Protein AF-A0A1G0EGS4-F1 (afdb_monomer_lite)

pLDDT: mean 70.13, std 21.84, range [22.75, 97.44]

Sequence (985 aa):
MLVAMPLLLAGCSDGSDGKDGAPGTPGAPGAPGANAPAAPTGDLSQGVKAQITGASIDAASTVPTVTFKLTHVSDGSAYTTFGDDLNAGKIGNGAAFTLAKLEPRMGGRPGHDWVNYVLRWRTARNDSQGTKALATALGFTGAIQAGDTHKVNKSGLMHLGNGEYRYTFVNFNLNNVTKTQAGSNISNQIECQGTGADKACWWIDGTPLPAGVSIDGDTFSVAYNPDVTHRIGIMLANNLINIENDASYAGANDAFDFVPSSGAAVATARDIVATDSCNSCHENLAMHLGSGNIRTDVRLCVSCHSTASFDSNSGRTIDFKQMVHKLHRGADLPSVKKGVPFFIRKSETGDWSAVRYPQLVSEAAGAFPSRVAGQGIDNCVKCHMGQGTRDALVELAGNDATVVNKMQLASVTADGDLWRQATVAACSSCHDDKMWPQDQPPTKNLPAQLATYYGVNGGADWRTNHSGGDLAPNTCSFCHGNSTDAIVAANLGKSAGAQNTLVSSAHLQLTRSVVRSDLLETQIDSVTLGTDVGGKTPLDVKLRVWDKAQNKALIHGTDATFALGLTVGWRAEGFADYTQSADTKWPGYVQGARMVAFTCNNSGLGGQPTKGDNVERNWNDCLTSTGNQIGIAGPDGNGYYTLTVQLTSSNIPAKATGTVGTHAGLKLTGATWGNATEAAAGLPPLNPPHAMKDFSIGGATIKARREVVSSDACRACHLRFGKHAQTGTGGNYWNPNRNNPQICVMCHNPNATDISRSTAASTRLGRGGSKGHFDGKIEEAIDFKRFVHGVHGKSYLWEGEHHEVREHPMQIRAVLFGGVTEGVGLTAGKGYFGSGLDPVSGKTFGNHRSVFPSRTSTCSNCHAGNSQRLPLAEGVIGSTIKSHADHNPVVWTPGAADAVYEAGFGTANGGMPNLENHTKYSPTMGVCSSCHDSTPAAAHMRTMGGAENLTLNLASPASTGGANEACATCHGPDRINDADAYHAR

Radius of gyration: 32.81 Å; chains: 1; bounding box: 85×99×89 Å

Structure (mmCIF, N/CA/C/O backbone):
data_AF-A0A1G0EGS4-F1
#
_entry.id   AF-A0A1G0EGS4-F1
#
loop_
_atom_site.group_PDB
_atom_site.id
_atom_site.type_symbol
_atom_site.label_atom_id
_atom_site.label_alt_id
_atom_site.label_comp_id
_atom_site.label_asym_id
_atom_site.label_entity_id
_atom_site.label_seq_id
_atom_site.pdbx_PDB_ins_code
_atom_site.Cartn_x
_atom_site.Cartn_y
_atom_site.Cartn_z
_atom_site.occupancy
_atom_site.B_iso_or_equiv
_atom_site.auth_seq_id
_atom_site.auth_comp_id
_atom_site.auth_asym_id
_atom_site.auth_atom_id
_atom_site.pdbx_PDB_model_num
ATOM 1 N N . MET A 1 1 ? 4.975 -51.221 -1.697 1.00 30.17 1 MET A N 1
ATOM 2 C CA . MET A 1 1 ? 4.857 -52.661 -2.031 1.00 30.17 1 MET A CA 1
ATOM 3 C C . MET A 1 1 ? 4.121 -53.313 -0.867 1.00 30.17 1 MET A C 1
ATOM 5 O O . MET A 1 1 ? 4.466 -52.966 0.251 1.00 30.17 1 MET A O 1
ATOM 9 N N . LEU A 1 2 ? 3.104 -54.151 -1.132 1.00 27.59 2 LEU A N 1
ATOM 10 C CA . LEU A 1 2 ? 1.930 -54.411 -0.259 1.00 27.59 2 LEU A CA 1
ATOM 11 C C . LEU A 1 2 ? 1.105 -53.121 -0.001 1.00 27.59 2 LEU A C 1
ATOM 13 O O . LEU A 1 2 ? 1.638 -52.176 0.562 1.00 27.59 2 LEU A O 1
ATOM 17 N N . VAL A 1 3 ? -0.088 -52.871 -0.566 1.00 32.56 3 VAL A N 1
ATOM 18 C CA . VAL A 1 3 ? -1.352 -53.627 -0.805 1.00 32.56 3 VAL A CA 1
ATOM 19 C C . VAL A 1 3 ? -2.398 -53.355 0.284 1.00 32.56 3 VAL A C 1
ATOM 21 O O . VAL A 1 3 ? -2.342 -53.948 1.353 1.00 32.56 3 VAL A O 1
ATOM 24 N N . ALA A 1 4 ? -3.388 -52.519 -0.057 1.00 28.78 4 ALA A N 1
ATOM 25 C CA . ALA A 1 4 ? -4.796 -52.649 0.337 1.00 28.78 4 ALA A CA 1
ATOM 26 C C . ALA A 1 4 ? -5.673 -51.748 -0.565 1.00 28.78 4 ALA A C 1
ATOM 28 O O . ALA A 1 4 ? -5.488 -50.536 -0.612 1.00 28.78 4 ALA A O 1
ATOM 29 N N . MET A 1 5 ? -6.608 -52.359 -1.293 1.00 39.34 5 MET A N 1
ATOM 30 C CA . MET A 1 5 ? -7.709 -51.729 -2.050 1.00 39.34 5 MET A CA 1
ATOM 31 C C . MET A 1 5 ? -9.025 -52.072 -1.299 1.00 39.34 5 MET A C 1
ATOM 33 O O . MET A 1 5 ? -8.964 -52.971 -0.452 1.00 39.34 5 MET A O 1
ATOM 37 N N . PRO A 1 6 ? -10.197 -51.440 -1.553 1.00 50.94 6 PRO A N 1
ATOM 38 C CA . PRO A 1 6 ? -10.986 -51.841 -2.733 1.00 50.94 6 PRO A CA 1
ATOM 39 C C . PRO A 1 6 ? -11.937 -50.788 -3.362 1.00 50.94 6 PRO A C 1
ATOM 41 O O . PRO A 1 6 ? -12.303 -49.782 -2.761 1.00 50.94 6 PRO A O 1
ATOM 44 N N . LEU A 1 7 ? -12.406 -51.114 -4.575 1.00 41.94 7 LEU A N 1
ATOM 45 C CA . LEU A 1 7 ? -13.637 -50.610 -5.211 1.00 41.94 7 LEU A CA 1
ATOM 46 C C . LEU A 1 7 ? -14.794 -51.630 -5.054 1.00 41.94 7 LEU A C 1
ATOM 48 O O . LEU A 1 7 ? -14.531 -52.830 -5.004 1.00 41.94 7 LEU A O 1
ATOM 52 N N . LEU A 1 8 ? -16.048 -51.151 -5.116 1.00 33.44 8 LEU A N 1
ATOM 53 C CA . LEU A 1 8 ? -17.320 -51.878 -5.361 1.00 33.44 8 LEU A CA 1
ATOM 54 C C . LEU A 1 8 ? -18.275 -50.899 -6.103 1.00 33.44 8 LEU A C 1
ATOM 56 O O . LEU A 1 8 ? -18.367 -49.765 -5.644 1.00 33.44 8 LEU A O 1
ATOM 60 N N . LEU A 1 9 ? -18.956 -51.121 -7.244 1.00 33.41 9 LEU A N 1
ATOM 61 C CA . LEU A 1 9 ? -19.201 -52.236 -8.194 1.00 33.41 9 LEU A CA 1
ATOM 62 C C . LEU A 1 9 ? -20.594 -52.931 -8.094 1.00 33.41 9 LEU A C 1
ATOM 64 O O . LEU A 1 9 ? -21.049 -53.230 -6.997 1.00 33.41 9 LEU A O 1
ATOM 68 N N . ALA A 1 10 ? -21.191 -53.239 -9.268 1.00 32.97 10 ALA A N 1
ATOM 69 C CA . ALA A 1 10 ? -22.532 -53.826 -9.556 1.00 32.97 10 ALA A CA 1
ATOM 70 C C . ALA A 1 10 ? -23.759 -52.900 -9.314 1.00 32.97 10 ALA A C 1
ATOM 72 O O . ALA A 1 10 ? -23.693 -52.027 -8.460 1.00 32.97 10 ALA A O 1
ATOM 73 N N . GLY A 1 11 ? -24.914 -52.990 -10.006 1.00 28.06 11 GLY A N 1
ATOM 74 C CA . GLY A 1 11 ? -25.441 -53.876 -11.083 1.00 28.06 11 GLY A CA 1
ATOM 75 C C . GLY A 1 11 ? -26.963 -54.129 -10.864 1.00 28.06 11 GLY A C 1
ATOM 76 O O . GLY A 1 11 ? -27.380 -54.062 -9.715 1.00 28.06 11 GLY A O 1
ATOM 77 N N . CYS A 1 12 ? -27.881 -54.407 -11.811 1.00 30.25 12 CYS A N 1
ATOM 78 C CA . CYS A 1 12 ? -27.925 -54.606 -13.284 1.00 30.25 12 CYS A CA 1
ATOM 79 C C . CYS A 1 12 ? -29.342 -54.159 -13.790 1.00 30.25 12 CYS A C 1
ATOM 81 O O . CYS A 1 12 ? -30.266 -54.166 -12.986 1.00 30.25 12 CYS A O 1
ATOM 83 N N . SER A 1 13 ? -29.553 -53.567 -14.980 1.00 40.38 13 SER A N 1
ATOM 84 C CA . SER A 1 13 ? -29.889 -54.173 -16.301 1.00 40.38 13 SER A CA 1
ATOM 85 C C . SER A 1 13 ? -31.065 -55.172 -16.358 1.00 40.38 13 SER A C 1
ATOM 87 O O . SER A 1 13 ? -30.920 -56.298 -15.891 1.00 40.38 13 SER A O 1
ATOM 89 N N . ASP A 1 14 ? -32.129 -54.802 -17.088 1.00 34.59 14 ASP A N 1
ATOM 90 C CA . ASP A 1 14 ? -33.024 -55.682 -17.865 1.00 34.59 14 ASP A CA 1
ATOM 91 C C . ASP A 1 14 ? -33.711 -54.915 -19.031 1.00 34.59 14 ASP A C 1
ATOM 93 O O . ASP A 1 14 ? -33.632 -53.689 -19.099 1.00 34.59 14 ASP A O 1
ATOM 97 N N . GLY A 1 15 ? -34.329 -55.640 -19.981 1.00 32.19 15 GLY A N 1
ATOM 98 C CA . GLY A 1 15 ? -35.158 -55.074 -21.066 1.00 32.19 15 GLY A CA 1
ATOM 99 C C . GLY A 1 15 ? -34.553 -55.097 -22.482 1.00 32.19 15 GLY A C 1
ATOM 100 O O . GLY A 1 15 ? -33.998 -54.099 -22.937 1.00 32.19 15 GLY A O 1
ATOM 101 N N . SER A 1 16 ? -34.737 -56.207 -23.211 1.00 45.38 16 SER A N 1
ATOM 102 C CA . SER A 1 16 ? -34.346 -56.348 -24.627 1.00 45.38 16 SER A CA 1
ATOM 103 C C . SER A 1 16 ? -35.429 -57.048 -25.458 1.00 45.38 16 SER A C 1
ATOM 105 O O . SER A 1 16 ? -35.518 -58.272 -25.392 1.00 45.38 16 SER A O 1
ATOM 107 N N . ASP A 1 17 ? -36.160 -56.320 -26.308 1.00 45.91 17 ASP A N 1
ATOM 108 C CA . ASP A 1 17 ? -36.766 -56.817 -27.558 1.00 45.91 17 ASP A CA 1
ATOM 109 C C . ASP A 1 17 ? -37.339 -55.678 -28.434 1.00 45.91 17 ASP A C 1
ATOM 111 O O . ASP A 1 17 ? -37.536 -54.554 -27.982 1.00 45.91 17 ASP A O 1
ATOM 115 N N . GLY A 1 18 ? -37.574 -55.973 -29.722 1.00 39.06 18 GLY A N 1
ATOM 116 C CA . GLY A 1 18 ? -38.264 -55.080 -30.668 1.00 39.06 18 GLY A CA 1
ATOM 117 C C . GLY A 1 18 ? -37.451 -54.729 -31.919 1.00 39.06 18 GLY A C 1
ATOM 118 O O . GLY A 1 18 ? -36.503 -53.956 -31.859 1.00 39.06 18 GLY A O 1
ATOM 119 N N . LYS A 1 19 ? -37.837 -55.292 -33.074 1.00 38.81 19 LYS A N 1
ATOM 120 C CA . LYS A 1 19 ? -37.267 -54.947 -34.392 1.00 38.81 19 LYS A CA 1
ATOM 121 C C . LYS A 1 19 ? -37.852 -53.636 -34.931 1.00 38.81 19 LYS A C 1
ATOM 123 O O . LYS A 1 19 ? -38.970 -53.266 -34.583 1.00 38.81 19 LYS A O 1
ATOM 128 N N . ASP A 1 20 ? -37.098 -52.995 -35.819 1.00 50.25 20 ASP A N 1
ATOM 129 C CA . ASP A 1 20 ? -37.312 -51.621 -36.281 1.00 50.25 20 ASP A CA 1
ATOM 130 C C . ASP A 1 20 ? -38.683 -51.358 -36.931 1.00 50.25 20 ASP A C 1
ATOM 132 O O . ASP A 1 20 ? -39.145 -52.100 -37.803 1.00 50.25 20 ASP A O 1
ATOM 136 N N . GLY A 1 21 ? -39.299 -50.234 -36.555 1.00 47.47 21 GLY A N 1
ATOM 137 C CA . GLY A 1 21 ? -40.406 -49.631 -37.297 1.00 47.47 21 GLY A CA 1
ATOM 138 C C . GLY A 1 21 ? -39.904 -48.831 -38.504 1.00 47.47 21 GLY A C 1
ATOM 139 O O . GLY A 1 21 ? -38.790 -48.307 -38.495 1.00 47.47 21 GLY A O 1
ATOM 140 N N . ALA A 1 22 ? -40.729 -48.717 -39.549 1.00 44.00 22 ALA A N 1
ATOM 141 C CA . ALA A 1 22 ? -40.374 -47.961 -40.751 1.00 44.00 22 ALA A CA 1
ATOM 142 C C . ALA A 1 22 ? -40.043 -46.485 -40.425 1.00 44.00 22 ALA A C 1
ATOM 144 O O . ALA A 1 22 ? -40.708 -45.903 -39.562 1.00 44.00 22 ALA A O 1
ATOM 145 N N . PRO A 1 23 ? -39.074 -45.851 -41.121 1.00 50.34 23 PRO A N 1
ATOM 146 C CA . PRO A 1 23 ? -38.743 -44.449 -40.894 1.00 50.34 23 PRO A CA 1
ATOM 147 C C . PRO A 1 23 ? -39.978 -43.560 -41.045 1.00 50.34 23 PRO A C 1
ATOM 149 O O . PRO A 1 23 ? -40.622 -43.549 -42.096 1.00 50.34 23 PRO A O 1
ATOM 152 N N . GLY A 1 24 ? -40.296 -42.799 -39.996 1.00 47.84 24 GLY A N 1
ATOM 153 C CA . GLY A 1 24 ? -41.313 -41.758 -40.082 1.00 47.84 24 GLY A CA 1
ATOM 154 C C . GLY A 1 24 ? -40.947 -40.756 -41.176 1.00 47.84 24 GLY A C 1
ATOM 155 O O . GLY A 1 24 ? -39.769 -40.450 -41.378 1.00 47.84 24 GLY A O 1
ATOM 156 N N . THR A 1 25 ? -41.953 -40.236 -41.883 1.00 40.56 25 THR A N 1
ATOM 157 C CA . THR A 1 25 ? -41.759 -39.138 -42.839 1.00 40.56 25 THR A CA 1
ATOM 158 C C . THR A 1 25 ? -40.961 -38.018 -42.170 1.00 40.56 25 THR A C 1
ATOM 160 O O . THR A 1 25 ? -41.350 -37.629 -41.062 1.00 40.56 25 THR A O 1
ATOM 163 N N . PRO A 1 26 ? -39.890 -37.490 -42.797 1.00 41.06 26 PRO A N 1
ATOM 164 C CA . PRO A 1 26 ? -39.111 -36.407 -42.216 1.00 41.06 26 PRO A CA 1
ATOM 165 C C . PRO A 1 26 ? -40.032 -35.288 -41.740 1.00 41.06 26 PRO A C 1
ATOM 167 O O . PRO A 1 26 ? -40.866 -34.800 -42.508 1.00 41.06 26 PRO A O 1
ATOM 170 N N . GLY A 1 27 ? -39.895 -34.904 -40.469 1.00 38.62 27 GLY A N 1
ATOM 171 C CA . GLY A 1 27 ? -40.567 -33.716 -39.960 1.00 38.62 27 GLY A CA 1
ATOM 172 C C . GLY A 1 27 ? -40.229 -32.535 -40.865 1.00 38.62 27 GLY A C 1
ATOM 173 O O . GLY A 1 27 ? -39.098 -32.442 -41.353 1.00 38.62 27 GLY A O 1
ATOM 174 N N . ALA A 1 28 ? -41.212 -31.666 -41.121 1.00 35.97 28 ALA A N 1
ATOM 175 C CA . ALA A 1 28 ? -40.993 -30.468 -41.925 1.00 35.97 28 ALA A CA 1
ATOM 176 C C . ALA A 1 28 ? -39.720 -29.758 -41.430 1.00 35.97 28 ALA A C 1
ATOM 178 O O . ALA A 1 28 ? -39.567 -29.642 -40.208 1.00 35.97 28 ALA A O 1
ATOM 179 N N . PRO A 1 29 ? -38.805 -29.327 -42.326 1.00 36.75 29 PRO A N 1
ATOM 180 C CA . PRO A 1 29 ? -37.563 -28.693 -41.914 1.00 36.75 29 PRO A CA 1
ATOM 181 C C . PRO A 1 29 ? -37.862 -27.613 -40.884 1.00 36.75 29 PRO A C 1
ATOM 183 O O . PRO A 1 29 ? -38.658 -26.710 -41.154 1.00 36.75 29 PRO A O 1
ATOM 186 N N . GLY A 1 30 ? -37.257 -27.737 -39.698 1.00 33.06 30 GLY A N 1
ATOM 187 C CA . GLY A 1 30 ? -37.343 -26.689 -38.692 1.00 33.06 30 GLY A CA 1
ATOM 188 C C . GLY A 1 30 ? -36.969 -25.376 -39.367 1.00 33.06 30 GLY A C 1
ATOM 189 O O . GLY A 1 30 ? -35.960 -25.333 -40.078 1.00 33.06 30 GLY A O 1
ATOM 190 N N . ALA A 1 31 ? -37.819 -24.353 -39.212 1.00 32.78 31 ALA A N 1
ATOM 191 C CA . ALA A 1 31 ? -37.585 -23.045 -39.816 1.00 32.78 31 ALA A CA 1
ATOM 192 C C . ALA A 1 31 ? -36.122 -22.650 -39.559 1.00 32.78 31 ALA A C 1
ATOM 194 O O . ALA A 1 31 ? -35.688 -22.838 -38.417 1.00 32.78 31 ALA A O 1
ATOM 195 N N . PRO A 1 32 ? -35.364 -22.190 -40.582 1.00 34.16 32 PRO A N 1
ATOM 196 C CA . PRO A 1 32 ? -33.921 -22.012 -40.477 1.00 34.16 32 PRO A CA 1
ATOM 197 C C . PRO A 1 32 ? -33.586 -21.328 -39.164 1.00 34.16 32 PRO A C 1
ATOM 199 O O . PRO A 1 32 ? -34.047 -20.208 -38.937 1.00 34.16 32 PRO A O 1
ATOM 202 N N . GLY A 1 33 ? -32.878 -22.050 -38.285 1.00 30.25 33 GLY A N 1
ATOM 203 C CA . GLY A 1 33 ? -32.571 -21.565 -36.946 1.00 30.25 33 GLY A CA 1
ATOM 204 C C . GLY A 1 33 ? -31.956 -20.188 -37.102 1.00 30.25 33 GLY A C 1
ATOM 205 O O . GLY A 1 33 ? -30.913 -20.080 -37.749 1.00 30.25 33 GLY A O 1
ATOM 206 N N . ALA A 1 34 ? -32.676 -19.161 -36.630 1.00 29.34 34 ALA A N 1
ATOM 207 C CA . ALA A 1 34 ? -32.368 -17.769 -36.929 1.00 29.34 34 ALA A CA 1
ATOM 208 C C . ALA A 1 34 ? -30.883 -17.561 -36.669 1.00 29.34 34 ALA A C 1
ATOM 210 O O . ALA A 1 34 ? -30.448 -17.856 -35.555 1.00 29.34 34 ALA A O 1
ATOM 211 N N . ASN A 1 35 ? -30.151 -17.189 -37.734 1.00 30.14 35 ASN A N 1
ATOM 212 C CA . ASN A 1 35 ? -28.702 -17.365 -37.845 1.00 30.14 35 ASN A CA 1
ATOM 213 C C . ASN A 1 35 ? -28.042 -17.213 -36.480 1.00 30.14 35 ASN A C 1
ATOM 215 O O . ASN A 1 35 ? -28.132 -16.123 -35.908 1.00 30.14 35 ASN A O 1
ATOM 219 N N . ALA A 1 36 ? -27.406 -18.280 -35.975 1.00 27.81 36 ALA A N 1
ATOM 220 C CA . ALA A 1 36 ? -26.538 -18.160 -34.810 1.00 27.81 36 ALA A CA 1
ATOM 221 C C . ALA A 1 36 ? -25.662 -16.929 -35.074 1.00 27.81 36 ALA A C 1
ATOM 223 O O . ALA A 1 36 ? -25.017 -16.906 -36.132 1.00 27.81 36 ALA A O 1
ATOM 224 N N . PRO A 1 37 ? -25.758 -15.868 -34.246 1.00 29.17 37 PRO A N 1
ATOM 225 C CA . PRO A 1 37 ? -25.196 -14.580 -34.607 1.00 29.17 37 PRO A CA 1
ATOM 226 C C . PRO A 1 37 ? -23.730 -14.815 -34.916 1.00 29.17 37 PRO A C 1
ATOM 228 O O . PRO A 1 37 ? -23.029 -15.442 -34.116 1.00 29.17 37 PRO A O 1
ATOM 231 N N . ALA A 1 38 ? -23.308 -14.401 -36.115 1.00 26.25 38 ALA A N 1
ATOM 232 C CA . ALA A 1 38 ? -21.923 -14.549 -36.526 1.00 26.25 38 ALA A CA 1
ATOM 233 C C . ALA A 1 38 ? -21.061 -14.012 -35.384 1.00 26.25 38 ALA A C 1
ATOM 235 O O . ALA A 1 38 ? -21.332 -12.908 -34.898 1.00 26.25 38 ALA A O 1
ATOM 236 N N . ALA A 1 39 ? -20.104 -14.822 -34.916 1.00 30.77 39 ALA A N 1
ATOM 237 C CA . ALA A 1 39 ? -19.241 -14.440 -33.806 1.00 30.77 39 ALA A CA 1
ATOM 238 C C . ALA A 1 39 ? -18.735 -13.011 -34.064 1.00 30.77 39 ALA A C 1
ATOM 240 O O . ALA A 1 39 ? -18.345 -12.741 -35.204 1.00 30.77 39 ALA A O 1
ATOM 241 N N . PRO A 1 40 ? -18.796 -12.088 -33.085 1.00 31.81 40 PRO A N 1
ATOM 242 C CA . PRO A 1 40 ? -18.496 -10.677 -33.311 1.00 31.81 40 PRO A CA 1
ATOM 243 C C . PRO A 1 40 ? -16.993 -10.482 -33.556 1.00 31.81 40 PRO A C 1
ATOM 245 O O . PRO A 1 40 ? -16.233 -10.076 -32.680 1.00 31.81 40 PRO A O 1
ATOM 248 N N . THR A 1 41 ? -16.554 -10.797 -34.774 1.00 40.12 41 THR A N 1
ATOM 249 C CA . THR A 1 41 ? -15.170 -10.688 -35.224 1.00 40.12 41 THR A CA 1
ATOM 250 C C . THR A 1 41 ? -14.777 -9.217 -35.267 1.00 40.12 41 THR A C 1
ATOM 252 O O . THR A 1 41 ? -15.126 -8.508 -36.213 1.00 40.12 41 THR A O 1
ATOM 255 N N . GLY A 1 42 ? -14.051 -8.773 -34.242 1.00 45.50 42 GLY A N 1
ATOM 256 C CA . GLY A 1 42 ? -13.533 -7.410 -34.135 1.00 45.50 42 GLY A CA 1
ATOM 257 C C . GLY A 1 42 ? -14.318 -6.475 -33.212 1.00 45.50 42 GLY A C 1
ATOM 258 O O . GLY A 1 42 ? -14.140 -5.262 -33.331 1.00 45.50 42 GLY A O 1
ATOM 259 N N . ASP A 1 43 ? -15.164 -6.982 -32.301 1.00 50.09 43 ASP A N 1
ATOM 260 C CA . ASP A 1 43 ? -15.669 -6.132 -31.215 1.00 50.09 43 ASP A CA 1
ATOM 261 C C . ASP A 1 43 ? -14.615 -5.961 -30.111 1.00 50.09 43 ASP A C 1
ATOM 263 O O . ASP A 1 43 ? -14.130 -6.907 -29.487 1.00 50.09 43 ASP A O 1
ATOM 267 N N . LEU A 1 44 ? -14.267 -4.702 -29.893 1.00 53.16 44 LEU A N 1
ATOM 268 C CA . LEU A 1 44 ? -13.237 -4.242 -28.983 1.00 53.16 44 LEU A CA 1
ATOM 269 C C . LEU A 1 44 ? -13.803 -4.058 -27.555 1.00 53.16 44 LEU A C 1
ATOM 271 O O . LEU A 1 44 ? -13.040 -4.049 -26.589 1.00 53.16 44 LEU A O 1
ATOM 275 N N . SER A 1 45 ? -15.136 -4.009 -27.409 1.00 52.06 45 SER A N 1
ATOM 276 C CA . SER A 1 45 ? -15.850 -3.855 -26.130 1.00 52.06 45 SER A CA 1
ATOM 277 C C . SER A 1 45 ? -15.584 -4.980 -25.119 1.00 52.06 45 SER A C 1
ATOM 279 O O . SER A 1 45 ? -15.698 -4.771 -23.916 1.00 52.06 45 SER A O 1
ATOM 281 N N . GLN A 1 46 ? -15.190 -6.168 -25.589 1.00 56.97 46 GLN A N 1
ATOM 282 C CA . GLN A 1 46 ? -15.001 -7.352 -24.741 1.00 56.97 46 GLN A CA 1
ATOM 283 C C . GLN A 1 46 ? -13.608 -7.448 -24.099 1.00 56.97 46 GLN A C 1
ATOM 285 O O . GLN A 1 46 ? -13.325 -8.405 -23.380 1.00 56.97 46 GLN A O 1
ATOM 290 N N . GLY A 1 47 ? -12.738 -6.466 -24.356 1.00 71.00 47 GLY A N 1
ATOM 291 C CA . GLY A 1 47 ? -11.376 -6.394 -23.836 1.00 71.00 47 GLY A CA 1
ATOM 292 C C . GLY A 1 47 ? -10.401 -7.401 -24.457 1.00 71.00 47 GLY A C 1
ATOM 293 O O . GLY A 1 47 ? -10.789 -8.451 -24.973 1.00 71.00 47 GLY A O 1
ATOM 294 N N . VAL A 1 48 ? -9.104 -7.087 -24.394 1.00 78.62 48 VAL A N 1
ATOM 295 C CA . VAL A 1 48 ? -8.030 -7.896 -25.003 1.00 78.62 48 VAL A CA 1
ATOM 296 C C . VAL A 1 48 ? -6.987 -8.321 -23.962 1.00 78.62 48 VAL A C 1
ATOM 298 O O . VAL A 1 48 ? -6.629 -7.552 -23.075 1.00 78.62 48 VAL A O 1
ATOM 301 N N . LYS A 1 49 ? -6.464 -9.544 -24.090 1.00 84.69 49 LYS A N 1
ATOM 302 C CA . LYS A 1 49 ? -5.252 -10.043 -23.421 1.00 84.69 49 LYS A CA 1
ATOM 303 C C . LYS A 1 49 ? -4.113 -10.113 -24.434 1.00 84.69 49 LYS A C 1
ATOM 305 O O . LYS A 1 49 ? -4.332 -10.486 -25.585 1.00 84.69 49 LYS A O 1
ATOM 310 N N . ALA A 1 50 ? -2.903 -9.782 -23.994 1.00 89.00 50 ALA A N 1
ATOM 311 C CA . ALA A 1 50 ? -1.681 -9.916 -24.779 1.00 89.00 50 ALA A CA 1
ATOM 312 C C . ALA A 1 50 ? -0.760 -10.959 -24.137 1.00 89.00 50 ALA A C 1
ATOM 314 O O . ALA A 1 50 ? -0.670 -11.021 -22.914 1.00 89.00 50 ALA A O 1
ATOM 315 N N . GLN A 1 51 ? -0.081 -11.752 -24.962 1.00 93.44 51 GLN A N 1
ATOM 316 C CA . GLN A 1 51 ? 0.936 -12.712 -24.536 1.00 93.44 51 GLN A CA 1
ATOM 317 C C . GLN A 1 51 ? 2.093 -12.689 -25.535 1.00 93.44 51 GLN A C 1
ATOM 319 O O . GLN A 1 51 ? 1.875 -12.888 -26.727 1.00 93.44 51 GLN A O 1
ATOM 324 N N . ILE A 1 52 ? 3.324 -12.475 -25.084 1.00 95.62 52 ILE A N 1
ATOM 325 C CA . ILE A 1 52 ? 4.511 -12.559 -25.938 1.00 95.62 52 ILE A CA 1
ATOM 326 C C . ILE A 1 52 ? 4.897 -14.037 -26.091 1.00 95.62 52 ILE A C 1
ATOM 328 O O . ILE A 1 52 ? 5.099 -14.744 -25.108 1.00 95.62 52 ILE A O 1
ATOM 332 N N . THR A 1 53 ? 4.983 -14.514 -27.335 1.00 95.12 53 THR A N 1
ATOM 333 C CA . THR A 1 53 ? 5.305 -15.911 -27.676 1.00 95.12 53 THR A CA 1
ATOM 334 C C . THR A 1 53 ? 6.778 -16.107 -28.038 1.00 95.12 53 THR A C 1
ATOM 336 O O . THR A 1 53 ? 7.279 -17.228 -27.989 1.00 95.12 53 THR A O 1
ATOM 339 N N . GLY A 1 54 ? 7.506 -15.028 -28.343 1.00 94.88 54 GLY A N 1
ATOM 340 C CA . GLY A 1 54 ? 8.961 -15.060 -28.484 1.00 94.88 54 GLY A CA 1
ATOM 341 C C . GLY A 1 54 ? 9.566 -13.716 -28.881 1.00 94.88 54 GLY A C 1
ATOM 342 O O . GLY A 1 54 ? 8.868 -12.805 -29.325 1.00 94.88 54 GLY A O 1
ATOM 343 N N . ALA A 1 55 ? 10.885 -13.595 -28.751 1.00 96.38 55 ALA A N 1
ATOM 344 C CA . ALA A 1 55 ? 11.630 -12.390 -29.100 1.00 96.38 55 ALA A CA 1
ATOM 345 C C . ALA A 1 55 ? 13.020 -12.734 -29.646 1.00 96.38 55 ALA A C 1
ATOM 347 O O . ALA A 1 55 ? 13.604 -13.751 -29.277 1.00 96.38 55 ALA A O 1
ATOM 348 N N . SER A 1 56 ? 13.551 -11.883 -30.519 1.00 95.50 56 SER A N 1
ATOM 349 C CA . SER A 1 56 ? 14.902 -12.012 -31.063 1.00 95.50 56 SER A CA 1
ATOM 350 C C . SER A 1 56 ? 15.485 -10.652 -31.444 1.00 95.50 56 SER A C 1
ATOM 352 O O . SER A 1 56 ? 14.772 -9.657 -31.593 1.00 95.50 56 SER A O 1
ATOM 354 N N . ILE A 1 57 ? 16.805 -10.607 -31.611 1.00 96.12 57 ILE A N 1
ATOM 355 C CA . ILE A 1 57 ? 17.523 -9.480 -32.207 1.00 96.12 57 ILE A CA 1
ATOM 356 C C . ILE A 1 57 ? 18.349 -10.058 -33.350 1.00 96.12 57 ILE A C 1
ATOM 358 O O . ILE A 1 57 ? 19.086 -11.022 -33.151 1.00 96.12 57 ILE A O 1
ATOM 362 N N . ASP A 1 58 ? 18.209 -9.495 -34.547 1.00 92.19 58 ASP A N 1
ATOM 363 C CA . ASP A 1 58 ? 18.980 -9.950 -35.700 1.00 92.19 58 ASP A CA 1
ATOM 364 C C . ASP A 1 58 ? 20.471 -9.612 -35.530 1.00 92.19 58 ASP A C 1
ATOM 366 O O . ASP A 1 58 ? 20.831 -8.463 -35.272 1.00 92.19 58 ASP A O 1
ATOM 370 N N . ALA A 1 59 ? 21.350 -10.605 -35.677 1.00 86.81 59 ALA A N 1
ATOM 371 C CA . ALA A 1 59 ? 22.770 -10.456 -35.354 1.00 86.81 59 ALA A CA 1
ATOM 372 C C . ALA A 1 59 ? 23.529 -9.507 -36.303 1.00 86.81 59 ALA A C 1
ATOM 374 O O . ALA A 1 59 ? 24.541 -8.933 -35.904 1.00 86.81 59 ALA A O 1
ATOM 375 N N . ALA A 1 60 ? 23.053 -9.327 -37.541 1.00 86.31 60 ALA A N 1
ATOM 376 C CA . ALA A 1 60 ? 23.707 -8.480 -38.540 1.00 86.31 60 ALA A CA 1
ATOM 377 C C . ALA A 1 60 ? 23.214 -7.024 -38.489 1.00 86.31 60 ALA A C 1
ATOM 379 O O . ALA A 1 60 ? 24.010 -6.087 -38.510 1.00 86.31 60 ALA A O 1
ATOM 380 N N . SER A 1 61 ? 21.897 -6.829 -38.419 1.00 88.50 61 SER A N 1
ATOM 381 C CA . SER A 1 61 ? 21.244 -5.515 -38.449 1.00 88.50 61 SER A CA 1
ATOM 382 C C . SER A 1 61 ? 20.960 -4.924 -37.067 1.00 88.50 61 SER A C 1
ATOM 384 O O . SER A 1 61 ? 20.579 -3.757 -36.989 1.00 88.50 61 SER A O 1
ATOM 386 N N . THR A 1 62 ? 21.102 -5.714 -35.996 1.00 93.69 62 THR A N 1
ATOM 387 C CA . THR A 1 62 ? 20.756 -5.381 -34.598 1.00 93.69 62 THR A CA 1
ATOM 388 C C . THR A 1 62 ? 19.366 -4.760 -34.419 1.00 93.69 62 THR A C 1
ATOM 390 O O . THR A 1 62 ? 19.134 -3.946 -33.519 1.00 93.69 62 THR A O 1
ATOM 393 N N . VAL A 1 63 ? 18.422 -5.179 -35.272 1.00 95.19 63 VAL A N 1
ATOM 394 C CA . VAL A 1 63 ? 17.002 -4.813 -35.208 1.00 95.19 63 VAL A CA 1
ATOM 395 C C . VAL A 1 63 ? 16.237 -5.834 -34.346 1.00 95.19 63 VAL A C 1
ATOM 397 O O . VAL A 1 63 ? 16.267 -7.032 -34.644 1.00 95.19 63 VAL A O 1
ATOM 400 N N . PRO A 1 64 ? 15.520 -5.395 -33.293 1.00 96.56 64 PRO A N 1
ATOM 401 C CA . PRO A 1 64 ? 14.655 -6.260 -32.494 1.00 96.56 64 PRO A CA 1
ATOM 402 C C . PRO A 1 64 ? 13.389 -6.711 -33.230 1.00 96.56 64 PRO A C 1
ATOM 404 O O . PRO A 1 64 ? 12.765 -5.940 -33.966 1.00 96.56 64 PRO A O 1
ATOM 407 N N . THR A 1 65 ? 12.954 -7.937 -32.944 1.00 96.19 65 THR A N 1
ATOM 408 C CA . THR A 1 65 ? 11.668 -8.501 -33.368 1.00 96.19 65 THR A CA 1
ATOM 409 C C . THR A 1 65 ? 10.984 -9.213 -32.199 1.00 96.19 65 THR A C 1
ATOM 411 O O . THR A 1 65 ? 11.630 -9.902 -31.414 1.00 96.19 65 THR A O 1
ATOM 414 N N . VAL A 1 66 ? 9.663 -9.069 -32.092 1.00 96.88 66 VAL A N 1
ATOM 415 C CA . VAL A 1 66 ? 8.812 -9.752 -31.105 1.00 96.88 66 VAL A CA 1
ATOM 416 C C . VAL A 1 66 ? 7.656 -10.456 -31.804 1.00 96.88 66 VAL A C 1
ATOM 418 O O . VAL A 1 66 ? 7.094 -9.924 -32.757 1.00 96.88 66 VAL A O 1
ATOM 421 N N . THR A 1 67 ? 7.302 -11.649 -31.336 1.00 97.44 67 THR A N 1
ATOM 422 C CA . THR A 1 67 ? 6.098 -12.386 -31.740 1.00 97.44 67 THR A CA 1
ATOM 423 C C . THR A 1 67 ? 5.171 -12.480 -30.530 1.00 97.44 67 THR A C 1
ATOM 425 O O . THR A 1 67 ? 5.637 -12.689 -29.410 1.00 97.44 67 THR A O 1
ATOM 428 N N . PHE A 1 68 ? 3.880 -12.228 -30.724 1.00 95.94 68 PHE A N 1
ATOM 429 C CA . PHE A 1 68 ? 2.900 -12.121 -29.646 1.00 95.94 68 PHE A CA 1
ATOM 430 C C . PHE A 1 68 ? 1.500 -12.506 -30.122 1.00 95.94 68 PHE A C 1
ATOM 432 O O . PHE A 1 68 ? 1.126 -12.258 -31.268 1.00 95.94 68 PHE A O 1
ATOM 439 N N . LYS A 1 69 ? 0.704 -13.074 -29.220 1.00 95.06 69 LYS A N 1
ATOM 440 C CA . LYS A 1 69 ? -0.686 -13.459 -29.438 1.00 95.06 69 LYS A CA 1
ATOM 441 C C . LYS A 1 69 ? -1.633 -12.517 -28.702 1.00 95.06 69 LYS A C 1
ATOM 443 O O . LYS A 1 69 ? -1.375 -12.145 -27.557 1.00 95.06 69 LYS A O 1
ATOM 448 N N . LEU A 1 70 ? -2.737 -12.165 -29.356 1.00 90.69 70 LEU A N 1
ATOM 449 C CA . LEU A 1 70 ? -3.841 -11.406 -28.780 1.00 90.69 70 LEU A CA 1
ATOM 450 C C . LEU A 1 70 ? -5.117 -12.255 -28.733 1.00 90.69 70 LEU A C 1
ATOM 452 O O . LEU A 1 70 ? -5.472 -12.919 -29.713 1.00 90.69 70 LEU A O 1
ATOM 456 N N . THR A 1 71 ? -5.823 -12.213 -27.606 1.00 87.94 71 THR A N 1
ATOM 457 C CA . THR A 1 71 ? -7.096 -12.922 -27.403 1.00 87.94 71 THR A CA 1
ATOM 458 C C . THR A 1 71 ? -8.129 -12.048 -26.701 1.00 87.94 71 THR A C 1
ATOM 460 O O . THR A 1 71 ? -7.769 -11.132 -25.964 1.00 87.94 71 THR A O 1
ATOM 463 N N . HIS A 1 72 ? -9.415 -12.320 -26.910 1.00 81.25 72 HIS A N 1
ATOM 464 C CA . HIS A 1 72 ? -10.494 -11.643 -26.190 1.00 81.25 72 HIS A CA 1
ATOM 465 C C . HIS A 1 72 ? -10.532 -12.085 -24.715 1.00 81.25 72 HIS A C 1
ATOM 467 O O . HIS A 1 72 ? -10.279 -13.250 -24.391 1.00 81.25 72 HIS A O 1
ATOM 473 N N . VAL A 1 73 ? -10.817 -11.156 -23.793 1.00 77.56 73 VAL A N 1
ATOM 474 C CA . VAL A 1 73 ? -10.853 -11.446 -22.342 1.00 77.56 73 VAL A CA 1
ATOM 475 C C . VAL A 1 73 ? -12.021 -12.369 -21.984 1.00 77.56 73 VAL A C 1
ATOM 477 O O . VAL A 1 73 ? -11.855 -13.214 -21.101 1.00 77.56 73 VAL A O 1
ATOM 480 N N . SER A 1 74 ? -13.153 -12.195 -22.672 1.00 73.50 74 SER A N 1
ATOM 481 C CA . SER A 1 74 ? -14.452 -12.840 -22.449 1.00 73.50 74 SER A CA 1
ATOM 482 C C . SER A 1 74 ? -14.458 -14.352 -22.693 1.00 73.50 74 SER A C 1
ATOM 484 O O . SER A 1 74 ? -14.903 -15.104 -21.830 1.00 73.50 74 SER A O 1
ATOM 486 N N . ASP A 1 75 ? -13.969 -14.795 -23.853 1.00 80.00 75 ASP A N 1
ATOM 487 C CA . ASP A 1 75 ? -14.069 -16.184 -24.324 1.00 80.00 75 ASP A CA 1
ATOM 488 C C . ASP A 1 75 ? -12.714 -16.823 -24.694 1.00 80.00 75 ASP A C 1
ATOM 490 O O . ASP A 1 75 ? -12.641 -18.022 -24.965 1.00 80.00 75 ASP A O 1
ATOM 494 N N . GLY A 1 76 ? -11.624 -16.047 -24.687 1.00 82.62 76 GLY A N 1
ATOM 495 C CA . GLY A 1 76 ? -10.289 -16.507 -25.077 1.00 82.62 76 GLY A CA 1
ATOM 496 C C . GLY A 1 76 ? -10.086 -16.698 -26.586 1.00 82.62 76 GLY A C 1
ATOM 497 O O . GLY A 1 76 ? -9.036 -17.209 -26.990 1.00 82.62 76 GLY A O 1
ATOM 498 N N . SER A 1 77 ? -11.047 -16.292 -27.422 1.00 88.12 77 SER A N 1
ATOM 499 C CA . SER A 1 77 ? -10.953 -16.366 -28.883 1.00 88.12 77 SER A CA 1
ATOM 500 C C . SER A 1 77 ? -9.854 -15.450 -29.441 1.00 88.12 77 SER A C 1
ATOM 502 O O . SER A 1 77 ? -9.390 -14.513 -28.789 1.00 88.12 77 SER A O 1
ATOM 504 N N . ALA A 1 78 ? -9.382 -15.747 -30.652 1.00 90.31 78 ALA A N 1
ATOM 505 C CA . ALA A 1 78 ? -8.267 -15.043 -31.279 1.00 90.31 78 ALA A CA 1
ATOM 506 C C . ALA A 1 78 ? -8.667 -13.662 -31.826 1.00 90.31 78 ALA A C 1
ATOM 508 O O . ALA A 1 78 ? -9.529 -13.558 -32.700 1.00 90.31 78 ALA A O 1
ATOM 509 N N . TYR A 1 79 ? -7.964 -12.610 -31.401 1.00 87.88 79 TYR A N 1
ATOM 510 C CA . TYR A 1 79 ? -8.210 -11.247 -31.873 1.00 87.88 79 TYR A CA 1
ATOM 511 C C . TYR A 1 79 ? -7.404 -10.960 -33.155 1.00 87.88 79 TYR A C 1
ATOM 513 O O . TYR A 1 79 ? -6.200 -10.692 -33.124 1.00 87.88 79 TYR A O 1
ATOM 521 N N . THR A 1 80 ? -8.067 -11.067 -34.310 1.00 90.50 80 THR A N 1
ATOM 522 C CA . THR A 1 80 ? -7.440 -11.128 -35.652 1.00 90.50 80 THR A CA 1
ATOM 523 C C . THR A 1 80 ? -7.425 -9.809 -36.440 1.00 90.50 80 THR A C 1
ATOM 525 O O . THR A 1 80 ? -6.804 -9.751 -37.500 1.00 90.50 80 THR A O 1
ATOM 528 N N . THR A 1 81 ? -8.060 -8.745 -35.936 1.00 86.38 81 THR A N 1
ATOM 529 C CA . THR A 1 81 ? -8.231 -7.460 -36.649 1.00 86.38 81 THR A CA 1
ATOM 530 C C . THR A 1 81 ? -7.290 -6.342 -36.181 1.00 86.38 81 THR A C 1
ATOM 532 O O . THR A 1 81 ? -7.331 -5.239 -36.723 1.00 86.38 81 THR A O 1
ATOM 535 N N . PHE A 1 82 ? -6.372 -6.609 -35.241 1.00 86.25 82 PHE A N 1
ATOM 536 C CA . PHE A 1 82 ? -5.480 -5.610 -34.622 1.00 86.25 82 PHE A CA 1
ATOM 537 C C . PHE A 1 82 ? -4.755 -4.703 -35.630 1.00 86.25 82 PHE A C 1
ATOM 539 O O . PHE A 1 82 ? -4.662 -3.491 -35.434 1.00 86.25 82 PHE A O 1
ATOM 546 N N . GLY A 1 83 ? -4.262 -5.279 -36.732 1.00 84.25 83 GLY A N 1
ATOM 547 C CA . GLY A 1 83 ? -3.579 -4.532 -37.790 1.00 84.25 83 GLY A CA 1
ATOM 548 C C . GLY A 1 83 ? -4.483 -3.553 -38.546 1.00 84.25 83 GLY A C 1
ATOM 549 O O . GLY A 1 83 ? -3.993 -2.525 -39.015 1.00 84.25 83 GLY A O 1
ATOM 550 N N . ASP A 1 84 ? -5.782 -3.836 -38.636 1.00 84.62 84 ASP A N 1
ATOM 551 C CA . ASP A 1 84 ? -6.794 -2.992 -39.280 1.00 84.62 84 ASP A CA 1
ATOM 552 C C . ASP A 1 84 ? -7.372 -1.960 -38.316 1.00 84.62 84 ASP A C 1
ATOM 554 O O . ASP A 1 84 ? -7.538 -0.798 -38.684 1.00 84.62 84 ASP A O 1
ATOM 558 N N . ASP A 1 85 ? -7.551 -2.328 -37.052 1.00 81.62 85 ASP A N 1
ATOM 559 C CA . ASP A 1 85 ? -7.987 -1.416 -35.994 1.00 81.62 85 ASP A CA 1
ATOM 560 C C . ASP A 1 85 ? -6.908 -0.368 -35.645 1.00 81.62 85 ASP A C 1
ATOM 562 O O . ASP A 1 85 ? -7.227 0.776 -35.304 1.00 81.62 85 ASP A O 1
ATOM 566 N N . LEU A 1 86 ? -5.624 -0.697 -35.852 1.00 79.12 86 LEU A N 1
ATOM 567 C CA . LEU A 1 86 ? -4.522 0.274 -35.900 1.00 79.12 86 LEU A CA 1
ATOM 568 C C . LEU A 1 86 ? -4.616 1.229 -37.107 1.00 79.12 86 LEU A C 1
ATOM 570 O O . LEU A 1 86 ? -4.320 2.417 -36.954 1.00 79.12 86 LEU A O 1
ATOM 574 N N . ASN A 1 87 ? -5.022 0.746 -38.292 1.00 80.62 87 ASN A N 1
ATOM 575 C CA . ASN A 1 87 ? -5.164 1.575 -39.504 1.00 80.62 87 ASN A CA 1
ATOM 576 C C . ASN A 1 87 ? -6.338 2.546 -39.389 1.00 80.62 87 ASN A C 1
ATOM 578 O O . ASN A 1 87 ? -6.200 3.724 -39.707 1.00 80.62 87 ASN A O 1
ATOM 582 N N . ALA A 1 88 ? -7.482 2.052 -38.913 1.00 76.88 88 ALA A N 1
ATOM 583 C CA . ALA A 1 88 ? -8.703 2.831 -38.751 1.00 76.88 88 ALA A CA 1
ATOM 584 C C . ALA A 1 88 ? -8.642 3.791 -37.544 1.00 76.88 88 ALA A C 1
ATOM 586 O O . ALA A 1 88 ? -9.623 4.455 -37.226 1.00 76.88 88 ALA A O 1
ATOM 587 N N . GLY A 1 89 ? -7.501 3.852 -36.848 1.00 72.25 89 GLY A N 1
ATOM 588 C CA . GLY A 1 89 ? -7.265 4.756 -35.726 1.00 72.25 89 GLY A CA 1
ATOM 589 C C . GLY A 1 89 ? -7.957 4.361 -34.421 1.00 72.25 89 GLY A C 1
ATOM 590 O O . GLY A 1 89 ? -7.730 5.043 -33.425 1.00 72.25 89 GLY A O 1
ATOM 591 N N . LYS A 1 90 ? -8.716 3.254 -34.381 1.00 73.25 90 LYS A N 1
ATOM 592 C CA . LYS A 1 90 ? -9.457 2.788 -33.191 1.00 73.25 90 LYS A CA 1
ATOM 593 C C . LYS A 1 90 ? -8.546 2.548 -31.984 1.00 73.25 90 LYS A C 1
ATOM 595 O O . LYS A 1 90 ? -8.955 2.759 -30.853 1.00 73.25 90 LYS A O 1
ATOM 600 N N . ILE A 1 91 ? -7.300 2.143 -32.240 1.00 68.19 91 ILE A N 1
ATOM 601 C CA . ILE A 1 91 ? -6.282 1.875 -31.210 1.00 68.19 91 ILE A CA 1
ATOM 602 C C . ILE A 1 91 ? -5.394 3.113 -30.946 1.00 68.19 91 ILE A C 1
ATOM 604 O O . ILE A 1 91 ? -4.624 3.138 -29.995 1.00 68.19 91 ILE A O 1
ATOM 608 N N . GLY A 1 92 ? -5.505 4.193 -31.732 1.00 64.69 92 GLY A N 1
ATOM 609 C CA . GLY A 1 92 ? -4.856 5.484 -31.456 1.00 64.69 92 GLY A CA 1
ATOM 610 C C . GLY A 1 92 ? -3.331 5.412 -31.257 1.00 64.69 92 GLY A C 1
ATOM 611 O O . GLY A 1 92 ? -2.591 5.062 -32.182 1.00 64.69 92 GLY A O 1
ATOM 612 N N . ASN A 1 93 ? -2.882 5.790 -30.053 1.00 65.69 93 ASN A N 1
ATOM 613 C CA . ASN A 1 93 ? -1.522 5.574 -29.530 1.00 65.69 93 ASN A CA 1
ATOM 614 C C . ASN A 1 93 ? -1.458 4.403 -28.525 1.00 65.69 93 ASN A C 1
ATOM 616 O O . ASN A 1 93 ? -0.395 4.138 -27.978 1.00 65.69 93 ASN A O 1
ATOM 620 N N . GLY A 1 94 ? -2.574 3.715 -28.274 1.00 70.12 94 GLY A N 1
ATOM 621 C CA . GLY A 1 94 ? -2.759 2.670 -27.264 1.00 70.12 94 GLY A CA 1
ATOM 622 C C . GLY A 1 94 ? -2.212 1.298 -27.619 1.00 70.12 94 GLY A C 1
ATOM 623 O O . GLY A 1 94 ? -2.746 0.285 -27.181 1.00 70.12 94 GLY A O 1
ATOM 624 N N . ALA A 1 95 ? -1.139 1.274 -28.400 1.00 82.12 95 ALA A N 1
ATOM 625 C CA . ALA A 1 95 ? -0.292 0.112 -28.559 1.00 82.12 95 ALA A CA 1
ATOM 626 C C . ALA A 1 95 ? 1.158 0.586 -28.656 1.00 82.12 95 ALA A C 1
ATOM 628 O O . ALA A 1 95 ? 1.485 1.376 -29.545 1.00 82.12 95 ALA A O 1
ATOM 629 N N . ALA A 1 96 ? 2.040 0.089 -27.795 1.00 89.25 96 ALA A N 1
ATOM 630 C CA . ALA A 1 96 ? 3.467 0.379 -27.847 1.00 89.25 96 ALA A CA 1
ATOM 631 C C . ALA A 1 96 ? 4.311 -0.801 -27.351 1.00 89.25 96 ALA A C 1
ATOM 633 O O . ALA A 1 96 ? 3.852 -1.632 -26.566 1.00 89.25 96 ALA A O 1
ATOM 634 N N . PHE A 1 97 ? 5.572 -0.830 -27.781 1.00 93.25 97 PHE A N 1
ATOM 635 C CA . PHE A 1 97 ? 6.575 -1.762 -27.271 1.00 93.25 97 PHE A CA 1
ATOM 636 C C . PHE A 1 97 ? 7.662 -1.029 -26.485 1.00 93.25 97 PHE A C 1
ATOM 638 O O . PHE A 1 97 ? 7.951 0.139 -26.748 1.00 93.25 97 PHE A O 1
ATOM 645 N N . THR A 1 98 ? 8.297 -1.722 -25.546 1.00 93.94 98 THR A N 1
ATOM 646 C CA . THR A 1 98 ? 9.514 -1.268 -24.858 1.00 93.94 98 THR A CA 1
ATOM 647 C C . THR A 1 98 ? 10.588 -2.351 -24.930 1.00 93.94 98 THR A C 1
ATOM 649 O O . THR A 1 98 ? 10.262 -3.529 -25.073 1.00 93.94 98 THR A O 1
ATOM 652 N N . LEU A 1 99 ? 11.861 -1.959 -24.862 1.00 96.19 99 LEU A N 1
ATOM 653 C CA . LEU A 1 99 ? 12.994 -2.880 -24.890 1.00 96.19 99 LEU A CA 1
ATOM 654 C C . LEU A 1 99 ? 14.096 -2.383 -23.953 1.00 96.19 99 LEU A C 1
ATOM 656 O O . LEU A 1 99 ? 14.600 -1.267 -24.106 1.00 96.19 99 LEU A O 1
ATOM 660 N N . ALA A 1 100 ? 14.480 -3.234 -23.010 1.00 96.38 100 ALA A N 1
ATOM 661 C CA . ALA A 1 100 ? 15.528 -2.977 -22.034 1.00 96.38 100 ALA A CA 1
ATOM 662 C C . ALA A 1 100 ? 16.504 -4.156 -21.935 1.00 96.38 100 ALA A C 1
ATOM 664 O O . ALA A 1 100 ? 16.193 -5.270 -22.349 1.00 96.38 100 ALA A O 1
ATOM 665 N N . LYS A 1 101 ? 17.676 -3.907 -21.352 1.00 95.56 101 LYS A N 1
ATOM 666 C CA . LYS A 1 101 ? 18.675 -4.909 -20.956 1.00 95.56 101 LYS A CA 1
ATOM 667 C C . LYS A 1 101 ? 18.957 -4.829 -19.459 1.00 95.56 101 LYS A C 1
ATOM 669 O O . LYS A 1 101 ? 18.793 -3.765 -18.862 1.00 95.56 101 LYS A O 1
ATOM 674 N N . LEU A 1 102 ? 19.389 -5.931 -18.864 1.00 94.94 102 LEU A N 1
ATOM 675 C CA . LEU A 1 102 ? 19.767 -6.017 -17.458 1.00 94.94 102 LEU A CA 1
ATOM 676 C C . LEU A 1 102 ? 21.294 -5.994 -17.337 1.00 94.94 102 LEU A C 1
ATOM 678 O O . LEU A 1 102 ? 21.950 -7.005 -17.564 1.00 94.94 102 LEU A O 1
ATOM 682 N N . GLU A 1 103 ? 21.863 -4.841 -16.992 1.00 91.25 103 GLU A N 1
ATOM 683 C CA . GLU A 1 103 ? 23.320 -4.653 -16.931 1.00 91.25 103 GLU A CA 1
ATOM 684 C C . GLU A 1 103 ? 23.845 -4.728 -15.496 1.00 91.25 103 GLU A C 1
ATOM 686 O O . GLU A 1 103 ? 23.142 -4.306 -14.570 1.00 91.25 103 GLU A O 1
ATOM 691 N N . PRO A 1 104 ? 25.088 -5.194 -15.274 1.00 87.69 104 PRO A N 1
ATOM 692 C CA . PRO A 1 104 ? 25.769 -5.030 -13.997 1.00 87.69 104 PRO A CA 1
ATOM 693 C C . PRO A 1 104 ? 25.854 -3.554 -13.588 1.00 87.69 104 PRO A C 1
ATOM 695 O O . PRO A 1 104 ? 25.781 -2.631 -14.404 1.00 87.69 104 PRO A O 1
ATOM 698 N N . ARG A 1 105 ? 26.038 -3.298 -12.296 1.00 81.81 105 ARG A N 1
ATOM 699 C CA . ARG A 1 105 ? 26.264 -1.934 -11.801 1.00 81.81 105 ARG A CA 1
ATOM 700 C C . ARG A 1 105 ? 27.690 -1.470 -12.092 1.00 81.81 105 ARG A C 1
ATOM 702 O O . ARG A 1 105 ? 28.643 -2.234 -11.948 1.00 81.81 105 ARG A O 1
ATOM 709 N N . MET A 1 106 ? 27.847 -0.194 -12.452 1.00 77.06 106 MET A N 1
ATOM 710 C CA . MET A 1 106 ? 29.168 0.381 -12.736 1.00 77.06 106 MET A CA 1
ATOM 711 C C . MET A 1 106 ? 30.111 0.348 -11.527 1.00 77.06 106 MET A C 1
ATOM 713 O O . MET A 1 106 ? 29.680 0.425 -10.373 1.00 77.06 106 MET A O 1
ATOM 717 N N . GLY A 1 107 ? 31.414 0.270 -11.811 1.00 69.00 107 GLY A N 1
ATOM 718 C CA . GLY A 1 107 ? 32.466 0.204 -10.793 1.00 69.00 107 GLY A CA 1
ATOM 719 C C . GLY A 1 107 ? 32.480 -1.110 -10.004 1.00 69.00 107 GLY A C 1
ATOM 720 O O . GLY A 1 107 ? 32.761 -1.093 -8.810 1.00 69.00 107 GLY A O 1
ATOM 721 N N . GLY A 1 108 ? 32.103 -2.232 -10.632 1.00 68.06 108 GLY A N 1
ATOM 722 C CA . GLY A 1 108 ? 32.183 -3.571 -10.030 1.00 68.06 108 GLY A CA 1
ATOM 723 C C . GLY A 1 108 ? 31.242 -3.812 -8.842 1.00 68.06 108 GLY A C 1
ATOM 724 O O . GLY A 1 108 ? 31.500 -4.688 -8.017 1.00 68.06 108 GLY A O 1
ATOM 725 N N . ARG A 1 109 ? 30.167 -3.026 -8.710 1.00 71.31 109 ARG A N 1
ATOM 726 C CA . ARG A 1 109 ? 29.241 -3.137 -7.573 1.00 71.31 109 ARG A CA 1
ATOM 727 C C . ARG A 1 109 ? 28.313 -4.349 -7.720 1.00 71.31 109 ARG A C 1
ATOM 729 O O . ARG A 1 109 ? 27.893 -4.659 -8.832 1.00 71.31 109 ARG A O 1
ATOM 736 N N . PRO A 1 110 ? 27.926 -5.006 -6.611 1.00 73.50 110 PRO A N 1
ATOM 737 C CA . PRO A 1 110 ? 27.085 -6.194 -6.668 1.00 73.50 110 PRO A CA 1
ATOM 738 C C . PRO A 1 110 ? 25.668 -5.879 -7.162 1.00 73.50 110 PRO A C 1
ATOM 740 O O . PRO A 1 110 ? 25.028 -4.916 -6.722 1.00 73.50 110 PRO A O 1
ATOM 743 N N . GLY A 1 111 ? 25.158 -6.750 -8.032 1.00 81.94 111 GLY A N 1
ATOM 744 C CA . GLY A 1 111 ? 23.817 -6.674 -8.604 1.00 81.94 111 GLY A CA 1
ATOM 745 C C . GLY A 1 111 ? 23.754 -5.968 -9.960 1.00 81.94 111 GLY A C 1
ATOM 746 O O . GLY A 1 111 ? 24.740 -5.452 -10.480 1.00 81.94 111 GLY A O 1
ATOM 747 N N . HIS A 1 112 ? 22.546 -5.955 -10.513 1.00 88.06 112 HIS A N 1
ATOM 748 C CA . HIS A 1 112 ? 22.243 -5.474 -11.858 1.00 88.06 112 HIS A CA 1
ATOM 749 C C . HIS A 1 112 ? 21.147 -4.405 -11.797 1.00 88.06 112 HIS A C 1
ATOM 751 O O . HIS A 1 112 ? 20.386 -4.378 -10.831 1.00 88.06 112 HIS A O 1
ATOM 757 N N . ASP A 1 113 ? 21.016 -3.551 -12.805 1.00 89.75 113 ASP A N 1
ATOM 758 C CA . ASP A 1 113 ? 19.879 -2.639 -12.964 1.00 89.75 113 ASP A CA 1
ATOM 759 C C . ASP A 1 113 ? 19.457 -2.569 -14.447 1.00 89.75 113 ASP A C 1
ATOM 761 O O . ASP A 1 113 ? 20.261 -2.783 -15.355 1.00 89.75 113 ASP A O 1
ATOM 765 N N . TRP A 1 114 ? 18.165 -2.333 -14.693 1.00 94.25 114 TRP A N 1
ATOM 766 C CA . TRP A 1 114 ? 17.607 -2.274 -16.048 1.00 94.25 114 TRP A CA 1
ATOM 767 C C . TRP A 1 114 ? 18.062 -1.008 -16.786 1.00 94.25 114 TRP A C 1
ATOM 769 O O . TRP A 1 114 ? 18.165 0.060 -16.185 1.00 94.25 114 TRP A O 1
ATOM 779 N N . VAL A 1 115 ? 18.283 -1.118 -18.097 1.00 93.25 115 VAL A N 1
ATOM 780 C CA . VAL A 1 115 ? 18.642 -0.015 -19.000 1.00 93.25 115 VAL A CA 1
ATOM 781 C C . VAL A 1 115 ? 17.773 -0.096 -20.246 1.00 93.25 115 VAL A C 1
ATOM 783 O O . VAL A 1 115 ? 17.819 -1.093 -20.963 1.00 93.25 115 VAL A O 1
ATOM 786 N N . ASN A 1 116 ? 16.976 0.933 -20.518 1.00 95.06 116 ASN A N 1
ATOM 787 C CA . ASN A 1 116 ? 16.107 0.958 -21.692 1.00 95.06 116 ASN A CA 1
ATOM 788 C C . ASN A 1 116 ? 16.836 1.497 -22.927 1.00 95.06 116 ASN A C 1
ATOM 790 O O . ASN A 1 116 ? 17.592 2.464 -22.827 1.00 95.06 116 ASN A O 1
ATOM 794 N N . TYR A 1 117 ? 16.546 0.936 -24.098 1.00 95.06 117 TYR A N 1
ATOM 795 C CA . TYR A 1 117 ? 17.062 1.446 -25.370 1.00 95.06 117 TYR A CA 1
ATOM 796 C C . TYR A 1 117 ? 16.153 2.504 -26.017 1.00 95.06 117 TYR A C 1
ATOM 798 O O . TYR A 1 117 ? 16.585 3.272 -26.875 1.00 95.06 117 TYR A O 1
ATOM 806 N N . VAL A 1 118 ? 14.880 2.573 -25.629 1.00 92.19 118 VAL A N 1
ATOM 807 C CA . VAL A 1 118 ? 13.912 3.528 -26.172 1.00 92.19 118 VAL A CA 1
ATOM 808 C C . VAL A 1 118 ? 13.924 4.805 -25.331 1.00 92.19 118 VAL A C 1
ATOM 810 O O . VAL A 1 118 ? 13.145 4.983 -24.395 1.00 92.19 118 VAL A O 1
ATOM 813 N N . LEU A 1 119 ? 14.844 5.709 -25.667 1.00 90.00 119 LEU A N 1
ATOM 814 C CA . LEU A 1 119 ? 15.076 6.955 -24.933 1.00 90.00 119 LEU A CA 1
ATOM 815 C C . LEU A 1 119 ? 14.315 8.151 -25.515 1.00 90.00 119 LEU A C 1
ATOM 817 O O . LEU A 1 119 ? 14.203 8.333 -26.730 1.00 90.00 119 LEU A O 1
ATOM 821 N N . ARG A 1 120 ? 13.857 9.041 -24.634 1.00 88.12 120 ARG A N 1
ATOM 822 C CA . ARG A 1 120 ? 13.207 10.309 -24.982 1.00 88.12 120 ARG A CA 1
ATOM 823 C C . ARG A 1 120 ? 13.831 11.462 -24.206 1.00 88.12 120 ARG A C 1
ATOM 825 O O . ARG A 1 120 ? 14.178 11.328 -23.038 1.00 88.12 120 ARG A O 1
ATOM 832 N N . TRP A 1 121 ? 13.895 12.625 -24.850 1.00 89.06 121 TRP A N 1
ATOM 833 C CA . TRP A 1 121 ? 14.115 13.892 -24.154 1.00 89.06 121 TRP A CA 1
ATOM 834 C C . TRP A 1 121 ? 12.767 14.446 -23.683 1.00 89.06 121 TRP A C 1
ATOM 836 O O . TRP A 1 121 ? 11.808 14.485 -24.463 1.00 89.06 121 TRP A O 1
ATOM 846 N N . ARG A 1 122 ? 12.684 14.888 -22.428 1.00 88.25 122 ARG A N 1
ATOM 847 C CA . ARG A 1 122 ? 11.528 15.603 -21.879 1.00 88.25 122 ARG A CA 1
ATOM 848 C C . ARG A 1 122 ? 11.957 16.989 -21.419 1.00 88.25 122 ARG A C 1
ATOM 850 O O . ARG A 1 122 ? 12.690 17.123 -20.449 1.00 88.25 122 ARG A O 1
ATOM 857 N N . THR A 1 123 ? 11.470 18.021 -22.100 1.00 89.00 123 THR A N 1
ATOM 858 C CA . THR A 1 123 ? 11.649 19.419 -21.688 1.00 89.00 123 THR A CA 1
ATOM 859 C C . THR A 1 123 ? 10.877 19.711 -20.402 1.00 89.00 123 THR A C 1
ATOM 861 O O . THR A 1 123 ? 9.704 19.339 -20.299 1.00 89.00 123 THR A O 1
ATOM 864 N N . ALA A 1 124 ? 11.502 20.443 -19.480 1.00 87.44 124 ALA A N 1
ATOM 865 C CA . ALA A 1 124 ? 10.879 20.946 -18.262 1.00 87.44 124 ALA A CA 1
ATOM 866 C C . ALA A 1 124 ? 9.654 21.826 -18.587 1.00 87.44 124 ALA A C 1
ATOM 868 O O . ALA A 1 124 ? 9.733 22.747 -19.413 1.00 87.44 124 ALA A O 1
ATOM 869 N N . ARG A 1 125 ? 8.512 21.556 -17.945 1.00 81.69 125 ARG A N 1
ATOM 870 C CA . ARG A 1 125 ? 7.245 22.293 -18.156 1.00 81.69 125 ARG A CA 1
ATOM 871 C C . ARG A 1 125 ? 6.895 23.168 -16.955 1.00 81.69 125 ARG A C 1
ATOM 873 O O . ARG A 1 125 ? 7.315 22.863 -15.853 1.00 81.69 125 ARG A O 1
ATOM 880 N N . ASN A 1 126 ? 6.140 24.246 -17.160 1.00 74.75 126 ASN A N 1
ATOM 881 C CA . ASN A 1 126 ? 5.563 25.005 -16.046 1.00 74.75 126 ASN A CA 1
ATOM 882 C C . ASN A 1 126 ? 4.202 24.425 -15.638 1.00 74.75 126 ASN A C 1
ATOM 884 O O . ASN A 1 126 ? 3.461 23.920 -16.481 1.00 74.75 126 ASN A O 1
ATOM 888 N N . ASP A 1 127 ? 3.901 24.581 -14.357 1.00 66.38 127 ASP A N 1
ATOM 889 C CA . ASP A 1 127 ? 2.613 24.439 -13.675 1.00 66.38 127 ASP A CA 1
ATOM 890 C C . ASP A 1 127 ? 2.371 25.717 -12.834 1.00 66.38 127 ASP A C 1
ATOM 892 O O . ASP A 1 127 ? 3.204 26.631 -12.854 1.00 66.38 127 ASP A O 1
ATOM 896 N N . SER A 1 128 ? 1.256 25.824 -12.103 1.00 56.81 128 SER A N 1
ATOM 897 C CA . SER A 1 128 ? 0.935 27.008 -11.277 1.00 56.81 128 SER A CA 1
ATOM 898 C C . SER A 1 128 ? 1.926 27.290 -10.142 1.00 56.81 128 SER A C 1
ATOM 900 O O . SER A 1 128 ? 1.970 28.416 -9.648 1.00 56.81 128 SER A O 1
ATOM 902 N N . GLN A 1 129 ? 2.756 26.317 -9.750 1.00 56.50 129 GLN A N 1
ATOM 903 C CA . GLN A 1 129 ? 3.832 26.512 -8.770 1.00 56.50 129 GLN A CA 1
ATOM 904 C C . GLN A 1 129 ? 5.199 26.770 -9.430 1.00 56.50 129 GLN A C 1
ATOM 906 O O . GLN A 1 129 ? 6.201 26.941 -8.736 1.00 56.50 129 GLN A O 1
ATOM 911 N N . GLY A 1 130 ? 5.256 26.819 -10.764 1.00 63.25 130 GLY A N 1
ATOM 912 C CA . GLY A 1 130 ? 6.442 27.191 -11.524 1.00 63.25 130 GLY A CA 1
ATOM 913 C C . GLY A 1 130 ? 7.555 26.143 -11.531 1.00 63.25 130 GLY A C 1
ATOM 914 O O . GLY A 1 130 ? 8.723 26.522 -11.529 1.00 63.25 130 GLY A O 1
ATOM 915 N N . THR A 1 131 ? 7.259 24.837 -11.565 1.00 72.06 131 THR A N 1
ATOM 916 C CA . THR A 1 131 ? 8.302 23.788 -11.465 1.00 72.06 131 THR A CA 1
ATOM 917 C C . THR A 1 131 ? 9.391 23.833 -12.553 1.00 72.06 131 THR A C 1
ATOM 919 O O . THR A 1 131 ? 10.500 23.350 -12.320 1.00 72.06 131 THR A O 1
ATOM 922 N N . LYS A 1 132 ? 9.177 24.500 -13.700 1.00 84.00 132 LYS A N 1
ATOM 923 C CA . LYS A 1 132 ? 10.256 24.789 -14.672 1.00 84.00 132 LYS A CA 1
ATOM 924 C C . LYS A 1 132 ? 11.330 25.719 -14.100 1.00 84.00 132 LYS A C 1
ATOM 926 O O . LYS A 1 132 ? 12.492 25.631 -14.496 1.00 84.00 132 LYS A O 1
ATOM 931 N N . ALA A 1 133 ? 10.956 26.629 -13.201 1.00 84.38 133 ALA A N 1
ATOM 932 C CA . ALA A 1 133 ? 11.886 27.532 -12.535 1.00 84.38 133 ALA A CA 1
ATOM 933 C C . ALA A 1 133 ? 12.836 26.768 -11.602 1.00 84.38 133 ALA A C 1
ATOM 935 O O . ALA A 1 133 ? 13.995 27.161 -11.502 1.00 84.38 133 ALA A O 1
ATOM 936 N N . LEU A 1 134 ? 12.396 25.653 -10.997 1.00 86.38 134 LEU A N 1
ATOM 937 C CA . LEU A 1 134 ? 13.297 24.755 -10.270 1.00 86.38 134 LEU A CA 1
ATOM 938 C C . LEU A 1 134 ? 14.321 24.127 -11.222 1.00 86.38 134 LEU A C 1
ATOM 940 O O . LEU A 1 134 ? 15.513 24.306 -11.009 1.00 86.38 134 LEU A O 1
ATOM 944 N N . ALA A 1 135 ? 13.882 23.465 -12.299 1.00 88.25 135 ALA A N 1
ATOM 945 C CA . ALA A 1 135 ? 14.790 22.882 -13.298 1.00 88.25 135 ALA A CA 1
ATOM 946 C C . ALA A 1 135 ? 15.817 23.908 -13.828 1.00 88.25 135 ALA A C 1
ATOM 948 O O . ALA A 1 135 ? 17.013 23.629 -13.914 1.00 88.25 135 ALA A O 1
ATOM 949 N N . THR A 1 136 ? 15.356 25.139 -14.078 1.00 89.25 136 THR A N 1
ATOM 950 C CA . THR A 1 136 ? 16.204 26.267 -14.495 1.00 89.25 136 THR A CA 1
ATOM 951 C C . THR A 1 136 ? 17.219 26.656 -13.413 1.00 89.25 136 THR A C 1
ATOM 953 O O . THR A 1 136 ? 18.390 26.850 -13.727 1.00 89.25 136 THR A O 1
ATOM 956 N N . ALA A 1 137 ? 16.807 26.732 -12.142 1.00 88.25 137 ALA A N 1
ATOM 957 C CA . ALA A 1 137 ? 17.690 27.027 -11.008 1.00 88.25 137 ALA A CA 1
ATOM 958 C C . ALA A 1 137 ? 18.710 25.904 -10.729 1.00 88.25 137 ALA A C 1
ATOM 960 O O . ALA A 1 137 ? 19.814 26.183 -10.269 1.00 88.25 137 ALA A O 1
ATOM 961 N N . LEU A 1 138 ? 18.366 24.655 -11.058 1.00 87.25 138 LEU A N 1
ATOM 962 C CA . LEU A 1 138 ? 19.268 23.498 -11.039 1.00 87.25 138 LEU A CA 1
ATOM 963 C C . LEU A 1 138 ? 20.161 23.404 -12.300 1.00 87.25 138 LEU A C 1
ATOM 965 O O . LEU A 1 138 ? 21.012 22.521 -12.393 1.00 87.25 138 LEU A O 1
ATOM 969 N N . GLY A 1 139 ? 20.008 24.319 -13.265 1.00 89.19 139 GLY A N 1
ATOM 970 C CA . GLY A 1 139 ? 20.914 24.478 -14.405 1.00 89.19 139 GLY A CA 1
ATOM 971 C C . GLY A 1 139 ? 20.618 23.615 -15.638 1.00 89.19 139 GLY A C 1
ATOM 972 O O . GLY A 1 139 ? 21.504 23.488 -16.492 1.00 89.19 139 GLY A O 1
ATOM 973 N N . PHE A 1 140 ? 19.413 23.045 -15.767 1.00 88.44 140 PHE A N 1
ATOM 974 C CA . PHE A 1 140 ? 19.011 22.206 -16.906 1.00 88.44 140 PHE A CA 1
ATOM 975 C C . PHE A 1 140 ? 17.647 22.589 -17.510 1.00 88.44 140 PHE A C 1
ATOM 977 O O . PHE A 1 140 ? 16.807 23.225 -16.878 1.00 88.44 140 PHE A O 1
ATOM 984 N N . THR A 1 141 ? 17.411 22.203 -18.771 1.00 89.00 141 THR A N 1
ATOM 985 C CA . THR A 1 141 ? 16.176 22.547 -19.516 1.00 89.00 141 THR A CA 1
ATOM 986 C C . THR A 1 141 ? 15.189 21.382 -19.666 1.00 89.00 141 THR A C 1
ATOM 988 O O . THR A 1 141 ? 14.084 21.550 -20.191 1.00 89.00 141 THR A O 1
ATOM 991 N N . GLY A 1 142 ? 15.566 20.196 -19.194 1.00 89.56 142 GLY A N 1
ATOM 992 C CA . GLY A 1 142 ? 14.799 18.957 -19.261 1.00 89.56 142 GLY A CA 1
ATOM 993 C C . GLY A 1 142 ? 15.651 17.764 -18.831 1.00 89.56 142 GLY A C 1
ATOM 994 O O . GLY A 1 142 ? 16.764 17.960 -18.350 1.00 89.56 142 GLY A O 1
ATOM 995 N N . ALA A 1 143 ? 15.151 16.547 -19.036 1.00 90.69 143 ALA A N 1
ATOM 996 C CA . ALA A 1 143 ? 15.839 15.311 -18.665 1.00 90.69 143 ALA A CA 1
ATOM 997 C C . ALA A 1 143 ? 15.654 14.192 -19.703 1.00 90.69 143 ALA A C 1
ATOM 999 O O . ALA A 1 143 ? 14.743 14.229 -20.541 1.00 90.69 143 ALA A O 1
ATOM 1000 N N . ILE A 1 144 ? 16.511 13.171 -19.620 1.00 90.88 144 ILE A N 1
ATOM 1001 C CA . ILE A 1 144 ? 16.364 11.918 -20.367 1.00 90.88 144 ILE A CA 1
ATOM 1002 C C . ILE A 1 144 ? 15.479 10.955 -19.578 1.00 90.88 144 ILE A C 1
ATOM 1004 O O . ILE A 1 144 ? 15.645 10.759 -18.374 1.00 90.88 144 ILE A O 1
ATOM 1008 N N . GLN A 1 145 ? 14.535 10.339 -20.285 1.00 91.38 145 GLN A N 1
ATOM 1009 C CA . GLN A 1 145 ? 13.655 9.306 -19.755 1.00 91.38 145 GLN A CA 1
ATOM 1010 C C . GLN A 1 145 ? 13.593 8.137 -20.728 1.00 91.38 145 GLN A C 1
ATOM 1012 O O . GLN A 1 145 ? 13.400 8.330 -21.932 1.00 91.38 145 GLN A O 1
ATOM 1017 N N . ALA A 1 146 ? 13.706 6.924 -20.198 1.00 92.25 146 ALA A N 1
ATOM 1018 C CA . ALA A 1 146 ? 13.293 5.724 -20.906 1.00 92.25 146 ALA A CA 1
ATOM 1019 C C . ALA A 1 146 ? 11.788 5.744 -21.224 1.00 92.25 146 ALA A C 1
ATOM 1021 O O . ALA A 1 146 ? 11.003 6.500 -20.642 1.00 92.25 146 ALA A O 1
ATOM 1022 N N . GLY A 1 147 ? 11.372 4.886 -22.148 1.00 89.38 147 GLY A N 1
ATOM 1023 C CA . GLY A 1 147 ? 9.978 4.763 -22.524 1.00 89.38 147 GLY A CA 1
ATOM 1024 C C . GLY A 1 147 ? 9.715 3.609 -23.477 1.00 89.38 147 GLY A C 1
ATOM 1025 O O . GLY A 1 147 ? 10.068 2.460 -23.236 1.00 89.38 147 GLY A O 1
ATOM 1026 N N . ASP A 1 148 ? 9.006 3.930 -24.546 1.00 89.81 148 ASP A N 1
ATOM 1027 C CA . ASP A 1 148 ? 8.291 2.990 -25.399 1.00 89.81 148 ASP A CA 1
ATOM 1028 C C . ASP A 1 148 ? 8.229 3.544 -26.836 1.00 89.81 148 ASP A C 1
ATOM 1030 O O . ASP A 1 148 ? 8.595 4.700 -27.084 1.00 89.81 148 ASP A O 1
ATOM 1034 N N . THR A 1 149 ? 7.748 2.770 -27.809 1.00 86.75 149 THR A N 1
ATOM 1035 C CA . THR A 1 149 ? 7.642 3.224 -29.213 1.00 86.75 149 THR A CA 1
ATOM 1036 C C . THR A 1 149 ? 6.604 4.339 -29.433 1.00 86.75 149 THR A C 1
ATOM 1038 O O . THR A 1 149 ? 6.491 4.864 -30.536 1.00 86.75 149 THR A O 1
ATOM 1041 N N . HIS A 1 150 ? 5.861 4.742 -28.396 1.00 78.81 150 HIS A N 1
ATOM 1042 C CA . HIS A 1 150 ? 4.675 5.615 -28.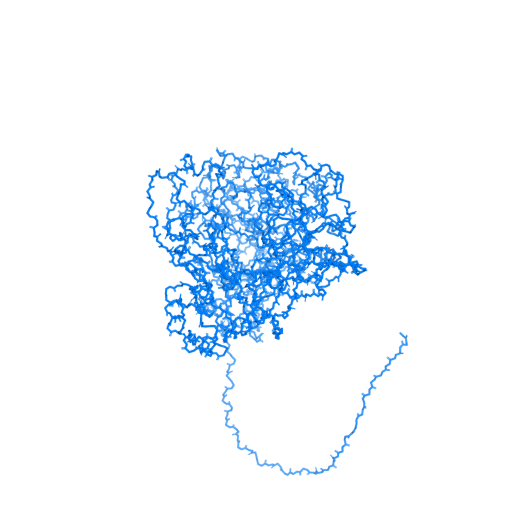370 1.00 78.81 150 HIS A CA 1
ATOM 1043 C C . HIS A 1 150 ? 3.452 5.051 -29.077 1.00 78.81 150 HIS A C 1
ATOM 1045 O O . HIS A 1 150 ? 2.347 5.159 -28.555 1.00 78.81 150 HIS A O 1
ATOM 1051 N N . LYS A 1 151 ? 3.680 4.476 -30.254 1.00 83.81 151 LYS A N 1
ATOM 1052 C CA . LYS A 1 151 ? 2.711 3.835 -31.123 1.00 83.81 151 LYS A CA 1
ATOM 1053 C C . LYS A 1 151 ? 3.397 2.654 -31.820 1.00 83.81 151 LYS A C 1
ATOM 1055 O O . LYS A 1 151 ? 4.605 2.697 -32.067 1.00 83.81 151 LYS A O 1
ATOM 1060 N N . VAL A 1 152 ? 2.662 1.598 -32.154 1.00 86.38 152 VAL A N 1
ATOM 1061 C CA . VAL A 1 152 ? 3.146 0.539 -33.055 1.00 86.38 152 VAL A CA 1
ATOM 1062 C C . VAL A 1 152 ? 3.255 1.100 -34.470 1.00 86.38 152 VAL A C 1
ATOM 1064 O O . VAL A 1 152 ? 2.280 1.626 -35.010 1.00 86.38 152 VAL A O 1
ATOM 1067 N N . ASN A 1 153 ? 4.424 0.972 -35.103 1.00 87.69 153 ASN A N 1
ATOM 1068 C CA . ASN A 1 153 ? 4.543 1.298 -36.520 1.00 87.69 153 ASN A CA 1
ATOM 1069 C C . ASN A 1 153 ? 4.012 0.135 -37.370 1.00 87.69 153 ASN A C 1
ATOM 1071 O O . ASN A 1 153 ? 4.625 -0.929 -37.437 1.00 87.69 153 ASN A O 1
ATOM 1075 N N . LYS A 1 154 ? 2.891 0.351 -38.064 1.00 85.56 154 LYS A N 1
ATOM 1076 C CA . LYS A 1 154 ? 2.234 -0.669 -38.890 1.00 85.56 154 LYS A CA 1
ATOM 1077 C C . LYS A 1 154 ? 3.144 -1.272 -39.970 1.00 85.56 154 LYS A C 1
ATOM 1079 O O . LYS A 1 154 ? 2.943 -2.426 -40.322 1.00 85.56 154 LYS A O 1
ATOM 1084 N N . SER A 1 155 ? 4.164 -0.559 -40.464 1.00 90.44 155 SER A N 1
ATOM 1085 C CA . SER A 1 155 ? 5.103 -1.128 -41.449 1.00 90.44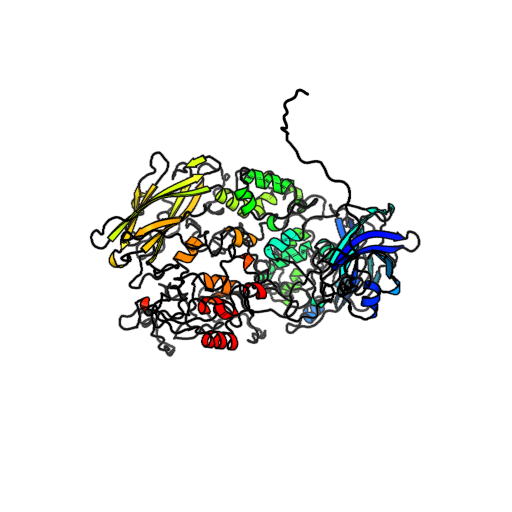 155 SER A CA 1
ATOM 1086 C C . SER A 1 155 ? 6.010 -2.225 -40.879 1.00 90.44 155 SER A C 1
ATOM 1088 O O . SER A 1 155 ? 6.597 -2.977 -41.647 1.00 90.44 155 SER A O 1
ATOM 1090 N N . GLY A 1 156 ? 6.144 -2.307 -39.552 1.00 92.31 156 GLY A N 1
ATOM 1091 C CA . GLY A 1 156 ? 6.854 -3.382 -38.859 1.00 92.31 156 GLY A CA 1
ATOM 1092 C C . GLY A 1 156 ? 5.947 -4.524 -38.398 1.00 92.31 156 GLY A C 1
ATOM 1093 O O . GLY A 1 156 ? 6.457 -5.497 -37.854 1.00 92.31 156 GLY A O 1
ATOM 1094 N N . LEU A 1 157 ? 4.623 -4.411 -38.567 1.00 94.19 157 LEU A N 1
ATOM 1095 C CA . LEU A 1 157 ? 3.637 -5.360 -38.048 1.00 94.19 157 LEU A CA 1
ATOM 1096 C C . LEU A 1 157 ? 3.180 -6.349 -39.132 1.00 94.19 157 LEU A C 1
ATOM 1098 O O . LEU A 1 157 ? 2.713 -5.953 -40.197 1.00 94.19 157 LEU A O 1
ATOM 1102 N N . MET A 1 158 ? 3.239 -7.639 -38.814 1.00 95.25 158 MET A N 1
ATOM 1103 C CA . MET A 1 158 ? 2.807 -8.752 -39.657 1.00 95.25 158 MET A CA 1
ATOM 1104 C C . MET A 1 158 ? 1.826 -9.632 -38.872 1.00 95.25 158 MET A C 1
ATOM 1106 O O . MET A 1 158 ? 2.150 -10.085 -37.779 1.00 95.25 158 MET A O 1
ATOM 1110 N N . HIS A 1 159 ? 0.640 -9.902 -39.420 1.00 94.94 159 HIS A N 1
ATOM 1111 C CA . HIS A 1 159 ? -0.282 -10.905 -38.870 1.00 94.94 159 HIS A CA 1
ATOM 1112 C C . HIS A 1 159 ? 0.161 -12.299 -39.340 1.00 94.94 159 HIS A C 1
ATOM 1114 O O . HIS A 1 159 ? 0.367 -12.506 -40.536 1.00 94.94 159 HIS A O 1
ATOM 1120 N N . LEU A 1 160 ? 0.341 -13.234 -38.405 1.00 95.38 160 LEU A N 1
ATOM 1121 C CA . LEU A 1 160 ? 0.744 -14.622 -38.671 1.00 95.38 160 LEU A CA 1
ATOM 1122 C C . LEU A 1 160 ? -0.459 -15.582 -38.749 1.00 95.38 160 LEU A C 1
ATOM 1124 O O . LEU A 1 160 ? -0.312 -16.713 -39.207 1.00 95.38 160 LEU A O 1
ATOM 1128 N N . GLY A 1 161 ? -1.646 -15.120 -38.344 1.00 92.06 161 GLY A N 1
ATOM 1129 C CA . GLY A 1 161 ? -2.878 -15.905 -38.258 1.00 92.06 161 GLY A CA 1
ATOM 1130 C C . GLY A 1 161 ? -3.227 -16.285 -36.817 1.00 92.06 161 GLY A C 1
ATOM 1131 O O . GLY A 1 161 ? -2.403 -16.189 -35.914 1.00 92.06 161 GLY A O 1
ATOM 1132 N N . ASN A 1 162 ? -4.477 -16.702 -36.586 1.00 91.00 162 ASN A N 1
ATOM 1133 C CA . ASN A 1 162 ? -4.983 -17.138 -35.271 1.00 91.00 162 ASN A CA 1
ATOM 1134 C C . ASN A 1 162 ? -4.705 -16.152 -34.107 1.00 91.00 162 ASN A C 1
ATOM 1136 O O . ASN A 1 162 ? -4.467 -16.561 -32.966 1.00 91.00 162 ASN A O 1
ATOM 1140 N N . GLY A 1 163 ? -4.719 -14.846 -34.403 1.00 90.12 163 GLY A N 1
ATOM 1141 C CA . GLY A 1 163 ? -4.459 -13.777 -33.433 1.00 90.12 163 GLY A CA 1
ATOM 1142 C C . GLY A 1 163 ? -2.988 -13.634 -33.033 1.00 90.12 163 GLY A C 1
ATOM 1143 O O . GLY A 1 163 ? -2.694 -12.889 -32.103 1.00 90.12 163 GLY A O 1
ATOM 1144 N N . GLU A 1 164 ? -2.065 -14.332 -33.698 1.00 96.94 164 GLU A N 1
ATOM 1145 C CA . GLU A 1 164 ? -0.625 -14.164 -33.514 1.00 96.94 164 GLU A CA 1
ATOM 1146 C C . GLU A 1 164 ? -0.051 -13.164 -34.526 1.00 96.94 164 GLU A C 1
ATOM 1148 O O . GLU A 1 164 ? -0.393 -13.160 -35.710 1.00 96.94 164 GLU A O 1
ATOM 1153 N N . TYR A 1 165 ? 0.841 -12.301 -34.052 1.00 96.00 165 TYR A N 1
ATOM 1154 C CA . TYR A 1 165 ? 1.456 -11.216 -34.800 1.00 96.00 165 TYR A CA 1
ATOM 1155 C C . TYR A 1 165 ? 2.957 -11.180 -34.540 1.00 96.00 165 TYR A C 1
ATOM 1157 O O . TYR A 1 165 ? 3.434 -11.554 -33.472 1.00 96.00 165 TYR A O 1
ATOM 1165 N N . ARG A 1 166 ? 3.702 -10.643 -35.502 1.00 97.06 166 ARG A N 1
ATOM 1166 C CA . ARG A 1 166 ? 5.113 -10.293 -35.368 1.00 97.06 166 ARG A CA 1
ATOM 1167 C C . ARG A 1 166 ? 5.283 -8.792 -35.545 1.00 97.06 166 ARG A C 1
ATOM 1169 O O . ARG A 1 166 ? 4.729 -8.224 -36.482 1.00 97.06 166 ARG A O 1
ATOM 1176 N N . TYR A 1 167 ? 6.062 -8.163 -34.674 1.00 96.38 167 TYR A N 1
ATOM 1177 C CA . TYR A 1 167 ? 6.485 -6.775 -34.808 1.00 96.38 167 TYR A CA 1
ATOM 1178 C C . TYR A 1 167 ? 8.011 -6.680 -34.868 1.00 96.38 167 TYR A C 1
ATOM 1180 O O . TYR A 1 167 ? 8.701 -7.072 -33.928 1.00 96.38 167 TYR A O 1
ATOM 1188 N N . THR A 1 168 ? 8.528 -6.129 -35.961 1.00 96.50 168 THR A N 1
ATOM 1189 C CA . THR A 1 168 ? 9.937 -5.761 -36.137 1.00 96.50 168 THR A CA 1
ATOM 1190 C C . THR A 1 168 ? 10.078 -4.252 -35.951 1.00 96.50 168 THR A C 1
ATOM 1192 O O . THR A 1 168 ? 9.307 -3.472 -36.513 1.00 96.50 168 THR A O 1
ATOM 1195 N N . PHE A 1 169 ? 11.044 -3.816 -35.140 1.00 94.19 169 PHE A N 1
ATOM 1196 C CA . PHE A 1 169 ? 11.171 -2.404 -34.780 1.00 94.19 169 PHE A CA 1
ATOM 1197 C C . PHE A 1 169 ? 11.646 -1.571 -35.980 1.00 94.19 169 PHE A C 1
ATOM 1199 O O . PHE A 1 169 ? 12.705 -1.810 -36.553 1.00 94.19 169 PHE A O 1
ATOM 1206 N N . VAL A 1 170 ? 10.868 -0.553 -36.348 1.00 89.75 170 VAL A N 1
ATOM 1207 C CA . VAL A 1 170 ? 11.141 0.283 -37.526 1.00 89.75 170 VAL A CA 1
ATOM 1208 C C . VAL A 1 170 ? 12.025 1.473 -37.150 1.00 89.75 170 VAL A C 1
ATOM 1210 O O . VAL A 1 170 ? 11.759 2.144 -36.154 1.00 89.75 170 VAL A O 1
ATOM 1213 N N . ASN A 1 171 ? 13.038 1.770 -37.973 1.00 85.81 171 ASN A N 1
ATOM 1214 C CA . ASN A 1 171 ? 14.010 2.859 -37.769 1.00 85.81 171 ASN A CA 1
ATOM 1215 C C . ASN A 1 171 ? 14.741 2.795 -36.412 1.00 85.81 171 ASN A C 1
ATOM 1217 O O . ASN A 1 171 ? 15.058 3.825 -35.818 1.00 85.81 171 ASN A O 1
ATOM 1221 N N . PHE A 1 172 ? 14.998 1.582 -35.917 1.00 90.06 172 PHE A N 1
ATOM 1222 C CA . PHE A 1 172 ? 15.592 1.338 -34.607 1.00 90.06 172 PHE A CA 1
ATOM 1223 C C . PHE A 1 172 ? 16.711 0.301 -34.723 1.00 90.06 172 PHE A C 1
ATOM 1225 O O . PHE A 1 172 ? 16.489 -0.801 -35.216 1.00 90.06 172 PHE A O 1
ATOM 1232 N N . ASN A 1 173 ? 17.912 0.659 -34.278 1.00 90.06 173 ASN A N 1
ATOM 1233 C CA . ASN A 1 173 ? 19.109 -0.175 -34.346 1.00 90.06 173 ASN A CA 1
ATOM 1234 C C . ASN A 1 173 ? 19.855 -0.052 -33.014 1.00 90.06 173 ASN A C 1
ATOM 1236 O O . ASN A 1 173 ? 20.147 1.064 -32.579 1.00 90.06 173 ASN A O 1
ATOM 1240 N N . LEU A 1 174 ? 20.152 -1.184 -32.372 1.00 92.50 174 LEU A N 1
ATOM 1241 C CA . LEU A 1 174 ? 20.683 -1.194 -31.005 1.00 92.50 174 LEU A CA 1
ATOM 1242 C C . LEU A 1 174 ? 22.126 -0.686 -30.888 1.00 92.50 174 LEU A C 1
ATOM 1244 O O . LEU A 1 174 ? 22.499 -0.177 -29.835 1.00 92.50 174 LEU A O 1
ATOM 1248 N N . ASN A 1 175 ? 22.920 -0.747 -31.960 1.00 88.06 175 ASN A N 1
ATOM 1249 C CA . ASN A 1 175 ? 24.289 -0.216 -31.958 1.00 88.06 175 ASN A CA 1
ATOM 1250 C C . ASN A 1 175 ? 24.326 1.322 -32.022 1.00 88.06 175 ASN A C 1
ATOM 1252 O O . ASN A 1 175 ? 25.342 1.923 -31.687 1.00 88.06 175 ASN A O 1
ATOM 1256 N N . ASN A 1 176 ? 23.220 1.959 -32.427 1.00 85.56 176 ASN A N 1
ATOM 1257 C CA . ASN A 1 176 ? 23.116 3.402 -32.653 1.00 85.56 176 ASN A CA 1
ATOM 1258 C C . ASN A 1 176 ? 22.182 4.106 -31.645 1.00 85.56 176 ASN A C 1
ATOM 1260 O O . ASN A 1 176 ? 21.643 5.177 -31.936 1.00 85.56 176 ASN A O 1
ATOM 1264 N N . VAL A 1 177 ? 21.971 3.527 -30.456 1.00 88.38 177 VAL A N 1
ATOM 1265 C CA . VAL A 1 177 ? 21.100 4.107 -29.418 1.00 88.38 177 VAL A CA 1
ATOM 1266 C C . VAL A 1 177 ? 21.812 5.251 -28.698 1.00 88.38 177 VAL A C 1
ATOM 1268 O O . VAL A 1 177 ? 22.432 5.093 -27.645 1.00 88.38 177 VAL A O 1
ATOM 1271 N N . THR A 1 178 ? 21.687 6.434 -29.291 1.00 85.31 178 THR A N 1
ATOM 1272 C CA . THR A 1 178 ? 22.269 7.681 -28.797 1.00 85.31 178 THR A CA 1
ATOM 1273 C C . THR A 1 178 ? 21.236 8.803 -28.807 1.00 85.31 178 THR A C 1
ATOM 1275 O O . THR A 1 178 ? 20.461 8.963 -29.753 1.00 85.31 178 THR A O 1
ATOM 1278 N N . LYS A 1 179 ? 21.240 9.618 -27.751 1.00 85.00 179 LYS A N 1
ATOM 1279 C CA . LYS A 1 179 ? 20.420 10.817 -27.611 1.00 85.00 179 LYS A CA 1
ATOM 1280 C C . LYS A 1 179 ? 21.300 12.022 -27.286 1.00 85.00 179 LYS A C 1
ATOM 1282 O O . LYS A 1 179 ? 21.788 12.163 -26.170 1.00 85.00 179 LYS A O 1
ATOM 1287 N N . THR A 1 180 ? 21.436 12.916 -28.259 1.00 82.00 180 THR A N 1
ATOM 1288 C CA . THR A 1 180 ? 22.053 14.240 -28.096 1.00 82.00 180 THR A CA 1
ATOM 1289 C C . THR A 1 180 ? 20.965 15.306 -28.147 1.00 82.00 180 THR A C 1
ATOM 1291 O O . THR A 1 180 ? 20.044 15.213 -28.963 1.00 82.00 180 THR A O 1
ATOM 1294 N N . GLN A 1 181 ? 21.054 16.325 -27.292 1.00 78.50 181 GLN A N 1
ATOM 1295 C CA . GLN A 1 181 ? 20.118 17.450 -27.289 1.00 78.50 181 GLN A CA 1
ATOM 1296 C C . GLN A 1 181 ? 20.880 18.768 -27.090 1.00 78.50 181 GLN A C 1
ATOM 1298 O O . GLN A 1 181 ? 21.460 19.008 -26.036 1.00 78.50 181 GLN A O 1
ATOM 1303 N N . ALA A 1 182 ? 20.875 19.640 -28.100 1.00 76.06 182 ALA A N 1
ATOM 1304 C CA . ALA A 1 182 ? 21.562 20.930 -28.025 1.00 76.06 182 ALA A CA 1
ATOM 1305 C C . ALA A 1 182 ? 20.935 21.849 -26.957 1.00 76.06 182 ALA A C 1
ATOM 1307 O O . ALA A 1 182 ? 19.708 21.953 -26.877 1.00 76.06 182 ALA A O 1
ATOM 1308 N N . GLY A 1 183 ? 21.776 22.518 -26.155 1.00 69.75 183 GLY A N 1
ATOM 1309 C CA . GLY A 1 183 ? 21.346 23.431 -25.085 1.00 69.75 183 GLY A CA 1
ATOM 1310 C C . GLY A 1 183 ? 20.622 22.740 -23.921 1.00 69.75 183 GLY A C 1
ATOM 1311 O O . GLY A 1 183 ? 19.784 23.356 -23.256 1.00 69.75 183 GLY A O 1
ATOM 1312 N N . SER A 1 184 ? 20.877 21.445 -23.714 1.00 71.25 184 SER A N 1
ATOM 1313 C CA . SER A 1 184 ? 20.184 20.642 -22.703 1.00 71.25 184 SER A CA 1
ATOM 1314 C C . SER A 1 184 ? 20.856 20.676 -21.334 1.00 71.25 184 SER A C 1
ATOM 1316 O O . SER A 1 184 ? 20.156 20.590 -20.320 1.00 71.25 184 SER A O 1
ATOM 1318 N N . ASN A 1 185 ? 22.183 20.833 -21.309 1.00 82.50 185 ASN A N 1
ATOM 1319 C CA . ASN A 1 185 ? 23.023 20.719 -20.123 1.00 82.50 185 ASN A CA 1
ATOM 1320 C C . ASN A 1 185 ? 22.769 19.394 -19.375 1.00 82.50 185 ASN A C 1
ATOM 1322 O O . ASN A 1 185 ? 22.592 19.374 -18.155 1.00 82.50 185 ASN A O 1
ATOM 1326 N N . ILE A 1 186 ? 22.733 18.265 -20.091 1.00 83.00 186 ILE A N 1
ATOM 1327 C CA . ILE A 1 186 ? 22.674 16.919 -19.482 1.00 83.00 186 ILE A CA 1
ATOM 1328 C C . ILE A 1 186 ? 23.880 16.717 -18.559 1.00 83.00 186 ILE A C 1
ATOM 1330 O O . ILE A 1 186 ? 23.747 16.193 -17.454 1.00 83.00 186 ILE A O 1
ATOM 1334 N N . SER A 1 187 ? 25.035 17.248 -18.960 1.00 81.56 187 SER A N 1
ATOM 1335 C CA . SER A 1 187 ? 26.243 17.337 -18.137 1.00 81.56 187 SER A CA 1
ATOM 1336 C C . SER A 1 187 ? 26.052 18.058 -16.787 1.00 81.56 187 SER A C 1
ATOM 1338 O O . SER A 1 187 ? 26.819 17.802 -15.860 1.00 81.56 187 SER A O 1
ATOM 1340 N N . ASN A 1 188 ? 25.028 18.904 -16.601 1.00 84.75 188 ASN A N 1
ATOM 1341 C CA . ASN A 1 188 ? 24.701 19.504 -15.295 1.00 84.75 188 ASN A CA 1
ATOM 1342 C C . ASN A 1 188 ? 23.887 18.584 -14.376 1.00 84.75 188 ASN A C 1
ATOM 1344 O O . ASN A 1 188 ? 23.878 18.811 -13.171 1.00 84.75 188 ASN A O 1
ATOM 1348 N N . GLN A 1 189 ? 23.251 17.541 -14.912 1.00 86.12 189 GLN A N 1
ATOM 1349 C CA . GLN A 1 189 ? 22.461 16.568 -14.146 1.00 86.12 189 GLN A CA 1
ATOM 1350 C C . GLN A 1 189 ? 23.278 15.351 -13.700 1.00 86.12 189 GLN A C 1
ATOM 1352 O O . GLN A 1 189 ? 22.766 14.521 -12.951 1.00 86.12 189 GLN A O 1
ATOM 1357 N N . ILE A 1 190 ? 24.533 15.238 -14.143 1.00 84.75 190 ILE A N 1
ATOM 1358 C CA . ILE A 1 190 ? 25.380 14.059 -13.953 1.00 84.75 190 ILE A CA 1
ATOM 1359 C C . ILE A 1 190 ? 26.744 14.483 -13.396 1.00 84.75 190 ILE A C 1
ATOM 1361 O O . ILE A 1 190 ? 27.323 15.490 -13.815 1.00 84.75 190 ILE A O 1
ATOM 1365 N N . GLU A 1 191 ? 27.274 13.691 -12.467 1.00 81.88 191 GLU A N 1
ATOM 1366 C CA . GLU A 1 191 ? 28.671 13.741 -12.037 1.00 81.88 191 GLU A CA 1
ATOM 1367 C C . GLU A 1 191 ? 29.339 12.385 -12.313 1.00 81.88 191 GLU A C 1
ATOM 1369 O O . GLU A 1 191 ? 28.704 11.336 -12.204 1.00 81.88 191 GLU A O 1
ATOM 1374 N N . CYS A 1 192 ? 30.613 12.398 -12.708 1.00 79.19 192 CYS A N 1
ATOM 1375 C CA . CYS A 1 192 ? 31.398 11.195 -12.980 1.00 79.19 192 CYS A CA 1
ATOM 1376 C C . CYS A 1 192 ? 32.766 11.288 -12.301 1.00 79.19 192 CYS A C 1
ATOM 1378 O O . CYS A 1 192 ? 33.379 12.354 -12.290 1.00 79.19 192 CYS A O 1
ATOM 1380 N N . GLN A 1 193 ? 33.264 10.161 -11.797 1.00 75.88 193 GLN A N 1
ATOM 1381 C CA . GLN A 1 193 ? 34.574 10.028 -11.160 1.00 75.88 193 GLN A CA 1
ATOM 1382 C C . GLN A 1 193 ? 35.295 8.790 -11.713 1.00 75.88 193 GLN A C 1
ATOM 1384 O O . GLN A 1 193 ? 34.653 7.818 -12.107 1.00 75.88 193 GLN A O 1
ATOM 1389 N N . GLY A 1 194 ? 36.629 8.825 -11.745 1.00 73.00 194 GLY A N 1
ATOM 1390 C CA . GLY A 1 194 ? 37.450 7.792 -12.388 1.00 73.00 194 GLY A CA 1
ATOM 1391 C C . GLY A 1 194 ? 37.618 7.991 -13.901 1.00 73.00 194 GLY A C 1
ATOM 1392 O O . GLY A 1 194 ? 37.070 8.919 -14.501 1.00 73.00 194 GLY A O 1
ATOM 1393 N N . THR A 1 195 ? 38.412 7.121 -14.523 1.00 70.25 195 THR A N 1
ATOM 1394 C CA . THR A 1 195 ? 38.741 7.144 -15.958 1.00 70.25 195 THR A CA 1
ATOM 1395 C C . THR A 1 195 ? 38.702 5.728 -16.539 1.00 70.25 195 THR A C 1
ATOM 1397 O O . THR A 1 195 ? 38.766 4.742 -15.808 1.00 70.25 195 THR A O 1
ATOM 1400 N N . GLY A 1 196 ? 38.575 5.609 -17.865 1.00 67.50 196 GLY A N 1
ATOM 1401 C CA . GLY A 1 196 ? 38.517 4.304 -18.533 1.00 67.50 196 GLY A CA 1
ATOM 1402 C C . GLY A 1 196 ? 37.351 3.436 -18.040 1.00 67.50 196 GLY A C 1
ATOM 1403 O O . GLY A 1 196 ? 36.239 3.933 -17.869 1.00 67.50 196 GLY A O 1
ATOM 1404 N N . ALA A 1 197 ? 37.617 2.147 -17.812 1.00 59.31 197 ALA A N 1
ATOM 1405 C CA . ALA A 1 197 ? 36.627 1.176 -17.335 1.00 59.31 197 ALA A CA 1
ATOM 1406 C C . ALA A 1 197 ? 36.156 1.424 -15.885 1.00 59.31 197 ALA A C 1
ATOM 1408 O O . ALA A 1 197 ? 35.061 0.998 -15.522 1.00 59.31 197 ALA A O 1
ATOM 1409 N N . ASP A 1 198 ? 36.937 2.159 -15.086 1.00 59.59 198 ASP A N 1
ATOM 1410 C CA . ASP A 1 198 ? 36.615 2.493 -13.693 1.00 59.59 198 ASP A CA 1
ATOM 1411 C C . ASP A 1 198 ? 35.786 3.786 -13.562 1.00 59.59 198 ASP A C 1
ATOM 1413 O O . ASP A 1 198 ? 35.469 4.216 -12.451 1.00 59.59 198 ASP A O 1
ATOM 1417 N N . LYS A 1 199 ? 35.418 4.431 -14.684 1.00 74.38 199 LYS A N 1
ATOM 1418 C CA . LYS A 1 199 ? 34.583 5.640 -14.693 1.00 74.38 199 LYS A CA 1
ATOM 1419 C C . LYS A 1 199 ? 33.170 5.316 -14.190 1.00 74.38 199 LYS A C 1
ATOM 1421 O O . LYS A 1 199 ? 32.326 4.828 -14.938 1.00 74.38 199 LYS A O 1
ATOM 1426 N N . ALA A 1 200 ? 32.892 5.650 -12.935 1.00 76.56 200 ALA A N 1
ATOM 1427 C CA . ALA A 1 200 ? 31.550 5.626 -12.368 1.00 76.56 200 ALA A CA 1
ATOM 1428 C C . ALA A 1 200 ? 30.863 6.982 -12.581 1.00 76.56 200 ALA A C 1
ATOM 1430 O O . ALA A 1 200 ? 31.502 8.031 -12.512 1.00 76.56 200 ALA A O 1
ATOM 1431 N N . CYS A 1 201 ? 29.553 6.965 -12.823 1.00 80.62 201 CYS A N 1
ATOM 1432 C CA . CYS A 1 201 ? 28.731 8.164 -12.972 1.00 80.62 201 CYS A CA 1
ATOM 1433 C C . CYS A 1 201 ? 27.434 8.031 -12.171 1.00 80.62 201 CYS A C 1
ATOM 1435 O O . CYS A 1 201 ? 26.909 6.927 -11.996 1.00 80.62 201 CYS A O 1
ATOM 1437 N N . TRP A 1 202 ? 26.907 9.166 -11.729 1.00 83.00 202 TRP A N 1
ATOM 1438 C CA . TRP A 1 202 ? 25.691 9.291 -10.935 1.00 83.00 202 TRP A CA 1
ATOM 1439 C C . TRP A 1 202 ? 24.895 10.507 -11.398 1.00 83.00 202 TRP A C 1
ATOM 1441 O O . TRP A 1 202 ? 25.470 11.485 -11.878 1.00 83.00 202 TRP A O 1
ATOM 1451 N N . TRP A 1 203 ? 23.582 10.481 -11.197 1.00 86.00 203 TRP A N 1
ATOM 1452 C CA . TRP A 1 203 ? 22.780 11.699 -11.225 1.00 86.00 203 TRP A CA 1
ATOM 1453 C C . TRP A 1 203 ? 23.115 12.601 -10.026 1.00 86.00 203 TRP A C 1
ATOM 1455 O O . TRP A 1 203 ? 23.591 12.125 -8.995 1.00 86.00 203 TRP A O 1
ATOM 1465 N N . ILE A 1 204 ? 22.797 13.895 -10.118 1.00 83.38 204 ILE A N 1
ATOM 1466 C CA . ILE A 1 204 ? 22.981 14.883 -9.031 1.00 83.38 204 ILE A CA 1
ATOM 1467 C C . ILE A 1 204 ? 22.234 14.556 -7.725 1.00 83.38 204 ILE A C 1
ATOM 1469 O O . ILE A 1 204 ? 22.534 15.140 -6.686 1.00 83.38 204 ILE A O 1
ATOM 1473 N N . ASP A 1 205 ? 21.285 13.614 -7.752 1.00 82.50 205 ASP A N 1
ATOM 1474 C CA . ASP A 1 205 ? 20.607 13.092 -6.559 1.00 82.50 205 ASP A CA 1
ATOM 1475 C C . ASP A 1 205 ? 21.348 11.932 -5.859 1.00 82.50 205 ASP A C 1
ATOM 1477 O O . ASP A 1 205 ? 20.857 11.412 -4.857 1.00 82.50 205 ASP A O 1
ATOM 1481 N N . GLY A 1 206 ? 22.517 11.532 -6.373 1.00 80.50 206 GLY A N 1
ATOM 1482 C CA . GLY A 1 206 ? 23.332 10.422 -5.872 1.00 80.50 206 GLY A CA 1
ATOM 1483 C C . GLY A 1 206 ? 22.998 9.054 -6.481 1.00 80.50 206 GLY A C 1
ATOM 1484 O O . GLY A 1 206 ? 23.647 8.062 -6.149 1.00 80.50 206 GLY A O 1
ATOM 1485 N N . THR A 1 207 ? 22.016 8.950 -7.382 1.00 83.19 207 THR A N 1
ATOM 1486 C CA . THR A 1 207 ? 21.635 7.665 -7.990 1.00 83.19 207 THR A CA 1
ATOM 1487 C C . THR A 1 207 ? 22.667 7.223 -9.037 1.00 83.19 207 THR A C 1
ATOM 1489 O O . THR A 1 207 ? 22.871 7.939 -10.019 1.00 83.19 207 THR A O 1
ATOM 1492 N N . PRO A 1 208 ? 23.316 6.050 -8.881 1.00 81.81 208 PRO A N 1
ATOM 1493 C CA . PRO A 1 208 ? 24.336 5.579 -9.814 1.00 81.81 208 PRO A CA 1
ATOM 1494 C C . PRO A 1 208 ? 23.735 5.151 -11.153 1.00 81.81 208 PRO A C 1
ATOM 1496 O O . PRO A 1 208 ? 22.687 4.502 -11.202 1.00 81.81 208 PRO A O 1
ATOM 1499 N N . LEU A 1 209 ? 24.449 5.450 -12.235 1.00 84.44 209 LEU A N 1
ATOM 1500 C CA . LEU A 1 209 ? 24.127 4.956 -13.568 1.00 84.44 209 LEU A CA 1
ATOM 1501 C C . LEU A 1 209 ? 24.544 3.475 -13.738 1.00 84.44 209 LEU A C 1
ATOM 1503 O O . LEU A 1 209 ? 25.509 3.022 -13.111 1.00 84.44 209 LEU A O 1
ATOM 1507 N N . PRO A 1 210 ? 23.815 2.701 -14.563 1.00 85.88 210 PRO A N 1
ATOM 1508 C CA . PRO A 1 210 ? 24.100 1.289 -14.826 1.00 85.88 210 PRO A CA 1
ATOM 1509 C C . PRO A 1 210 ? 25.227 1.126 -15.860 1.00 85.88 210 PRO A C 1
ATOM 1511 O O . PRO A 1 210 ? 25.552 2.072 -16.580 1.00 85.88 210 PRO A O 1
ATOM 1514 N N . ALA A 1 211 ? 25.836 -0.063 -15.947 1.00 83.75 211 ALA A N 1
ATOM 1515 C CA . ALA A 1 211 ? 26.853 -0.322 -16.967 1.00 83.75 211 ALA A CA 1
ATOM 1516 C C . ALA A 1 211 ? 26.267 -0.264 -18.387 1.00 83.75 211 ALA A C 1
ATOM 1518 O O . ALA A 1 211 ? 25.061 -0.384 -18.608 1.00 83.75 211 ALA A O 1
ATOM 1519 N N . GLY A 1 212 ? 27.136 -0.012 -19.368 1.00 85.19 212 GLY A N 1
ATOM 1520 C CA . GLY A 1 212 ? 26.727 0.161 -20.760 1.00 85.19 212 GLY A CA 1
ATOM 1521 C C . GLY A 1 212 ? 25.916 1.436 -21.037 1.00 85.19 212 GLY A C 1
ATOM 1522 O O . GLY A 1 212 ? 25.328 1.526 -22.113 1.00 85.19 212 GLY A O 1
ATOM 1523 N N . VAL A 1 213 ? 25.886 2.397 -20.104 1.00 88.25 213 VAL A N 1
ATOM 1524 C CA . VAL A 1 213 ? 25.475 3.794 -20.327 1.00 88.25 213 VAL A CA 1
ATOM 1525 C C . VAL A 1 213 ? 26.720 4.677 -20.334 1.00 88.25 213 VAL A C 1
ATOM 1527 O O . VAL A 1 213 ? 27.559 4.574 -19.442 1.00 88.25 213 VAL A O 1
ATOM 1530 N N . SER A 1 214 ? 26.830 5.581 -21.305 1.00 85.50 214 SER A N 1
ATOM 1531 C CA . SER A 1 214 ? 27.929 6.549 -21.386 1.00 85.50 214 SER A CA 1
ATOM 1532 C C . SER A 1 214 ? 27.420 7.955 -21.680 1.00 85.50 214 SER A C 1
ATOM 1534 O O . SER A 1 214 ? 26.531 8.130 -22.513 1.00 85.50 214 SER A O 1
ATOM 1536 N N . ILE A 1 215 ? 28.030 8.955 -21.038 1.00 82.75 215 ILE A N 1
ATOM 1537 C CA . ILE A 1 215 ? 27.785 10.374 -21.313 1.00 82.75 215 ILE A CA 1
ATOM 1538 C C . ILE A 1 215 ? 29.082 11.058 -21.738 1.00 82.75 215 ILE A C 1
ATOM 1540 O O . ILE A 1 215 ? 30.115 10.918 -21.067 1.00 82.75 215 ILE A O 1
ATOM 1544 N N . ASP A 1 216 ? 28.982 11.812 -22.831 1.00 83.81 216 ASP A N 1
ATOM 1545 C CA . ASP A 1 216 ? 30.002 12.713 -23.358 1.00 83.81 216 ASP A CA 1
ATOM 1546 C C . ASP A 1 216 ? 29.354 14.060 -23.727 1.00 83.81 216 ASP A C 1
ATOM 1548 O O . ASP A 1 216 ? 28.468 14.132 -24.582 1.00 83.81 216 ASP A O 1
ATOM 1552 N N . GLY A 1 217 ? 29.725 15.129 -23.017 1.00 84.31 217 GLY A N 1
ATOM 1553 C CA . GLY A 1 217 ? 29.030 16.420 -23.079 1.00 84.31 217 GLY A CA 1
ATOM 1554 C C . GLY A 1 217 ? 27.519 16.296 -22.823 1.00 84.31 217 GLY A C 1
ATOM 1555 O O . GLY A 1 217 ? 27.093 15.823 -21.770 1.00 84.31 217 GLY A O 1
ATOM 1556 N N . ASP A 1 218 ? 26.718 16.713 -23.808 1.00 85.88 218 ASP A N 1
ATOM 1557 C CA . ASP A 1 218 ? 25.249 16.594 -23.831 1.00 85.88 218 ASP A CA 1
ATOM 1558 C C . ASP A 1 218 ? 24.757 15.397 -24.687 1.00 85.88 218 ASP A C 1
ATOM 1560 O O . ASP A 1 218 ? 23.625 15.380 -25.182 1.00 85.88 218 ASP A O 1
ATOM 1564 N N . THR A 1 219 ? 25.613 14.390 -24.890 1.00 87.81 219 THR A N 1
ATOM 1565 C CA . THR A 1 219 ? 25.295 13.133 -25.585 1.00 87.81 219 THR A CA 1
ATOM 1566 C C . THR A 1 219 ? 25.214 11.980 -24.594 1.00 87.81 219 THR A C 1
ATOM 1568 O O . THR A 1 219 ? 26.159 11.726 -23.852 1.00 87.81 219 THR A O 1
ATOM 1571 N N . PHE A 1 220 ? 24.095 11.259 -24.611 1.00 89.44 220 PHE A N 1
ATOM 1572 C CA . PHE A 1 220 ? 23.837 10.073 -23.797 1.00 89.44 220 PHE A CA 1
ATOM 1573 C C . PHE A 1 220 ? 23.666 8.856 -24.707 1.00 89.44 220 PHE A C 1
ATOM 1575 O O . PHE A 1 220 ? 22.814 8.873 -25.596 1.00 89.44 220 PHE A O 1
ATOM 1582 N N . SER A 1 221 ? 24.423 7.790 -24.467 1.00 90.75 221 SER A N 1
ATOM 1583 C CA . SER A 1 221 ? 24.389 6.571 -25.282 1.00 90.75 221 SER A CA 1
ATOM 1584 C C . SER A 1 221 ? 24.184 5.320 -24.436 1.00 90.75 221 SER A C 1
ATOM 1586 O O . SER A 1 221 ? 24.644 5.244 -23.296 1.00 90.75 221 SER A O 1
ATOM 1588 N N . VAL A 1 222 ? 23.509 4.329 -25.022 1.00 92.31 222 VAL A N 1
ATOM 1589 C CA . VAL A 1 222 ? 23.302 2.992 -24.452 1.00 92.31 222 VAL A CA 1
ATOM 1590 C C . VAL A 1 222 ? 23.917 1.978 -25.409 1.00 92.31 222 VAL A C 1
ATOM 1592 O O . VAL A 1 222 ? 23.444 1.813 -26.529 1.00 92.31 222 VAL A O 1
ATOM 1595 N N . ALA A 1 223 ? 24.980 1.305 -24.977 1.00 91.88 223 ALA A N 1
ATOM 1596 C CA . ALA A 1 223 ? 25.650 0.288 -25.781 1.00 91.88 223 ALA A CA 1
ATOM 1597 C C . ALA A 1 223 ? 24.778 -0.971 -25.929 1.00 91.88 223 ALA A C 1
ATOM 1599 O O . ALA A 1 223 ? 24.091 -1.360 -24.983 1.00 91.88 223 ALA A O 1
ATOM 1600 N N . TYR A 1 224 ? 24.847 -1.654 -27.070 1.00 93.94 224 TYR A N 1
ATOM 1601 C CA . TYR A 1 224 ? 24.306 -3.008 -27.196 1.00 93.94 224 TYR A CA 1
ATOM 1602 C C . TYR A 1 224 ? 25.249 -4.030 -26.542 1.00 93.94 224 TYR A C 1
ATOM 1604 O O . TYR A 1 224 ? 26.468 -3.895 -26.624 1.00 93.94 224 TYR A O 1
ATOM 1612 N N . ASN A 1 225 ? 24.684 -5.049 -25.895 1.00 92.81 225 ASN A N 1
ATOM 1613 C CA . ASN A 1 225 ? 25.421 -6.162 -25.297 1.00 92.81 225 ASN A CA 1
ATOM 1614 C C . ASN A 1 225 ? 24.593 -7.449 -25.488 1.00 92.81 225 ASN A C 1
ATOM 1616 O O . ASN A 1 225 ? 23.577 -7.598 -24.813 1.00 92.81 225 ASN A O 1
ATOM 1620 N N . PRO A 1 226 ? 24.951 -8.355 -26.414 1.00 94.06 226 PRO A N 1
ATOM 1621 C CA . PRO A 1 226 ? 24.103 -9.494 -26.767 1.00 94.06 226 PRO A CA 1
ATOM 1622 C C . PRO A 1 226 ? 24.074 -10.605 -25.704 1.00 94.06 226 PRO A C 1
ATOM 1624 O O . PRO A 1 226 ? 23.214 -11.479 -25.783 1.00 94.06 226 PRO A O 1
ATOM 1627 N N . ASP A 1 227 ? 24.984 -10.582 -24.725 1.00 93.81 227 ASP A N 1
ATOM 1628 C CA . ASP A 1 227 ? 25.181 -11.672 -23.758 1.00 93.81 227 ASP A CA 1
ATOM 1629 C C . ASP A 1 227 ? 24.445 -11.464 -22.424 1.00 93.81 227 ASP A C 1
ATOM 1631 O O . ASP A 1 227 ? 24.398 -12.369 -21.591 1.00 93.81 227 ASP A O 1
ATOM 1635 N N . VAL A 1 228 ? 23.834 -10.292 -22.217 1.00 94.50 228 VAL A N 1
ATOM 1636 C CA . VAL A 1 228 ? 23.001 -10.001 -21.038 1.00 94.50 228 VAL A CA 1
ATOM 1637 C C . VAL A 1 228 ? 21.514 -10.178 -21.332 1.00 94.50 228 VAL A C 1
ATOM 1639 O O . VAL A 1 228 ? 21.047 -9.968 -22.455 1.00 94.50 228 VAL A O 1
ATOM 1642 N N . THR A 1 229 ? 20.738 -10.507 -20.299 1.00 96.69 229 THR A N 1
ATOM 1643 C CA . THR A 1 229 ? 19.283 -10.646 -20.415 1.00 96.69 229 THR A CA 1
ATOM 1644 C C . THR A 1 229 ? 18.640 -9.349 -20.903 1.00 96.69 229 THR A C 1
ATOM 1646 O O . THR A 1 229 ? 18.869 -8.269 -20.358 1.00 96.69 229 THR A O 1
ATOM 1649 N N . HIS A 1 230 ? 17.804 -9.471 -21.924 1.00 97.25 230 HIS A N 1
ATOM 1650 C CA . HIS A 1 230 ? 16.946 -8.431 -22.466 1.00 97.25 230 HIS A CA 1
ATOM 1651 C C . HIS A 1 230 ? 15.499 -8.690 -22.065 1.00 97.25 230 HIS A C 1
ATOM 1653 O O . HIS A 1 230 ? 15.070 -9.838 -22.029 1.00 97.25 230 HIS A O 1
ATOM 1659 N N . ARG A 1 231 ? 14.746 -7.617 -21.814 1.00 97.38 231 ARG A N 1
ATOM 1660 C CA . ARG A 1 231 ? 13.297 -7.626 -21.609 1.00 97.38 231 ARG A CA 1
ATOM 1661 C C . ARG A 1 231 ? 12.634 -6.865 -22.738 1.00 97.38 231 ARG A C 1
ATOM 1663 O O . ARG A 1 231 ? 12.886 -5.668 -22.899 1.00 97.38 231 ARG A O 1
ATOM 1670 N N . ILE A 1 232 ? 11.758 -7.531 -23.478 1.00 96.50 232 ILE A N 1
ATOM 1671 C CA . ILE A 1 232 ? 10.825 -6.873 -24.392 1.00 96.50 232 ILE A CA 1
ATOM 1672 C C . ILE A 1 232 ? 9.434 -6.858 -23.767 1.00 96.50 232 ILE A C 1
ATOM 1674 O O . ILE A 1 232 ? 9.020 -7.828 -23.139 1.00 96.50 232 ILE A O 1
ATOM 1678 N N . GLY A 1 233 ? 8.724 -5.744 -23.901 1.00 94.88 233 GLY A N 1
ATOM 1679 C CA . GLY A 1 233 ? 7.412 -5.558 -23.294 1.00 94.88 233 GLY A CA 1
ATOM 1680 C C . GLY A 1 233 ? 6.393 -5.009 -24.277 1.00 94.88 233 GLY A C 1
ATOM 1681 O O . GLY A 1 233 ? 6.738 -4.157 -25.098 1.00 94.88 233 GLY A O 1
ATOM 1682 N N . ILE A 1 234 ? 5.146 -5.467 -24.167 1.00 91.62 234 ILE A N 1
ATOM 1683 C CA . ILE A 1 234 ? 3.992 -4.951 -24.907 1.00 91.62 234 ILE A CA 1
ATOM 1684 C C . ILE A 1 234 ? 3.047 -4.217 -23.952 1.00 91.62 234 ILE A C 1
ATOM 1686 O O . ILE A 1 234 ? 2.731 -4.696 -22.864 1.00 91.62 234 ILE A O 1
ATOM 1690 N N . MET A 1 235 ? 2.602 -3.037 -24.371 1.00 87.31 235 MET A N 1
ATOM 1691 C CA . MET A 1 235 ? 1.627 -2.204 -23.674 1.00 87.31 235 MET A CA 1
ATOM 1692 C C . MET A 1 235 ? 0.480 -1.937 -24.643 1.00 87.31 235 MET A C 1
ATOM 1694 O O . MET A 1 235 ? 0.673 -1.203 -25.612 1.00 87.31 235 MET A O 1
ATOM 1698 N N . LEU A 1 236 ? -0.698 -2.509 -24.399 1.00 79.12 236 LEU A N 1
ATOM 1699 C CA . LEU A 1 236 ? -1.929 -2.133 -25.089 1.00 79.12 236 LEU A CA 1
ATOM 1700 C C . LEU A 1 236 ? -2.876 -1.469 -24.088 1.00 79.12 236 LEU A C 1
ATOM 1702 O O . LEU A 1 236 ? -3.159 -2.019 -23.020 1.00 79.12 236 LEU A O 1
ATOM 1706 N N . ALA A 1 237 ? -3.392 -0.291 -24.426 1.00 68.38 237 ALA A N 1
ATOM 1707 C CA . ALA A 1 237 ? -4.513 0.258 -23.686 1.00 68.38 237 ALA A CA 1
ATOM 1708 C C . ALA A 1 237 ? -5.799 -0.457 -24.083 1.00 68.38 237 ALA A C 1
ATOM 1710 O O . ALA A 1 237 ? -6.103 -0.640 -25.258 1.00 68.38 237 ALA A O 1
ATOM 1711 N N . ASN A 1 238 ? -6.591 -0.788 -23.071 1.00 57.41 238 ASN A N 1
ATOM 1712 C CA . ASN A 1 238 ? -7.924 -1.342 -23.239 1.00 57.41 238 ASN A CA 1
ATOM 1713 C C . ASN A 1 238 ? -8.982 -0.224 -23.352 1.00 57.41 238 ASN A C 1
ATOM 1715 O O . ASN A 1 238 ? -10.144 -0.438 -23.032 1.00 57.41 238 ASN A O 1
ATOM 1719 N N . ASN A 1 239 ? -8.601 0.976 -23.829 1.00 49.28 239 ASN A N 1
ATOM 1720 C CA . ASN A 1 239 ? -9.508 2.116 -24.080 1.00 49.28 239 ASN A CA 1
ATOM 1721 C C . ASN A 1 239 ? -10.383 1.922 -25.338 1.00 49.28 239 ASN A C 1
ATOM 1723 O O . ASN A 1 239 ? -10.891 2.867 -25.934 1.00 49.28 239 ASN A O 1
ATOM 1727 N N . LEU A 1 240 ? -10.551 0.659 -25.707 1.00 48.34 240 LEU A N 1
ATOM 1728 C CA . LEU A 1 240 ? -11.487 0.104 -26.667 1.00 48.34 240 LEU A CA 1
ATOM 1729 C C . LEU A 1 240 ? -12.955 0.390 -26.299 1.00 48.34 240 LEU A C 1
ATOM 1731 O O . LEU A 1 240 ? -13.852 0.252 -27.127 1.00 48.34 240 LEU A O 1
ATOM 1735 N N . ILE A 1 241 ? -13.167 0.831 -25.060 1.00 40.19 241 ILE A N 1
ATOM 1736 C CA . ILE A 1 241 ? -14.409 1.333 -24.497 1.00 40.19 241 ILE A CA 1
ATOM 1737 C C . ILE A 1 241 ? -14.275 2.860 -24.334 1.00 40.19 241 ILE A C 1
ATOM 1739 O O . ILE A 1 241 ? -13.663 3.343 -23.382 1.00 40.19 241 ILE A O 1
ATOM 1743 N N . ASN A 1 242 ? -14.868 3.631 -25.253 1.00 35.59 242 ASN A N 1
ATOM 1744 C CA . ASN A 1 242 ? -15.194 5.043 -25.018 1.00 35.59 242 ASN A CA 1
ATOM 1745 C C . ASN A 1 242 ? -16.454 5.101 -24.139 1.00 35.59 242 ASN A C 1
ATOM 1747 O O . ASN A 1 242 ? -17.557 5.298 -24.648 1.00 35.59 242 ASN A O 1
ATOM 1751 N N . ILE A 1 243 ? -16.309 4.902 -22.830 1.00 36.59 243 ILE A N 1
ATOM 1752 C CA . ILE A 1 243 ? -17.378 5.188 -21.869 1.00 36.59 243 ILE A CA 1
ATOM 1753 C C . ILE A 1 243 ? -16.778 6.026 -20.744 1.00 36.59 243 ILE A C 1
ATOM 1755 O O . ILE A 1 243 ? -15.932 5.562 -19.990 1.00 36.59 243 ILE A O 1
ATOM 1759 N N . GLU A 1 244 ? -17.270 7.255 -20.596 1.00 33.56 244 GLU A N 1
ATOM 1760 C CA . GLU A 1 244 ? -16.911 8.211 -19.531 1.00 33.56 244 GLU A CA 1
ATOM 1761 C C . GLU A 1 244 ? -17.364 7.750 -18.120 1.00 33.56 244 GLU A C 1
ATOM 1763 O O . GLU A 1 244 ? -17.374 8.535 -17.180 1.00 33.56 244 GLU A O 1
ATOM 1768 N N . ASN A 1 245 ? -17.811 6.495 -17.986 1.00 36.38 245 ASN A N 1
ATOM 1769 C CA . ASN A 1 245 ? -18.570 5.929 -16.865 1.00 36.38 245 ASN A CA 1
ATOM 1770 C C . ASN A 1 245 ? -18.444 4.386 -16.744 1.00 36.38 245 ASN A C 1
ATOM 1772 O O . ASN A 1 245 ? -19.260 3.765 -16.060 1.00 36.38 245 ASN A O 1
ATOM 1776 N N . ASP A 1 246 ? -17.485 3.742 -17.424 1.00 38.62 246 ASP A N 1
ATOM 1777 C CA . ASP A 1 246 ? -17.222 2.304 -17.252 1.00 38.62 246 ASP A CA 1
ATOM 1778 C C . ASP A 1 246 ? -15.732 2.061 -17.020 1.00 38.62 246 ASP A C 1
ATOM 1780 O O . ASP A 1 246 ? -14.872 2.718 -17.608 1.00 38.62 246 ASP A O 1
ATOM 1784 N N . ALA A 1 247 ? -15.427 1.191 -16.069 1.00 40.44 247 ALA A N 1
ATOM 1785 C CA . ALA A 1 247 ? -14.274 1.404 -15.209 1.00 40.44 247 ALA A CA 1
ATOM 1786 C C . ALA A 1 247 ? -13.292 0.223 -15.153 1.00 40.44 247 ALA A C 1
ATOM 1788 O O . ALA A 1 247 ? -12.245 0.321 -14.500 1.00 40.44 247 ALA A O 1
ATOM 1789 N N . SER A 1 248 ? -13.531 -0.810 -15.963 1.00 43.53 248 SER A N 1
ATOM 1790 C CA . SER A 1 248 ? -12.637 -1.940 -16.225 1.00 43.53 248 SER A CA 1
ATOM 1791 C C . SER A 1 248 ? -11.398 -1.567 -17.071 1.00 43.53 248 SER A C 1
ATOM 1793 O O . SER A 1 248 ? -11.130 -2.147 -18.128 1.00 43.53 248 SER A O 1
ATOM 1795 N N . TYR A 1 249 ? -10.591 -0.613 -16.587 1.00 49.59 249 TYR A N 1
ATOM 1796 C CA . TYR A 1 249 ? -9.293 -0.203 -17.149 1.00 49.59 249 TYR A CA 1
ATOM 1797 C C . TYR A 1 249 ? -8.190 -1.265 -16.933 1.00 49.59 249 TYR A C 1
ATOM 1799 O O . TYR A 1 249 ? -7.154 -1.012 -16.316 1.00 49.59 249 TYR A O 1
ATOM 1807 N N . ALA A 1 250 ? -8.388 -2.477 -17.449 1.00 55.09 250 ALA A N 1
ATOM 1808 C CA . ALA A 1 250 ? -7.368 -3.522 -17.477 1.00 55.09 250 ALA A CA 1
ATOM 1809 C C . ALA A 1 250 ? -6.497 -3.376 -18.736 1.00 55.09 250 ALA A C 1
ATOM 1811 O O . ALA A 1 250 ? -6.866 -3.860 -19.800 1.00 55.09 250 ALA A O 1
ATOM 1812 N N . GLY A 1 251 ? -5.350 -2.693 -18.646 1.00 64.44 251 GLY A N 1
ATOM 1813 C CA . GLY A 1 251 ? -4.388 -2.645 -19.757 1.00 64.44 251 GLY A CA 1
ATOM 1814 C C . GLY A 1 251 ? -3.879 -4.045 -20.119 1.00 64.44 251 GLY A C 1
ATOM 1815 O O . GLY A 1 251 ? -3.480 -4.795 -19.228 1.00 64.44 251 GLY A O 1
ATOM 1816 N N . ALA A 1 252 ? -3.861 -4.395 -21.409 1.00 80.19 252 ALA A N 1
ATOM 1817 C CA . ALA A 1 252 ? -3.298 -5.667 -21.858 1.00 80.19 252 ALA A CA 1
ATOM 1818 C C . ALA A 1 252 ? -1.775 -5.524 -21.904 1.00 80.19 252 ALA A C 1
ATOM 1820 O O . ALA A 1 252 ? -1.227 -4.731 -22.673 1.00 80.19 252 ALA A O 1
ATOM 1821 N N . ASN A 1 253 ? -1.085 -6.211 -21.005 1.00 87.19 253 ASN A N 1
ATOM 1822 C CA . ASN A 1 253 ? 0.328 -6.005 -20.717 1.00 87.19 253 ASN A CA 1
ATOM 1823 C C . ASN A 1 253 ? 1.017 -7.364 -20.620 1.00 87.19 253 ASN A C 1
ATOM 1825 O O . ASN A 1 253 ? 0.481 -8.270 -19.988 1.00 87.19 253 ASN A O 1
ATOM 1829 N N . ASP A 1 254 ? 2.205 -7.484 -21.208 1.00 92.56 254 ASP A N 1
ATOM 1830 C CA . ASP A 1 254 ? 3.086 -8.631 -20.982 1.00 92.56 254 ASP A CA 1
ATOM 1831 C C . ASP A 1 254 ? 4.554 -8.247 -21.218 1.00 92.56 254 ASP A C 1
ATOM 1833 O O . ASP A 1 254 ? 4.856 -7.282 -21.927 1.00 92.56 254 ASP A O 1
ATOM 1837 N N . ALA A 1 255 ? 5.468 -9.007 -20.622 1.00 94.88 255 ALA A N 1
ATOM 1838 C CA . ALA A 1 255 ? 6.909 -8.853 -20.742 1.00 94.88 255 ALA A CA 1
ATOM 1839 C C . ALA A 1 255 ? 7.587 -10.219 -20.903 1.00 94.88 255 ALA A C 1
ATOM 1841 O O . ALA A 1 255 ? 7.193 -11.200 -20.275 1.00 94.88 255 ALA A O 1
ATOM 1842 N N . PHE A 1 256 ? 8.636 -10.267 -21.717 1.00 95.81 256 PHE A N 1
ATOM 1843 C CA . PHE A 1 256 ? 9.365 -11.486 -22.047 1.00 95.81 256 PHE A CA 1
ATOM 1844 C C . PHE A 1 256 ? 10.869 -11.257 -21.949 1.00 95.81 256 PHE A C 1
ATOM 1846 O O . PHE A 1 256 ? 11.395 -10.312 -22.549 1.00 95.81 256 PHE A O 1
ATOM 1853 N N . ASP A 1 257 ? 11.543 -12.144 -21.218 1.00 97.25 257 ASP A N 1
ATOM 1854 C CA . ASP A 1 257 ? 12.974 -12.065 -20.951 1.00 97.25 257 ASP A CA 1
ATOM 1855 C C . ASP A 1 257 ? 13.740 -13.114 -21.764 1.00 97.25 257 ASP A C 1
ATOM 1857 O O . ASP A 1 257 ? 13.350 -14.280 -21.827 1.00 97.25 257 ASP A O 1
ATOM 1861 N N . PHE A 1 258 ? 14.838 -12.705 -22.397 1.00 96.81 258 PHE A N 1
ATOM 1862 C CA . PHE A 1 258 ? 15.644 -13.562 -23.270 1.00 96.81 258 PHE A CA 1
ATOM 1863 C C . PHE A 1 258 ? 17.112 -13.122 -23.312 1.00 96.81 258 PHE A C 1
ATOM 1865 O O . PHE A 1 258 ? 17.416 -11.958 -23.064 1.00 96.81 258 PHE A O 1
ATOM 1872 N N . VAL A 1 259 ? 18.034 -14.023 -23.655 1.00 96.50 259 VAL A N 1
ATOM 1873 C CA . VAL A 1 259 ? 19.440 -13.678 -23.939 1.00 96.50 259 VAL A CA 1
ATOM 1874 C C . VAL A 1 259 ? 19.649 -13.637 -25.458 1.00 96.50 259 VAL A C 1
ATOM 1876 O O . VAL A 1 259 ? 19.530 -14.682 -26.102 1.00 96.50 259 VAL A O 1
ATOM 1879 N N . PRO A 1 260 ? 19.966 -12.475 -26.061 1.00 95.31 260 PRO A N 1
ATOM 1880 C CA . PRO A 1 260 ? 20.054 -12.342 -27.516 1.00 95.31 260 PRO A CA 1
ATOM 1881 C C . PRO A 1 260 ? 21.063 -13.272 -28.203 1.00 95.31 260 PRO A C 1
ATOM 1883 O O . PRO A 1 260 ? 20.733 -13.831 -29.246 1.00 95.31 260 PRO A O 1
ATOM 1886 N N . SER A 1 261 ? 22.261 -13.475 -27.639 1.00 93.38 261 SER A N 1
ATOM 1887 C CA . SER A 1 261 ? 23.320 -14.286 -28.269 1.00 93.38 261 SER A CA 1
ATOM 1888 C C . SER A 1 261 ? 23.010 -15.784 -28.345 1.00 93.38 261 SER A C 1
ATOM 1890 O O . SER A 1 261 ? 23.534 -16.471 -29.219 1.00 93.38 261 SER A O 1
ATOM 1892 N N . SER A 1 262 ? 22.137 -16.290 -27.471 1.00 90.75 262 SER A N 1
ATOM 1893 C CA . SER A 1 262 ? 21.695 -17.694 -27.464 1.00 90.75 262 SER A CA 1
ATOM 1894 C C . SER A 1 262 ? 20.260 -17.893 -27.959 1.00 90.75 262 SER A C 1
ATOM 1896 O O . SER A 1 262 ? 19.860 -19.024 -28.230 1.00 90.75 262 SER A O 1
ATOM 1898 N N . GLY A 1 263 ? 19.462 -16.823 -28.035 1.00 84.25 263 GLY A N 1
ATOM 1899 C CA . GLY A 1 263 ? 18.015 -16.892 -28.255 1.00 84.25 263 GLY A CA 1
ATOM 1900 C C . GLY A 1 263 ? 17.236 -17.544 -27.103 1.00 84.25 263 GLY A C 1
ATOM 1901 O O . GLY A 1 263 ? 16.035 -17.774 -27.239 1.00 84.25 263 GLY A O 1
ATOM 1902 N N . ALA A 1 264 ? 17.890 -17.868 -25.982 1.00 89.00 264 ALA A N 1
ATOM 1903 C CA . ALA A 1 264 ? 17.260 -18.571 -24.873 1.00 89.00 264 ALA A CA 1
ATOM 1904 C C . ALA A 1 264 ? 16.283 -17.656 -24.126 1.00 89.00 264 ALA A C 1
ATOM 1906 O O . ALA A 1 264 ? 16.656 -16.564 -23.692 1.00 89.00 264 ALA A O 1
ATOM 1907 N N . ALA A 1 265 ? 15.052 -18.130 -23.931 1.00 91.06 265 ALA A N 1
ATOM 1908 C CA . ALA A 1 265 ? 14.121 -17.534 -22.981 1.00 91.06 265 ALA A CA 1
ATOM 1909 C C . ALA A 1 265 ? 14.667 -17.681 -21.552 1.00 91.06 265 ALA A C 1
ATOM 1911 O O . ALA A 1 265 ? 15.234 -18.718 -21.198 1.00 91.06 265 ALA A O 1
ATOM 1912 N N . VAL A 1 266 ? 14.464 -16.661 -20.724 1.00 89.56 266 VAL A N 1
ATOM 1913 C CA . VAL A 1 266 ? 14.825 -16.662 -19.303 1.00 89.56 266 VAL A CA 1
ATOM 1914 C C . VAL A 1 266 ? 13.535 -16.571 -18.489 1.00 89.56 266 VAL A C 1
ATOM 1916 O O . VAL A 1 266 ? 12.589 -15.891 -18.885 1.00 89.56 266 VAL A O 1
ATOM 1919 N N . ALA A 1 267 ? 13.482 -17.240 -17.335 1.00 87.12 267 ALA A N 1
ATOM 1920 C CA . ALA A 1 267 ? 12.483 -16.904 -16.319 1.00 87.12 267 ALA A CA 1
ATOM 1921 C C . ALA A 1 267 ? 12.625 -15.420 -15.925 1.00 87.12 267 ALA A C 1
ATOM 1923 O O . ALA A 1 267 ? 13.711 -14.861 -16.078 1.00 87.12 267 ALA A O 1
ATOM 1924 N N . THR A 1 268 ? 11.556 -14.790 -15.420 1.00 85.62 268 THR A N 1
ATOM 1925 C CA . THR A 1 268 ? 11.537 -13.354 -15.086 1.00 85.62 268 THR A CA 1
ATOM 1926 C C . THR A 1 268 ? 12.804 -12.941 -14.334 1.00 85.62 268 THR A C 1
ATOM 1928 O O . THR A 1 268 ? 13.024 -13.331 -13.190 1.00 85.62 268 THR A O 1
ATOM 1931 N N . ALA A 1 269 ? 13.657 -12.160 -14.988 1.00 87.88 269 ALA A N 1
ATOM 1932 C CA . ALA A 1 269 ? 14.925 -11.728 -14.436 1.00 87.88 269 ALA A CA 1
ATOM 1933 C C . ALA A 1 269 ? 14.711 -10.516 -13.523 1.00 87.88 269 ALA A C 1
ATOM 1935 O O . ALA A 1 269 ? 13.948 -9.596 -13.854 1.00 87.88 269 ALA A O 1
ATOM 1936 N N . ARG A 1 270 ? 15.420 -10.488 -12.387 1.00 91.81 270 ARG A N 1
ATOM 1937 C CA . ARG A 1 270 ? 15.303 -9.431 -11.371 1.00 91.81 270 ARG A CA 1
ATOM 1938 C C . ARG A 1 270 ? 13.855 -9.296 -10.874 1.00 91.81 270 ARG A C 1
ATOM 1940 O O . ARG A 1 270 ? 13.276 -8.208 -10.874 1.00 91.81 270 ARG A O 1
ATOM 1947 N N . ASP A 1 271 ? 13.282 -10.422 -10.469 1.00 93.50 271 ASP A N 1
ATOM 1948 C CA . ASP A 1 271 ? 11.885 -10.583 -10.058 1.00 93.50 271 ASP A CA 1
ATOM 1949 C C . ASP A 1 271 ? 11.708 -10.304 -8.554 1.00 93.50 271 ASP A C 1
ATOM 1951 O O . ASP A 1 271 ? 11.692 -11.209 -7.720 1.00 93.50 271 ASP A O 1
ATOM 1955 N N . ILE A 1 272 ? 11.688 -9.019 -8.182 1.00 94.75 272 ILE A N 1
ATOM 1956 C CA . ILE A 1 272 ? 11.798 -8.561 -6.778 1.00 94.75 272 ILE A CA 1
ATOM 1957 C C . ILE A 1 272 ? 10.434 -8.323 -6.103 1.00 94.75 272 ILE A C 1
ATOM 1959 O O . ILE A 1 272 ? 10.333 -8.383 -4.876 1.00 94.75 272 ILE A O 1
ATOM 1963 N N . VAL A 1 273 ? 9.404 -7.985 -6.880 1.00 96.00 273 VAL A N 1
ATOM 1964 C CA . VAL A 1 273 ? 8.039 -7.718 -6.401 1.00 96.00 273 VAL A CA 1
ATOM 1965 C C . VAL A 1 273 ? 7.036 -8.145 -7.468 1.00 96.00 273 VAL A C 1
ATOM 1967 O O . VAL A 1 273 ? 7.269 -7.915 -8.653 1.00 96.00 273 VAL A O 1
ATOM 1970 N N . ALA A 1 274 ? 5.908 -8.713 -7.047 1.00 94.31 274 ALA A N 1
ATOM 1971 C CA . ALA A 1 274 ? 4.787 -9.035 -7.925 1.00 94.31 274 ALA A CA 1
ATOM 1972 C C . ALA A 1 274 ? 3.747 -7.903 -7.939 1.00 94.31 274 ALA A C 1
ATOM 1974 O O . ALA A 1 274 ? 3.533 -7.239 -6.921 1.00 94.31 274 ALA A O 1
ATOM 1975 N N . THR A 1 275 ? 3.037 -7.740 -9.059 1.00 91.81 275 THR A N 1
ATOM 1976 C CA . THR A 1 275 ? 1.909 -6.797 -9.184 1.00 91.81 275 THR A CA 1
ATOM 1977 C C . THR A 1 275 ? 0.823 -7.050 -8.129 1.00 91.81 275 THR A C 1
ATOM 1979 O O . THR A 1 275 ? 0.299 -6.103 -7.545 1.00 91.81 275 THR A O 1
ATOM 1982 N N . ASP A 1 276 ? 0.540 -8.316 -7.807 1.00 90.44 276 ASP A N 1
ATOM 1983 C CA . ASP A 1 276 ? -0.469 -8.705 -6.808 1.00 90.44 276 ASP A CA 1
ATOM 1984 C C . ASP A 1 276 ? -0.181 -8.131 -5.411 1.00 90.44 276 ASP A C 1
ATOM 1986 O O . ASP A 1 276 ? -1.098 -7.720 -4.697 1.00 90.44 276 ASP A O 1
ATOM 1990 N N . SER A 1 277 ? 1.100 -8.016 -5.039 1.00 92.81 277 SER A N 1
ATOM 1991 C CA . SER A 1 277 ? 1.511 -7.390 -3.778 1.00 92.81 277 SER A CA 1
ATOM 1992 C C . SER A 1 277 ? 1.075 -5.921 -3.723 1.00 92.81 277 SER A C 1
ATOM 1994 O O . SER A 1 277 ? 0.592 -5.462 -2.688 1.00 92.81 277 SER A O 1
ATOM 1996 N N . CYS A 1 278 ? 1.160 -5.192 -4.841 1.00 90.19 278 CYS A N 1
ATOM 1997 C CA . CYS A 1 278 ? 0.651 -3.823 -4.959 1.00 90.19 278 CYS A CA 1
ATOM 1998 C C . CYS A 1 278 ? -0.886 -3.785 -4.935 1.00 90.19 278 CYS A C 1
ATOM 2000 O O . CYS A 1 278 ? -1.483 -2.968 -4.229 1.00 90.19 278 CYS A O 1
ATOM 2002 N N . ASN A 1 279 ? -1.533 -4.695 -5.665 1.00 86.69 279 ASN A N 1
ATOM 2003 C CA . ASN A 1 279 ? -2.992 -4.782 -5.765 1.00 86.69 279 ASN A CA 1
ATOM 2004 C C . ASN A 1 279 ? -3.674 -5.108 -4.427 1.00 86.69 279 ASN A C 1
ATOM 2006 O O . ASN A 1 279 ? -4.819 -4.714 -4.228 1.00 86.69 279 ASN A O 1
ATOM 2010 N N . SER A 1 280 ? -2.950 -5.684 -3.460 1.00 83.94 280 SER A N 1
ATOM 2011 C CA . SER A 1 280 ? -3.429 -5.842 -2.076 1.00 83.94 280 SER A CA 1
ATOM 2012 C C . SER A 1 280 ? -3.792 -4.524 -1.357 1.00 83.94 280 SER A C 1
ATOM 2014 O O . SER A 1 280 ? -4.446 -4.566 -0.316 1.00 83.94 280 SER A O 1
ATOM 2016 N N . CYS A 1 281 ? -3.390 -3.369 -1.909 1.00 83.00 281 CYS A N 1
ATOM 2017 C CA . CYS A 1 281 ? -3.859 -2.032 -1.523 1.00 83.00 281 CYS A CA 1
ATOM 2018 C C . CYS A 1 281 ? -4.502 -1.246 -2.688 1.00 83.00 281 CYS A C 1
ATOM 2020 O O . CYS A 1 281 ? -5.271 -0.320 -2.435 1.00 83.00 281 CYS A O 1
ATOM 2022 N N . HIS A 1 282 ? -4.172 -1.562 -3.946 1.00 81.38 282 HIS A N 1
ATOM 2023 C CA . HIS A 1 282 ? -4.543 -0.773 -5.134 1.00 81.38 282 HIS A CA 1
ATOM 2024 C C . HIS A 1 282 ? -5.664 -1.366 -6.012 1.00 81.38 282 HIS A C 1
ATOM 2026 O O . HIS A 1 282 ? -6.010 -0.727 -7.003 1.00 81.38 282 HIS A O 1
ATOM 2032 N N . GLU A 1 283 ? -6.201 -2.553 -5.689 1.00 76.06 283 GLU A N 1
ATOM 2033 C CA . GLU A 1 283 ? -7.126 -3.373 -6.509 1.00 76.06 283 GLU A CA 1
ATOM 2034 C C . GLU A 1 283 ? -6.545 -3.782 -7.872 1.00 76.06 283 GLU A C 1
ATOM 2036 O O . GLU A 1 283 ? -6.284 -4.955 -8.124 1.00 76.06 283 GLU A O 1
ATOM 2041 N N . ASN A 1 284 ? -6.321 -2.802 -8.743 1.00 75.81 284 ASN A N 1
ATOM 2042 C CA . ASN A 1 284 ? -5.704 -2.918 -10.054 1.00 75.81 284 ASN A CA 1
ATOM 2043 C C . ASN A 1 284 ? -4.829 -1.675 -10.279 1.00 75.81 284 ASN A C 1
ATOM 2045 O O . ASN A 1 284 ? -5.304 -0.636 -10.743 1.00 75.81 284 ASN A O 1
ATOM 2049 N N . LEU A 1 285 ? -3.547 -1.771 -9.917 1.00 79.56 285 LEU A N 1
ATOM 2050 C CA . LEU A 1 285 ? -2.562 -0.714 -10.125 1.00 79.56 285 LEU A CA 1
ATOM 2051 C C . LEU A 1 285 ? -2.426 -0.415 -11.625 1.00 79.56 285 LEU A C 1
ATOM 2053 O O . LEU A 1 285 ? -1.768 -1.157 -12.345 1.00 79.56 285 LEU A O 1
ATOM 2057 N N . ALA A 1 286 ? -3.004 0.694 -12.088 1.00 77.31 286 ALA A N 1
ATOM 2058 C CA . ALA A 1 286 ? -2.973 1.107 -13.489 1.00 77.31 286 ALA A CA 1
ATOM 2059 C C . ALA A 1 286 ? -2.425 2.537 -13.629 1.00 77.31 286 ALA A C 1
ATOM 2061 O O . ALA A 1 286 ? -3.046 3.505 -13.192 1.00 77.31 286 ALA A O 1
ATOM 2062 N N . MET A 1 287 ? -1.251 2.680 -14.248 1.00 77.44 287 MET A N 1
ATOM 2063 C CA . MET A 1 287 ? -0.522 3.948 -14.365 1.00 77.44 287 MET A CA 1
ATOM 2064 C C . MET A 1 287 ? -0.418 4.454 -15.811 1.00 77.44 287 MET A C 1
ATOM 2066 O O . MET A 1 287 ? -0.532 3.700 -16.782 1.00 77.44 287 MET A O 1
ATOM 2070 N N . HIS A 1 288 ? -0.182 5.766 -15.940 1.00 77.19 288 HIS A N 1
ATOM 2071 C CA . HIS A 1 288 ? -0.062 6.513 -17.201 1.00 77.19 288 HIS A CA 1
ATOM 2072 C C . HIS A 1 288 ? -1.295 6.480 -18.126 1.00 77.19 288 HIS A C 1
ATOM 2074 O O . HIS A 1 288 ? -1.151 6.623 -19.345 1.00 77.19 288 HIS A O 1
ATOM 2080 N N . LEU A 1 289 ? -2.500 6.352 -17.557 1.00 63.66 289 LEU A N 1
ATOM 2081 C CA . LEU A 1 289 ? -3.784 6.302 -18.278 1.00 63.66 289 LEU A CA 1
ATOM 2082 C C . LEU A 1 289 ? -3.916 7.414 -19.343 1.00 63.66 289 LEU A C 1
ATOM 2084 O O . LEU A 1 289 ? -4.134 7.128 -20.519 1.00 63.66 289 LEU A O 1
ATOM 2088 N N . GLY A 1 290 ? -3.643 8.671 -18.971 1.00 57.19 290 GLY A N 1
ATOM 2089 C CA . GLY A 1 290 ? -3.704 9.833 -19.873 1.00 57.19 290 GLY A CA 1
ATOM 2090 C C . GLY A 1 290 ? -2.647 9.881 -20.992 1.00 57.19 290 GLY A C 1
ATOM 2091 O O . GLY A 1 290 ? -2.657 10.802 -21.805 1.00 57.19 290 GLY A O 1
ATOM 2092 N N . SER A 1 291 ? -1.718 8.919 -21.064 1.00 59.16 291 SER A N 1
ATOM 2093 C CA . SER A 1 291 ? -0.745 8.811 -22.168 1.00 59.16 291 SER A CA 1
ATOM 2094 C C . SER A 1 291 ? -1.251 7.989 -23.358 1.00 59.16 291 SER A C 1
ATOM 2096 O O . SER A 1 291 ? -0.543 7.861 -24.361 1.00 59.16 291 SER A O 1
ATOM 2098 N N . GLY A 1 292 ? -2.440 7.396 -23.230 1.00 59.22 292 GLY A N 1
ATOM 2099 C CA . GLY A 1 292 ? -3.004 6.462 -24.194 1.00 59.22 292 GLY A CA 1
ATOM 2100 C C . GLY A 1 292 ? -2.461 5.039 -24.079 1.00 59.22 292 GLY A C 1
ATOM 2101 O O . GLY A 1 292 ? -3.060 4.170 -24.678 1.00 59.22 292 GLY A O 1
ATOM 2102 N N . ASN A 1 293 ? -1.396 4.771 -23.306 1.00 68.19 293 ASN A N 1
ATOM 2103 C CA . ASN A 1 293 ? -0.880 3.421 -23.031 1.00 68.19 293 ASN A CA 1
ATOM 2104 C C . ASN A 1 293 ? -0.975 3.112 -21.528 1.00 68.19 293 ASN A C 1
ATOM 2106 O O . ASN A 1 293 ? -0.278 3.730 -20.720 1.00 68.19 293 ASN A O 1
ATOM 2110 N N . ILE A 1 294 ? -1.813 2.145 -21.154 1.00 75.44 294 ILE A N 1
ATOM 2111 C CA . ILE A 1 294 ? -2.029 1.741 -19.756 1.00 75.44 294 ILE A CA 1
ATOM 2112 C C . ILE A 1 294 ? -0.927 0.763 -19.327 1.00 75.44 294 ILE A C 1
ATOM 2114 O O . ILE A 1 294 ? -0.629 -0.183 -20.060 1.00 75.44 294 ILE A O 1
ATOM 2118 N N . ARG A 1 295 ? -0.319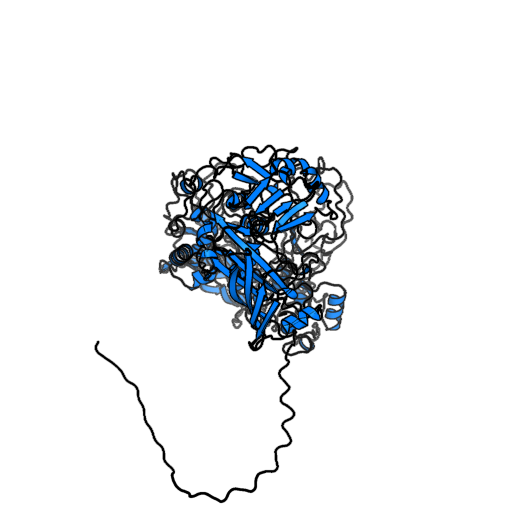 0.991 -18.153 1.00 83.19 295 ARG A N 1
ATOM 2119 C CA . ARG A 1 295 ? 0.653 0.068 -17.542 1.00 83.19 295 ARG A CA 1
ATOM 2120 C C . ARG A 1 295 ? 0.095 -0.499 -16.241 1.00 83.19 295 ARG A C 1
ATOM 2122 O O . ARG A 1 295 ? -0.174 0.272 -15.324 1.00 83.19 295 ARG A O 1
ATOM 2129 N N . THR A 1 296 ? -0.040 -1.817 -16.182 1.00 84.19 296 THR A N 1
ATOM 2130 C CA . THR A 1 296 ? -0.488 -2.601 -15.020 1.00 84.19 296 THR A CA 1
ATOM 2131 C C . THR A 1 296 ? 0.571 -3.590 -14.534 1.00 84.19 296 THR A C 1
ATOM 2133 O O . THR A 1 296 ? 0.594 -3.941 -13.360 1.00 84.19 296 THR A O 1
ATOM 2136 N N . ASP A 1 297 ? 1.489 -4.021 -15.403 1.00 88.56 297 ASP A N 1
ATOM 2137 C CA . ASP A 1 297 ? 2.534 -4.984 -15.048 1.00 88.56 297 ASP A CA 1
ATOM 2138 C C . ASP A 1 297 ? 3.813 -4.298 -14.534 1.00 88.56 297 ASP A C 1
ATOM 2140 O O . ASP A 1 297 ? 4.456 -3.510 -15.239 1.00 88.56 297 ASP A O 1
ATOM 2144 N N . VAL A 1 298 ? 4.242 -4.648 -13.318 1.00 92.81 298 VAL A N 1
ATOM 2145 C CA . VAL A 1 298 ? 5.479 -4.135 -12.715 1.00 92.81 298 VAL A CA 1
ATOM 2146 C C . VAL A 1 298 ? 6.741 -4.454 -13.531 1.00 92.81 298 VAL A C 1
ATOM 2148 O O . VAL A 1 298 ? 7.681 -3.652 -13.537 1.00 92.81 298 VAL A O 1
ATOM 2151 N N . ARG A 1 299 ? 6.754 -5.550 -14.304 1.00 93.12 299 ARG A N 1
ATOM 2152 C CA . ARG A 1 299 ? 7.845 -5.908 -15.231 1.00 93.12 299 ARG A CA 1
ATOM 2153 C C . ARG A 1 299 ? 8.043 -4.841 -16.312 1.00 93.12 299 ARG A C 1
ATOM 2155 O O . ARG A 1 299 ? 9.181 -4.586 -16.723 1.00 93.12 299 ARG A O 1
ATOM 2162 N N . LEU A 1 300 ? 6.961 -4.176 -16.725 1.00 92.19 300 LEU A N 1
ATOM 2163 C CA . LEU A 1 300 ? 6.976 -3.044 -17.653 1.00 92.19 300 LEU A CA 1
ATOM 2164 C C . LEU A 1 300 ? 7.343 -1.738 -16.948 1.00 92.19 300 LEU A C 1
ATOM 2166 O O . LEU A 1 300 ? 8.117 -0.953 -17.496 1.00 92.19 300 LEU A O 1
ATOM 2170 N N . CYS A 1 301 ? 6.864 -1.526 -15.718 1.00 93.00 301 CYS A N 1
ATOM 2171 C CA . CYS A 1 301 ? 7.234 -0.363 -14.911 1.00 93.00 301 CYS A CA 1
ATOM 2172 C C . CYS A 1 301 ? 8.757 -0.257 -14.756 1.00 93.00 301 CYS A C 1
ATOM 2174 O O . CYS A 1 301 ? 9.327 0.767 -15.128 1.00 93.00 301 CYS A O 1
ATOM 2176 N N . VAL A 1 302 ? 9.438 -1.323 -14.311 1.00 93.75 302 VAL A N 1
ATOM 2177 C CA . VAL A 1 302 ? 10.909 -1.328 -14.136 1.00 93.75 302 VAL A CA 1
ATOM 2178 C C . VAL A 1 302 ? 11.693 -1.206 -15.446 1.00 93.75 302 VAL A C 1
ATOM 2180 O O . VAL A 1 302 ? 12.854 -0.807 -15.420 1.00 93.75 302 VAL A O 1
ATOM 2183 N N . SER A 1 303 ? 11.068 -1.504 -16.592 1.00 92.69 303 SER A N 1
ATOM 2184 C CA . SER A 1 303 ? 11.704 -1.331 -17.903 1.00 92.69 303 SER A CA 1
ATOM 2185 C C . SER A 1 303 ? 11.909 0.152 -18.239 1.00 92.69 303 SER A C 1
ATOM 2187 O O . SER A 1 303 ? 12.903 0.492 -18.874 1.00 92.69 303 SER A O 1
ATOM 2189 N N . CYS A 1 304 ? 11.009 1.041 -17.797 1.00 92.50 304 CYS A N 1
ATOM 2190 C CA . CYS A 1 304 ? 11.103 2.495 -18.012 1.00 92.50 304 CYS A CA 1
ATOM 2191 C C . CYS A 1 304 ? 11.604 3.252 -16.768 1.00 92.50 304 CYS A C 1
ATOM 2193 O O . CYS A 1 304 ? 12.375 4.209 -16.864 1.00 92.50 304 CYS A O 1
ATOM 2195 N N . HIS A 1 305 ? 11.197 2.816 -15.579 1.00 94.31 305 HIS A N 1
ATOM 2196 C CA . HIS A 1 305 ? 11.646 3.345 -14.294 1.00 94.31 305 HIS A CA 1
ATOM 2197 C C . HIS A 1 305 ? 12.987 2.712 -13.898 1.00 94.31 305 HIS A C 1
ATOM 2199 O O . HIS A 1 305 ? 13.122 2.031 -12.886 1.00 94.31 305 HIS A O 1
ATOM 2205 N N . SER A 1 306 ? 13.986 2.925 -14.751 1.00 91.06 306 SER A N 1
ATOM 2206 C CA . SER A 1 306 ? 15.376 2.499 -14.588 1.00 91.06 306 SER A CA 1
ATOM 2207 C C . SER A 1 306 ? 16.241 3.560 -13.905 1.00 91.06 306 SER A C 1
ATOM 2209 O O . SER A 1 306 ? 15.930 4.749 -13.972 1.00 91.06 306 SER A O 1
ATOM 2211 N N . THR A 1 307 ? 17.415 3.164 -13.405 1.00 87.69 307 THR A N 1
ATOM 2212 C CA . THR A 1 307 ? 18.494 4.084 -12.979 1.00 87.69 307 THR A CA 1
ATOM 2213 C C . THR A 1 307 ? 18.932 5.061 -14.071 1.00 87.69 307 THR A C 1
ATOM 2215 O O . THR A 1 307 ? 19.457 6.121 -13.758 1.00 87.69 307 THR A O 1
ATOM 2218 N N . ALA A 1 308 ? 18.683 4.754 -15.346 1.00 87.44 308 ALA A N 1
ATOM 2219 C CA . ALA A 1 308 ? 18.931 5.637 -16.487 1.00 87.44 308 ALA A CA 1
ATOM 2220 C C . ALA A 1 308 ? 17.853 6.728 -16.720 1.00 87.44 308 ALA A C 1
ATOM 2222 O O . ALA A 1 308 ? 17.984 7.500 -17.668 1.00 87.44 308 ALA A O 1
ATOM 2223 N N . SER A 1 309 ? 16.795 6.804 -15.899 1.00 91.00 309 SER A N 1
ATOM 2224 C CA . SER A 1 309 ? 15.663 7.728 -16.091 1.00 91.00 309 SER A CA 1
ATOM 2225 C C . SER A 1 309 ? 15.593 8.815 -15.013 1.00 91.00 309 SER A C 1
ATOM 2227 O O . SER A 1 309 ? 15.673 8.530 -13.815 1.00 91.00 309 SER A O 1
ATOM 2229 N N . PHE A 1 310 ? 15.366 10.062 -15.433 1.00 89.75 310 PHE A N 1
ATOM 2230 C CA . PHE A 1 310 ? 15.387 11.241 -14.561 1.00 89.75 310 PHE A CA 1
ATOM 2231 C C . PHE A 1 310 ? 14.191 12.175 -14.832 1.00 89.75 310 PHE A C 1
ATOM 2233 O O . PHE A 1 310 ? 13.712 12.282 -15.964 1.00 89.75 310 PHE A O 1
ATOM 2240 N N . ASP A 1 311 ? 13.644 12.825 -13.803 1.00 91.44 311 ASP A N 1
ATOM 2241 C CA . ASP A 1 311 ? 12.502 13.730 -13.959 1.00 91.44 311 ASP A CA 1
ATOM 2242 C C . ASP A 1 311 ? 12.923 15.109 -14.478 1.00 91.44 311 ASP A C 1
ATOM 2244 O O . ASP A 1 311 ? 13.814 15.757 -13.932 1.00 91.44 311 ASP A O 1
ATOM 2248 N N . SER A 1 312 ? 12.217 15.598 -15.500 1.00 89.00 312 SER A N 1
ATOM 2249 C CA . SER A 1 312 ? 12.529 16.870 -16.161 1.00 89.00 312 SER A CA 1
ATOM 2250 C C . SER A 1 312 ? 12.238 18.110 -15.320 1.00 89.00 312 SER A C 1
ATOM 2252 O O . SER A 1 312 ? 12.619 19.205 -15.724 1.00 89.00 312 SER A O 1
ATOM 2254 N N . ASN A 1 313 ? 11.524 17.966 -14.202 1.00 86.56 313 ASN A N 1
ATOM 2255 C CA . ASN A 1 313 ? 10.994 19.078 -13.421 1.00 86.56 313 ASN A CA 1
ATOM 2256 C C . ASN A 1 313 ? 11.545 19.094 -11.992 1.00 86.56 313 ASN A C 1
ATOM 2258 O O . ASN A 1 313 ? 11.967 20.143 -11.512 1.00 86.56 313 ASN A O 1
ATOM 2262 N N . SER A 1 314 ? 11.553 17.945 -11.314 1.00 86.00 314 SER A N 1
ATOM 2263 C CA . SER A 1 314 ? 11.960 17.841 -9.910 1.00 86.00 314 SER A CA 1
ATOM 2264 C C . SER A 1 314 ? 13.466 17.671 -9.702 1.00 86.00 314 SER A C 1
ATOM 2266 O O . SER A 1 314 ? 13.933 17.817 -8.572 1.00 86.00 314 SER A O 1
ATOM 2268 N N . GLY A 1 315 ? 14.217 17.361 -10.767 1.00 85.88 315 GLY A N 1
ATOM 2269 C CA . GLY A 1 315 ? 15.656 17.110 -10.696 1.00 85.88 315 GLY A CA 1
ATOM 2270 C C . GLY A 1 315 ? 16.017 15.864 -9.893 1.00 85.88 315 GLY A C 1
ATOM 2271 O O . GLY A 1 315 ? 17.033 15.866 -9.210 1.00 85.88 315 GLY A O 1
ATOM 2272 N N . ARG A 1 316 ? 15.178 14.823 -9.928 1.00 88.81 316 ARG A N 1
ATOM 2273 C CA . ARG A 1 316 ? 15.374 13.553 -9.210 1.00 88.81 316 ARG A CA 1
ATOM 2274 C C . ARG A 1 316 ? 15.231 12.374 -10.165 1.00 88.81 316 ARG A C 1
ATOM 2276 O O . ARG A 1 316 ? 14.506 12.464 -11.156 1.00 88.81 316 ARG A O 1
ATOM 2283 N N . THR A 1 317 ? 15.860 11.247 -9.851 1.00 90.88 317 THR A N 1
ATOM 2284 C CA . THR A 1 317 ? 15.640 9.999 -10.580 1.00 90.88 317 THR A CA 1
ATOM 2285 C C . THR A 1 317 ? 14.186 9.544 -10.471 1.00 90.88 317 THR A C 1
ATOM 2287 O O . THR A 1 317 ? 13.509 9.769 -9.465 1.00 90.88 317 THR A O 1
ATOM 2290 N N . ILE A 1 318 ? 13.723 8.854 -11.511 1.00 92.94 318 ILE A N 1
ATOM 2291 C CA . ILE A 1 318 ? 12.465 8.099 -11.499 1.00 92.94 318 ILE A CA 1
ATOM 2292 C C . ILE A 1 318 ? 12.720 6.586 -11.568 1.00 92.94 318 ILE A C 1
ATOM 2294 O O . ILE A 1 318 ? 11.829 5.831 -11.943 1.00 92.94 318 ILE A O 1
ATOM 2298 N N . ASP A 1 319 ? 13.924 6.141 -11.197 1.00 93.69 319 ASP A N 1
ATOM 2299 C CA . ASP A 1 319 ? 14.275 4.744 -10.920 1.00 93.69 319 ASP A CA 1
ATOM 2300 C C . ASP A 1 319 ? 13.282 4.102 -9.939 1.00 93.69 319 ASP A C 1
ATOM 2302 O O . ASP A 1 319 ? 12.976 4.671 -8.891 1.00 93.69 319 ASP A O 1
ATOM 2306 N N . PHE A 1 320 ? 12.776 2.911 -10.259 1.00 94.75 320 PHE A N 1
ATOM 2307 C CA . PHE A 1 320 ? 11.591 2.332 -9.620 1.00 94.75 320 PHE A CA 1
ATOM 2308 C C . PHE A 1 320 ? 11.760 2.173 -8.104 1.00 94.75 320 PHE A C 1
ATOM 2310 O O . PHE A 1 320 ? 10.880 2.561 -7.340 1.00 94.75 320 PHE A O 1
ATOM 2317 N N . LYS A 1 321 ? 12.927 1.690 -7.658 1.00 92.00 321 LYS A N 1
ATOM 2318 C CA . LYS A 1 321 ? 13.263 1.531 -6.230 1.00 92.00 321 LYS A CA 1
ATOM 2319 C C . LYS A 1 321 ? 13.341 2.865 -5.474 1.00 92.00 321 LYS A C 1
ATOM 2321 O O . LYS A 1 321 ? 12.948 2.926 -4.316 1.00 92.00 321 LYS A O 1
ATOM 2326 N N . GLN A 1 322 ? 13.805 3.937 -6.114 1.00 92.50 322 GLN A N 1
ATOM 2327 C CA . GLN A 1 322 ? 13.846 5.277 -5.519 1.00 92.50 322 GLN A CA 1
ATOM 2328 C C . GLN A 1 322 ? 12.451 5.908 -5.494 1.00 92.50 322 GLN A C 1
ATOM 2330 O O . GLN A 1 322 ? 11.987 6.379 -4.454 1.00 92.50 322 GLN A O 1
ATOM 2335 N N . MET A 1 323 ? 11.764 5.863 -6.636 1.00 93.94 323 MET A N 1
ATOM 2336 C CA . MET A 1 323 ? 10.440 6.432 -6.840 1.00 93.94 323 MET A CA 1
ATOM 2337 C C . MET A 1 323 ? 9.407 5.793 -5.908 1.00 93.94 323 MET A C 1
ATOM 2339 O O . MET A 1 323 ? 8.803 6.496 -5.105 1.00 93.94 323 MET A O 1
ATOM 2343 N N . VAL A 1 324 ? 9.225 4.470 -5.962 1.00 95.00 324 VAL A N 1
ATOM 2344 C CA . VAL A 1 324 ? 8.165 3.763 -5.222 1.00 95.00 324 VAL A CA 1
ATOM 2345 C C . VAL A 1 324 ? 8.324 3.926 -3.713 1.00 95.00 324 VAL A C 1
ATOM 2347 O O . VAL A 1 324 ? 7.341 4.204 -3.028 1.00 95.00 324 VAL A O 1
ATOM 2350 N N . HIS A 1 325 ? 9.541 3.831 -3.181 1.00 94.75 325 HIS A N 1
ATOM 2351 C CA . HIS A 1 325 ? 9.777 4.060 -1.757 1.00 94.75 325 HIS A CA 1
ATOM 2352 C C . HIS A 1 325 ? 9.499 5.516 -1.342 1.00 94.75 325 HIS A C 1
ATOM 2354 O O . HIS A 1 325 ? 8.873 5.739 -0.305 1.00 94.75 325 HIS A O 1
ATOM 2360 N N . LYS A 1 326 ? 9.904 6.514 -2.145 1.00 91.75 326 LYS A N 1
ATOM 2361 C CA . LYS A 1 326 ? 9.607 7.931 -1.861 1.00 91.75 326 LYS A CA 1
ATOM 2362 C C . LYS A 1 326 ? 8.110 8.236 -1.937 1.00 91.75 326 LYS A C 1
ATOM 2364 O O . LYS A 1 326 ? 7.602 8.912 -1.047 1.00 91.75 326 LYS A O 1
ATOM 2369 N N . LEU A 1 327 ? 7.402 7.687 -2.928 1.00 89.50 327 LEU A N 1
ATOM 2370 C CA . LEU A 1 327 ? 5.943 7.791 -3.066 1.00 89.50 327 LEU A CA 1
ATOM 2371 C C . LEU A 1 327 ? 5.228 7.307 -1.799 1.00 89.50 327 LEU A C 1
ATOM 2373 O O . LEU A 1 327 ? 4.455 8.052 -1.204 1.00 89.50 327 LEU A O 1
ATOM 2377 N N . HIS A 1 328 ? 5.528 6.084 -1.352 1.00 89.31 328 HIS A N 1
ATOM 2378 C CA . HIS A 1 328 ? 4.861 5.488 -0.194 1.00 89.31 328 HIS A CA 1
ATOM 2379 C C . HIS A 1 328 ? 5.292 6.118 1.133 1.00 89.31 328 HIS A C 1
ATOM 2381 O O . HIS A 1 328 ? 4.487 6.187 2.060 1.00 89.31 328 HIS A O 1
ATOM 2387 N N . ARG A 1 329 ? 6.529 6.622 1.238 1.00 85.50 329 ARG A N 1
ATOM 2388 C CA . ARG A 1 329 ? 6.964 7.353 2.431 1.00 85.50 329 ARG A CA 1
ATOM 2389 C C . ARG A 1 329 ? 6.375 8.765 2.509 1.00 85.50 329 ARG A C 1
ATOM 2391 O O . ARG A 1 329 ? 6.121 9.222 3.618 1.00 85.50 329 ARG A O 1
ATOM 2398 N N . GLY A 1 330 ? 6.128 9.433 1.379 1.00 81.94 330 GLY A N 1
ATOM 2399 C CA . GLY A 1 330 ? 5.285 10.631 1.269 1.00 81.94 330 GLY A CA 1
ATOM 2400 C C . GLY A 1 330 ? 5.529 11.694 2.346 1.00 81.94 330 GLY A C 1
ATOM 2401 O O . GLY A 1 330 ? 6.639 12.202 2.503 1.00 81.94 330 GLY A O 1
ATOM 2402 N N . ALA A 1 331 ? 4.493 11.997 3.133 1.00 76.94 331 ALA A N 1
ATOM 2403 C CA . ALA A 1 331 ? 4.519 12.963 4.238 1.00 76.94 331 ALA A CA 1
ATOM 2404 C C . ALA A 1 331 ? 5.514 12.619 5.367 1.00 76.94 331 ALA A C 1
ATOM 2406 O O . ALA A 1 331 ? 5.841 13.471 6.199 1.00 76.94 331 ALA A O 1
ATOM 2407 N N . ASP A 1 332 ? 5.996 11.376 5.418 1.00 76.44 332 ASP A N 1
ATOM 2408 C CA . ASP A 1 332 ? 6.985 10.904 6.377 1.00 76.44 332 ASP A CA 1
ATOM 2409 C C . ASP A 1 332 ? 8.436 10.948 5.879 1.00 76.44 332 ASP A C 1
ATOM 2411 O O . ASP A 1 332 ? 9.349 10.647 6.665 1.00 76.44 332 ASP A O 1
ATOM 2415 N N . LEU A 1 333 ? 8.668 11.389 4.634 1.00 82.06 333 LEU A N 1
ATOM 2416 C CA . LEU A 1 333 ? 10.003 11.698 4.123 1.00 82.06 333 LEU A CA 1
ATOM 2417 C C . LEU A 1 333 ? 10.658 12.787 4.989 1.00 82.06 333 LEU A C 1
ATOM 2419 O O . LEU A 1 333 ? 10.034 13.819 5.266 1.00 82.06 333 LEU A O 1
ATOM 2423 N N . PRO A 1 334 ? 11.910 12.592 5.434 1.00 85.50 334 PRO A N 1
ATOM 2424 C CA . PRO A 1 334 ? 12.630 13.625 6.165 1.00 85.50 334 PRO A CA 1
ATOM 2425 C C . PRO A 1 334 ? 12.746 14.954 5.405 1.00 85.50 334 PRO A C 1
ATOM 2427 O O . PRO A 1 334 ? 12.532 16.000 6.013 1.00 85.50 334 PRO A O 1
ATOM 2430 N N . SER A 1 335 ? 13.003 14.928 4.094 1.00 82.44 335 SER A N 1
ATOM 2431 C CA . SER A 1 335 ? 13.020 16.118 3.228 1.00 82.44 335 SER A CA 1
ATOM 2432 C C . SER A 1 335 ? 11.684 16.882 3.233 1.00 82.44 335 SER A C 1
ATOM 2434 O O . SER A 1 335 ? 11.667 18.095 3.460 1.00 82.44 335 SER A O 1
ATOM 2436 N N . VAL A 1 336 ? 10.554 16.177 3.116 1.00 83.00 336 VAL A N 1
ATOM 2437 C CA . VAL A 1 336 ? 9.198 16.756 3.200 1.00 83.00 336 VAL A CA 1
ATOM 2438 C C . VAL A 1 336 ? 8.945 17.381 4.573 1.00 83.00 336 VAL A C 1
ATOM 2440 O O . VAL A 1 336 ? 8.491 18.521 4.663 1.00 83.00 336 VAL A O 1
ATOM 2443 N N . LYS A 1 337 ? 9.345 16.708 5.660 1.00 79.31 337 LYS A N 1
ATOM 2444 C CA . LYS A 1 337 ? 9.293 17.259 7.031 1.00 79.31 337 LYS A CA 1
ATOM 2445 C C . LYS A 1 337 ? 10.191 18.482 7.247 1.00 79.31 337 LYS A C 1
ATOM 2447 O O . LYS A 1 337 ? 10.006 19.198 8.230 1.00 79.31 337 LYS A O 1
ATOM 2452 N N . LYS A 1 338 ? 11.165 18.717 6.365 1.00 78.12 338 LYS A N 1
ATOM 2453 C CA . LYS A 1 338 ? 12.031 19.905 6.350 1.00 78.12 338 LYS A CA 1
ATOM 2454 C C . LYS A 1 338 ? 11.525 21.010 5.414 1.00 78.12 338 LYS A C 1
ATOM 2456 O O . LYS A 1 338 ? 12.120 22.080 5.410 1.00 78.12 338 LYS A O 1
ATOM 2461 N N . GLY A 1 339 ? 10.427 20.785 4.688 1.00 77.19 339 GLY A N 1
ATOM 2462 C CA . GLY A 1 339 ? 9.806 21.763 3.788 1.00 77.19 339 GLY A CA 1
ATOM 2463 C C . GLY A 1 339 ? 10.153 21.593 2.306 1.00 77.19 339 GLY A C 1
ATOM 2464 O O . GLY A 1 339 ? 9.766 22.441 1.508 1.00 77.19 339 GLY A O 1
ATOM 2465 N N . VAL A 1 340 ? 10.849 20.519 1.914 1.00 82.94 340 VAL A N 1
ATOM 2466 C CA . VAL A 1 340 ? 11.152 20.231 0.502 1.00 82.94 340 VAL A CA 1
ATOM 2467 C C . VAL A 1 340 ? 10.086 19.297 -0.076 1.00 82.94 340 VAL A C 1
ATOM 2469 O O . VAL A 1 340 ? 10.034 18.137 0.333 1.00 82.94 340 VAL A O 1
ATOM 2472 N N . PRO A 1 341 ? 9.257 19.732 -1.040 1.00 83.25 341 PRO A N 1
ATOM 2473 C CA . PRO A 1 341 ? 8.238 18.866 -1.619 1.00 83.25 341 PRO A CA 1
ATOM 2474 C C . PRO A 1 341 ? 8.857 17.733 -2.451 1.00 83.25 341 PRO A C 1
ATOM 2476 O O . PRO A 1 341 ? 9.858 17.914 -3.162 1.00 83.25 341 PRO A O 1
ATOM 2479 N N . PHE A 1 342 ? 8.228 16.560 -2.395 1.00 83.50 342 PHE A N 1
ATOM 2480 C CA . PHE A 1 342 ? 8.499 15.432 -3.279 1.00 83.50 342 PHE A CA 1
ATOM 2481 C C . PHE A 1 342 ? 7.407 15.339 -4.348 1.00 83.50 342 PHE A C 1
ATOM 2483 O O . PHE A 1 342 ? 6.274 14.941 -4.078 1.00 83.50 342 PHE A O 1
ATOM 2490 N N . PHE A 1 343 ? 7.771 15.708 -5.575 1.00 83.50 343 PHE A N 1
ATOM 2491 C CA . PHE A 1 343 ? 6.895 15.676 -6.739 1.00 83.50 343 PHE A CA 1
ATOM 2492 C C . PHE A 1 343 ? 7.624 15.119 -7.966 1.00 83.50 343 PHE A C 1
ATOM 2494 O O . PHE A 1 343 ? 8.858 15.087 -8.009 1.00 83.50 343 PHE A O 1
ATOM 2501 N N . ILE A 1 344 ? 6.853 14.699 -8.968 1.00 82.75 344 ILE A N 1
ATOM 2502 C CA . ILE A 1 344 ? 7.333 14.172 -10.251 1.00 82.75 344 ILE A CA 1
ATOM 2503 C C . ILE A 1 344 ? 6.534 14.857 -11.364 1.00 82.75 344 ILE A C 1
ATOM 2505 O O . ILE A 1 344 ? 5.307 14.869 -11.304 1.00 82.75 344 ILE A O 1
ATOM 2509 N N . ARG A 1 345 ? 7.209 15.398 -12.390 1.00 74.44 345 ARG A N 1
ATOM 2510 C CA . ARG A 1 345 ? 6.643 15.995 -13.622 1.00 74.44 345 ARG A CA 1
ATOM 2511 C C . ARG A 1 345 ? 5.784 17.266 -13.468 1.00 74.44 345 ARG A C 1
ATOM 2513 O O . ARG A 1 345 ? 5.949 18.170 -14.281 1.00 74.44 345 ARG A O 1
ATOM 2520 N N . LYS A 1 346 ? 4.884 17.347 -12.485 1.00 67.56 346 LYS A N 1
ATOM 2521 C CA . LYS A 1 346 ? 4.058 18.517 -12.120 1.00 67.56 346 LYS A CA 1
ATOM 2522 C C . LYS A 1 346 ? 3.839 18.527 -10.606 1.00 67.56 346 LYS A C 1
ATOM 2524 O O . LYS A 1 346 ? 3.590 17.467 -10.040 1.00 67.56 346 LYS A O 1
ATOM 2529 N N . SER A 1 347 ? 3.849 19.681 -9.947 1.00 56.59 347 SER A N 1
ATOM 2530 C CA . SER A 1 347 ? 3.597 19.753 -8.494 1.00 56.59 347 SER A CA 1
ATOM 2531 C C . SER A 1 347 ? 2.124 19.920 -8.101 1.00 56.59 347 SER A C 1
ATOM 2533 O O . SER A 1 347 ? 1.781 19.759 -6.937 1.00 56.59 347 SER A O 1
ATOM 2535 N N . GLU A 1 348 ? 1.226 20.213 -9.041 1.00 57.59 348 GLU A N 1
ATOM 2536 C CA . GLU A 1 348 ? -0.223 20.259 -8.771 1.00 57.59 348 GLU A CA 1
ATOM 2537 C C . GLU A 1 348 ? -0.812 18.851 -8.634 1.00 57.59 348 GLU A C 1
ATOM 2539 O O . GLU A 1 348 ? -1.588 18.562 -7.733 1.00 57.59 348 GLU A O 1
ATOM 2544 N N . THR A 1 349 ? -0.419 17.985 -9.570 1.00 59.66 349 THR A N 1
ATOM 2545 C CA . THR A 1 349 ? -1.064 16.702 -9.906 1.00 59.66 349 THR A CA 1
ATOM 2546 C C . THR A 1 349 ? -0.106 15.516 -9.784 1.00 59.66 349 THR A C 1
ATOM 2548 O O . THR A 1 349 ? -0.486 14.377 -10.021 1.00 59.66 349 THR A O 1
ATOM 2551 N N . GLY A 1 350 ? 1.146 15.789 -9.411 1.00 66.81 350 GLY A N 1
ATOM 2552 C CA . GLY A 1 350 ? 2.195 14.811 -9.139 1.00 66.81 350 GLY A CA 1
ATOM 2553 C C . GLY A 1 350 ? 3.015 15.169 -7.898 1.00 66.81 350 GLY A C 1
ATOM 2554 O O . GLY A 1 350 ? 4.166 14.749 -7.809 1.00 66.81 350 GLY A O 1
ATOM 2555 N N . ASP A 1 351 ? 2.458 15.956 -6.965 1.00 76.00 351 ASP A N 1
ATOM 2556 C CA . ASP A 1 351 ? 2.989 16.133 -5.607 1.00 76.00 351 ASP A CA 1
ATOM 2557 C C . ASP A 1 351 ? 2.501 15.006 -4.693 1.00 76.00 351 ASP A C 1
ATOM 2559 O O . ASP A 1 351 ? 1.305 14.823 -4.457 1.00 76.00 351 ASP A O 1
ATOM 2563 N N . TRP A 1 352 ? 3.459 14.266 -4.146 1.00 79.06 352 TRP A N 1
ATOM 2564 C CA . TRP A 1 352 ? 3.237 13.095 -3.305 1.00 79.06 352 TRP A CA 1
ATOM 2565 C C . TRP A 1 352 ? 3.590 13.367 -1.836 1.00 79.06 352 TRP A C 1
ATOM 2567 O O . TRP A 1 352 ? 3.464 12.484 -0.988 1.00 79.06 352 TRP A O 1
ATOM 2577 N N . SER A 1 353 ? 3.953 14.610 -1.496 1.00 76.94 353 SER A N 1
ATOM 2578 C CA . SER A 1 353 ? 4.331 15.053 -0.143 1.00 76.94 353 SER A CA 1
ATOM 2579 C C . SER A 1 353 ? 3.227 14.887 0.908 1.00 76.94 353 SER A C 1
ATOM 2581 O O . SER A 1 353 ? 3.478 15.079 2.094 1.00 76.94 353 SER A O 1
ATOM 2583 N N . ALA A 1 354 ? 1.996 14.569 0.499 1.00 71.62 354 ALA A N 1
ATOM 2584 C CA . ALA A 1 354 ? 0.874 14.336 1.403 1.00 71.62 354 ALA A CA 1
ATOM 2585 C C . ALA A 1 354 ? 0.428 12.865 1.504 1.00 71.62 354 ALA A C 1
ATOM 2587 O O . ALA A 1 354 ? -0.436 12.570 2.330 1.00 71.62 354 ALA A O 1
ATOM 2588 N N . VAL A 1 355 ? 1.025 11.944 0.730 1.00 75.88 355 VAL A N 1
ATOM 2589 C CA . VAL A 1 355 ? 0.757 10.501 0.862 1.00 75.88 355 VAL A CA 1
ATOM 2590 C C . VAL A 1 355 ? 1.097 10.040 2.278 1.00 75.88 355 VAL A C 1
ATOM 2592 O O . VAL A 1 355 ? 2.112 10.442 2.851 1.00 75.88 355 VAL A O 1
ATOM 2595 N N . ARG A 1 356 ? 0.244 9.187 2.846 1.00 76.38 356 ARG A N 1
ATOM 2596 C CA . ARG A 1 356 ? 0.443 8.549 4.151 1.00 76.38 356 ARG A CA 1
ATOM 2597 C C . ARG A 1 356 ? 0.267 7.050 3.989 1.00 76.38 356 ARG A C 1
ATOM 2599 O O . ARG A 1 356 ? -0.784 6.606 3.537 1.00 76.38 356 ARG A O 1
ATOM 2606 N N . TYR A 1 357 ? 1.286 6.282 4.354 1.00 80.06 357 TYR A N 1
ATOM 2607 C CA . TYR A 1 357 ? 1.239 4.831 4.229 1.00 80.06 357 TYR A CA 1
ATOM 2608 C C . TYR A 1 357 ? 0.274 4.225 5.266 1.00 80.06 357 TYR A C 1
ATOM 2610 O O . TYR A 1 357 ? 0.360 4.581 6.442 1.00 80.06 357 TYR A O 1
ATOM 2618 N N . PRO A 1 358 ? -0.652 3.327 4.881 1.00 78.81 358 PRO A N 1
ATOM 2619 C CA . PRO A 1 358 ? -1.751 2.925 5.762 1.00 78.81 358 PRO A CA 1
ATOM 2620 C C . PRO A 1 358 ? -1.365 1.924 6.865 1.00 78.81 358 PRO A C 1
ATOM 2622 O O . PRO A 1 358 ? -2.116 1.773 7.825 1.00 78.81 358 PRO A O 1
ATOM 2625 N N . GLN A 1 359 ? -0.222 1.237 6.767 1.00 76.88 359 GLN A N 1
ATOM 2626 C CA . GLN A 1 359 ? 0.059 0.019 7.545 1.00 76.88 359 GLN A CA 1
ATOM 2627 C C . GLN A 1 359 ? -0.059 0.156 9.080 1.00 76.88 359 GLN A C 1
ATOM 2629 O O . GLN A 1 359 ? -0.433 -0.825 9.728 1.00 76.88 359 GLN A O 1
ATOM 2634 N N . LEU A 1 360 ? 0.198 1.337 9.665 1.00 69.44 360 LEU A N 1
ATOM 2635 C CA . LEU A 1 360 ? -0.027 1.607 11.091 1.00 69.44 360 LEU A CA 1
ATOM 2636 C C . LEU A 1 360 ? -0.966 2.800 11.318 1.00 69.44 360 LEU A C 1
ATOM 2638 O O . LEU A 1 360 ? -0.623 3.943 11.028 1.00 69.44 360 LEU A O 1
ATOM 2642 N N . VAL A 1 361 ? -2.100 2.557 11.980 1.00 56.50 361 VAL A N 1
ATOM 2643 C CA . VAL A 1 361 ? -2.976 3.627 12.490 1.00 56.50 361 VAL A CA 1
ATOM 2644 C C . VAL A 1 361 ? -2.730 3.812 13.985 1.00 56.50 361 VAL A C 1
ATOM 2646 O O . VAL A 1 361 ? -3.129 2.956 14.774 1.00 56.50 361 VAL A O 1
ATOM 2649 N N . SER A 1 362 ? -2.119 4.935 14.385 1.00 49.62 362 SER A N 1
ATOM 2650 C CA . SER A 1 362 ? -1.940 5.314 15.797 1.00 49.62 362 SER A CA 1
ATOM 2651 C C . SER A 1 362 ? -2.111 6.822 16.024 1.00 49.62 362 SER A C 1
ATOM 2653 O O . SER A 1 362 ? -1.813 7.624 15.144 1.00 49.62 362 SER A O 1
ATOM 2655 N N . GLU A 1 363 ? -2.603 7.232 17.201 1.00 38.34 363 GLU A N 1
ATOM 2656 C CA . GLU A 1 363 ? -2.801 8.663 17.535 1.00 38.34 363 GLU A CA 1
ATOM 2657 C C . GLU A 1 363 ? -1.510 9.375 17.956 1.00 38.34 363 GLU A C 1
ATOM 2659 O O . GLU A 1 363 ? -1.493 10.591 18.137 1.00 38.34 363 GLU A O 1
ATOM 2664 N N . ALA A 1 364 ? -0.426 8.625 18.133 1.00 36.16 364 ALA A N 1
ATOM 2665 C CA . ALA A 1 364 ? 0.756 9.097 18.818 1.00 36.16 364 ALA A CA 1
ATOM 2666 C C . ALA A 1 364 ? 2.001 8.939 17.949 1.00 36.16 364 ALA A C 1
ATOM 2668 O O . ALA A 1 364 ? 2.720 7.943 18.043 1.00 36.16 364 ALA A O 1
ATOM 2669 N N . ALA A 1 365 ? 2.330 10.011 17.224 1.00 31.98 365 ALA A N 1
ATOM 2670 C CA . ALA A 1 365 ? 3.625 10.247 16.572 1.00 31.98 365 ALA A CA 1
ATOM 2671 C C . ALA A 1 365 ? 4.811 10.390 17.570 1.00 31.98 365 ALA A C 1
ATOM 2673 O O . ALA A 1 365 ? 5.770 11.118 17.322 1.00 31.98 365 ALA A O 1
ATOM 2674 N N . GLY A 1 366 ? 4.712 9.726 18.725 1.00 31.97 366 GLY A N 1
ATOM 2675 C CA . GLY A 1 366 ? 5.687 9.677 19.810 1.00 31.97 366 GLY A CA 1
ATOM 2676 C C . GLY A 1 366 ? 5.430 8.587 20.867 1.00 31.97 366 GLY A C 1
ATOM 2677 O O . GLY A 1 366 ? 6.227 8.499 21.795 1.00 31.97 366 GLY A O 1
ATOM 2678 N N . ALA A 1 367 ? 4.367 7.761 20.763 1.00 32.03 367 ALA A N 1
ATOM 2679 C CA . ALA A 1 367 ? 4.176 6.610 21.672 1.00 32.03 367 ALA A CA 1
ATOM 2680 C C . ALA A 1 367 ? 5.146 5.467 21.368 1.00 32.03 367 ALA A C 1
ATOM 2682 O O . ALA A 1 367 ? 5.620 4.778 22.265 1.00 32.03 367 ALA A O 1
ATOM 2683 N N . PHE A 1 368 ? 5.469 5.298 20.091 1.00 35.41 368 PHE A N 1
ATOM 2684 C CA . PHE A 1 368 ? 6.701 4.643 19.699 1.00 35.41 368 PHE A CA 1
ATOM 2685 C C . PHE A 1 368 ? 7.810 5.696 19.832 1.00 35.41 368 PHE A C 1
ATOM 2687 O O . PHE A 1 368 ? 7.605 6.837 19.394 1.00 35.41 368 PHE A O 1
ATOM 2694 N N . PRO A 1 369 ? 8.962 5.378 20.449 1.00 31.39 369 PRO A N 1
ATOM 2695 C CA . PRO A 1 369 ? 10.104 6.279 20.446 1.00 31.39 369 PRO A CA 1
ATOM 2696 C C . PRO A 1 369 ? 10.436 6.654 19.008 1.00 31.39 369 PRO A C 1
ATOM 2698 O O . PRO A 1 369 ? 10.262 5.844 18.101 1.00 31.39 369 PRO A O 1
ATOM 2701 N N . SER A 1 370 ? 11.027 7.828 18.803 1.00 31.61 370 SER A N 1
ATOM 2702 C CA . SER A 1 370 ? 11.421 8.369 17.491 1.00 31.61 370 SER A CA 1
ATOM 2703 C C . SER A 1 370 ? 12.489 7.559 16.719 1.00 31.61 370 SER A C 1
ATOM 2705 O O . SER A 1 370 ? 13.122 8.082 15.803 1.00 31.61 370 SER A O 1
ATOM 2707 N N . ARG A 1 371 ? 12.703 6.289 17.085 1.00 36.53 371 ARG A N 1
ATOM 2708 C CA . ARG A 1 371 ? 13.578 5.299 16.444 1.00 36.53 371 ARG A CA 1
ATOM 2709 C C . ARG A 1 371 ? 12.883 3.965 16.110 1.00 36.53 371 ARG A C 1
ATOM 2711 O O . ARG A 1 371 ? 13.547 3.096 15.559 1.00 36.53 371 ARG A O 1
ATOM 2718 N N . VAL A 1 372 ? 11.601 3.776 16.444 1.00 36.97 372 VAL A N 1
ATOM 2719 C CA . VAL A 1 372 ? 10.845 2.534 16.182 1.00 36.97 372 VAL A CA 1
ATOM 2720 C C . VAL A 1 372 ? 9.527 2.885 15.486 1.00 36.97 372 VAL A C 1
ATOM 2722 O O . VAL A 1 372 ? 8.873 3.842 15.886 1.00 36.97 372 VAL A O 1
ATOM 2725 N N . ALA A 1 373 ? 9.137 2.094 14.481 1.00 42.03 373 ALA A N 1
ATOM 2726 C CA . ALA A 1 373 ? 7.962 2.279 13.624 1.00 42.03 373 ALA A CA 1
ATOM 2727 C C . ALA A 1 373 ? 8.024 3.512 12.697 1.00 42.03 373 ALA A C 1
ATOM 2729 O O . ALA A 1 373 ? 7.667 4.633 13.064 1.00 42.03 373 ALA A O 1
ATOM 2730 N N . GLY A 1 374 ? 8.357 3.282 11.426 1.00 49.16 374 GLY A N 1
ATOM 2731 C CA . GLY A 1 374 ? 8.212 4.249 10.329 1.00 49.16 374 GLY A CA 1
ATOM 2732 C C . GLY A 1 374 ? 6.752 4.482 9.911 1.00 49.16 374 GLY A C 1
ATOM 2733 O O . GLY A 1 374 ? 6.450 4.502 8.724 1.00 49.16 374 GLY A O 1
ATOM 2734 N N . GLN A 1 375 ? 5.823 4.568 10.870 1.00 57.72 375 GLN A N 1
ATOM 2735 C CA . GLN A 1 375 ? 4.367 4.509 10.642 1.00 57.72 375 GLN A CA 1
ATOM 2736 C C . GLN A 1 375 ? 3.934 3.296 9.783 1.00 57.72 375 GLN A C 1
ATOM 2738 O O . GLN A 1 375 ? 2.921 3.327 9.090 1.00 57.72 375 GLN A O 1
ATOM 2743 N N . GLY A 1 376 ? 4.694 2.197 9.851 1.00 69.81 376 GLY A N 1
ATOM 2744 C CA . GLY A 1 376 ? 4.438 0.967 9.108 1.00 69.81 376 GLY A CA 1
ATOM 2745 C C . GLY A 1 376 ? 5.067 0.905 7.711 1.00 69.81 376 GLY A C 1
ATOM 2746 O O . GLY A 1 376 ? 4.956 -0.146 7.084 1.00 69.81 376 GLY A O 1
ATOM 2747 N N . ILE A 1 377 ? 5.757 1.952 7.220 1.00 78.88 377 ILE A N 1
ATOM 2748 C CA . ILE A 1 377 ? 6.539 1.885 5.956 1.00 78.88 377 ILE A CA 1
ATOM 2749 C C . ILE A 1 377 ? 7.693 0.879 6.038 1.00 78.88 377 ILE A C 1
ATOM 2751 O O . ILE A 1 377 ? 8.197 0.394 5.032 1.00 78.88 377 ILE A O 1
ATOM 2755 N N . ASP A 1 378 ? 8.088 0.550 7.262 1.00 78.06 378 ASP A N 1
ATOM 2756 C CA . ASP A 1 378 ? 9.060 -0.465 7.623 1.00 78.06 378 ASP A CA 1
ATOM 2757 C C . ASP A 1 378 ? 8.512 -1.904 7.531 1.00 78.06 378 ASP A C 1
ATOM 2759 O O . ASP A 1 378 ? 9.291 -2.854 7.574 1.00 78.06 378 ASP A O 1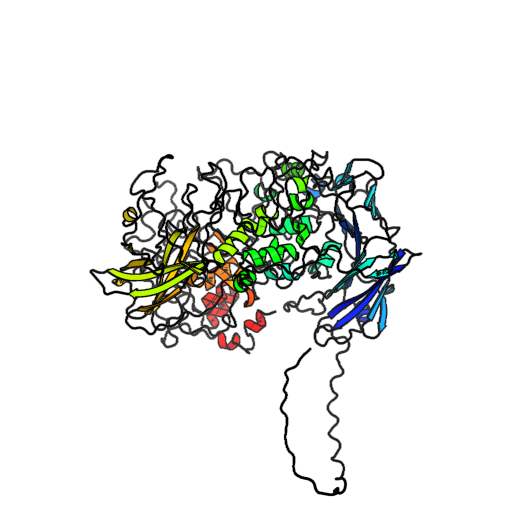
ATOM 2763 N N . ASN A 1 379 ? 7.212 -2.111 7.277 1.00 84.12 379 ASN A N 1
ATOM 2764 C CA . ASN A 1 379 ? 6.701 -3.432 6.899 1.00 84.12 379 ASN A CA 1
ATOM 2765 C C . ASN A 1 379 ? 7.061 -3.786 5.439 1.00 84.12 379 ASN A C 1
ATOM 2767 O O . ASN A 1 379 ? 6.194 -3.853 4.565 1.00 84.12 379 ASN A O 1
ATOM 2771 N N . CYS A 1 380 ? 8.347 -4.037 5.172 1.00 89.06 380 CYS A N 1
ATOM 2772 C CA . CYS A 1 380 ? 8.872 -4.364 3.840 1.00 89.06 380 CYS A CA 1
ATOM 2773 C C . CYS A 1 380 ? 8.139 -5.546 3.182 1.00 89.06 380 CYS A C 1
ATOM 2775 O O . CYS A 1 380 ? 7.979 -5.581 1.962 1.00 89.06 380 CYS A O 1
ATOM 2777 N N . VAL A 1 381 ? 7.637 -6.483 3.995 1.00 91.38 381 VAL A N 1
ATOM 2778 C CA . VAL A 1 381 ? 6.968 -7.715 3.547 1.00 91.38 381 VAL A CA 1
ATOM 2779 C C . VAL A 1 381 ? 5.529 -7.532 3.066 1.00 91.38 381 VAL A C 1
ATOM 2781 O O . VAL A 1 381 ? 4.883 -8.497 2.657 1.00 91.38 381 VAL A O 1
ATOM 2784 N N . LYS A 1 382 ? 5.047 -6.283 3.045 1.00 90.50 382 LYS A N 1
ATOM 2785 C CA . LYS A 1 382 ? 3.846 -5.897 2.299 1.00 90.50 382 LYS A CA 1
ATOM 2786 C C . LYS A 1 382 ? 4.089 -5.815 0.784 1.00 90.50 382 LYS A C 1
ATOM 2788 O O . LYS A 1 382 ? 3.149 -5.993 0.019 1.00 90.50 382 LYS A O 1
ATOM 2793 N N . CYS A 1 383 ? 5.339 -5.608 0.355 1.00 93.19 383 CYS A N 1
ATOM 2794 C CA . CYS A 1 383 ? 5.726 -5.561 -1.062 1.00 93.19 383 CYS A CA 1
ATOM 2795 C C . CYS A 1 383 ? 6.719 -6.669 -1.449 1.00 93.19 383 CYS A C 1
ATOM 2797 O O . CYS A 1 383 ? 6.597 -7.242 -2.529 1.00 93.19 383 CYS A O 1
ATOM 2799 N N . HIS A 1 384 ? 7.688 -6.971 -0.578 1.00 94.81 384 HIS A N 1
ATOM 2800 C CA . HIS A 1 384 ? 8.808 -7.874 -0.854 1.00 94.81 384 HIS A CA 1
ATOM 2801 C C . HIS A 1 384 ? 8.653 -9.234 -0.174 1.00 94.81 384 HIS A C 1
ATOM 2803 O O . HIS A 1 384 ? 8.520 -9.304 1.047 1.00 94.81 384 HIS A O 1
ATOM 2809 N N . MET A 1 385 ? 8.747 -10.320 -0.938 1.00 94.94 385 MET A N 1
ATOM 2810 C CA . MET A 1 385 ? 8.724 -11.669 -0.380 1.00 94.94 385 MET A CA 1
ATOM 2811 C C . MET A 1 385 ? 9.552 -12.635 -1.224 1.00 94.94 385 MET A C 1
ATOM 2813 O O . MET A 1 385 ? 9.143 -13.017 -2.313 1.00 94.94 385 MET A O 1
ATOM 2817 N N . GLY A 1 386 ? 10.697 -13.078 -0.711 1.00 94.94 386 GLY A N 1
ATOM 2818 C CA . GLY A 1 386 ? 11.325 -14.318 -1.161 1.00 94.94 386 GLY A CA 1
ATOM 2819 C C . GLY A 1 386 ? 10.941 -15.472 -0.235 1.00 94.94 386 GLY A C 1
ATOM 2820 O O . GLY A 1 386 ? 10.422 -15.259 0.866 1.00 94.94 386 GLY A O 1
ATOM 2821 N N . GLN A 1 387 ? 11.208 -16.705 -0.670 1.00 94.19 387 GLN A N 1
ATOM 2822 C CA . GLN A 1 387 ? 10.818 -17.907 0.075 1.00 94.19 387 GLN A CA 1
ATOM 2823 C C . GLN A 1 387 ? 11.394 -17.919 1.504 1.00 94.19 387 GLN A C 1
ATOM 2825 O O . GLN A 1 387 ? 10.655 -18.159 2.453 1.00 94.19 387 GLN A O 1
ATOM 2830 N N . GLY A 1 388 ? 12.664 -17.530 1.678 1.00 91.69 388 GLY A N 1
ATOM 2831 C CA . GLY A 1 388 ? 13.309 -17.469 2.995 1.00 91.69 388 GLY A CA 1
ATOM 2832 C C . GLY A 1 388 ? 12.669 -16.462 3.959 1.00 91.69 388 GLY A C 1
ATOM 2833 O O . GLY A 1 388 ? 12.578 -16.733 5.156 1.00 91.69 388 GLY A O 1
ATOM 2834 N N . THR A 1 389 ? 12.162 -15.323 3.465 1.00 92.06 389 THR A N 1
ATOM 2835 C CA . THR A 1 389 ? 11.341 -14.422 4.299 1.00 92.06 389 THR A CA 1
ATOM 2836 C C . THR A 1 389 ? 10.022 -15.080 4.696 1.00 92.06 389 THR A C 1
ATOM 2838 O O . THR A 1 389 ? 9.596 -14.944 5.844 1.00 92.06 389 THR A O 1
ATOM 2841 N N . ARG A 1 390 ? 9.365 -15.778 3.760 1.00 93.31 390 ARG A N 1
ATOM 2842 C CA . ARG A 1 390 ? 8.056 -16.392 4.001 1.00 93.31 390 ARG A CA 1
ATOM 2843 C C . ARG A 1 390 ? 8.144 -17.485 5.055 1.00 93.31 390 ARG A C 1
ATOM 2845 O O . ARG A 1 390 ? 7.352 -17.460 5.993 1.00 93.31 390 ARG A O 1
ATOM 2852 N N . ASP A 1 391 ? 9.118 -18.378 4.934 1.00 92.62 391 ASP A N 1
ATOM 2853 C CA . ASP A 1 391 ? 9.317 -19.489 5.867 1.00 92.62 391 ASP A CA 1
ATOM 2854 C C . ASP A 1 391 ? 9.582 -18.967 7.288 1.00 92.62 391 ASP A C 1
ATOM 2856 O O . ASP A 1 391 ? 8.905 -19.368 8.234 1.00 92.62 391 ASP A O 1
ATOM 2860 N N . ALA A 1 392 ? 10.453 -17.960 7.427 1.00 88.25 392 ALA A N 1
ATOM 2861 C CA . ALA A 1 392 ? 10.733 -17.312 8.709 1.00 88.25 392 ALA A CA 1
ATOM 2862 C C . ALA A 1 392 ? 9.503 -16.603 9.322 1.00 88.25 392 ALA A C 1
ATOM 2864 O O . ALA A 1 392 ? 9.351 -16.552 10.542 1.00 88.25 392 ALA A O 1
ATOM 2865 N N . LEU A 1 393 ? 8.594 -16.055 8.509 1.00 88.69 393 LEU A N 1
ATOM 2866 C CA . LEU A 1 393 ? 7.347 -15.462 9.009 1.00 88.69 393 LEU A CA 1
ATOM 2867 C C . LEU A 1 393 ? 6.293 -16.512 9.389 1.00 88.69 393 LEU A C 1
ATOM 2869 O O . LEU A 1 393 ? 5.530 -16.284 10.327 1.00 88.69 393 LEU A O 1
ATOM 2873 N N . VAL A 1 394 ? 6.260 -17.659 8.704 1.00 89.94 394 VAL A N 1
ATOM 2874 C CA . VAL A 1 394 ? 5.412 -18.807 9.070 1.00 89.94 394 VAL A CA 1
ATOM 2875 C C . VAL A 1 394 ? 5.884 -19.424 10.391 1.00 89.94 394 VAL A C 1
ATOM 2877 O O . VAL A 1 394 ? 5.059 -19.677 11.271 1.00 89.94 394 VAL A O 1
ATOM 2880 N N . GLU A 1 395 ? 7.198 -19.576 10.579 1.00 86.81 395 GLU A N 1
ATOM 2881 C CA . GLU A 1 395 ? 7.799 -20.019 11.842 1.00 86.81 395 GLU A CA 1
ATOM 2882 C C . GLU A 1 395 ? 7.494 -19.038 12.986 1.00 86.81 395 GLU A C 1
ATOM 2884 O O . GLU A 1 395 ? 7.006 -19.446 14.040 1.00 86.81 395 GLU A O 1
ATOM 2889 N N . LEU A 1 396 ? 7.684 -17.730 12.765 1.00 83.56 396 LEU A N 1
ATOM 2890 C CA . LEU A 1 396 ? 7.356 -16.685 13.743 1.00 83.56 396 LEU A CA 1
ATOM 2891 C C . LEU A 1 396 ? 5.864 -16.676 14.126 1.00 83.56 396 LEU A C 1
ATOM 2893 O O . LEU A 1 396 ? 5.515 -16.361 15.265 1.00 83.56 396 LEU A O 1
ATOM 2897 N N . ALA A 1 397 ? 4.982 -17.038 13.191 1.00 85.00 397 ALA A N 1
ATOM 2898 C CA . ALA A 1 397 ? 3.553 -17.232 13.424 1.00 85.00 397 ALA A CA 1
ATOM 2899 C C . ALA A 1 397 ? 3.217 -18.567 14.119 1.00 85.00 397 ALA A C 1
ATOM 2901 O O . ALA A 1 397 ? 2.044 -18.919 14.225 1.00 85.00 397 ALA A O 1
ATOM 2902 N N . GLY A 1 398 ? 4.212 -19.331 14.584 1.00 84.00 398 GLY A N 1
ATOM 2903 C CA . GLY A 1 398 ? 4.020 -20.624 15.243 1.00 84.00 398 GLY A CA 1
ATOM 2904 C C . GLY A 1 398 ? 3.419 -21.693 14.327 1.00 84.00 398 GLY A C 1
ATOM 2905 O O . GLY A 1 398 ? 2.822 -22.644 14.822 1.00 84.00 398 GLY A O 1
ATOM 2906 N N . ASN A 1 399 ? 3.539 -21.528 13.004 1.00 84.88 399 ASN A N 1
ATOM 2907 C CA . ASN A 1 399 ? 2.829 -22.296 11.976 1.00 84.88 399 ASN A CA 1
ATOM 2908 C C . ASN A 1 399 ? 1.283 -22.179 12.033 1.00 84.88 399 ASN A C 1
ATOM 2910 O O . ASN A 1 399 ? 0.578 -22.961 11.394 1.00 84.88 399 ASN A O 1
ATOM 2914 N N . ASP A 1 400 ? 0.729 -21.187 12.747 1.00 85.81 400 ASP A N 1
ATOM 2915 C CA . ASP A 1 400 ? -0.711 -20.895 12.762 1.00 85.81 400 ASP A CA 1
ATOM 2916 C C . ASP A 1 400 ? -1.120 -20.213 11.443 1.00 85.81 400 ASP A C 1
ATOM 2918 O O . ASP A 1 400 ? -0.928 -19.009 11.243 1.00 85.81 400 ASP A O 1
ATOM 2922 N N . ALA A 1 401 ? -1.725 -20.985 10.535 1.00 90.25 401 ALA A N 1
ATOM 2923 C CA . ALA A 1 401 ? -2.198 -20.499 9.239 1.00 90.25 401 ALA A CA 1
ATOM 2924 C C . ALA A 1 401 ? -3.170 -19.304 9.350 1.00 90.25 401 ALA A C 1
ATOM 2926 O O . ALA A 1 401 ? -3.209 -18.458 8.457 1.00 90.25 401 ALA A O 1
ATOM 2927 N N . THR A 1 402 ? -3.922 -19.177 10.453 1.00 88.88 402 THR A N 1
ATOM 2928 C CA . THR A 1 402 ? -4.824 -18.032 10.665 1.00 88.88 402 THR A CA 1
ATOM 2929 C C . THR A 1 402 ? -4.053 -16.746 10.964 1.00 88.88 402 THR A C 1
ATOM 2931 O O . THR A 1 402 ? -4.469 -15.668 10.538 1.00 88.88 402 THR A O 1
ATOM 2934 N N . VAL A 1 403 ? -2.908 -16.847 11.645 1.00 86.62 403 VAL A N 1
ATOM 2935 C CA . VAL A 1 403 ? -2.000 -15.718 11.903 1.00 86.62 403 VAL A CA 1
ATOM 2936 C C . VAL A 1 403 ? -1.217 -15.363 10.639 1.00 86.62 403 VAL A C 1
ATOM 2938 O O . VAL A 1 403 ? -1.079 -14.181 10.326 1.00 86.62 403 VAL A O 1
ATOM 2941 N N . VAL A 1 404 ? -0.794 -16.360 9.854 1.00 88.25 404 VAL A N 1
ATOM 2942 C CA . VAL A 1 404 ? -0.147 -16.133 8.549 1.00 88.25 404 VAL A CA 1
ATOM 2943 C C . VAL A 1 404 ? -1.065 -15.364 7.595 1.00 88.25 404 VAL A C 1
ATOM 2945 O O . VAL A 1 404 ? -0.654 -14.348 7.035 1.00 88.25 404 VAL A O 1
ATOM 2948 N N . ASN A 1 405 ? -2.333 -15.767 7.476 1.00 88.19 405 ASN A N 1
ATOM 2949 C CA . ASN A 1 405 ? -3.304 -15.083 6.615 1.00 88.19 405 ASN A CA 1
ATOM 2950 C C . ASN A 1 405 ? -3.596 -13.638 7.076 1.00 88.19 405 ASN A C 1
ATOM 2952 O O . ASN A 1 405 ? -3.798 -12.749 6.247 1.00 88.19 405 ASN A O 1
ATOM 2956 N N . LYS A 1 406 ? -3.549 -13.363 8.387 1.00 86.19 406 LYS A N 1
ATOM 2957 C CA . LYS A 1 406 ? -3.731 -12.013 8.961 1.00 86.19 406 LYS A CA 1
ATOM 2958 C C . LYS A 1 406 ? -2.580 -11.044 8.698 1.00 86.19 406 LYS A C 1
ATOM 2960 O O . LYS A 1 406 ? -2.778 -9.840 8.858 1.00 86.19 406 LYS A O 1
ATOM 2965 N N . MET A 1 407 ? -1.406 -11.534 8.297 1.00 83.69 407 MET A N 1
ATOM 2966 C CA . MET A 1 407 ? -0.288 -10.674 7.897 1.00 83.69 407 MET A CA 1
ATOM 2967 C C . MET A 1 407 ? -0.459 -10.064 6.499 1.00 83.69 407 MET A C 1
ATOM 2969 O O . MET A 1 407 ? 0.227 -9.089 6.203 1.00 83.69 407 MET A O 1
ATOM 2973 N N . GLN A 1 408 ? -1.345 -10.616 5.652 1.00 85.19 408 GLN A N 1
ATOM 2974 C CA . GLN A 1 408 ? -1.586 -10.136 4.278 1.00 85.19 408 GLN A CA 1
ATOM 2975 C C . GLN A 1 408 ? -0.273 -9.964 3.486 1.00 85.19 408 GLN A C 1
ATOM 2977 O O . GLN A 1 408 ? 0.015 -8.899 2.930 1.00 85.19 408 GLN A O 1
ATOM 2982 N N . LEU A 1 409 ? 0.540 -11.029 3.530 1.00 89.12 409 LEU A N 1
ATOM 2983 C CA . LEU A 1 409 ? 1.892 -11.112 2.977 1.00 89.12 409 LEU A CA 1
ATOM 2984 C C . LEU A 1 409 ? 1.923 -10.909 1.459 1.00 89.12 409 LEU A C 1
ATOM 2986 O O . LEU A 1 409 ? 1.057 -11.415 0.747 1.00 89.12 409 LEU A O 1
ATOM 2990 N N . ALA A 1 410 ? 2.979 -10.253 0.974 1.00 93.44 410 ALA A N 1
ATOM 2991 C CA . ALA A 1 410 ? 3.290 -10.171 -0.450 1.00 93.44 410 ALA A CA 1
ATOM 2992 C C . ALA A 1 410 ? 3.436 -11.555 -1.117 1.00 93.44 410 ALA A C 1
ATOM 2994 O O . ALA A 1 410 ? 3.858 -12.537 -0.491 1.00 93.44 410 ALA A O 1
ATOM 2995 N N . SER A 1 411 ? 3.128 -11.611 -2.415 1.00 94.94 411 SER A N 1
ATOM 2996 C CA . SER A 1 411 ? 3.356 -12.788 -3.258 1.00 94.94 411 SER A CA 1
ATOM 2997 C C . SER A 1 411 ? 4.851 -13.093 -3.367 1.00 94.94 411 SER A C 1
ATOM 2999 O O . SER A 1 411 ? 5.665 -12.178 -3.496 1.00 94.94 411 SER A O 1
ATOM 3001 N N . VAL A 1 412 ? 5.206 -14.381 -3.306 1.00 96.25 412 VAL A N 1
ATOM 3002 C CA . VAL A 1 412 ? 6.604 -14.836 -3.365 1.00 96.25 412 VAL A CA 1
ATOM 3003 C C . VAL A 1 412 ? 7.150 -14.663 -4.780 1.00 96.25 412 VAL A C 1
ATOM 3005 O O . VAL A 1 412 ? 6.523 -15.127 -5.730 1.00 96.25 412 VAL A O 1
ATOM 3008 N N . THR A 1 413 ? 8.329 -14.060 -4.908 1.00 96.00 413 THR A N 1
ATOM 3009 C CA . THR A 1 413 ? 9.064 -13.924 -6.173 1.00 96.00 413 THR A CA 1
ATOM 3010 C C . THR A 1 413 ? 10.497 -14.444 -6.040 1.00 96.00 413 THR A C 1
ATOM 3012 O O . THR A 1 413 ? 11.017 -14.587 -4.927 1.00 96.00 413 THR A O 1
ATOM 3015 N N . ALA A 1 414 ? 11.156 -14.744 -7.165 1.00 94.56 414 ALA A N 1
ATOM 3016 C CA . ALA A 1 414 ? 12.474 -15.392 -7.158 1.00 94.56 414 ALA A CA 1
ATOM 3017 C C . ALA A 1 414 ? 13.568 -14.530 -6.494 1.00 94.56 414 ALA A C 1
ATOM 3019 O O . ALA A 1 414 ? 14.343 -15.024 -5.677 1.00 94.56 414 ALA A O 1
ATOM 3020 N N . ASP A 1 415 ? 13.577 -13.225 -6.781 1.00 93.38 415 ASP A N 1
ATOM 3021 C CA . ASP A 1 415 ? 14.489 -12.237 -6.193 1.00 93.38 415 ASP A CA 1
ATOM 3022 C C . ASP A 1 415 ? 13.833 -11.445 -5.041 1.00 93.38 415 ASP A C 1
ATOM 3024 O O . ASP A 1 415 ? 14.340 -10.406 -4.603 1.00 93.38 415 ASP A O 1
ATOM 3028 N N . GLY A 1 416 ? 12.697 -11.917 -4.517 1.00 93.88 416 GLY A N 1
ATOM 3029 C CA . GLY A 1 416 ? 11.891 -11.192 -3.532 1.00 93.88 416 GLY A CA 1
ATOM 3030 C C . GLY A 1 416 ? 12.571 -10.962 -2.180 1.00 93.88 416 GLY A C 1
ATOM 3031 O O . GLY A 1 416 ? 12.101 -10.153 -1.387 1.00 93.88 416 GLY A O 1
ATOM 3032 N N . ASP A 1 417 ? 13.701 -11.626 -1.927 1.00 91.31 417 ASP A N 1
ATOM 3033 C CA . ASP A 1 417 ? 14.548 -11.468 -0.739 1.00 91.31 417 ASP A CA 1
ATOM 3034 C C . ASP A 1 417 ? 15.633 -10.377 -0.880 1.00 91.31 417 ASP A C 1
ATOM 3036 O O . ASP A 1 417 ? 16.281 -10.019 0.111 1.00 91.31 417 ASP A O 1
ATOM 3040 N N . LEU A 1 418 ? 15.815 -9.785 -2.073 1.00 89.06 418 LEU A N 1
ATOM 3041 C CA . LEU A 1 418 ? 16.836 -8.752 -2.314 1.00 89.06 418 LEU A CA 1
ATOM 3042 C C . LEU A 1 418 ? 16.631 -7.465 -1.491 1.00 89.06 418 LEU A C 1
ATOM 3044 O O . LEU A 1 418 ? 17.582 -6.703 -1.330 1.00 89.06 418 LEU A O 1
ATOM 3048 N N . TRP A 1 419 ? 15.450 -7.232 -0.904 1.00 89.31 419 TRP A N 1
ATOM 3049 C CA . TRP A 1 419 ? 15.189 -6.082 -0.019 1.00 89.31 419 TRP A CA 1
ATOM 3050 C C . TRP A 1 419 ? 16.105 -6.024 1.213 1.00 89.31 419 TRP A C 1
ATOM 3052 O O . TRP A 1 419 ? 16.349 -4.946 1.753 1.00 89.31 419 TRP A O 1
ATOM 3062 N N . ARG A 1 420 ? 16.644 -7.172 1.652 1.00 84.75 420 ARG A N 1
ATOM 3063 C CA . ARG A 1 420 ? 17.603 -7.240 2.768 1.00 84.75 420 ARG A CA 1
ATOM 3064 C C . ARG A 1 420 ? 19.027 -6.840 2.367 1.00 84.75 420 ARG A C 1
ATOM 3066 O O . ARG A 1 420 ? 19.873 -6.690 3.244 1.00 84.75 420 ARG A O 1
ATOM 3073 N N . GLN A 1 421 ? 19.312 -6.675 1.074 1.00 81.19 421 GLN A N 1
ATOM 3074 C CA . GLN A 1 421 ? 20.618 -6.239 0.577 1.00 81.19 421 GLN A CA 1
ATOM 3075 C C . GLN A 1 421 ? 20.679 -4.706 0.543 1.00 81.19 421 GLN A C 1
ATOM 3077 O O . GLN A 1 421 ? 20.214 -4.058 -0.396 1.00 81.19 421 GLN A O 1
ATOM 30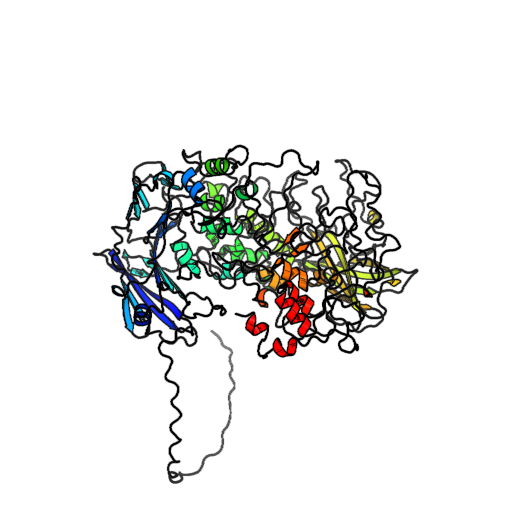82 N N . ALA A 1 422 ? 21.255 -4.119 1.593 1.00 78.62 422 ALA A N 1
ATOM 3083 C CA . ALA A 1 422 ? 21.405 -2.673 1.709 1.00 78.62 422 ALA A CA 1
ATOM 3084 C C . ALA A 1 422 ? 22.277 -2.092 0.576 1.00 78.62 422 ALA A C 1
ATOM 3086 O O . ALA A 1 422 ? 23.385 -2.566 0.330 1.00 78.62 422 ALA A O 1
ATOM 3087 N N . THR A 1 423 ? 21.774 -1.039 -0.075 1.00 80.19 423 THR A N 1
ATOM 3088 C CA . THR A 1 423 ? 22.487 -0.215 -1.070 1.00 80.19 423 THR A CA 1
ATOM 3089 C C . THR A 1 423 ? 22.125 1.248 -0.844 1.00 80.19 423 THR A C 1
ATOM 3091 O O . THR A 1 423 ? 21.001 1.534 -0.422 1.00 80.19 423 THR A O 1
ATOM 3094 N N . VAL A 1 424 ? 23.026 2.184 -1.151 1.00 80.12 424 VAL A N 1
ATOM 3095 C CA . VAL A 1 424 ? 22.797 3.624 -0.932 1.00 80.12 424 VAL A CA 1
ATOM 3096 C C . VAL A 1 424 ? 21.522 4.088 -1.639 1.00 80.12 424 VAL A C 1
ATOM 3098 O O . VAL A 1 424 ? 20.678 4.702 -0.997 1.00 80.12 424 VAL A O 1
ATOM 3101 N N . ALA A 1 425 ? 21.310 3.716 -2.906 1.00 80.56 425 ALA A N 1
ATOM 3102 C CA . ALA A 1 425 ? 20.118 4.116 -3.664 1.00 80.56 425 ALA A CA 1
ATOM 3103 C C . ALA A 1 425 ? 18.802 3.540 -3.099 1.00 80.56 425 ALA A C 1
ATOM 3105 O O . ALA A 1 425 ? 17.784 4.228 -3.076 1.00 80.56 425 ALA A O 1
ATOM 3106 N N . ALA A 1 426 ? 18.789 2.294 -2.610 1.00 86.88 426 ALA A N 1
ATOM 3107 C CA . ALA A 1 426 ? 17.586 1.759 -1.969 1.00 86.88 426 ALA A CA 1
ATOM 3108 C C . ALA A 1 426 ? 17.325 2.437 -0.613 1.00 86.88 426 ALA A C 1
ATOM 3110 O O . ALA A 1 426 ? 16.181 2.765 -0.304 1.00 86.88 426 ALA A O 1
ATOM 3111 N N . CYS A 1 427 ? 18.367 2.701 0.178 1.00 86.69 427 CYS A N 1
ATOM 3112 C CA . CYS A 1 427 ? 18.238 3.290 1.509 1.00 86.69 427 CYS A CA 1
ATOM 3113 C C . CYS A 1 427 ? 17.911 4.797 1.477 1.00 86.69 427 CYS A C 1
ATOM 3115 O O . CYS A 1 427 ? 17.036 5.239 2.224 1.00 86.69 427 CYS A O 1
ATOM 3117 N N . SER A 1 428 ? 18.554 5.579 0.600 1.00 85.00 428 SER A N 1
ATOM 3118 C CA . SER A 1 428 ? 18.368 7.038 0.453 1.00 85.00 428 SER A CA 1
ATOM 3119 C C . SER A 1 428 ? 16.988 7.429 -0.078 1.00 85.00 428 SER A C 1
ATOM 3121 O O . SER A 1 428 ? 16.542 8.568 0.084 1.00 85.00 428 SER A O 1
ATOM 3123 N N . SER A 1 429 ? 16.256 6.468 -0.641 1.00 90.50 429 SER A N 1
ATOM 3124 C CA . SER A 1 429 ? 14.845 6.629 -0.973 1.00 90.50 429 SER A CA 1
ATOM 3125 C C . SER A 1 429 ? 14.006 6.986 0.263 1.00 90.50 429 SER A C 1
ATOM 3127 O O . SER A 1 429 ? 13.265 7.966 0.240 1.00 90.50 429 SER A O 1
ATOM 3129 N N . CYS A 1 430 ? 14.203 6.273 1.375 1.00 89.75 430 CYS A N 1
ATOM 3130 C CA . CYS A 1 430 ? 13.473 6.449 2.629 1.00 89.75 430 CYS A CA 1
ATOM 3131 C C . CYS A 1 430 ? 14.224 7.300 3.664 1.00 89.75 430 CYS A C 1
ATOM 3133 O O . CYS A 1 430 ? 13.607 8.066 4.405 1.00 89.75 430 CYS A O 1
ATOM 3135 N N . HIS A 1 431 ? 15.546 7.159 3.726 1.00 88.44 431 HIS A N 1
ATOM 3136 C CA . HIS A 1 431 ? 16.432 7.845 4.667 1.00 88.44 431 HIS A CA 1
ATOM 3137 C C . HIS A 1 431 ? 17.124 9.030 3.990 1.00 88.44 431 HIS A C 1
ATOM 3139 O O . HIS A 1 431 ? 18.347 9.145 3.998 1.00 88.44 431 HIS A O 1
ATOM 3145 N N . ASP A 1 432 ? 16.338 9.920 3.377 1.00 87.81 432 ASP A N 1
ATOM 3146 C CA . ASP A 1 432 ? 16.873 11.103 2.692 1.00 87.81 432 ASP A CA 1
ATOM 3147 C C . ASP A 1 432 ? 17.366 12.212 3.639 1.00 87.81 432 ASP A C 1
ATOM 3149 O O . ASP A 1 432 ? 17.746 13.282 3.178 1.00 87.81 432 ASP A O 1
ATOM 3153 N N . ASP A 1 433 ? 17.431 11.944 4.949 1.00 86.62 433 ASP A N 1
ATOM 3154 C CA . ASP A 1 433 ? 18.170 12.703 5.965 1.00 86.62 433 ASP A CA 1
ATOM 3155 C C . ASP A 1 433 ? 19.616 12.226 6.170 1.00 86.62 433 ASP A C 1
ATOM 3157 O O . ASP A 1 433 ? 20.293 12.693 7.093 1.00 86.62 433 ASP A O 1
ATOM 3161 N N . LYS A 1 434 ? 20.095 11.277 5.364 1.00 86.31 434 LYS A N 1
ATOM 3162 C CA . LYS A 1 434 ? 21.448 10.728 5.460 1.00 86.31 434 LYS A CA 1
ATOM 3163 C C . LYS A 1 434 ? 22.270 11.088 4.229 1.00 86.31 434 LYS A C 1
ATOM 3165 O O . LYS A 1 434 ? 21.796 10.992 3.104 1.00 86.31 434 LYS A O 1
ATOM 3170 N N . MET A 1 435 ? 23.494 11.544 4.478 1.00 80.62 435 MET A N 1
ATOM 3171 C CA . MET A 1 435 ? 24.530 11.771 3.474 1.00 80.62 435 MET A CA 1
ATOM 3172 C C . MET A 1 435 ? 25.528 10.622 3.593 1.00 80.62 435 MET A C 1
ATOM 3174 O O . MET A 1 435 ? 26.182 10.478 4.628 1.00 80.62 435 MET A O 1
ATOM 3178 N N . TRP A 1 436 ? 25.632 9.792 2.562 1.00 76.56 436 TRP A N 1
ATOM 3179 C CA . TRP A 1 436 ? 26.606 8.704 2.511 1.00 76.56 436 TRP A CA 1
ATOM 3180 C C . TRP A 1 436 ? 27.953 9.193 1.960 1.00 76.56 436 TRP A C 1
ATOM 3182 O O . TRP A 1 436 ? 28.015 10.230 1.305 1.00 76.56 436 TRP A O 1
ATOM 3192 N N . PRO A 1 437 ? 29.059 8.450 2.147 1.00 62.44 437 PRO A N 1
ATOM 3193 C CA . PRO A 1 437 ? 30.348 8.791 1.544 1.00 62.44 437 PRO A CA 1
ATOM 3194 C C . PRO A 1 437 ? 30.359 8.787 0.008 1.00 62.44 437 PRO A C 1
ATOM 3196 O O . PRO A 1 437 ? 31.249 9.368 -0.596 1.00 62.44 437 PRO A O 1
ATOM 3199 N N . GLN A 1 438 ? 29.372 8.157 -0.634 1.00 59.22 438 GLN A N 1
ATOM 3200 C CA . GLN A 1 438 ? 29.167 8.279 -2.079 1.00 59.22 438 GLN A CA 1
ATOM 3201 C C . GLN A 1 438 ? 28.522 9.620 -2.477 1.00 59.22 438 GLN A C 1
ATOM 3203 O O . GLN A 1 438 ? 28.640 10.035 -3.623 1.00 59.22 438 GLN A O 1
ATOM 3208 N N . ASP A 1 439 ? 27.924 10.316 -1.508 1.00 53.41 439 ASP A N 1
ATOM 3209 C CA . ASP A 1 439 ? 27.383 11.667 -1.627 1.00 53.41 439 ASP A CA 1
ATOM 3210 C C . ASP A 1 439 ? 28.374 12.729 -1.093 1.00 53.41 439 ASP A C 1
ATOM 3212 O O . ASP A 1 439 ? 27.959 13.872 -0.871 1.00 53.41 439 ASP A O 1
ATOM 3216 N N . GLN A 1 440 ? 29.648 12.370 -0.818 1.00 48.66 440 GLN A N 1
ATOM 3217 C CA . GLN A 1 440 ? 30.683 13.343 -0.418 1.00 48.66 440 GLN A CA 1
ATOM 3218 C C . GLN A 1 440 ? 30.668 14.494 -1.418 1.00 48.66 440 GLN A C 1
ATOM 3220 O O . GLN A 1 440 ? 30.721 14.217 -2.615 1.00 48.66 440 GLN A O 1
ATOM 3225 N N . PRO A 1 441 ? 30.553 15.745 -0.938 1.00 44.50 441 PRO A N 1
ATOM 3226 C CA . PRO A 1 441 ? 29.817 16.803 -1.612 1.00 44.50 441 PRO A CA 1
ATOM 3227 C C . PRO A 1 441 ? 30.211 16.906 -3.087 1.00 44.50 441 PRO A C 1
ATOM 3229 O O . PRO A 1 441 ? 31.260 17.490 -3.383 1.00 44.50 441 PRO A O 1
ATOM 3232 N N . PRO A 1 442 ? 29.384 16.371 -4.012 1.00 50.22 442 PRO A N 1
ATOM 3233 C CA . PRO A 1 442 ? 29.575 16.650 -5.420 1.00 50.22 442 PRO A CA 1
ATOM 3234 C C . PRO A 1 442 ? 29.510 18.162 -5.605 1.00 50.22 442 PRO A C 1
ATOM 3236 O O . PRO A 1 442 ? 28.805 18.870 -4.873 1.00 50.22 442 PRO A O 1
ATOM 3239 N N . THR A 1 443 ? 30.185 18.668 -6.634 1.00 55.69 443 THR A N 1
ATOM 3240 C CA . THR A 1 443 ? 30.066 20.092 -7.008 1.00 55.69 443 THR A CA 1
ATOM 3241 C C . THR A 1 443 ? 28.608 20.490 -7.283 1.00 55.69 443 THR A C 1
ATOM 3243 O O . THR A 1 443 ? 28.245 21.663 -7.203 1.00 55.69 443 THR A O 1
ATOM 3246 N N . LYS A 1 444 ? 27.761 19.488 -7.550 1.00 66.12 444 LYS A N 1
ATOM 3247 C CA . LYS A 1 444 ? 26.320 19.563 -7.789 1.00 66.12 444 LYS A CA 1
ATOM 3248 C C . LYS A 1 444 ? 25.535 18.766 -6.730 1.00 66.12 444 LYS A C 1
ATOM 3250 O O . LYS A 1 444 ? 24.910 17.754 -7.030 1.00 66.12 444 LYS A O 1
ATOM 3255 N N . ASN A 1 445 ? 25.579 19.205 -5.470 1.00 76.25 445 ASN A N 1
ATOM 3256 C CA . ASN A 1 445 ? 24.794 18.614 -4.375 1.00 76.25 445 ASN A CA 1
ATOM 3257 C C . ASN A 1 445 ? 23.308 19.022 -4.474 1.00 76.25 445 ASN A C 1
ATOM 3259 O O . ASN A 1 445 ? 22.931 20.101 -4.005 1.00 76.25 445 ASN A O 1
ATOM 3263 N N . LEU A 1 446 ? 22.461 18.157 -5.049 1.00 85.25 446 LEU A N 1
ATOM 3264 C CA . LEU A 1 446 ? 21.028 18.431 -5.205 1.00 85.25 446 LEU A CA 1
ATOM 3265 C C . LEU A 1 446 ? 20.318 18.737 -3.869 1.00 85.25 446 LEU A C 1
ATOM 3267 O O . LEU A 1 446 ? 19.613 19.743 -3.822 1.00 85.25 446 LEU A O 1
ATOM 3271 N N . PRO A 1 447 ? 20.470 17.965 -2.771 1.00 87.44 447 PRO A N 1
ATOM 3272 C CA . PRO A 1 447 ? 19.903 18.344 -1.476 1.00 87.44 447 PRO A CA 1
ATOM 3273 C C . PRO A 1 447 ? 20.264 19.760 -1.003 1.00 87.44 447 PRO A C 1
ATOM 3275 O O . PRO A 1 447 ? 19.372 20.496 -0.587 1.00 87.44 447 PRO A O 1
ATOM 3278 N N . ALA A 1 448 ? 21.514 20.210 -1.145 1.00 85.62 448 ALA A N 1
ATOM 3279 C CA . ALA A 1 448 ? 21.876 21.598 -0.823 1.00 85.62 448 ALA A CA 1
ATOM 3280 C C . ALA A 1 448 ? 21.212 22.626 -1.767 1.00 85.62 448 ALA A C 1
ATOM 3282 O O . ALA A 1 448 ? 20.741 23.676 -1.321 1.00 85.62 448 ALA A O 1
ATOM 3283 N N . GLN A 1 449 ? 21.118 22.320 -3.066 1.00 88.12 449 GLN A N 1
ATOM 3284 C CA . GLN A 1 449 ? 20.438 23.174 -4.048 1.00 88.12 449 GLN A CA 1
ATOM 3285 C C . GLN A 1 449 ? 18.930 23.287 -3.763 1.00 88.12 449 GLN A C 1
ATOM 3287 O O . GLN A 1 449 ? 18.381 24.389 -3.765 1.00 88.12 449 GLN A O 1
ATOM 3292 N N . LEU A 1 450 ? 18.265 22.172 -3.444 1.00 87.38 450 LEU A N 1
ATOM 3293 C CA . LEU A 1 450 ? 16.858 22.134 -3.039 1.00 87.38 450 LEU A CA 1
ATOM 3294 C C . LEU A 1 450 ? 16.640 22.866 -1.708 1.00 87.38 450 LEU A C 1
ATOM 3296 O O . LEU A 1 450 ? 15.679 23.623 -1.585 1.00 87.38 450 LEU A O 1
ATOM 3300 N N . ALA A 1 451 ? 17.537 22.701 -0.732 1.00 87.00 451 ALA A N 1
ATOM 3301 C CA . ALA A 1 451 ? 17.479 23.432 0.531 1.00 87.00 451 ALA A CA 1
ATOM 3302 C C . ALA A 1 451 ? 17.575 24.948 0.315 1.00 87.00 451 ALA A C 1
ATOM 3304 O O . ALA A 1 451 ? 16.811 25.703 0.915 1.00 87.00 451 ALA A O 1
ATOM 3305 N N . THR A 1 452 ? 18.461 25.387 -0.582 1.00 87.44 452 THR A N 1
ATOM 3306 C CA . THR A 1 452 ? 18.600 26.794 -0.981 1.00 87.44 452 THR A CA 1
ATOM 3307 C C . THR A 1 452 ? 17.342 27.305 -1.685 1.00 87.44 452 THR A C 1
ATOM 3309 O O . THR A 1 452 ? 16.811 28.345 -1.301 1.00 87.44 452 THR A O 1
ATOM 3312 N N . TYR A 1 453 ? 16.824 26.563 -2.668 1.00 85.81 453 TYR A N 1
ATOM 3313 C CA . TYR A 1 453 ? 15.643 26.952 -3.447 1.00 85.81 453 TYR A CA 1
ATOM 3314 C C . TYR A 1 453 ? 14.371 27.063 -2.588 1.00 85.81 453 TYR A C 1
ATOM 3316 O O . TYR A 1 453 ? 13.610 28.017 -2.733 1.00 85.81 453 TYR A O 1
ATOM 3324 N N . TYR A 1 454 ? 14.159 26.119 -1.664 1.00 84.38 454 TYR A N 1
ATOM 3325 C CA . TYR A 1 454 ? 12.992 26.085 -0.773 1.00 84.38 454 TYR A CA 1
ATOM 3326 C C . TYR A 1 454 ? 13.206 26.793 0.582 1.00 84.38 454 TYR A C 1
ATOM 3328 O O . TYR A 1 454 ? 12.293 26.826 1.404 1.00 84.38 454 TYR A O 1
ATOM 3336 N N . GLY A 1 455 ? 14.380 27.386 0.833 1.00 83.12 455 GLY A N 1
ATOM 3337 C CA . GLY A 1 455 ? 14.662 28.171 2.046 1.00 83.12 455 GLY A CA 1
ATOM 3338 C C . GLY A 1 455 ? 14.828 27.359 3.340 1.00 83.12 455 GLY A C 1
ATOM 3339 O O . GLY A 1 455 ? 14.651 27.894 4.434 1.00 83.12 455 GLY A O 1
ATOM 3340 N N . VAL A 1 456 ? 15.179 26.076 3.246 1.00 80.81 456 VAL A N 1
ATOM 3341 C CA . VAL A 1 456 ? 15.322 25.163 4.393 1.00 80.81 456 VAL A CA 1
ATOM 3342 C C . VAL A 1 456 ? 16.544 25.531 5.230 1.00 80.81 456 VAL A C 1
ATOM 3344 O O . VAL A 1 456 ? 17.658 25.542 4.718 1.00 80.81 456 VAL A O 1
ATOM 3347 N N . ASN A 1 457 ? 16.362 25.802 6.529 1.00 66.00 457 ASN A N 1
ATOM 3348 C CA . ASN A 1 457 ? 17.445 26.115 7.481 1.00 66.00 457 ASN A CA 1
ATOM 3349 C C . ASN A 1 457 ? 18.461 27.163 6.964 1.00 66.00 457 ASN A C 1
ATOM 3351 O O . ASN A 1 457 ? 19.662 27.025 7.186 1.00 66.00 457 ASN A O 1
ATOM 3355 N N . GLY A 1 458 ? 18.003 28.190 6.238 1.00 73.81 458 GLY A N 1
ATOM 3356 C CA . GLY A 1 458 ? 18.891 29.203 5.647 1.00 73.81 458 GLY A CA 1
ATOM 3357 C C . GLY A 1 458 ? 19.678 28.741 4.409 1.00 73.81 458 GLY A C 1
ATOM 3358 O O . GLY A 1 458 ? 20.642 29.397 4.035 1.00 73.81 458 GLY A O 1
ATOM 3359 N N . GLY A 1 459 ? 19.274 27.634 3.778 1.00 73.31 459 GLY A N 1
ATOM 3360 C CA . GLY A 1 459 ? 19.863 27.074 2.556 1.00 73.31 459 GLY A CA 1
ATOM 3361 C C . GLY A 1 459 ? 20.806 25.884 2.768 1.00 73.31 459 GLY A C 1
ATOM 3362 O O . GLY A 1 459 ? 21.342 25.353 1.799 1.00 73.31 459 GLY A O 1
ATOM 3363 N N . ALA A 1 460 ? 21.014 25.446 4.012 1.00 81.69 460 ALA A N 1
ATOM 3364 C CA . ALA A 1 460 ? 21.911 24.337 4.332 1.00 81.69 460 ALA A CA 1
ATOM 3365 C C . ALA A 1 460 ? 21.303 22.959 4.001 1.00 81.69 460 ALA A C 1
ATOM 3367 O O . ALA A 1 460 ? 20.118 22.721 4.244 1.00 81.69 460 ALA A O 1
ATOM 3368 N N . ASP A 1 461 ? 22.140 22.029 3.521 1.00 85.12 461 ASP A N 1
ATOM 3369 C CA . ASP A 1 461 ? 21.778 20.615 3.330 1.00 85.12 461 ASP A CA 1
ATOM 3370 C C . ASP A 1 461 ? 21.166 20.049 4.627 1.00 85.12 461 ASP A C 1
ATOM 3372 O O . ASP A 1 461 ? 21.729 20.191 5.715 1.00 85.12 461 ASP A O 1
ATOM 3376 N N . TRP A 1 462 ? 19.981 19.442 4.531 1.00 86.62 462 TRP A N 1
ATOM 3377 C CA . TRP A 1 462 ? 19.260 18.927 5.700 1.00 86.62 462 TRP A CA 1
ATOM 3378 C C . TRP A 1 462 ? 19.782 17.568 6.182 1.00 86.62 462 TRP A C 1
ATOM 3380 O O . TRP A 1 462 ? 19.306 17.062 7.206 1.00 86.62 462 TRP A O 1
ATOM 3390 N N . ARG A 1 463 ? 20.701 16.950 5.431 1.00 86.25 463 ARG A N 1
ATOM 3391 C CA . ARG A 1 463 ? 21.229 15.616 5.706 1.00 86.25 463 ARG A CA 1
ATOM 3392 C C . ARG A 1 463 ? 22.274 15.618 6.816 1.00 86.25 463 ARG A C 1
ATOM 3394 O O . ARG A 1 463 ? 22.922 16.608 7.133 1.00 86.25 463 ARG A O 1
ATOM 3401 N N . THR A 1 464 ? 22.442 14.441 7.401 1.00 85.19 464 THR A N 1
ATOM 3402 C CA . THR A 1 464 ? 23.419 14.132 8.446 1.00 85.19 464 THR A CA 1
ATOM 3403 C C . THR A 1 464 ? 24.374 13.056 7.942 1.00 85.19 464 THR A C 1
ATOM 3405 O O . THR A 1 464 ? 23.937 12.101 7.298 1.00 85.19 464 THR A O 1
ATOM 3408 N N . ASN A 1 465 ? 25.670 13.199 8.220 1.00 81.31 465 ASN A N 1
ATOM 3409 C CA . ASN A 1 465 ? 26.683 12.258 7.739 1.00 81.31 465 ASN A CA 1
ATOM 3410 C C . ASN A 1 465 ? 26.439 10.837 8.267 1.00 81.31 465 ASN A C 1
ATOM 3412 O O . ASN A 1 465 ? 26.245 10.630 9.466 1.00 81.31 465 ASN A O 1
ATOM 3416 N N . HIS A 1 466 ? 26.508 9.861 7.364 1.00 80.75 466 HIS A N 1
ATOM 3417 C CA . HIS A 1 466 ? 26.540 8.435 7.659 1.00 80.75 466 HIS A CA 1
ATOM 3418 C C . HIS A 1 466 ? 27.964 7.900 7.456 1.00 80.75 466 HIS A C 1
ATOM 3420 O O . HIS A 1 466 ? 28.641 8.257 6.492 1.00 80.75 466 HIS A O 1
ATOM 3426 N N . SER A 1 467 ? 28.434 7.023 8.343 1.00 69.88 467 SER A N 1
ATOM 3427 C CA . SER A 1 467 ? 29.717 6.334 8.174 1.00 69.88 467 SER A CA 1
ATOM 3428 C C . SER A 1 467 ? 29.576 5.145 7.213 1.00 69.88 467 SER A C 1
ATOM 3430 O O . SER A 1 467 ? 28.665 4.332 7.346 1.00 69.88 467 SER A O 1
ATOM 3432 N N . GLY A 1 468 ? 30.488 5.034 6.242 1.00 60.94 468 GLY A N 1
ATOM 3433 C CA . GLY A 1 468 ? 30.487 3.965 5.231 1.00 60.94 468 GLY A CA 1
ATOM 3434 C C . GLY A 1 468 ? 29.447 4.142 4.111 1.00 60.94 468 GLY A C 1
ATOM 3435 O O . GLY A 1 468 ? 28.367 4.687 4.321 1.00 60.94 468 GLY A O 1
ATOM 3436 N N . GLY A 1 469 ? 29.789 3.687 2.902 1.00 57.97 469 GLY A N 1
ATOM 3437 C CA . GLY A 1 469 ? 28.923 3.697 1.715 1.00 57.97 469 GLY A CA 1
ATOM 3438 C C . GLY A 1 469 ? 29.446 2.776 0.605 1.00 57.97 469 GLY A C 1
ATOM 3439 O O . GLY A 1 469 ? 30.524 2.193 0.748 1.00 57.97 469 GLY A O 1
ATOM 3440 N N . ASP A 1 470 ? 28.707 2.688 -0.506 1.00 56.91 470 ASP A N 1
ATOM 3441 C CA . ASP A 1 470 ? 28.902 1.744 -1.631 1.00 56.91 470 ASP A CA 1
ATOM 3442 C C . ASP A 1 470 ? 30.177 1.975 -2.487 1.00 56.91 470 ASP A C 1
ATOM 3444 O O . ASP A 1 470 ? 30.240 1.551 -3.641 1.00 56.91 470 ASP A O 1
ATOM 3448 N N . LEU A 1 471 ? 31.192 2.681 -1.974 1.00 51.59 471 LEU A N 1
ATOM 3449 C CA . LEU A 1 471 ? 32.464 2.931 -2.676 1.00 51.59 471 LEU A CA 1
ATOM 3450 C C . LEU A 1 471 ? 33.464 1.763 -2.577 1.00 51.59 471 LEU A C 1
ATOM 3452 O O . LEU A 1 471 ? 34.504 1.795 -3.225 1.00 51.59 471 LEU A O 1
ATOM 3456 N N . ALA A 1 472 ? 33.142 0.724 -1.806 1.00 49.28 472 ALA A N 1
ATOM 3457 C CA . ALA A 1 472 ? 33.817 -0.568 -1.855 1.00 49.28 472 ALA A CA 1
ATOM 3458 C C . ALA A 1 472 ? 32.766 -1.693 -1.793 1.00 49.28 472 ALA A C 1
ATOM 3460 O O . ALA A 1 472 ? 31.752 -1.527 -1.102 1.00 49.28 472 ALA A O 1
ATOM 3461 N N . PRO A 1 473 ? 32.974 -2.835 -2.477 1.00 46.56 473 PRO A N 1
ATOM 3462 C CA . PRO A 1 473 ? 32.045 -3.957 -2.409 1.00 46.56 473 PRO A CA 1
ATOM 3463 C C . PRO A 1 473 ? 31.814 -4.416 -0.960 1.00 46.56 473 PRO A C 1
ATOM 3465 O O . PRO A 1 473 ? 32.756 -4.599 -0.194 1.00 46.56 473 PRO A O 1
ATOM 3468 N N . ASN A 1 474 ? 30.548 -4.656 -0.609 1.00 51.72 474 ASN A N 1
ATOM 3469 C CA . ASN A 1 474 ? 30.094 -5.315 0.627 1.00 51.72 474 ASN A CA 1
ATOM 3470 C C . ASN A 1 474 ? 30.199 -4.526 1.955 1.00 51.72 474 ASN A C 1
ATOM 3472 O O . ASN A 1 474 ? 29.832 -5.073 2.997 1.00 51.72 474 ASN A O 1
ATOM 3476 N N . THR A 1 475 ? 30.590 -3.245 1.955 1.00 66.00 475 THR A N 1
ATOM 3477 C CA . THR A 1 475 ? 30.669 -2.419 3.187 1.00 66.00 475 THR A CA 1
ATOM 3478 C C . THR A 1 475 ? 29.336 -2.317 3.933 1.00 66.00 475 THR A C 1
ATOM 3480 O O . THR A 1 475 ? 29.295 -2.469 5.154 1.00 66.00 475 THR A O 1
ATOM 3483 N N . CYS A 1 476 ? 28.226 -2.116 3.215 1.00 75.50 476 CYS A N 1
ATOM 3484 C CA . CYS A 1 476 ? 26.904 -2.010 3.828 1.00 75.50 476 CYS A CA 1
ATOM 3485 C C . CYS A 1 476 ? 26.464 -3.314 4.504 1.00 75.50 476 CYS A C 1
ATOM 3487 O O . CYS A 1 476 ? 25.976 -3.256 5.626 1.00 75.50 476 CYS A O 1
ATOM 3489 N N . SER A 1 477 ? 26.678 -4.481 3.885 1.00 72.62 477 SER A N 1
ATOM 3490 C CA . SER A 1 477 ? 26.231 -5.773 4.441 1.00 72.62 477 SER A CA 1
ATOM 3491 C C . SER A 1 477 ? 27.002 -6.204 5.694 1.00 72.62 477 SER A C 1
ATOM 3493 O O . SER A 1 477 ? 26.465 -6.959 6.500 1.00 72.62 477 SER A O 1
ATOM 3495 N N . PHE A 1 478 ? 28.224 -5.696 5.902 1.00 74.75 478 PHE A N 1
ATOM 3496 C CA . PHE A 1 478 ? 28.971 -5.908 7.145 1.00 74.75 478 PHE A CA 1
ATOM 3497 C C . PHE A 1 478 ? 28.232 -5.298 8.348 1.00 74.75 478 PHE A C 1
ATOM 3499 O O . PHE A 1 478 ? 27.950 -6.001 9.315 1.00 74.75 478 PHE A O 1
ATOM 3506 N N . CYS A 1 479 ? 27.841 -4.021 8.264 1.00 76.44 479 CYS A N 1
ATOM 3507 C CA . CYS A 1 479 ? 27.083 -3.342 9.322 1.00 76.44 479 CYS A CA 1
ATOM 3508 C C . CYS A 1 479 ? 25.577 -3.661 9.292 1.00 76.44 479 CYS A C 1
ATOM 3510 O O . CYS A 1 479 ? 24.923 -3.634 10.333 1.00 76.44 479 CYS A O 1
ATOM 3512 N N . HIS A 1 480 ? 25.019 -3.960 8.118 1.00 79.56 480 HIS A N 1
ATOM 3513 C CA . HIS A 1 480 ? 23.591 -4.165 7.864 1.00 79.56 480 HIS A CA 1
ATOM 3514 C C . HIS A 1 480 ? 23.335 -5.539 7.241 1.00 79.56 480 HIS A C 1
ATOM 3516 O O . HIS A 1 480 ? 22.964 -5.659 6.074 1.00 79.56 480 HIS A O 1
ATOM 3522 N N . GLY A 1 481 ? 23.563 -6.587 8.034 1.00 71.62 481 GLY A N 1
ATOM 3523 C CA . GLY A 1 481 ? 23.398 -7.971 7.593 1.00 71.62 481 GLY A CA 1
ATOM 3524 C C . GLY A 1 481 ? 21.966 -8.332 7.175 1.00 71.62 481 GLY A C 1
ATOM 3525 O O . GLY A 1 481 ? 20.981 -7.714 7.596 1.00 71.62 481 GLY A O 1
ATOM 3526 N N . ASN A 1 482 ? 21.877 -9.381 6.359 1.00 74.12 482 ASN A N 1
ATOM 3527 C CA . ASN A 1 482 ? 20.707 -9.781 5.573 1.00 74.12 482 ASN A CA 1
ATOM 3528 C C . ASN A 1 482 ? 20.064 -11.118 6.017 1.00 74.12 482 ASN A C 1
ATOM 3530 O O . ASN A 1 482 ? 19.291 -11.702 5.258 1.00 74.12 482 ASN A O 1
ATOM 3534 N N . SER A 1 483 ? 20.373 -11.613 7.221 1.00 77.06 483 SER A N 1
ATOM 3535 C CA . SER A 1 483 ? 19.867 -12.898 7.738 1.00 77.06 483 SER A CA 1
ATOM 3536 C C . SER A 1 483 ? 18.350 -12.889 8.025 1.00 77.06 483 SER A C 1
ATOM 3538 O O . SER A 1 483 ? 17.768 -11.872 8.427 1.00 77.06 483 SER A O 1
ATOM 3540 N N . THR A 1 484 ? 17.721 -14.049 7.825 1.00 79.31 484 THR A N 1
ATOM 3541 C CA . THR A 1 484 ? 16.332 -14.380 8.187 1.00 79.31 484 THR A CA 1
ATOM 3542 C C . THR A 1 484 ? 16.164 -14.751 9.663 1.00 79.31 484 THR A C 1
ATOM 3544 O O . THR A 1 484 ? 15.092 -14.520 10.212 1.00 79.31 484 THR A O 1
ATOM 3547 N N . ASP A 1 485 ? 17.214 -15.219 10.345 1.00 74.62 485 ASP A N 1
ATOM 3548 C CA . ASP A 1 485 ? 17.187 -15.615 11.769 1.00 74.62 485 ASP A CA 1
ATOM 3549 C C . ASP A 1 485 ? 16.732 -14.453 12.672 1.00 74.62 485 ASP A C 1
ATOM 3551 O O . ASP A 1 485 ? 16.069 -14.629 13.693 1.00 74.62 485 ASP A O 1
ATOM 3555 N N . ALA A 1 486 ? 17.037 -13.220 12.256 1.00 70.56 486 ALA A N 1
ATOM 3556 C CA . ALA A 1 486 ? 16.609 -11.987 12.913 1.00 70.56 486 ALA A CA 1
ATOM 3557 C C . ALA A 1 486 ? 15.084 -11.749 12.902 1.00 70.56 486 ALA A C 1
ATOM 3559 O O . ALA A 1 486 ? 14.601 -10.911 13.666 1.00 70.56 486 ALA A O 1
ATOM 3560 N N . ILE A 1 487 ? 14.337 -12.446 12.041 1.00 73.62 487 ILE A N 1
ATOM 3561 C CA . ILE A 1 487 ? 12.871 -12.395 11.969 1.00 73.62 487 ILE A CA 1
ATOM 3562 C C . ILE A 1 487 ? 12.282 -13.252 13.097 1.00 73.62 487 ILE A C 1
ATOM 3564 O O . ILE A 1 487 ? 11.481 -12.748 13.887 1.00 73.62 487 ILE A O 1
ATOM 3568 N N . VAL A 1 488 ? 12.743 -14.504 13.209 1.00 69.19 488 VAL A N 1
ATOM 3569 C CA . VAL A 1 488 ? 12.280 -15.513 14.185 1.00 69.19 488 VAL A CA 1
ATOM 3570 C C . VAL A 1 488 ? 12.881 -15.356 15.582 1.00 69.19 488 VAL A C 1
ATOM 3572 O O . VAL A 1 488 ? 12.341 -15.895 16.545 1.00 69.19 488 VAL A O 1
ATOM 3575 N N . ALA A 1 489 ? 13.965 -14.588 15.730 1.00 65.25 489 ALA A N 1
ATOM 3576 C CA . ALA A 1 489 ? 14.600 -14.333 17.021 1.00 65.25 489 ALA A CA 1
ATOM 3577 C C . ALA A 1 489 ? 13.585 -13.903 18.101 1.00 65.25 489 ALA A C 1
ATOM 3579 O O . ALA A 1 489 ? 12.749 -13.029 17.872 1.00 65.25 489 ALA A O 1
ATOM 3580 N N . ALA A 1 490 ? 13.703 -14.443 19.317 1.00 53.72 490 ALA A N 1
ATOM 3581 C CA . ALA A 1 490 ? 12.777 -14.142 20.417 1.00 53.72 490 ALA A CA 1
ATOM 3582 C C . ALA A 1 490 ? 12.784 -12.658 20.858 1.00 53.72 490 ALA A C 1
ATOM 3584 O O . ALA A 1 490 ? 11.813 -12.161 21.428 1.00 53.72 490 ALA A O 1
ATOM 3585 N N . ASN A 1 491 ? 13.869 -11.930 20.572 1.00 55.50 491 ASN A N 1
ATOM 3586 C CA . ASN A 1 491 ? 14.038 -10.526 20.942 1.00 55.50 491 ASN A CA 1
ATOM 3587 C C . ASN A 1 491 ? 13.444 -9.602 19.862 1.00 55.50 491 ASN A C 1
ATOM 3589 O O . ASN A 1 491 ? 14.024 -9.460 18.781 1.00 55.50 491 ASN A O 1
ATOM 3593 N N . LEU A 1 492 ? 12.345 -8.887 20.150 1.00 52.09 492 LEU A N 1
ATOM 3594 C CA . LEU A 1 492 ? 11.776 -7.854 19.249 1.00 52.09 492 LEU A CA 1
ATOM 3595 C C . LEU A 1 492 ? 12.591 -6.535 19.243 1.00 52.09 492 LEU A C 1
ATOM 3597 O O . LEU A 1 492 ? 12.051 -5.458 19.018 1.00 52.09 492 LEU A O 1
ATOM 3601 N N . GLY A 1 493 ? 13.881 -6.594 19.577 1.00 48.50 493 GLY A N 1
ATOM 3602 C CA . GLY A 1 493 ? 14.765 -5.442 19.763 1.00 48.50 493 GLY A CA 1
ATOM 3603 C C . GLY A 1 493 ? 16.171 -5.736 19.245 1.00 48.50 493 GLY A C 1
ATOM 3604 O O . GLY A 1 493 ? 16.479 -6.870 18.875 1.00 48.50 493 GLY A O 1
ATOM 3605 N N . LYS A 1 494 ? 17.036 -4.718 19.195 1.00 44.56 494 LYS A N 1
ATOM 3606 C CA . LYS A 1 494 ? 18.443 -4.911 18.820 1.00 44.56 494 LYS A CA 1
ATOM 3607 C C . LYS A 1 494 ? 19.185 -5.634 19.950 1.00 44.56 494 LYS A C 1
ATOM 3609 O O . LYS A 1 494 ? 19.084 -5.233 21.105 1.00 44.56 494 LYS A O 1
ATOM 3614 N N . SER A 1 495 ? 19.971 -6.657 19.617 1.00 39.41 495 SER A N 1
ATOM 3615 C CA . SER A 1 495 ? 20.864 -7.320 20.573 1.00 39.41 495 SER A CA 1
ATOM 3616 C C . SER A 1 495 ? 21.879 -6.322 21.141 1.00 39.41 495 SER A C 1
ATOM 3618 O O . SER A 1 495 ? 22.665 -5.736 20.388 1.00 39.41 495 SER A O 1
ATOM 3620 N N . ALA A 1 496 ? 21.877 -6.130 22.462 1.00 34.78 496 ALA A N 1
ATOM 3621 C CA . ALA A 1 496 ? 22.853 -5.280 23.140 1.00 34.78 496 ALA A CA 1
ATOM 3622 C C . ALA A 1 496 ? 24.287 -5.762 22.839 1.00 34.78 496 ALA A C 1
ATOM 3624 O O . ALA A 1 496 ? 24.570 -6.956 22.900 1.00 34.78 496 ALA A O 1
ATOM 3625 N N . GLY A 1 497 ? 25.181 -4.835 22.481 1.00 39.94 497 GLY A N 1
ATOM 3626 C CA . GLY A 1 497 ? 26.568 -5.134 22.096 1.00 39.94 497 GLY A CA 1
ATOM 3627 C C . GLY A 1 497 ? 26.806 -5.408 20.603 1.00 39.94 497 GLY A C 1
ATOM 3628 O O . GLY A 1 497 ? 27.958 -5.425 20.175 1.00 39.94 497 GLY A O 1
ATOM 3629 N N . ALA A 1 498 ? 25.766 -5.554 19.773 1.00 45.66 498 ALA A N 1
ATOM 3630 C CA . ALA A 1 498 ? 25.953 -5.688 18.329 1.00 45.66 498 ALA A CA 1
ATOM 3631 C C . ALA A 1 498 ? 26.344 -4.341 17.683 1.00 45.66 498 ALA A C 1
ATOM 3633 O O . ALA A 1 498 ? 25.526 -3.422 17.589 1.00 45.66 498 ALA A O 1
ATOM 3634 N N . GLN A 1 499 ? 27.573 -4.243 17.163 1.00 50.41 499 GLN A N 1
ATOM 3635 C CA . GLN A 1 499 ? 27.993 -3.142 16.273 1.00 50.41 499 GLN A CA 1
ATOM 3636 C C . GLN A 1 499 ? 27.065 -3.042 15.041 1.00 50.41 499 GLN A C 1
ATOM 3638 O O . GLN A 1 499 ? 26.736 -1.952 14.579 1.00 50.41 499 GLN A O 1
ATOM 3643 N N . ASN A 1 500 ? 26.541 -4.184 14.592 1.00 63.28 500 ASN A N 1
ATOM 3644 C CA . ASN A 1 500 ? 25.743 -4.327 13.376 1.00 63.28 500 ASN A CA 1
ATOM 3645 C C . ASN A 1 500 ? 24.229 -4.225 13.661 1.00 63.28 500 ASN A C 1
ATOM 3647 O O . ASN A 1 500 ? 23.755 -4.569 14.746 1.00 63.28 500 ASN A O 1
ATOM 3651 N N . THR A 1 501 ? 23.453 -3.759 12.683 1.00 67.69 501 THR A N 1
ATOM 3652 C CA . THR A 1 501 ? 21.991 -3.595 12.744 1.00 67.69 501 THR A CA 1
ATOM 3653 C C . THR A 1 501 ? 21.357 -4.295 11.543 1.00 67.69 501 THR A C 1
ATOM 3655 O O . THR A 1 501 ? 21.374 -3.757 10.437 1.00 67.69 501 THR A O 1
ATOM 3658 N N . LEU A 1 502 ? 20.814 -5.497 11.756 1.00 74.62 502 LEU A N 1
ATOM 3659 C CA . LEU A 1 502 ? 20.241 -6.334 10.696 1.00 74.62 502 LEU A CA 1
ATOM 3660 C C . LEU A 1 502 ? 18.989 -5.681 10.089 1.00 74.62 502 LEU A C 1
ATOM 3662 O O . LEU A 1 502 ? 18.098 -5.240 10.817 1.00 74.62 502 LEU A O 1
ATOM 3666 N N . VAL A 1 503 ? 18.916 -5.634 8.754 1.00 77.19 503 VAL A N 1
ATOM 3667 C CA . VAL A 1 503 ? 17.836 -4.945 8.014 1.00 77.19 503 VAL A CA 1
ATOM 3668 C C . VAL A 1 503 ? 16.470 -5.562 8.326 1.00 77.19 503 VAL A C 1
ATOM 3670 O O . VAL A 1 503 ? 15.486 -4.845 8.502 1.00 77.19 503 VAL A O 1
ATOM 3673 N N . SER A 1 504 ? 16.433 -6.891 8.440 1.00 76.75 504 SER A N 1
ATOM 3674 C CA . SER A 1 504 ? 15.247 -7.684 8.764 1.00 76.75 504 SER A CA 1
ATOM 3675 C C . SER A 1 504 ? 14.698 -7.381 10.157 1.00 76.75 504 SER A C 1
ATOM 3677 O O . SER A 1 504 ? 13.508 -7.099 10.288 1.00 76.75 504 SER A O 1
ATOM 3679 N N . SER A 1 505 ? 15.546 -7.378 11.192 1.00 71.31 505 SER A N 1
ATOM 3680 C CA . SER A 1 505 ? 15.090 -7.074 12.552 1.00 71.31 505 SER A CA 1
ATOM 3681 C C . SER A 1 505 ? 14.696 -5.610 12.708 1.00 71.31 505 SER A C 1
ATOM 3683 O O . SER A 1 505 ? 13.684 -5.339 13.341 1.00 71.31 505 SER A O 1
ATOM 3685 N N . ALA A 1 506 ? 15.446 -4.669 12.125 1.00 72.44 506 ALA A N 1
ATOM 3686 C CA . ALA A 1 506 ? 15.189 -3.239 12.281 1.00 72.44 506 ALA A CA 1
ATOM 3687 C C . ALA A 1 506 ? 13.838 -2.805 11.695 1.00 72.44 506 ALA A C 1
ATOM 3689 O O . ALA A 1 506 ? 13.134 -2.017 12.325 1.00 72.44 506 ALA A O 1
ATOM 3690 N N . HIS A 1 507 ? 13.470 -3.330 10.524 1.00 80.31 507 HIS A N 1
ATOM 3691 C CA . HIS A 1 507 ? 12.258 -2.908 9.826 1.00 80.31 507 HIS A CA 1
ATOM 3692 C C . HIS A 1 507 ? 11.018 -3.731 10.220 1.00 80.31 507 HIS A C 1
ATOM 3694 O O . HIS A 1 507 ? 9.943 -3.173 10.422 1.00 80.31 507 HIS A O 1
ATOM 3700 N N . LEU A 1 508 ? 11.154 -5.037 10.479 1.00 78.56 508 LEU A N 1
ATOM 3701 C CA . LEU A 1 508 ? 10.000 -5.883 10.816 1.00 78.56 508 LEU A CA 1
ATOM 3702 C C . LEU A 1 508 ? 9.568 -5.829 12.293 1.00 78.56 508 LEU A C 1
ATOM 3704 O O . LEU A 1 508 ? 8.764 -6.661 12.707 1.00 78.56 508 LEU A O 1
ATOM 3708 N N . GLN A 1 509 ? 10.032 -4.873 13.109 1.00 73.69 509 GLN A N 1
ATOM 3709 C CA . GLN A 1 509 ? 9.638 -4.813 14.531 1.00 73.69 509 GLN A CA 1
ATOM 3710 C C . GLN A 1 509 ? 8.125 -4.676 14.731 1.00 73.69 509 GLN A C 1
ATOM 3712 O O . GLN A 1 509 ? 7.561 -5.339 15.606 1.00 73.69 509 GLN A O 1
ATOM 3717 N N . LEU A 1 510 ? 7.452 -3.868 13.900 1.00 74.31 510 LEU A N 1
ATOM 3718 C CA . LEU A 1 510 ? 5.994 -3.785 13.927 1.00 74.31 510 LEU A CA 1
ATOM 3719 C C . LEU A 1 510 ? 5.389 -5.154 13.600 1.00 74.31 510 LEU A C 1
ATOM 3721 O O . LEU A 1 510 ? 4.669 -5.703 14.430 1.00 74.31 510 LEU A O 1
ATOM 3725 N N . THR A 1 511 ? 5.742 -5.741 12.458 1.00 79.62 511 THR A N 1
ATOM 3726 C CA . THR A 1 511 ? 5.248 -7.045 11.988 1.00 79.62 511 THR A CA 1
ATOM 3727 C C . THR A 1 511 ? 5.421 -8.136 13.038 1.00 79.62 511 THR A C 1
ATOM 3729 O O . THR A 1 511 ? 4.453 -8.806 13.386 1.00 79.62 511 THR A O 1
ATOM 3732 N N . ARG A 1 512 ? 6.604 -8.243 13.650 1.00 79.25 512 ARG A N 1
ATOM 3733 C CA . ARG A 1 512 ? 6.892 -9.236 14.694 1.00 79.25 512 ARG A CA 1
ATOM 3734 C C . ARG A 1 512 ? 6.045 -9.014 15.956 1.00 79.25 512 ARG A C 1
ATOM 3736 O O . ARG A 1 512 ? 5.537 -9.975 16.530 1.00 79.25 512 ARG A O 1
ATOM 3743 N N . SER A 1 513 ? 5.809 -7.758 16.352 1.00 75.94 513 SER A N 1
ATOM 3744 C CA . SER A 1 513 ? 4.903 -7.425 17.466 1.00 75.94 513 SER A CA 1
ATOM 3745 C C . SER A 1 513 ? 3.424 -7.717 17.162 1.00 75.94 513 SER A C 1
ATOM 3747 O O . SER A 1 513 ? 2.677 -8.109 18.063 1.00 75.94 513 SER A O 1
ATOM 3749 N N . VAL A 1 514 ? 2.994 -7.578 15.900 1.00 79.50 514 VAL A N 1
ATOM 3750 C CA . VAL A 1 514 ? 1.634 -7.916 15.446 1.00 79.50 514 VAL A CA 1
ATOM 3751 C C . VAL A 1 514 ? 1.440 -9.429 15.435 1.00 79.50 514 VAL A C 1
ATOM 3753 O O . VAL A 1 514 ? 0.508 -9.905 16.073 1.00 79.50 514 VAL A O 1
ATOM 3756 N N . VAL A 1 515 ? 2.365 -10.188 14.840 1.00 81.69 515 VAL A N 1
ATOM 3757 C CA . VAL A 1 515 ? 2.332 -11.661 14.833 1.00 81.69 515 VAL A CA 1
ATOM 3758 C C . VAL A 1 515 ? 2.294 -12.219 16.252 1.00 81.69 515 VAL A C 1
ATOM 3760 O O . VAL A 1 515 ? 1.404 -13.003 16.583 1.00 81.69 515 VAL A O 1
ATOM 3763 N N . ARG A 1 516 ? 3.187 -11.756 17.140 1.00 81.25 516 ARG A N 1
ATOM 3764 C CA . ARG A 1 516 ? 3.173 -12.210 18.536 1.00 81.25 516 ARG A CA 1
ATOM 3765 C C . ARG A 1 516 ? 1.889 -11.814 19.263 1.00 81.25 516 ARG A C 1
ATOM 3767 O O . ARG A 1 516 ? 1.445 -12.561 20.123 1.00 81.25 516 ARG A O 1
ATOM 3774 N N . SER A 1 517 ? 1.273 -10.686 18.912 1.00 81.50 517 SER A N 1
ATOM 3775 C CA . SER A 1 517 ? -0.030 -10.298 19.456 1.00 81.50 517 SER A CA 1
ATOM 3776 C C . SER A 1 517 ? -1.180 -11.180 18.960 1.00 81.50 517 SER A C 1
ATOM 3778 O O . SER A 1 517 ? -2.060 -11.496 19.749 1.00 81.50 517 SER A O 1
ATOM 3780 N N . ASP A 1 518 ? -1.180 -11.586 17.687 1.00 85.94 518 ASP A N 1
ATOM 3781 C CA . ASP A 1 518 ? -2.215 -12.449 17.090 1.00 85.94 518 ASP A CA 1
ATOM 3782 C C . ASP A 1 518 ? -2.072 -13.934 17.499 1.00 85.94 518 ASP A C 1
ATOM 3784 O O . ASP A 1 518 ? -2.990 -14.736 17.299 1.00 85.94 518 ASP A O 1
ATOM 3788 N N . LEU A 1 519 ? -0.942 -14.295 18.120 1.00 85.56 519 LEU A N 1
ATOM 3789 C CA . LEU A 1 519 ? -0.737 -15.537 18.877 1.00 85.56 519 LEU A CA 1
ATOM 3790 C C . LEU A 1 519 ? -1.303 -15.485 20.311 1.00 85.56 519 LEU A C 1
ATOM 3792 O O . LEU A 1 519 ? -1.427 -16.530 20.950 1.00 85.56 519 LEU A O 1
ATOM 3796 N N . LEU A 1 520 ? -1.664 -14.303 20.813 1.00 86.56 520 LEU A N 1
ATOM 3797 C CA . LEU A 1 520 ? -2.340 -14.129 22.098 1.00 86.56 520 LEU A CA 1
ATOM 3798 C C . LEU A 1 520 ? -3.847 -13.953 21.893 1.00 86.56 520 LEU A C 1
ATOM 3800 O O . LEU A 1 520 ? -4.313 -13.642 20.799 1.00 86.56 520 LEU A O 1
ATOM 3804 N N . GLU A 1 521 ? -4.616 -14.117 22.961 1.00 89.00 521 GLU A N 1
ATOM 3805 C CA . GLU A 1 521 ? -6.066 -13.933 22.967 1.00 89.00 521 GLU A CA 1
ATOM 3806 C C . GLU A 1 521 ? -6.526 -13.363 24.318 1.00 89.00 521 GLU A C 1
ATOM 3808 O O . GLU A 1 521 ? -5.946 -13.666 25.361 1.00 89.00 521 GLU A O 1
ATOM 3813 N N . THR A 1 522 ? -7.584 -12.548 24.322 1.00 88.75 522 THR A N 1
ATOM 3814 C CA . THR A 1 522 ? -8.378 -12.310 25.540 1.00 88.75 522 THR A CA 1
ATOM 3815 C C . THR A 1 522 ? -9.639 -13.159 25.480 1.00 88.75 522 THR A C 1
ATOM 3817 O O . THR A 1 522 ? -10.281 -13.202 24.441 1.00 88.75 522 THR A O 1
ATOM 3820 N N . GLN A 1 523 ? -10.012 -13.828 26.568 1.00 92.12 523 GLN A N 1
ATOM 3821 C CA . GLN A 1 523 ? -11.174 -14.728 26.610 1.00 92.12 523 GLN A CA 1
ATOM 3822 C C . GLN A 1 523 ? -12.135 -14.290 27.719 1.00 92.12 523 GLN A C 1
ATOM 3824 O O . GLN A 1 523 ? -11.673 -13.985 28.817 1.00 92.12 523 GLN A O 1
ATOM 3829 N N . ILE A 1 524 ? -13.450 -14.276 27.455 1.00 93.00 524 ILE A N 1
ATOM 3830 C CA . ILE A 1 524 ? -14.503 -13.968 28.444 1.00 93.00 524 ILE A CA 1
ATOM 3831 C C . ILE A 1 524 ? -15.324 -15.237 28.738 1.00 93.00 524 ILE A C 1
ATOM 3833 O O . ILE A 1 524 ? -16.087 -15.711 27.888 1.00 93.00 524 ILE A O 1
ATOM 3837 N N . ASP A 1 525 ? -15.202 -15.754 29.960 1.00 95.00 525 ASP A N 1
ATOM 3838 C CA . ASP A 1 525 ? -15.933 -16.925 30.462 1.00 95.00 525 ASP A CA 1
ATOM 3839 C C . ASP A 1 525 ? -17.399 -16.571 30.744 1.00 95.00 525 ASP A C 1
ATOM 3841 O O . ASP A 1 525 ? -18.315 -17.121 30.130 1.00 95.00 525 ASP A O 1
ATOM 3845 N N . SER A 1 526 ? -17.641 -15.553 31.571 1.00 93.81 526 SER A N 1
ATOM 3846 C CA . SER A 1 526 ? -18.988 -15.113 31.943 1.00 93.81 526 SER A CA 1
ATOM 3847 C C . SER A 1 526 ? -19.101 -13.594 32.069 1.00 93.81 526 SER A C 1
ATOM 3849 O O . SER A 1 526 ? -18.120 -12.887 32.309 1.00 93.81 526 SER A O 1
ATOM 3851 N N . VAL A 1 527 ? -20.329 -13.107 31.884 1.00 92.38 527 VAL A N 1
ATOM 3852 C CA . VAL A 1 527 ? -20.751 -11.735 32.172 1.00 92.38 527 VAL A CA 1
ATOM 3853 C C . VAL A 1 527 ? -22.059 -11.827 32.951 1.00 92.38 527 VAL A C 1
ATOM 3855 O O . VAL A 1 527 ? -23.033 -12.374 32.432 1.00 92.38 527 VAL A O 1
ATOM 3858 N N . THR A 1 528 ? -22.082 -11.301 34.172 1.00 91.25 528 THR A N 1
ATOM 3859 C CA . THR A 1 528 ? -23.234 -11.381 35.078 1.00 91.25 528 THR A CA 1
ATOM 3860 C C . THR A 1 528 ? -23.618 -9.983 35.538 1.00 91.25 528 THR A C 1
ATOM 3862 O O . THR A 1 528 ? -22.825 -9.302 36.182 1.00 91.25 528 THR A O 1
ATOM 3865 N N . LEU A 1 529 ? -24.838 -9.551 35.219 1.00 88.56 529 LEU A N 1
ATOM 3866 C CA . LEU A 1 529 ? -25.418 -8.326 35.768 1.00 88.56 529 LEU A CA 1
ATOM 3867 C C . LEU A 1 529 ? -26.141 -8.670 37.078 1.00 88.56 529 LEU A C 1
ATOM 3869 O O . LEU A 1 529 ? -27.022 -9.530 37.085 1.00 88.56 529 LEU A O 1
ATOM 3873 N N . GLY A 1 530 ? -25.748 -8.026 38.174 1.00 87.88 530 GLY A N 1
ATOM 3874 C CA . GLY A 1 530 ? -26.388 -8.176 39.477 1.00 87.88 530 GLY A CA 1
ATOM 3875 C C . GLY A 1 530 ? -27.673 -7.356 39.618 1.00 87.88 530 GLY A C 1
ATOM 3876 O O . GLY A 1 530 ? -28.224 -6.832 38.651 1.00 87.88 530 GLY A O 1
ATOM 3877 N N . THR A 1 531 ? -28.156 -7.238 40.852 1.00 87.31 531 THR A N 1
ATOM 3878 C CA . THR A 1 531 ? -29.294 -6.382 41.220 1.00 87.31 531 THR A CA 1
ATOM 3879 C C . THR A 1 531 ? -28.837 -4.974 41.593 1.00 87.31 531 THR A C 1
ATOM 3881 O O . THR A 1 531 ? -27.715 -4.796 42.063 1.00 87.31 531 THR A O 1
ATOM 3884 N N . ASP A 1 532 ? -29.716 -3.982 41.448 1.00 82.62 532 ASP A N 1
ATOM 3885 C CA . ASP A 1 532 ? -29.452 -2.617 41.914 1.00 82.62 532 ASP A CA 1
ATOM 3886 C C . ASP A 1 532 ? -29.268 -2.564 43.442 1.00 82.62 532 ASP A C 1
ATOM 3888 O O . ASP A 1 532 ? -30.097 -3.066 44.203 1.00 82.62 532 ASP A O 1
ATOM 3892 N N . VAL A 1 533 ? -28.180 -1.935 43.887 1.00 79.81 533 VAL A N 1
ATOM 3893 C CA . VAL A 1 533 ? -27.844 -1.677 45.288 1.00 79.81 533 VAL A CA 1
ATOM 3894 C C . VAL A 1 533 ? -27.511 -0.190 45.420 1.00 79.81 533 VAL A C 1
ATOM 3896 O O . VAL A 1 533 ? -26.389 0.248 45.174 1.00 79.81 533 VAL A O 1
ATOM 3899 N N . GLY A 1 534 ? -28.506 0.613 45.806 1.00 78.81 534 GLY A N 1
ATOM 3900 C CA . GLY A 1 534 ? -28.320 2.047 46.058 1.00 78.81 534 GLY A CA 1
ATOM 3901 C C . GLY A 1 534 ? -28.096 2.901 44.802 1.00 78.81 534 GLY A C 1
ATOM 3902 O O . GLY A 1 534 ? -27.358 3.882 44.862 1.00 78.81 534 GLY A O 1
ATOM 3903 N N . GLY A 1 535 ? -28.698 2.541 43.663 1.00 75.00 535 GLY A N 1
ATOM 3904 C CA . GLY A 1 535 ? -28.517 3.239 42.383 1.00 75.00 535 GLY A CA 1
ATOM 3905 C C . GLY A 1 535 ? -27.266 2.805 41.610 1.00 75.00 535 GLY A C 1
ATOM 3906 O O . GLY A 1 535 ? -26.920 3.422 40.593 1.00 75.00 535 GLY A O 1
ATOM 3907 N N . LYS A 1 536 ? -26.591 1.745 42.074 1.00 76.88 536 LYS A N 1
ATOM 3908 C CA . LYS A 1 536 ? -25.474 1.084 41.401 1.00 76.88 536 LYS A CA 1
ATOM 3909 C C . LYS A 1 536 ? -25.771 -0.401 41.200 1.00 76.88 536 LYS A C 1
ATOM 3911 O O . LYS A 1 536 ? -26.113 -1.103 42.143 1.00 76.88 536 LYS A O 1
ATOM 3916 N N . THR A 1 537 ? -25.602 -0.885 39.973 1.00 80.12 537 THR A N 1
ATOM 3917 C CA . THR A 1 537 ? -25.747 -2.303 39.621 1.00 80.12 537 THR A CA 1
ATOM 3918 C C . THR A 1 537 ? -24.373 -2.882 39.275 1.00 80.12 537 THR A C 1
ATOM 3920 O O . THR A 1 537 ? -23.742 -2.384 38.335 1.00 80.12 537 THR A O 1
ATOM 3923 N N . PRO A 1 538 ? -23.888 -3.921 39.977 1.00 83.06 538 PRO A N 1
ATOM 3924 C CA . PRO A 1 538 ? -22.616 -4.548 39.650 1.00 83.06 538 PRO A CA 1
ATOM 3925 C C . PRO A 1 538 ? -22.725 -5.378 38.365 1.00 83.06 538 PRO A C 1
ATOM 3927 O O . PRO A 1 538 ? -23.717 -6.067 38.128 1.00 83.06 538 PRO A O 1
ATOM 3930 N N . LEU A 1 539 ? -21.679 -5.330 37.547 1.00 83.19 539 LEU A N 1
ATOM 3931 C CA . LEU A 1 539 ? -21.471 -6.169 36.374 1.00 83.19 539 LEU A CA 1
ATOM 3932 C C . LEU A 1 539 ? -20.161 -6.941 36.558 1.00 83.19 539 LEU A C 1
ATOM 3934 O O . LEU A 1 539 ? -19.082 -6.358 36.438 1.00 83.19 539 LEU A O 1
ATOM 3938 N N . ASP A 1 540 ? -20.254 -8.237 36.831 1.00 88.12 540 ASP A N 1
ATOM 3939 C CA . ASP A 1 540 ? -19.097 -9.122 36.958 1.00 88.12 540 ASP A CA 1
ATOM 3940 C C . ASP A 1 540 ? -18.697 -9.675 35.591 1.00 88.12 540 ASP A C 1
ATOM 3942 O O . ASP A 1 540 ? -19.513 -10.263 34.880 1.00 88.12 540 ASP A O 1
ATOM 3946 N N . VAL A 1 541 ? -17.427 -9.509 35.224 1.00 87.50 541 VAL A N 1
ATOM 3947 C CA . VAL A 1 541 ? -16.851 -9.998 33.968 1.00 87.50 541 VAL A CA 1
ATOM 3948 C C . VAL A 1 541 ? -15.668 -10.901 34.284 1.00 87.50 541 VAL A C 1
ATOM 3950 O O . VAL A 1 541 ? -14.624 -10.431 34.737 1.00 87.50 541 VAL A O 1
ATOM 3953 N N . LYS A 1 542 ? -15.816 -12.200 34.023 1.00 92.31 542 LYS A N 1
ATOM 3954 C CA . LYS A 1 542 ? -14.762 -13.193 34.243 1.00 92.31 542 LYS A CA 1
ATOM 3955 C C . LYS A 1 542 ? -13.967 -13.402 32.955 1.00 92.31 542 LYS A C 1
ATOM 3957 O O . LYS A 1 542 ? -14.515 -13.879 31.961 1.00 92.31 542 LYS A O 1
ATOM 3962 N N . LEU A 1 543 ? -12.686 -13.032 32.952 1.00 90.31 543 LEU A N 1
ATOM 3963 C CA . LEU A 1 543 ? -11.840 -13.011 31.755 1.00 90.31 543 LEU A CA 1
ATOM 3964 C C . LEU A 1 543 ? -10.389 -13.435 32.021 1.00 90.31 543 LEU A C 1
ATOM 3966 O O . LEU A 1 543 ? -9.904 -13.351 33.145 1.00 90.31 543 LEU A O 1
ATOM 3970 N N . ARG A 1 544 ? -9.673 -13.862 30.978 1.00 89.69 544 ARG A N 1
ATOM 3971 C CA . ARG A 1 544 ? -8.227 -14.144 31.039 1.00 89.69 544 ARG A CA 1
ATOM 3972 C C . ARG A 1 544 ? -7.495 -13.701 29.780 1.00 89.69 544 ARG A C 1
ATOM 3974 O O . ARG A 1 544 ? -8.121 -13.428 28.755 1.00 89.69 544 ARG A O 1
ATOM 3981 N N . VAL A 1 545 ? -6.166 -13.693 29.854 1.00 87.88 545 VAL A N 1
ATOM 3982 C CA . VAL A 1 545 ? -5.287 -13.648 28.680 1.00 87.88 545 VAL A CA 1
ATOM 3983 C C . VAL A 1 545 ? -4.732 -15.050 28.438 1.00 87.88 545 VAL A C 1
ATOM 3985 O O . VAL A 1 545 ? -4.277 -15.707 29.373 1.00 87.88 545 VAL A O 1
ATOM 3988 N N . TRP A 1 546 ? -4.772 -15.505 27.191 1.00 90.88 546 TRP A N 1
ATOM 3989 C CA . TRP A 1 546 ? -4.290 -16.814 26.760 1.00 90.88 546 TRP A CA 1
ATOM 3990 C C . TRP A 1 546 ? -3.172 -16.657 25.728 1.00 90.88 546 TRP A C 1
ATOM 3992 O O . TRP A 1 546 ? -3.249 -15.800 24.848 1.00 90.88 546 TRP A O 1
ATOM 4002 N N . ASP A 1 547 ? -2.141 -17.489 25.826 1.00 87.50 547 ASP A N 1
ATOM 4003 C CA . ASP A 1 547 ? -1.125 -17.665 24.793 1.00 87.50 547 ASP A CA 1
ATOM 4004 C C . ASP A 1 547 ? -1.426 -18.949 24.023 1.00 87.50 547 ASP A C 1
ATOM 4006 O O . ASP A 1 547 ? -1.276 -20.052 24.557 1.00 87.50 547 ASP A O 1
ATOM 4010 N N . LYS A 1 548 ? -1.857 -18.813 22.763 1.00 85.00 548 LYS A N 1
ATOM 4011 C CA . LYS A 1 548 ? -2.183 -19.962 21.909 1.00 85.00 548 LYS A CA 1
ATOM 4012 C C . LYS A 1 548 ? -0.946 -20.805 21.603 1.00 85.00 548 LYS A C 1
ATOM 4014 O O . LYS A 1 548 ? -1.058 -22.022 21.541 1.00 85.00 548 LYS A O 1
ATOM 4019 N N . ALA A 1 549 ? 0.221 -20.175 21.446 1.00 78.00 549 ALA A N 1
ATOM 4020 C CA . ALA A 1 549 ? 1.458 -20.868 21.082 1.00 78.00 549 ALA A CA 1
ATOM 4021 C C . ALA A 1 549 ? 2.002 -21.729 22.233 1.00 78.00 549 ALA A C 1
ATOM 4023 O O . ALA A 1 549 ? 2.595 -22.776 21.994 1.00 78.00 549 ALA A O 1
ATOM 4024 N N . GLN A 1 550 ? 1.779 -21.305 23.481 1.00 80.56 550 GLN A N 1
ATOM 4025 C CA . GLN A 1 550 ? 2.156 -22.063 24.682 1.00 80.56 550 GLN A CA 1
ATOM 4026 C C . GLN A 1 550 ? 1.003 -22.895 25.266 1.00 80.56 550 GLN A C 1
ATOM 4028 O O . GLN A 1 550 ? 1.219 -23.646 26.215 1.00 80.56 550 GLN A O 1
ATOM 4033 N N . ASN A 1 551 ? -0.214 -22.748 24.730 1.00 86.62 551 ASN A N 1
ATOM 4034 C CA . ASN A 1 551 ? -1.450 -23.324 25.259 1.00 86.62 551 ASN A CA 1
ATOM 4035 C C . ASN A 1 551 ? -1.627 -23.064 26.775 1.00 86.62 551 ASN A C 1
ATOM 4037 O O . ASN A 1 551 ? -1.920 -23.979 27.549 1.00 86.62 551 ASN A O 1
ATOM 4041 N N . LYS A 1 552 ? -1.401 -21.812 27.203 1.00 88.12 552 LYS A N 1
ATOM 4042 C CA . LYS A 1 552 ? -1.305 -21.417 28.620 1.00 88.12 552 LYS A CA 1
ATOM 4043 C C . LYS A 1 552 ? -2.048 -20.105 28.908 1.00 88.12 552 LYS A C 1
ATOM 4045 O O . LYS A 1 552 ? -1.996 -19.169 28.112 1.00 88.12 552 LYS A O 1
ATOM 4050 N N . ALA A 1 553 ? -2.670 -19.995 30.084 1.00 91.38 553 ALA A N 1
ATOM 4051 C CA . ALA A 1 553 ? -3.129 -18.712 30.619 1.00 91.38 553 ALA A CA 1
ATOM 4052 C C . ALA A 1 553 ? -1.936 -17.887 31.129 1.00 91.38 553 ALA A C 1
ATOM 4054 O O . ALA A 1 553 ? -1.081 -18.417 31.839 1.00 91.38 553 ALA A O 1
ATOM 4055 N N . LEU A 1 554 ? -1.890 -16.598 30.790 1.00 85.25 554 LEU A N 1
ATOM 4056 C CA . LEU A 1 554 ? -0.838 -15.688 31.247 1.00 85.25 554 LEU A CA 1
ATOM 4057 C C . LEU A 1 554 ? -1.234 -15.034 32.574 1.00 85.25 554 LEU A C 1
ATOM 4059 O O . LEU A 1 554 ? -2.231 -14.313 32.647 1.00 85.25 554 LEU A O 1
ATOM 4063 N N . ILE A 1 555 ? -0.429 -15.258 33.612 1.00 84.94 555 ILE A N 1
ATOM 4064 C CA . ILE A 1 555 ? -0.657 -14.729 34.960 1.00 84.94 555 ILE A CA 1
ATOM 4065 C C . ILE A 1 555 ? 0.068 -13.389 35.163 1.00 84.94 555 ILE A C 1
ATOM 4067 O O . ILE A 1 555 ? 1.247 -13.252 34.822 1.00 84.94 555 ILE A O 1
ATOM 4071 N N . HIS A 1 556 ? -0.628 -12.403 35.744 1.00 76.38 556 HIS A N 1
ATOM 4072 C CA . HIS A 1 556 ? -0.069 -11.079 36.042 1.00 76.38 556 HIS A CA 1
ATOM 4073 C C . HIS A 1 556 ? 1.163 -11.172 36.947 1.00 76.38 556 HIS A C 1
ATOM 4075 O O . HIS A 1 556 ? 1.139 -11.871 37.957 1.00 76.38 556 HIS A O 1
ATOM 4081 N N . GLY A 1 557 ? 2.234 -10.453 36.612 1.00 69.56 557 GLY A N 1
ATOM 4082 C CA . GLY A 1 557 ? 3.474 -10.405 37.395 1.00 69.56 557 GLY A CA 1
ATOM 4083 C C . GLY A 1 557 ? 4.325 -11.681 37.323 1.00 69.56 557 GLY A C 1
ATOM 4084 O O . GLY A 1 557 ? 5.524 -11.617 37.572 1.00 69.56 557 GLY A O 1
ATOM 4085 N N . THR A 1 558 ? 3.748 -12.818 36.925 1.00 77.38 558 THR A N 1
ATOM 4086 C CA . THR A 1 558 ? 4.462 -14.084 36.704 1.00 77.38 558 THR A CA 1
ATOM 4087 C C . THR A 1 558 ? 4.858 -14.248 35.239 1.00 77.38 558 THR A C 1
ATOM 4089 O O . THR A 1 558 ? 6.044 -14.269 34.928 1.00 77.38 558 THR A O 1
ATOM 4092 N N . ASP A 1 559 ? 3.884 -14.304 34.328 1.00 74.56 559 ASP A N 1
ATOM 4093 C CA . ASP A 1 559 ? 4.114 -14.547 32.896 1.00 74.56 559 ASP A CA 1
ATOM 4094 C C . ASP A 1 559 ? 4.109 -13.260 32.067 1.00 74.56 559 ASP A C 1
ATOM 4096 O O . ASP A 1 559 ? 4.772 -13.167 31.032 1.00 74.56 559 ASP A O 1
ATOM 4100 N N . ALA A 1 560 ? 3.344 -12.261 32.509 1.00 72.62 560 ALA A N 1
ATOM 4101 C CA . ALA A 1 560 ? 3.259 -10.959 31.864 1.00 72.62 560 ALA A CA 1
ATOM 4102 C C . ALA A 1 560 ? 2.858 -9.861 32.855 1.00 72.62 560 ALA A C 1
ATOM 4104 O O . ALA A 1 560 ? 2.084 -10.093 33.781 1.00 72.62 560 ALA A O 1
ATOM 4105 N N . THR A 1 561 ? 3.281 -8.627 32.601 1.00 70.94 561 THR A N 1
ATOM 4106 C CA . THR A 1 561 ? 2.597 -7.436 33.121 1.00 70.94 561 THR A CA 1
ATOM 4107 C C . THR A 1 561 ? 1.542 -7.026 32.101 1.00 70.94 561 THR A C 1
ATOM 4109 O O . THR A 1 561 ? 1.875 -6.793 30.938 1.00 70.94 561 THR A O 1
ATOM 4112 N N . PHE A 1 562 ? 0.280 -6.922 32.515 1.00 69.94 562 PHE A N 1
ATOM 4113 C CA . PHE A 1 562 ? -0.816 -6.492 31.644 1.00 69.94 562 PHE A CA 1
ATOM 4114 C C . PHE A 1 562 ? -1.601 -5.305 32.215 1.00 69.94 562 PHE A C 1
ATOM 4116 O O . PHE A 1 562 ? -1.759 -5.169 33.425 1.00 69.94 562 PHE A O 1
ATOM 4123 N N . ALA A 1 563 ? -2.145 -4.486 31.323 1.00 67.81 563 ALA A N 1
ATOM 4124 C CA . ALA A 1 563 ? -3.240 -3.563 31.570 1.00 67.81 563 ALA A CA 1
ATOM 4125 C C . ALA A 1 563 ? -4.499 -4.151 30.918 1.00 67.81 563 ALA A C 1
ATOM 4127 O O . ALA A 1 563 ? -4.504 -4.430 29.714 1.00 67.81 563 ALA A O 1
ATOM 4128 N N . LEU A 1 564 ? -5.546 -4.364 31.716 1.00 68.88 564 LEU A N 1
ATOM 4129 C CA . LEU A 1 564 ? -6.835 -4.887 31.265 1.00 68.88 564 LEU A CA 1
ATOM 4130 C C . LEU A 1 564 ? -7.885 -3.787 31.307 1.00 68.88 564 LEU A C 1
ATOM 4132 O O . LEU A 1 564 ? -7.988 -3.030 32.265 1.00 68.88 564 LEU A O 1
ATOM 4136 N N . GLY A 1 565 ? -8.711 -3.728 30.283 1.00 68.69 565 GLY A N 1
ATOM 4137 C CA . GLY A 1 565 ? -9.816 -2.803 30.209 1.00 68.69 565 GLY A CA 1
ATOM 4138 C C . GLY A 1 565 ? -11.073 -3.468 29.693 1.00 68.69 565 GLY A C 1
ATOM 4139 O O . GLY A 1 565 ? -11.041 -4.502 29.025 1.00 68.69 565 GLY A O 1
ATOM 4140 N N . LEU A 1 566 ? -12.198 -2.842 30.014 1.00 72.38 566 LEU A N 1
ATOM 4141 C CA . LEU A 1 566 ? -13.522 -3.222 29.540 1.00 72.38 566 LEU A CA 1
ATOM 4142 C C . LEU A 1 566 ? -14.162 -2.021 28.855 1.00 72.38 566 LEU A C 1
ATOM 4144 O O . LEU A 1 566 ? -13.888 -0.883 29.230 1.00 72.38 566 LEU A O 1
ATOM 4148 N N . THR A 1 567 ? -14.974 -2.273 27.836 1.00 75.06 567 THR A N 1
ATOM 4149 C CA . THR A 1 567 ? -15.948 -1.338 27.264 1.00 75.06 567 THR A CA 1
ATOM 4150 C C . THR A 1 567 ? -17.314 -2.007 27.350 1.00 75.06 567 THR A C 1
ATOM 4152 O O . THR A 1 567 ? -17.436 -3.180 27.009 1.00 75.06 567 THR A O 1
ATOM 4155 N N . VAL A 1 568 ? -18.331 -1.284 27.819 1.00 76.00 568 VAL A N 1
ATOM 4156 C CA . VAL A 1 568 ? -19.696 -1.803 28.010 1.00 76.00 568 VAL A CA 1
ATOM 4157 C C . VAL A 1 568 ? -20.677 -0.931 27.230 1.00 76.00 568 VAL A C 1
ATOM 4159 O O . VAL A 1 568 ? -20.501 0.286 27.159 1.00 76.00 568 VAL A O 1
ATOM 4162 N N . GLY A 1 569 ? -21.686 -1.551 26.627 1.00 77.12 569 GLY A N 1
ATOM 4163 C CA . GLY A 1 569 ? -22.756 -0.886 25.886 1.00 77.12 569 GLY A CA 1
ATOM 4164 C C . GLY A 1 569 ? -23.961 -1.806 25.715 1.00 77.12 569 GLY A C 1
ATOM 4165 O O . GLY A 1 569 ? -23.937 -2.943 26.181 1.00 77.12 569 GLY A O 1
ATOM 4166 N N . TRP A 1 570 ? -25.012 -1.337 25.050 1.00 81.50 570 TRP A N 1
ATOM 4167 C CA . TRP A 1 570 ? -26.228 -2.115 24.817 1.00 81.50 570 TRP A CA 1
ATOM 4168 C C . TRP A 1 570 ? -27.017 -1.669 23.589 1.00 81.50 570 TRP A C 1
ATOM 4170 O O . TRP A 1 570 ? -26.884 -0.559 23.072 1.00 81.50 570 TRP A O 1
ATOM 4180 N N . ARG A 1 571 ? -27.901 -2.558 23.156 1.00 85.75 571 ARG A N 1
ATOM 4181 C CA . ARG A 1 571 ? -28.868 -2.359 22.082 1.00 85.75 571 ARG A CA 1
ATOM 4182 C C . ARG A 1 571 ? -30.247 -2.619 22.676 1.00 85.75 571 ARG A C 1
ATOM 4184 O O . ARG A 1 571 ? -30.526 -3.747 23.091 1.00 85.75 571 ARG A O 1
ATOM 4191 N N . ALA A 1 572 ? -31.058 -1.568 22.798 1.00 82.38 572 ALA A N 1
ATOM 4192 C CA . ALA A 1 572 ? -32.433 -1.696 23.279 1.00 82.38 572 ALA A CA 1
ATOM 4193 C C . ALA A 1 572 ? -33.237 -2.647 22.374 1.00 82.38 572 ALA A C 1
ATOM 4195 O O . ALA A 1 572 ? -32.900 -2.850 21.205 1.00 82.38 572 ALA A O 1
ATOM 4196 N N . GLU A 1 573 ? -34.284 -3.262 22.918 1.00 81.44 573 GLU A N 1
ATOM 4197 C CA . GLU A 1 573 ? -35.121 -4.191 22.157 1.00 81.44 573 GLU A CA 1
ATOM 4198 C C . GLU A 1 573 ? -35.713 -3.509 20.903 1.00 81.44 573 GLU A C 1
ATOM 4200 O O . GLU A 1 573 ? -36.226 -2.398 20.975 1.00 81.44 573 GLU A O 1
ATOM 4205 N N . GLY A 1 574 ? -35.572 -4.154 19.738 1.00 78.94 574 GLY A N 1
ATOM 4206 C CA . GLY A 1 574 ? -35.946 -3.596 18.426 1.00 78.94 574 GLY A CA 1
ATOM 4207 C C . GLY A 1 574 ? -34.820 -2.887 17.655 1.00 78.94 574 GLY A C 1
ATOM 4208 O O . GLY A 1 574 ? -34.968 -2.662 16.458 1.00 78.94 574 GLY A O 1
ATOM 4209 N N . PHE A 1 575 ? -33.675 -2.593 18.281 1.00 81.50 575 PHE A N 1
ATOM 4210 C CA . PHE A 1 575 ? -32.576 -1.848 17.652 1.00 81.50 575 PHE A CA 1
ATOM 4211 C C . PHE A 1 575 ? -31.404 -2.739 17.207 1.00 81.50 575 PHE A C 1
ATOM 4213 O O . PHE A 1 575 ? -30.976 -3.652 17.916 1.00 81.50 575 PHE A O 1
ATOM 4220 N N . ALA A 1 576 ? -30.815 -2.418 16.051 1.00 84.00 576 ALA A N 1
ATOM 4221 C CA . ALA A 1 576 ? -29.613 -3.071 15.526 1.00 84.00 576 ALA A CA 1
ATOM 4222 C C . ALA A 1 576 ? -28.306 -2.360 15.926 1.00 84.00 576 ALA A C 1
ATOM 4224 O O . ALA A 1 576 ? -27.235 -2.975 15.885 1.00 84.00 576 ALA A O 1
ATOM 4225 N N . ASP A 1 577 ? -28.373 -1.079 16.299 1.00 85.06 577 ASP A N 1
ATOM 4226 C CA . ASP A 1 577 ? -27.231 -0.258 16.719 1.00 85.06 577 ASP A CA 1
ATOM 4227 C C . ASP A 1 577 ? -27.275 0.113 18.203 1.00 85.06 577 ASP A C 1
ATOM 4229 O O . ASP A 1 577 ? -28.322 0.078 18.846 1.00 85.06 577 ASP A O 1
ATOM 4233 N N . TYR A 1 578 ? -26.099 0.426 18.757 1.00 83.75 578 TYR A N 1
ATOM 4234 C CA . TYR A 1 578 ? -25.942 0.770 20.168 1.00 83.75 578 TYR A CA 1
ATOM 4235 C C . TYR A 1 578 ? -26.720 2.038 20.515 1.00 83.75 578 TYR A C 1
ATOM 4237 O O . TYR A 1 578 ? -26.502 3.082 19.898 1.00 83.75 578 TYR A O 1
ATOM 4245 N N . THR A 1 579 ? -27.594 1.951 21.520 1.00 77.38 579 THR A N 1
ATOM 4246 C CA . THR A 1 579 ? -28.500 3.047 21.889 1.00 77.38 579 THR A CA 1
ATOM 4247 C C . THR A 1 579 ? -27.946 3.962 22.982 1.00 77.38 579 THR A C 1
ATOM 4249 O O . THR A 1 579 ? -28.514 5.028 23.193 1.00 77.38 579 THR A O 1
ATOM 4252 N N . GLN A 1 580 ? -26.827 3.629 23.644 1.00 71.62 580 GLN A N 1
ATOM 4253 C CA . GLN A 1 580 ? -26.198 4.541 24.613 1.00 71.62 580 GLN A CA 1
ATOM 4254 C C . GLN A 1 580 ? -25.554 5.783 23.962 1.00 71.62 580 GLN A C 1
ATOM 4256 O O . GLN A 1 580 ? -25.133 5.749 22.801 1.00 71.62 580 GLN A O 1
ATOM 4261 N N . SER A 1 581 ? -25.399 6.859 24.741 1.00 63.31 581 SER A N 1
ATOM 4262 C CA . SER A 1 581 ? -24.503 7.983 24.414 1.00 63.31 581 SER A CA 1
ATOM 4263 C C . SER A 1 581 ? -23.035 7.652 24.739 1.00 63.31 581 SER A C 1
ATOM 4265 O O . SER A 1 581 ? -22.748 6.799 25.580 1.00 63.31 581 SER A O 1
ATOM 4267 N N . ALA A 1 582 ? -22.099 8.347 24.085 1.00 51.19 582 ALA A N 1
ATOM 4268 C CA . ALA A 1 582 ? -20.658 8.271 24.351 1.00 51.19 582 ALA A CA 1
ATOM 4269 C C . ALA A 1 582 ? -20.113 9.447 25.199 1.00 51.19 582 ALA A C 1
ATOM 4271 O O . ALA A 1 582 ? -18.910 9.470 25.486 1.00 51.19 582 ALA A O 1
ATOM 4272 N N . ASP A 1 583 ? -20.968 10.406 25.578 1.00 48.66 583 ASP A N 1
ATOM 4273 C CA . ASP A 1 583 ? -20.624 11.624 26.328 1.00 48.66 583 ASP A CA 1
ATOM 4274 C C . ASP A 1 583 ? -20.975 11.509 27.816 1.00 48.66 583 ASP A C 1
ATOM 4276 O O . ASP A 1 583 ? -22.076 11.096 28.174 1.00 48.66 583 ASP A O 1
ATOM 4280 N N . THR A 1 584 ? -20.065 11.949 28.688 1.00 42.59 584 THR A N 1
ATOM 4281 C CA . THR A 1 584 ? -20.153 11.739 30.130 1.00 42.59 584 THR A CA 1
ATOM 4282 C C . THR A 1 584 ? -21.105 12.636 30.915 1.00 42.59 584 THR A C 1
ATOM 4284 O O . THR A 1 584 ? -21.163 12.496 32.138 1.00 42.59 584 THR A O 1
ATOM 4287 N N . LYS A 1 585 ? -21.805 13.567 30.261 1.00 42.53 585 LYS A N 1
ATOM 4288 C CA . LYS A 1 585 ? -22.663 14.569 30.921 1.00 42.53 585 LYS A CA 1
ATOM 4289 C C . LYS A 1 585 ? -24.178 14.410 30.681 1.00 42.53 585 LYS A C 1
ATOM 4291 O O . LYS A 1 585 ? -24.940 15.242 31.162 1.00 42.53 585 LYS A O 1
ATOM 4296 N N . TRP A 1 586 ? -24.626 13.379 29.962 1.00 41.56 586 TRP A N 1
ATOM 4297 C CA . TRP A 1 586 ? -25.994 13.317 29.413 1.00 41.56 586 TRP A CA 1
ATOM 4298 C C . TRP A 1 586 ? -26.891 12.289 30.133 1.00 41.56 586 TRP A C 1
ATOM 4300 O O . TRP A 1 586 ? -26.437 11.176 30.380 1.00 41.56 586 TRP A O 1
ATOM 4310 N N . PRO A 1 587 ? -28.169 12.563 30.454 1.00 32.06 587 PRO A N 1
ATOM 4311 C CA . PRO A 1 587 ? -29.119 11.513 30.836 1.00 32.06 587 PRO A CA 1
ATOM 4312 C C . PRO A 1 587 ? -29.218 10.426 29.746 1.00 32.06 587 PRO A C 1
ATOM 4314 O O . PRO A 1 587 ? -29.172 10.712 28.552 1.00 32.06 587 PRO A O 1
ATOM 4317 N N . GLY A 1 588 ? -29.283 9.155 30.162 1.00 35.03 588 GLY A N 1
ATOM 4318 C CA . GLY A 1 588 ? -29.116 7.995 29.267 1.00 35.03 588 GLY A CA 1
ATOM 4319 C C . GLY A 1 588 ? -27.653 7.592 28.995 1.00 35.03 588 GLY A C 1
ATOM 4320 O O . GLY A 1 588 ? -27.394 6.581 28.341 1.00 35.03 588 GLY A O 1
ATOM 4321 N N . TYR A 1 589 ? -26.672 8.328 29.526 1.00 39.41 589 TYR A N 1
ATOM 4322 C CA . TYR A 1 589 ? -25.272 7.904 29.591 1.00 39.41 589 TYR A CA 1
ATOM 4323 C C . TYR A 1 589 ? -25.110 6.779 30.616 1.00 39.41 589 TYR A C 1
ATOM 4325 O O . TYR A 1 589 ? -25.130 7.043 31.821 1.00 39.41 589 TYR A O 1
ATOM 4333 N N . VAL A 1 590 ? -24.823 5.536 30.204 1.00 35.72 590 VAL A N 1
ATOM 4334 C CA . VAL A 1 590 ? -24.014 4.722 31.125 1.00 35.72 590 VAL A CA 1
ATOM 4335 C C . VAL A 1 590 ? -22.705 5.441 31.279 1.00 35.72 590 VAL A C 1
ATOM 4337 O O . VAL A 1 590 ? -22.108 5.781 30.263 1.00 35.72 590 VAL A O 1
ATOM 4340 N N . GLN A 1 591 ? -22.264 5.618 32.527 1.00 38.84 591 GLN A N 1
ATOM 4341 C CA . GLN A 1 591 ? -20.862 5.855 32.827 1.00 38.84 591 GLN A CA 1
ATOM 4342 C C . GLN A 1 591 ? -20.040 4.877 32.026 1.00 38.84 591 GLN A C 1
ATOM 4344 O O . GLN A 1 591 ? -19.912 3.716 32.412 1.00 38.84 591 GLN A O 1
ATOM 4349 N N . GLY A 1 592 ? -19.564 5.357 30.876 1.00 32.53 592 GLY A N 1
ATOM 4350 C CA . GLY A 1 592 ? -18.860 4.546 29.928 1.00 32.53 592 GLY A CA 1
ATOM 4351 C C . GLY A 1 592 ? -17.739 3.959 30.735 1.00 32.53 592 GLY A C 1
ATOM 4352 O O . GLY A 1 592 ? -16.914 4.706 31.268 1.00 32.53 592 GLY A O 1
ATOM 4353 N N . ALA A 1 593 ? -17.724 2.634 30.837 1.00 32.06 593 ALA A N 1
ATOM 4354 C CA . ALA A 1 593 ? -16.525 1.928 31.195 1.00 32.06 593 ALA A CA 1
ATOM 4355 C C . ALA A 1 593 ? -15.528 2.224 30.062 1.00 32.06 593 ALA A C 1
ATOM 4357 O O . ALA A 1 593 ? -15.299 1.441 29.158 1.00 32.06 593 ALA A O 1
ATOM 4358 N N . ARG A 1 594 ? -14.928 3.415 30.106 1.00 31.30 594 ARG A N 1
ATOM 4359 C CA . ARG A 1 594 ? -13.503 3.605 29.948 1.00 31.30 594 ARG A CA 1
ATOM 4360 C C . ARG A 1 594 ? -12.877 3.150 31.258 1.00 31.30 594 ARG A C 1
ATOM 4362 O O . ARG A 1 594 ? -12.194 3.913 31.932 1.00 31.30 594 ARG A O 1
ATOM 4369 N N . MET A 1 595 ? -13.085 1.878 31.586 1.00 31.44 595 MET A N 1
ATOM 4370 C CA . MET A 1 595 ? -12.118 1.170 32.391 1.00 31.44 595 MET A CA 1
ATOM 4371 C C . MET A 1 595 ? -10.925 0.956 31.483 1.00 31.44 595 MET A C 1
ATOM 4373 O O . MET A 1 595 ? -10.779 -0.086 30.857 1.00 31.44 595 MET A O 1
ATOM 4377 N N . VAL A 1 596 ? -10.106 1.993 31.360 1.00 30.95 596 VAL A N 1
ATOM 4378 C CA . VAL A 1 596 ? -8.682 1.748 31.264 1.00 30.95 596 VAL A CA 1
ATOM 4379 C C . VAL A 1 596 ? -8.296 1.419 32.701 1.00 30.95 596 VAL A C 1
ATOM 4381 O O . VAL A 1 596 ? -8.247 2.336 33.522 1.00 30.95 596 VAL A O 1
ATOM 4384 N N . ALA A 1 597 ? -8.062 0.145 33.039 1.00 29.64 597 ALA A N 1
ATOM 4385 C CA . ALA A 1 597 ? -7.216 -0.113 34.197 1.00 29.64 597 ALA A CA 1
ATOM 4386 C C . ALA A 1 597 ? -5.803 0.268 33.755 1.00 29.64 597 ALA A C 1
ATOM 4388 O O . ALA A 1 597 ? -5.027 -0.542 33.248 1.00 29.64 597 ALA A O 1
ATOM 4389 N N . PHE A 1 598 ? -5.516 1.564 33.851 1.00 31.89 598 PHE A N 1
ATOM 4390 C CA . PHE A 1 598 ? -4.149 2.028 33.830 1.00 31.89 598 PHE A CA 1
ATOM 4391 C C . PHE A 1 598 ? -3.444 1.407 35.031 1.00 31.89 598 PHE A C 1
ATOM 4393 O O . PHE A 1 598 ? -3.981 1.399 36.139 1.00 31.89 598 PHE A O 1
ATOM 4400 N N . THR A 1 599 ? -2.208 0.969 34.813 1.00 30.83 599 THR A N 1
ATOM 4401 C CA . THR A 1 599 ? -1.189 0.933 35.865 1.00 30.83 599 THR A CA 1
ATOM 4402 C C . THR A 1 599 ? -1.301 2.178 36.739 1.00 30.83 599 THR A C 1
ATOM 4404 O O . THR A 1 599 ? -1.346 3.294 36.211 1.00 30.83 599 THR A O 1
ATOM 4407 N N . CYS A 1 600 ? -1.346 1.981 38.056 1.00 33.19 600 CYS A N 1
ATOM 4408 C CA . CYS A 1 600 ? -1.605 3.040 39.020 1.00 33.19 600 CYS A CA 1
ATOM 4409 C C . CYS A 1 600 ? -0.627 4.204 38.822 1.00 33.19 600 CYS A C 1
ATOM 4411 O O . CYS A 1 600 ? 0.580 4.042 38.989 1.00 33.19 600 CYS A O 1
ATOM 4413 N N . ASN A 1 601 ? -1.142 5.393 38.513 1.00 29.41 601 ASN A N 1
ATOM 4414 C CA . ASN A 1 601 ? -0.383 6.620 38.707 1.00 29.41 601 ASN A CA 1
ATOM 4415 C C . ASN A 1 601 ? -1.331 7.716 39.192 1.00 29.41 601 ASN A C 1
ATOM 4417 O O . ASN A 1 601 ? -2.001 8.398 38.418 1.00 29.41 601 ASN A O 1
ATOM 4421 N N . ASN A 1 602 ? -1.458 7.791 40.514 1.00 28.89 602 ASN A N 1
ATOM 4422 C CA . ASN A 1 602 ? -2.369 8.698 41.187 1.00 28.89 602 ASN A CA 1
ATOM 4423 C C . ASN A 1 602 ? -1.686 10.060 41.373 1.00 28.89 602 ASN A C 1
ATOM 4425 O O . ASN A 1 602 ? -0.831 10.207 42.242 1.00 28.89 602 ASN A O 1
ATOM 4429 N N . SER A 1 603 ? -2.082 11.057 40.582 1.00 26.72 603 SER A N 1
ATOM 4430 C CA . SER A 1 603 ? -1.836 12.472 40.886 1.00 26.72 603 SER A CA 1
ATOM 4431 C C . SER A 1 603 ? -3.172 13.172 41.125 1.00 26.72 603 SER A C 1
ATOM 4433 O O . SER A 1 603 ? -3.639 13.973 40.310 1.00 26.72 603 SER A O 1
ATOM 4435 N N . GLY A 1 604 ? -3.823 12.826 42.235 1.00 28.02 604 GLY A N 1
ATOM 4436 C CA . GLY A 1 604 ? -4.939 13.610 42.742 1.00 28.02 604 GLY A CA 1
ATOM 4437 C C . GLY A 1 604 ? -4.481 15.032 43.080 1.00 28.02 604 GLY A C 1
ATOM 4438 O O . GLY A 1 604 ? -3.481 15.206 43.764 1.00 28.02 604 GLY A O 1
ATOM 4439 N N . LEU A 1 605 ? -5.252 16.021 42.618 1.00 26.56 605 LEU A N 1
ATOM 4440 C CA . LEU A 1 605 ? -5.272 17.411 43.093 1.00 26.56 605 LEU A CA 1
ATOM 4441 C C . LEU A 1 605 ? -3.930 18.190 43.073 1.00 26.56 605 LEU A C 1
ATOM 4443 O O . LEU A 1 605 ? -3.151 18.175 44.018 1.00 26.56 605 LEU A O 1
ATOM 4447 N N . GLY A 1 606 ? -3.761 19.045 42.056 1.00 26.34 606 GLY A N 1
ATOM 4448 C CA . GLY A 1 606 ? -3.120 20.357 42.252 1.00 26.34 606 GLY A CA 1
ATOM 4449 C C . GLY A 1 606 ? -1.609 20.509 42.021 1.00 26.34 606 GLY A C 1
ATOM 4450 O O . GLY A 1 606 ? -1.117 21.620 42.195 1.00 26.34 606 GLY A O 1
ATOM 4451 N N . GLY A 1 607 ? -0.867 19.481 41.591 1.00 25.66 607 GLY A N 1
ATOM 4452 C CA . GLY A 1 607 ? 0.577 19.611 41.326 1.00 25.66 607 GLY A CA 1
ATOM 4453 C C . GLY A 1 607 ? 1.113 18.697 40.219 1.00 25.66 607 GLY A C 1
ATOM 4454 O O . GLY A 1 607 ? 0.696 17.549 40.091 1.00 25.66 607 GLY A O 1
ATOM 4455 N N . GLN A 1 608 ? 2.056 19.207 39.417 1.00 25.58 608 GLN A N 1
ATOM 4456 C CA . GLN A 1 608 ? 2.853 18.400 38.481 1.00 25.58 608 GLN A CA 1
ATOM 4457 C C . GLN A 1 608 ? 3.839 17.506 39.262 1.00 25.58 608 GLN A C 1
ATOM 4459 O O . GLN A 1 608 ? 4.527 18.027 40.142 1.00 25.58 608 GLN A O 1
ATOM 4464 N N . PRO A 1 609 ? 3.984 16.207 38.932 1.00 26.86 609 PRO A N 1
ATOM 4465 C CA . PRO A 1 609 ? 5.031 15.371 39.513 1.00 26.86 609 PRO A CA 1
ATOM 4466 C C . PRO A 1 609 ? 6.420 15.841 39.068 1.00 26.86 609 PRO A C 1
ATOM 4468 O O . PRO A 1 609 ? 6.662 16.052 37.877 1.00 26.86 609 PRO A O 1
ATOM 4471 N N . THR A 1 610 ? 7.356 15.962 40.006 1.00 27.92 610 THR A N 1
ATOM 4472 C CA . THR A 1 610 ? 8.770 16.174 39.686 1.00 27.92 610 THR A CA 1
ATOM 4473 C C . THR A 1 610 ? 9.435 14.868 39.242 1.00 27.92 610 THR A C 1
ATOM 4475 O O . THR A 1 610 ? 9.038 13.757 39.588 1.00 27.92 610 THR A O 1
ATOM 4478 N N . LYS A 1 611 ? 10.466 15.006 38.407 1.00 27.42 611 LYS A N 1
ATOM 4479 C CA . LYS A 1 611 ? 11.176 13.902 37.754 1.00 27.42 611 LYS A CA 1
ATOM 4480 C C . LYS A 1 611 ? 12.088 13.164 38.753 1.00 27.42 611 LYS A C 1
ATOM 4482 O O . LYS A 1 611 ? 13.240 13.562 38.903 1.00 27.42 611 LYS A O 1
ATOM 4487 N N . GLY A 1 612 ? 11.598 12.099 39.396 1.00 25.62 612 GLY A N 1
ATOM 4488 C CA . GLY A 1 612 ? 12.410 11.286 40.320 1.00 25.62 612 GLY A CA 1
ATOM 4489 C C . GLY A 1 612 ? 11.808 9.959 40.811 1.00 25.62 612 GLY A C 1
ATOM 4490 O O . GLY A 1 612 ? 12.544 8.983 40.946 1.00 25.62 612 GLY A O 1
ATOM 4491 N N . ASP A 1 613 ? 10.494 9.889 41.036 1.00 28.23 613 ASP A N 1
ATOM 4492 C CA . ASP A 1 613 ? 9.916 8.832 41.884 1.00 28.23 613 ASP A CA 1
ATOM 4493 C C . ASP A 1 613 ? 9.548 7.536 41.134 1.00 28.23 613 ASP A C 1
ATOM 4495 O O . ASP A 1 613 ? 8.394 7.290 40.777 1.00 28.23 613 ASP A O 1
ATOM 4499 N N . ASN A 1 614 ? 10.535 6.656 40.955 1.00 27.00 614 ASN A N 1
ATOM 4500 C CA . ASN A 1 614 ? 10.311 5.261 40.565 1.00 27.00 614 ASN A CA 1
ATOM 4501 C C . ASN A 1 614 ? 9.903 4.422 41.790 1.00 27.00 614 ASN A C 1
ATOM 4503 O O . ASN A 1 614 ? 10.753 3.798 42.424 1.00 27.00 614 ASN A O 1
ATOM 4507 N N . VAL A 1 615 ? 8.609 4.391 42.120 1.00 27.06 615 VAL A N 1
ATOM 4508 C CA . VAL A 1 615 ? 8.066 3.509 43.169 1.00 27.06 615 VAL A CA 1
ATOM 4509 C C . VAL A 1 615 ? 7.040 2.558 42.561 1.00 27.06 615 VAL A C 1
ATOM 4511 O O . VAL A 1 615 ? 5.942 2.982 42.197 1.00 27.06 615 VAL A O 1
ATOM 4514 N N . GLU A 1 616 ? 7.376 1.267 42.486 1.00 28.36 616 GLU A N 1
ATOM 4515 C CA . GLU A 1 616 ? 6.386 0.206 42.272 1.00 28.36 616 GLU A CA 1
ATOM 4516 C C . GLU A 1 616 ? 5.395 0.230 43.443 1.00 28.36 616 GLU A C 1
ATOM 4518 O O . GLU A 1 616 ? 5.735 -0.135 44.569 1.00 28.36 616 GLU A O 1
ATOM 4523 N N . ARG A 1 617 ? 4.174 0.718 43.197 1.00 29.47 617 ARG A N 1
ATOM 4524 C CA . ARG A 1 617 ? 3.096 0.727 44.193 1.00 29.47 617 ARG A CA 1
ATOM 4525 C C . ARG A 1 617 ? 2.124 -0.423 43.988 1.00 29.47 617 ARG A C 1
ATOM 4527 O O . ARG A 1 617 ? 1.938 -0.934 42.887 1.00 29.47 617 ARG A O 1
ATOM 4534 N N . ASN A 1 618 ? 1.550 -0.838 45.109 1.00 28.69 618 ASN A N 1
ATOM 4535 C CA . ASN A 1 618 ? 0.847 -2.098 45.257 1.00 28.69 618 ASN A CA 1
ATOM 4536 C C . ASN A 1 618 ? -0.498 -2.085 44.506 1.00 28.69 618 ASN A C 1
ATOM 4538 O O . ASN A 1 618 ? -1.180 -1.061 44.464 1.00 28.69 618 ASN A O 1
ATOM 4542 N N . TRP A 1 619 ? -0.906 -3.237 43.968 1.00 31.80 619 TRP A N 1
ATOM 4543 C CA . TRP A 1 619 ? -2.129 -3.421 43.163 1.00 31.80 619 TRP A CA 1
ATOM 4544 C C . TRP A 1 619 ? -3.402 -2.866 43.836 1.00 31.80 619 TRP A C 1
ATOM 4546 O O . TRP A 1 619 ? -4.311 -2.377 43.166 1.00 31.80 619 TRP A O 1
ATOM 4556 N N . ASN A 1 620 ? -3.437 -2.868 45.171 1.00 31.89 620 ASN A N 1
ATOM 4557 C CA . ASN A 1 620 ? -4.578 -2.423 45.972 1.00 31.89 620 ASN A CA 1
ATOM 4558 C C . ASN A 1 620 ? -4.765 -0.889 46.042 1.00 31.89 620 ASN A C 1
ATOM 4560 O O . ASN A 1 620 ? -5.861 -0.443 46.375 1.00 31.89 620 ASN A O 1
ATOM 4564 N N . ASP A 1 621 ? -3.764 -0.068 45.694 1.00 32.06 621 ASP A N 1
ATOM 4565 C CA . ASP A 1 621 ? -3.885 1.407 45.725 1.00 32.06 621 ASP A CA 1
ATOM 4566 C C . ASP A 1 621 ? -4.641 1.982 44.502 1.00 32.06 621 ASP A C 1
ATOM 4568 O O . ASP A 1 621 ? -4.978 3.166 44.459 1.00 32.06 621 ASP A O 1
ATOM 4572 N N . CYS A 1 622 ? -4.927 1.156 43.489 1.00 36.56 622 CYS A N 1
ATOM 4573 C CA . CYS A 1 622 ? -5.503 1.570 42.200 1.00 36.56 622 CYS A CA 1
ATOM 4574 C C . CYS A 1 622 ? -7.020 1.889 42.220 1.00 36.56 622 CYS A C 1
ATOM 4576 O O . CYS A 1 622 ? -7.585 2.260 41.192 1.00 36.56 622 CYS A O 1
ATOM 4578 N N . LEU A 1 623 ? -7.710 1.710 43.352 1.00 36.44 623 LEU A N 1
ATOM 4579 C CA . LEU A 1 623 ? -9.161 1.448 43.392 1.00 36.44 623 LEU A CA 1
ATOM 4580 C C . LEU A 1 623 ? -10.097 2.682 43.401 1.00 36.44 623 LEU A C 1
ATOM 4582 O O . LEU A 1 623 ? -11.315 2.509 43.449 1.00 36.44 623 LEU A O 1
ATOM 4586 N N . THR A 1 624 ? -9.583 3.920 43.397 1.00 33.66 624 THR A N 1
ATOM 4587 C CA . THR A 1 624 ? -10.346 5.085 43.916 1.00 33.66 624 THR A CA 1
ATOM 4588 C C . THR A 1 624 ? -10.592 6.268 42.962 1.00 33.66 624 THR A C 1
ATOM 4590 O O . THR A 1 624 ? -11.336 7.176 43.328 1.00 33.66 624 THR A O 1
ATOM 4593 N N . SER A 1 625 ? -10.027 6.309 41.749 1.00 31.12 625 SER A N 1
ATOM 4594 C CA . SER A 1 625 ? -9.863 7.583 41.008 1.00 31.12 625 SER A CA 1
ATOM 4595 C C . SER A 1 625 ? -10.906 7.953 39.932 1.00 31.12 625 SER A C 1
ATOM 4597 O O . SER A 1 625 ? -10.773 9.018 39.333 1.00 31.12 625 SER A O 1
ATOM 4599 N N . THR A 1 626 ? -11.942 7.143 39.659 1.00 36.59 626 THR A N 1
ATOM 4600 C CA . THR A 1 626 ? -12.914 7.427 38.563 1.00 36.59 626 THR A CA 1
ATOM 4601 C C . THR A 1 626 ? -14.398 7.449 38.960 1.00 36.59 626 THR A C 1
ATOM 4603 O O . THR A 1 626 ? -15.266 7.548 38.095 1.00 36.59 626 THR A O 1
ATOM 4606 N N . GLY A 1 627 ? -14.727 7.392 40.255 1.00 37.91 627 GLY A N 1
ATOM 4607 C CA . GLY A 1 627 ? -16.117 7.485 40.736 1.00 37.91 627 GLY A CA 1
ATOM 4608 C C . GLY A 1 627 ? -16.986 6.238 40.502 1.00 37.91 627 GLY A C 1
ATOM 4609 O O . GLY A 1 627 ? -18.120 6.198 40.973 1.00 37.91 627 GLY A O 1
ATOM 4610 N N . ASN A 1 628 ? -16.448 5.207 39.845 1.00 44.53 628 ASN A N 1
ATOM 4611 C CA . ASN A 1 628 ? -16.935 3.832 39.920 1.00 44.53 628 ASN A CA 1
ATOM 4612 C C . ASN A 1 628 ? -15.861 2.975 40.586 1.00 44.53 628 ASN A C 1
ATOM 4614 O O . ASN A 1 628 ? -14.707 2.983 40.161 1.00 44.53 628 ASN A O 1
ATOM 4618 N N . GLN A 1 629 ? -16.245 2.243 41.629 1.00 49.47 629 GLN A N 1
ATOM 4619 C CA . GLN A 1 629 ? -15.378 1.242 42.242 1.00 49.47 629 GLN A CA 1
ATOM 4620 C C . GLN A 1 629 ? -15.268 0.041 41.298 1.00 49.47 629 GLN A C 1
ATOM 4622 O O . GLN A 1 629 ? -16.276 -0.415 40.753 1.00 49.47 629 GLN A O 1
ATOM 4627 N N . ILE A 1 630 ? -14.044 -0.451 41.106 1.00 56.59 630 ILE A N 1
ATOM 4628 C CA . ILE A 1 630 ? -13.748 -1.625 40.284 1.00 56.59 630 ILE A CA 1
ATOM 4629 C C . ILE A 1 630 ? -13.169 -2.685 41.212 1.00 56.59 630 ILE A C 1
ATOM 4631 O O . ILE A 1 630 ? -12.078 -2.499 41.744 1.00 56.59 630 ILE A O 1
ATOM 4635 N N . GLY A 1 631 ? -13.882 -3.790 41.412 1.00 64.06 631 GLY A N 1
ATOM 4636 C CA . GLY A 1 631 ? -13.311 -4.962 42.075 1.00 64.06 631 GLY A CA 1
ATOM 4637 C C . GLY A 1 631 ? -12.484 -5.769 41.078 1.00 64.06 631 GLY A C 1
ATOM 4638 O O . GLY A 1 631 ? -12.907 -5.922 39.933 1.00 64.06 631 GLY A O 1
ATOM 4639 N N . ILE A 1 632 ? -11.332 -6.306 41.489 1.00 71.31 632 ILE A N 1
ATOM 4640 C CA . ILE A 1 632 ? -10.649 -7.362 40.729 1.00 71.31 632 ILE A CA 1
ATOM 4641 C C . ILE A 1 632 ? -10.289 -8.503 41.677 1.00 71.31 632 ILE A C 1
ATOM 4643 O O . ILE A 1 632 ? -9.631 -8.284 42.692 1.00 71.31 632 ILE A O 1
ATOM 4647 N N . ALA A 1 633 ? -10.712 -9.714 41.327 1.00 82.00 633 ALA A N 1
ATOM 4648 C CA . ALA A 1 633 ? -10.399 -10.951 42.032 1.00 82.00 633 ALA A CA 1
ATOM 4649 C C . ALA A 1 633 ? -9.730 -11.961 41.088 1.00 82.00 633 ALA A C 1
ATOM 4651 O O . ALA A 1 633 ? -9.909 -11.899 39.871 1.00 82.00 633 ALA A O 1
ATOM 4652 N N . GLY A 1 634 ? -8.988 -12.913 41.655 1.00 81.81 634 GLY A N 1
ATOM 4653 C CA . GLY A 1 634 ? -8.254 -13.937 40.909 1.00 81.81 634 GLY A CA 1
ATOM 4654 C C . GLY A 1 634 ? -6.749 -13.647 40.770 1.00 81.81 634 GLY A C 1
ATOM 4655 O O . GLY A 1 634 ? -6.236 -12.738 41.427 1.00 81.81 634 GLY A O 1
ATOM 4656 N N . PRO A 1 635 ? -6.025 -14.424 39.945 1.00 86.44 635 PRO A N 1
ATOM 4657 C CA . PRO A 1 635 ? -6.556 -15.445 39.042 1.00 86.44 635 PRO A CA 1
ATOM 4658 C C . PRO A 1 635 ? -7.154 -16.646 39.793 1.00 86.44 635 PRO A C 1
ATOM 4660 O O . PRO A 1 635 ? -6.683 -17.009 40.869 1.00 86.44 635 PRO A O 1
ATOM 4663 N N . ASP A 1 636 ? -8.183 -17.274 39.225 1.00 90.31 636 ASP A N 1
ATOM 4664 C CA . ASP A 1 636 ? -8.612 -18.616 39.630 1.00 90.31 636 ASP A CA 1
ATOM 4665 C C . ASP A 1 636 ? -7.616 -19.691 39.139 1.00 90.31 636 ASP A C 1
ATOM 4667 O O . ASP A 1 636 ? -6.665 -19.403 38.407 1.00 90.31 636 ASP A O 1
ATOM 4671 N N . GLY A 1 637 ? -7.837 -20.956 39.513 1.00 88.38 637 GLY A N 1
ATOM 4672 C CA . GLY A 1 637 ? -6.973 -22.074 39.100 1.00 88.38 637 GLY A CA 1
ATOM 4673 C C . GLY A 1 637 ? -6.891 -22.315 37.582 1.00 88.38 637 GLY A C 1
ATOM 4674 O O . GLY A 1 637 ? -6.027 -23.065 37.140 1.00 88.38 637 GLY A O 1
ATOM 4675 N N . ASN A 1 638 ? -7.750 -21.671 36.783 1.00 91.44 638 ASN A N 1
ATOM 4676 C CA . ASN A 1 638 ? -7.764 -21.718 35.318 1.00 91.44 638 ASN A CA 1
ATOM 4677 C C . ASN A 1 638 ? -7.234 -20.415 34.675 1.00 91.44 638 ASN A C 1
ATOM 4679 O O . ASN A 1 638 ? -7.328 -20.239 33.452 1.00 91.44 638 ASN A O 1
ATOM 4683 N N . GLY A 1 639 ? -6.684 -19.504 35.486 1.00 88.56 639 GLY A N 1
ATOM 4684 C CA . GLY A 1 639 ? -6.105 -18.230 35.067 1.00 88.56 639 GLY A CA 1
ATOM 4685 C C . GLY A 1 639 ? -7.111 -17.096 34.855 1.00 88.56 639 GLY A C 1
ATOM 4686 O O . GLY A 1 639 ? -6.739 -16.081 34.266 1.00 88.56 639 GLY A O 1
ATOM 4687 N N . TYR A 1 640 ? -8.370 -17.242 35.283 1.00 91.44 640 TYR A N 1
ATOM 4688 C CA . TYR A 1 640 ? -9.387 -16.202 35.108 1.00 91.44 640 TYR A CA 1
ATOM 4689 C C . TYR A 1 640 ? -9.401 -15.179 36.240 1.00 91.44 640 TYR A C 1
ATOM 4691 O O . TYR A 1 640 ? -9.446 -15.522 37.418 1.00 91.44 640 TYR A O 1
ATOM 4699 N N . TYR A 1 641 ? -9.459 -13.912 35.852 1.00 86.00 641 TYR A N 1
ATOM 4700 C CA . TYR A 1 641 ? -9.710 -12.766 36.709 1.00 86.00 641 TYR A CA 1
ATOM 4701 C C . TYR A 1 641 ? -11.187 -12.381 36.614 1.00 86.00 641 TYR A C 1
ATOM 4703 O O . TYR A 1 641 ? -11.746 -12.348 35.518 1.00 86.00 641 TYR A O 1
ATOM 4711 N N . THR A 1 642 ? -11.812 -12.040 37.736 1.00 86.62 642 THR A N 1
ATOM 4712 C CA . THR A 1 642 ? -13.163 -11.463 37.761 1.00 86.62 642 THR A CA 1
ATOM 4713 C C . THR A 1 642 ? -13.048 -9.968 38.004 1.00 86.62 642 THR A C 1
ATOM 4715 O O . THR A 1 642 ? -12.496 -9.558 39.023 1.00 86.62 642 THR A O 1
ATOM 4718 N N . LEU A 1 643 ? -13.553 -9.162 37.070 1.00 80.25 643 LEU A N 1
ATOM 4719 C CA . LEU A 1 643 ? -13.618 -7.707 37.170 1.00 80.25 643 LEU A CA 1
ATOM 4720 C C . LEU A 1 643 ? -15.067 -7.296 37.455 1.00 80.25 643 LEU A C 1
ATOM 4722 O O . LEU A 1 643 ? -15.939 -7.523 36.619 1.00 80.25 643 LEU A O 1
ATOM 4726 N N . THR A 1 644 ? -15.312 -6.667 38.601 1.00 77.75 644 THR A N 1
ATOM 4727 C CA . THR A 1 644 ? -16.632 -6.163 39.011 1.00 77.75 644 THR A CA 1
ATOM 4728 C C . THR A 1 644 ? -16.738 -4.679 38.686 1.00 77.75 644 THR A C 1
ATOM 4730 O O . THR A 1 644 ? -15.999 -3.869 39.249 1.00 77.75 644 THR A O 1
ATOM 4733 N N . VAL A 1 645 ? -17.665 -4.305 37.805 1.00 74.06 645 VAL A N 1
ATOM 4734 C CA . VAL A 1 645 ? -17.884 -2.924 37.347 1.00 74.06 645 VAL A CA 1
ATOM 4735 C C . VAL A 1 645 ? -19.194 -2.383 37.906 1.00 74.06 645 VAL A C 1
ATOM 4737 O O . VAL A 1 645 ? -20.251 -2.933 37.621 1.00 74.06 645 VAL A O 1
ATOM 4740 N N . GLN A 1 646 ? -19.161 -1.277 38.649 1.00 73.50 646 GLN A N 1
ATOM 4741 C CA . GLN A 1 646 ? -20.390 -0.633 39.126 1.00 73.50 646 GLN A CA 1
ATOM 4742 C C . GLN A 1 646 ? -21.011 0.255 38.035 1.00 73.50 646 GLN A C 1
ATOM 4744 O O . GLN A 1 646 ? -20.475 1.312 37.701 1.00 73.50 646 GLN A O 1
ATOM 4749 N N . LEU A 1 647 ? -22.149 -0.164 37.476 1.00 71.88 647 LEU A N 1
ATOM 4750 C CA . LEU A 1 647 ? -22.950 0.610 36.522 1.00 71.88 647 LEU A CA 1
ATOM 4751 C C . LEU A 1 647 ? -23.964 1.494 37.261 1.00 71.88 647 LEU A C 1
ATOM 4753 O O . LEU A 1 647 ? -24.427 1.136 38.337 1.00 71.88 647 LEU A O 1
ATOM 4757 N N . THR A 1 648 ? -24.351 2.636 36.689 1.00 72.19 648 THR A N 1
ATOM 4758 C CA . THR A 1 648 ? -25.405 3.496 37.265 1.00 72.19 648 THR A CA 1
ATOM 4759 C C . THR A 1 648 ? -26.785 3.030 36.810 1.00 72.19 648 THR A C 1
ATOM 4761 O O . THR A 1 648 ? -27.091 3.075 35.617 1.00 72.19 648 THR A O 1
ATOM 4764 N N . SER A 1 649 ? -27.617 2.609 37.761 1.00 70.00 649 SER A N 1
ATOM 4765 C CA . SER A 1 649 ? -28.847 1.845 37.510 1.00 70.00 649 SER A CA 1
ATOM 4766 C C . SER A 1 649 ? -29.912 2.627 36.736 1.00 70.00 649 SER A C 1
ATOM 4768 O O . SER A 1 649 ? -30.552 2.065 35.853 1.00 70.00 649 SER A O 1
ATOM 4770 N N . SER A 1 650 ? -30.028 3.943 36.962 1.00 68.75 650 SER A N 1
ATOM 4771 C CA . SER A 1 650 ? -30.953 4.833 36.231 1.00 68.75 650 SER A CA 1
ATOM 4772 C C . SER A 1 650 ? -30.705 4.901 34.723 1.00 68.75 650 SER A C 1
ATOM 4774 O O . SER A 1 650 ? -31.547 5.400 33.983 1.00 68.75 650 SER A O 1
ATOM 4776 N N . ASN A 1 651 ? -29.528 4.461 34.275 1.00 67.38 651 ASN A N 1
ATOM 4777 C CA . ASN A 1 651 ? -29.088 4.596 32.894 1.00 67.38 651 ASN A CA 1
ATOM 4778 C C . ASN A 1 651 ? -29.112 3.247 32.162 1.00 67.38 651 ASN A C 1
ATOM 4780 O O . ASN A 1 651 ? -28.875 3.219 30.961 1.00 67.38 651 ASN A O 1
ATOM 4784 N N . ILE A 1 652 ? -29.402 2.142 32.861 1.00 73.50 652 ILE A N 1
ATOM 4785 C CA . ILE A 1 652 ? -29.556 0.809 32.272 1.00 73.50 652 ILE A CA 1
ATOM 4786 C C . ILE A 1 652 ? -30.966 0.708 31.657 1.00 73.50 652 ILE A C 1
ATOM 4788 O O . ILE A 1 652 ? -31.948 0.981 32.348 1.00 73.50 652 ILE A O 1
ATOM 4792 N N . PRO A 1 653 ? -31.114 0.317 30.377 1.00 75.00 653 PRO A N 1
ATOM 4793 C CA . PRO A 1 653 ? -32.425 0.173 29.745 1.00 75.00 653 PRO A CA 1
ATOM 4794 C C . PRO A 1 653 ? -33.223 -0.983 30.361 1.00 75.00 653 PRO A C 1
ATOM 4796 O O . PRO A 1 653 ? -32.664 -2.027 30.689 1.00 75.00 653 PRO A O 1
ATOM 4799 N N . ALA A 1 654 ? -34.550 -0.841 30.432 1.00 82.00 654 ALA A N 1
ATOM 4800 C CA . ALA A 1 654 ? -35.428 -1.848 31.037 1.00 82.00 654 ALA A CA 1
ATOM 4801 C C . ALA A 1 654 ? -35.368 -3.229 30.350 1.00 82.00 654 ALA A C 1
ATOM 4803 O O . ALA A 1 654 ? -35.540 -4.241 31.023 1.00 82.00 654 ALA A O 1
ATOM 4804 N N . LYS A 1 655 ? -35.118 -3.275 29.031 1.00 86.75 655 LYS A N 1
ATOM 4805 C CA . LYS A 1 655 ? -34.862 -4.494 28.243 1.00 86.75 655 LYS A CA 1
ATOM 4806 C C . LYS A 1 655 ? -33.877 -4.209 27.111 1.00 86.75 655 LYS A C 1
ATOM 4808 O O . LYS A 1 655 ? -34.115 -3.318 26.293 1.00 86.75 655 LYS A O 1
ATOM 4813 N N . ALA A 1 656 ? -32.778 -4.960 27.048 1.00 85.81 656 ALA A N 1
ATOM 4814 C CA . ALA A 1 656 ? -31.760 -4.805 26.007 1.00 85.81 656 ALA A CA 1
ATOM 4815 C C . ALA A 1 656 ? -30.833 -6.025 25.889 1.00 85.81 656 ALA A C 1
ATOM 4817 O O . ALA A 1 656 ? -30.638 -6.769 26.850 1.00 85.81 656 ALA A O 1
ATOM 4818 N N . THR A 1 657 ? -30.173 -6.173 24.737 1.00 89.56 657 THR A N 1
ATOM 4819 C CA . THR A 1 657 ? -28.927 -6.953 24.669 1.00 89.56 657 THR A CA 1
ATOM 4820 C C . THR A 1 657 ? -27.772 -6.043 25.084 1.00 89.56 657 THR A C 1
ATOM 4822 O O . THR A 1 657 ? -27.459 -5.083 24.378 1.00 89.56 657 THR A O 1
ATOM 4825 N N . GLY A 1 658 ? -27.154 -6.323 26.229 1.00 86.69 658 GLY A N 1
ATOM 4826 C CA . GLY A 1 658 ? -25.886 -5.722 26.632 1.00 86.69 658 GLY A CA 1
ATOM 4827 C C . GLY A 1 658 ? -24.708 -6.389 25.923 1.00 86.69 658 GLY A C 1
ATOM 4828 O O . GLY A 1 658 ? -24.804 -7.543 25.518 1.00 86.69 658 GLY A O 1
ATOM 4829 N N . THR A 1 659 ? -23.589 -5.681 25.801 1.00 87.56 659 THR A N 1
ATOM 4830 C CA . THR A 1 659 ? -22.332 -6.186 25.237 1.00 87.56 659 THR A CA 1
ATOM 4831 C C . THR A 1 659 ? -21.151 -5.692 26.068 1.00 87.56 659 THR A C 1
ATOM 4833 O O . THR A 1 659 ? -21.059 -4.502 26.379 1.00 87.56 659 THR A O 1
ATOM 4836 N N . VAL A 1 660 ? -20.219 -6.592 26.382 1.00 84.62 660 VAL A N 1
ATOM 4837 C CA . VAL A 1 660 ? -18.895 -6.285 26.939 1.00 84.62 660 VAL A CA 1
ATOM 4838 C C . VAL A 1 660 ? -17.831 -6.570 25.883 1.00 84.62 660 VAL A C 1
ATOM 4840 O O . VAL A 1 660 ? -17.859 -7.625 25.255 1.00 84.62 660 VAL A O 1
ATOM 4843 N N . GLY A 1 661 ? -16.882 -5.651 25.707 1.00 81.38 661 GLY A N 1
ATOM 4844 C CA . GLY A 1 661 ? -15.661 -5.856 24.927 1.00 81.38 661 GLY A CA 1
ATOM 4845 C C . GLY A 1 661 ? -14.414 -5.656 25.785 1.00 81.38 661 GLY A C 1
ATOM 4846 O O . GLY A 1 661 ? -14.311 -4.646 26.488 1.00 81.38 661 GLY A O 1
ATOM 4847 N N . THR A 1 662 ? -13.462 -6.589 25.739 1.00 78.00 662 THR A N 1
ATOM 4848 C CA . THR A 1 662 ? -12.160 -6.424 26.408 1.00 78.00 662 THR A CA 1
ATOM 4849 C C . THR A 1 662 ? -11.281 -5.418 25.671 1.00 78.00 662 THR A C 1
ATOM 4851 O O . THR A 1 662 ? -11.486 -5.107 24.501 1.00 78.00 662 THR A O 1
ATOM 4854 N N . HIS A 1 663 ? -10.262 -4.901 26.344 1.00 70.94 663 HIS A N 1
ATOM 4855 C CA . HIS A 1 663 ? -9.105 -4.296 25.698 1.00 70.94 663 HIS A CA 1
ATOM 4856 C C . HIS A 1 663 ? -7.862 -4.569 26.542 1.00 70.94 663 HIS A C 1
ATOM 4858 O O . HIS A 1 663 ? -7.911 -4.419 27.758 1.00 70.94 663 HIS A O 1
ATOM 4864 N N . ALA A 1 664 ? -6.777 -5.059 25.938 1.00 68.75 664 ALA A N 1
ATOM 4865 C CA . ALA A 1 664 ? -5.622 -5.561 26.688 1.00 68.75 664 ALA A CA 1
ATOM 4866 C C . ALA A 1 664 ? -4.290 -5.114 26.078 1.00 68.75 664 ALA A C 1
ATOM 4868 O O . ALA A 1 664 ? -4.091 -5.167 24.869 1.00 68.75 664 ALA A O 1
ATOM 4869 N N . GLY A 1 665 ? -3.376 -4.657 26.930 1.00 72.25 665 GLY A N 1
ATOM 4870 C CA . GLY A 1 665 ? -2.021 -4.259 26.558 1.00 72.25 665 GLY A CA 1
ATOM 4871 C C . GLY A 1 665 ? -1.043 -4.920 27.514 1.00 72.25 665 GLY A C 1
ATOM 4872 O O . GLY A 1 665 ? -1.261 -4.865 28.720 1.00 72.25 665 GLY A O 1
ATOM 4873 N N . LEU A 1 666 ? -0.004 -5.588 27.016 1.00 69.88 666 LEU A N 1
ATOM 4874 C CA . LEU A 1 666 ? 0.868 -6.397 27.865 1.00 69.88 666 LEU A CA 1
ATOM 4875 C C . LEU A 1 666 ? 2.325 -6.458 27.411 1.00 69.88 666 LEU A C 1
ATOM 4877 O O . LEU A 1 666 ? 2.669 -6.248 26.245 1.00 69.88 666 LEU A O 1
ATOM 4881 N N . LYS A 1 667 ? 3.175 -6.799 28.377 1.00 70.69 667 LYS A N 1
ATOM 4882 C CA . LYS A 1 667 ? 4.602 -7.079 28.238 1.00 70.69 667 LYS A CA 1
ATOM 4883 C C . LYS A 1 667 ? 4.884 -8.432 28.890 1.00 70.69 667 LYS A C 1
ATOM 4885 O O . LYS A 1 667 ? 4.548 -8.623 30.053 1.00 70.69 667 LYS A O 1
ATOM 4890 N N . LEU A 1 668 ? 5.492 -9.358 28.151 1.00 68.81 668 LEU A N 1
ATOM 4891 C CA . LEU A 1 668 ? 5.846 -10.684 28.668 1.00 68.81 668 LEU A CA 1
ATOM 4892 C C . LEU A 1 668 ? 7.029 -10.596 29.649 1.00 68.81 668 LEU A C 1
ATOM 4894 O O . LEU A 1 668 ? 7.987 -9.854 29.407 1.00 68.81 668 LEU A O 1
ATOM 4898 N N . THR A 1 669 ? 6.960 -11.364 30.733 1.00 62.22 669 THR A N 1
ATOM 4899 C CA . THR A 1 669 ? 8.017 -11.507 31.744 1.00 62.22 669 THR A CA 1
ATOM 4900 C C . THR A 1 669 ? 9.136 -12.416 31.221 1.00 62.22 669 THR A C 1
ATOM 4902 O O . THR A 1 669 ? 8.910 -13.274 30.371 1.00 62.22 669 THR A O 1
ATOM 4905 N N . GLY A 1 670 ? 10.370 -12.236 31.702 1.00 48.16 670 GLY A N 1
ATOM 4906 C CA . GLY A 1 670 ? 11.483 -13.167 31.450 1.00 48.16 670 GLY A CA 1
ATOM 4907 C C . GLY A 1 670 ? 12.129 -13.113 30.058 1.00 48.16 670 GLY A C 1
ATOM 4908 O O . GLY A 1 670 ? 13.221 -13.648 29.885 1.00 48.16 670 GLY A O 1
ATOM 4909 N N . ALA A 1 671 ? 11.534 -12.425 29.081 1.00 43.94 671 ALA A N 1
ATOM 4910 C CA . ALA A 1 671 ? 12.214 -12.115 27.824 1.00 43.94 671 ALA A CA 1
ATOM 4911 C C . ALA A 1 671 ? 13.439 -11.212 28.093 1.00 43.94 671 ALA A C 1
ATOM 4913 O O . ALA A 1 671 ? 13.317 -10.131 28.675 1.00 43.94 671 ALA A O 1
ATOM 4914 N N . THR A 1 672 ? 14.633 -11.655 27.693 1.00 32.69 672 THR A N 1
ATOM 4915 C CA . THR A 1 672 ? 15.909 -10.968 27.950 1.00 32.69 672 THR A CA 1
ATOM 4916 C C . THR A 1 672 ? 16.176 -9.870 26.919 1.00 32.69 672 THR A C 1
ATOM 4918 O O . THR A 1 672 ? 16.927 -10.033 25.959 1.00 32.69 672 THR A O 1
ATOM 4921 N N . TRP A 1 673 ? 15.588 -8.696 27.160 1.00 37.50 673 TRP A N 1
ATOM 4922 C CA . TRP A 1 673 ? 15.668 -7.496 26.312 1.00 37.50 673 TRP A CA 1
ATOM 4923 C C . TRP A 1 673 ? 17.019 -6.750 26.340 1.00 37.50 673 TRP A C 1
ATOM 4925 O O . TRP A 1 673 ? 17.056 -5.525 26.273 1.00 37.50 673 TRP A O 1
ATOM 4935 N N . GLY A 1 674 ? 18.133 -7.484 26.401 1.00 31.20 674 GLY A N 1
ATOM 4936 C CA . GLY A 1 674 ? 19.491 -6.935 26.397 1.00 31.20 674 GLY A CA 1
ATOM 4937 C C . GLY A 1 674 ? 19.894 -6.197 27.681 1.00 31.20 674 GLY A C 1
ATOM 4938 O O . GLY A 1 674 ? 19.067 -5.746 28.469 1.00 31.20 674 GLY A O 1
ATOM 4939 N N . ASN A 1 675 ? 21.205 -6.054 27.885 1.00 30.03 675 ASN A N 1
ATOM 4940 C CA . ASN A 1 675 ? 21.739 -5.198 28.942 1.00 30.03 675 ASN A CA 1
ATOM 4941 C C . ASN A 1 675 ? 21.809 -3.755 28.446 1.00 30.03 675 ASN A C 1
ATOM 4943 O O . ASN A 1 675 ? 22.759 -3.377 27.759 1.00 30.03 675 ASN A O 1
ATOM 4947 N N . ALA A 1 676 ? 20.837 -2.945 28.848 1.00 28.11 676 ALA A N 1
ATOM 4948 C CA . ALA A 1 676 ? 20.972 -1.500 28.833 1.00 28.11 676 ALA A CA 1
ATOM 4949 C C . ALA A 1 676 ? 20.221 -0.876 30.009 1.00 28.11 676 ALA A C 1
ATOM 4951 O O . ALA A 1 676 ? 19.063 -1.195 30.276 1.00 28.11 676 ALA A O 1
ATOM 4952 N N . THR A 1 677 ? 20.844 0.116 30.640 1.00 28.27 677 THR A N 1
ATOM 4953 C CA . THR A 1 677 ? 20.151 1.194 31.353 1.00 28.27 677 THR A CA 1
ATOM 4954 C C . THR A 1 677 ? 19.433 2.109 30.346 1.00 28.27 677 THR A C 1
ATOM 4956 O O . THR A 1 677 ? 19.662 3.313 30.279 1.00 28.27 677 THR A O 1
ATOM 4959 N N . GLU A 1 678 ? 18.530 1.525 29.553 1.00 30.55 678 GLU A N 1
ATOM 4960 C CA . GLU A 1 678 ? 17.574 2.216 28.688 1.00 30.55 678 GLU A CA 1
ATOM 4961 C C . GLU A 1 678 ? 16.176 2.119 29.305 1.00 30.55 678 GLU A C 1
ATOM 4963 O O . GLU A 1 678 ? 15.326 1.342 28.874 1.00 30.55 678 GLU A O 1
ATOM 4968 N N . ALA A 1 679 ? 15.881 2.990 30.270 1.00 30.14 679 ALA A N 1
ATOM 4969 C CA . ALA A 1 679 ? 14.518 3.193 30.776 1.00 30.14 679 ALA A CA 1
ATOM 4970 C C . ALA A 1 679 ? 13.576 3.870 29.738 1.00 30.14 679 ALA A C 1
ATOM 4972 O O . ALA A 1 679 ? 12.657 4.590 30.117 1.00 30.14 679 ALA A O 1
ATOM 4973 N N . ALA A 1 680 ? 13.847 3.730 28.430 1.00 33.47 680 ALA A N 1
ATOM 4974 C CA . ALA A 1 680 ? 13.261 4.559 27.369 1.00 33.47 680 ALA A CA 1
ATOM 4975 C C . ALA A 1 680 ? 13.202 3.932 25.951 1.00 33.47 680 ALA A C 1
ATOM 4977 O O . ALA A 1 680 ? 12.701 4.581 25.029 1.00 33.47 680 ALA A O 1
ATOM 4978 N N . ALA A 1 681 ? 13.684 2.702 25.728 1.00 34.31 681 ALA A N 1
ATOM 4979 C CA . ALA A 1 681 ? 13.643 2.053 24.408 1.00 34.31 681 ALA A CA 1
ATOM 4980 C C . ALA A 1 681 ? 12.296 1.344 24.158 1.00 34.31 681 ALA A C 1
ATOM 4982 O O . ALA A 1 681 ? 12.176 0.123 24.211 1.00 34.31 681 ALA A O 1
ATOM 4983 N N . GLY A 1 682 ? 11.255 2.144 23.919 1.00 43.19 682 GLY A N 1
ATOM 4984 C CA . GLY A 1 682 ? 9.884 1.689 23.673 1.00 43.19 682 GLY A CA 1
ATOM 4985 C C . GLY A 1 682 ? 9.729 0.731 22.486 1.00 43.19 682 GLY A C 1
ATOM 4986 O O . GLY A 1 682 ? 9.736 1.118 21.318 1.00 43.19 682 GLY A O 1
ATOM 4987 N N . LEU A 1 683 ? 9.509 -0.530 22.828 1.00 46.16 683 LEU A N 1
ATOM 4988 C CA . LEU A 1 683 ? 8.977 -1.572 21.960 1.00 46.16 683 LEU A CA 1
ATOM 4989 C C . LEU A 1 683 ? 7.450 -1.408 21.849 1.00 46.16 683 LEU A C 1
ATOM 4991 O O . LEU A 1 683 ? 6.838 -0.894 22.791 1.00 46.16 683 LEU A O 1
ATOM 4995 N N . PRO A 1 684 ? 6.799 -1.867 20.764 1.00 51.25 684 PRO A N 1
ATOM 4996 C CA . PRO A 1 684 ? 5.343 -1.903 20.711 1.00 51.25 684 PRO A CA 1
ATOM 4997 C C . PRO A 1 684 ? 4.773 -2.742 21.870 1.00 51.25 684 PRO A C 1
ATOM 4999 O O . PRO A 1 684 ? 5.173 -3.901 22.012 1.00 51.25 684 PRO A O 1
ATOM 5002 N N . PRO A 1 685 ? 3.840 -2.217 22.690 1.00 59.38 685 PRO A N 1
ATOM 5003 C CA . PRO A 1 685 ? 3.128 -3.050 23.651 1.00 59.38 685 PRO A CA 1
ATOM 5004 C C . PRO A 1 685 ? 2.333 -4.116 22.892 1.00 59.38 685 PRO A C 1
ATOM 5006 O O . PRO A 1 685 ? 1.630 -3.800 21.924 1.00 59.38 685 PRO A O 1
ATOM 5009 N N . LEU A 1 686 ? 2.429 -5.376 23.326 1.00 73.69 686 LEU A N 1
ATOM 5010 C CA . LEU A 1 686 ? 1.618 -6.441 22.746 1.00 73.69 686 LEU A CA 1
ATOM 5011 C C . LEU A 1 686 ? 0.159 -6.177 23.093 1.00 73.69 686 LEU A C 1
ATOM 5013 O O . LEU A 1 686 ? -0.170 -5.769 24.205 1.00 73.69 686 LEU A O 1
ATOM 5017 N N . ASN A 1 687 ? -0.718 -6.403 22.131 1.00 75.44 687 ASN A N 1
ATOM 5018 C CA . ASN A 1 687 ? -2.131 -6.101 22.268 1.00 75.44 687 ASN A CA 1
ATOM 5019 C C . ASN A 1 687 ? -2.906 -7.271 21.649 1.00 75.44 687 ASN A C 1
ATOM 5021 O O . ASN A 1 687 ? -2.961 -7.362 20.420 1.00 75.44 687 ASN A O 1
ATOM 5025 N N . PRO A 1 688 ? -3.435 -8.211 22.445 1.00 79.81 688 PRO A N 1
ATOM 5026 C CA . PRO A 1 688 ? -4.204 -9.332 21.915 1.00 79.81 688 PRO A CA 1
ATOM 5027 C C . PRO A 1 688 ? -5.448 -8.865 21.137 1.00 79.81 688 PRO A C 1
ATOM 5029 O O . PRO A 1 688 ? -5.953 -7.765 21.370 1.00 79.81 688 PRO A O 1
ATOM 5032 N N . PRO A 1 689 ? -6.010 -9.681 20.235 1.00 80.75 689 PRO A N 1
ATOM 5033 C CA . PRO A 1 689 ? -7.368 -9.487 19.746 1.00 80.75 689 PRO A CA 1
ATOM 5034 C C . PRO A 1 689 ? -8.358 -9.361 20.912 1.00 80.75 689 PRO A C 1
ATOM 5036 O O . PRO A 1 689 ? -8.313 -10.119 21.888 1.00 80.75 689 PRO A O 1
ATOM 5039 N N . HIS A 1 690 ? -9.242 -8.370 20.817 1.00 81.31 690 HIS A N 1
ATOM 5040 C CA . HIS A 1 690 ? -10.256 -8.113 21.831 1.00 81.31 690 HIS A CA 1
ATOM 5041 C C . HIS A 1 690 ? -11.450 -9.062 21.669 1.00 81.31 690 HIS A C 1
ATOM 5043 O O . HIS A 1 690 ? -12.035 -9.129 20.582 1.00 81.31 690 HIS A O 1
ATOM 5049 N N . ALA A 1 691 ? -11.838 -9.731 22.753 1.00 87.38 691 ALA A N 1
ATOM 5050 C CA . ALA A 1 691 ? -13.051 -10.535 22.828 1.00 87.38 691 ALA A CA 1
ATOM 5051 C C . ALA A 1 691 ? -14.290 -9.694 23.136 1.00 87.38 691 ALA A C 1
ATOM 5053 O O . ALA A 1 691 ? -14.228 -8.670 23.819 1.00 87.38 691 ALA A O 1
ATOM 5054 N N . MET A 1 692 ? -15.426 -10.197 22.657 1.00 87.62 692 MET A N 1
ATOM 5055 C CA . MET A 1 692 ? -16.759 -9.638 22.855 1.00 87.62 692 MET A CA 1
ATOM 5056 C C . MET A 1 692 ? -17.648 -10.684 23.526 1.00 87.62 692 MET A C 1
ATOM 5058 O O . MET A 1 692 ? -17.556 -11.865 23.192 1.00 87.62 692 MET A O 1
ATOM 5062 N N . LYS A 1 693 ? -18.543 -10.265 24.424 1.00 91.81 693 LYS A N 1
ATOM 5063 C CA . LYS A 1 693 ? -19.610 -11.128 24.943 1.00 91.81 693 LYS A CA 1
ATOM 5064 C C . LYS A 1 693 ? -20.893 -10.337 25.165 1.00 91.81 693 LYS A C 1
ATOM 5066 O O . LYS A 1 693 ? -20.888 -9.328 25.870 1.00 91.81 693 LYS A O 1
ATOM 5071 N N . ASP A 1 694 ? -21.974 -10.796 24.544 1.00 92.38 694 ASP A N 1
ATOM 5072 C CA . ASP A 1 694 ? -23.314 -10.266 24.783 1.00 92.38 694 ASP A CA 1
ATOM 5073 C C . ASP A 1 694 ? -23.911 -10.860 26.074 1.00 92.38 694 ASP A C 1
ATOM 5075 O O . ASP A 1 694 ? -23.607 -11.994 26.451 1.00 92.38 694 ASP A O 1
ATOM 5079 N N . PHE A 1 695 ? -24.776 -10.097 26.743 1.00 92.06 695 PHE A N 1
ATOM 5080 C CA . PHE A 1 695 ? -25.501 -10.494 27.950 1.00 92.06 695 PHE A CA 1
ATOM 5081 C C . PHE A 1 695 ? -26.931 -9.931 27.954 1.00 92.06 695 PHE A C 1
ATOM 5083 O O . PHE A 1 695 ? -27.239 -8.951 27.275 1.00 92.06 695 PHE A O 1
ATOM 5090 N N . SER A 1 696 ? -27.828 -10.564 28.710 1.00 92.31 696 SER A N 1
ATOM 5091 C CA . SER A 1 696 ? -29.225 -10.127 28.838 1.00 92.31 696 SER A CA 1
ATOM 5092 C C . SER A 1 696 ? -29.352 -8.996 29.860 1.00 92.31 696 SER A C 1
ATOM 5094 O O . SER A 1 696 ? -28.877 -9.124 30.987 1.00 92.31 696 SER A O 1
ATOM 5096 N N . ILE A 1 697 ? -30.075 -7.935 29.497 1.00 87.56 697 ILE A N 1
ATOM 5097 C CA . ILE A 1 697 ? -30.555 -6.898 30.415 1.00 87.56 697 ILE A CA 1
ATOM 5098 C C . ILE A 1 697 ? -32.083 -7.013 30.487 1.00 87.56 697 ILE A C 1
ATOM 5100 O O . ILE A 1 697 ? -32.753 -7.043 29.452 1.00 87.56 697 ILE A O 1
ATOM 5104 N N . GLY A 1 698 ? -32.640 -7.110 31.699 1.00 86.25 698 GLY A N 1
ATOM 5105 C CA . GLY A 1 698 ? -34.094 -7.171 31.916 1.00 86.25 698 GLY A CA 1
ATOM 5106 C C . GLY A 1 698 ? -34.793 -8.431 31.387 1.00 86.25 698 GLY A C 1
ATOM 5107 O O . GLY A 1 698 ? -35.990 -8.403 31.107 1.00 86.25 698 GLY A O 1
ATOM 5108 N N . GLY A 1 699 ? -34.050 -9.528 31.199 1.00 87.31 699 GLY A N 1
ATOM 5109 C CA . GLY A 1 699 ? -34.571 -10.772 30.619 1.00 87.31 699 GLY A CA 1
ATOM 5110 C C . GLY A 1 699 ? -34.791 -10.714 29.102 1.00 87.31 699 GLY A C 1
ATOM 5111 O O . GLY A 1 699 ? -35.526 -11.538 28.562 1.00 87.31 699 GLY A O 1
ATOM 5112 N N . ALA A 1 700 ? -34.197 -9.738 28.408 1.00 87.94 700 ALA A N 1
ATOM 5113 C CA . ALA A 1 700 ? -34.272 -9.649 26.955 1.00 87.94 700 ALA A CA 1
ATOM 5114 C C . ALA A 1 700 ? -33.574 -10.837 26.269 1.00 87.94 700 ALA A C 1
ATOM 5116 O O . ALA A 1 700 ? -32.541 -11.334 26.723 1.00 87.94 700 ALA A O 1
ATOM 5117 N N . THR A 1 701 ? -34.104 -11.255 25.117 1.00 89.00 701 THR A N 1
ATOM 5118 C CA . THR A 1 701 ? -33.440 -12.266 24.281 1.00 89.00 701 THR A CA 1
ATOM 5119 C C . THR A 1 701 ? -32.153 -11.682 23.704 1.00 89.00 701 THR A C 1
ATOM 5121 O O . THR A 1 701 ? -32.192 -10.668 23.006 1.00 89.00 701 THR A O 1
ATOM 5124 N N . ILE A 1 702 ? -31.018 -12.331 23.976 1.00 90.69 702 ILE A N 1
ATOM 5125 C CA . ILE A 1 702 ? -29.713 -11.928 23.445 1.00 90.69 702 ILE A CA 1
ATOM 5126 C C . ILE A 1 702 ? -29.721 -12.077 21.919 1.00 90.69 702 ILE A C 1
ATOM 5128 O O . ILE A 1 702 ? -29.907 -13.175 21.397 1.00 90.69 702 ILE A O 1
ATOM 5132 N N . LYS A 1 703 ? -29.486 -10.974 21.203 1.00 84.12 703 LYS A N 1
ATOM 5133 C CA . LYS A 1 703 ? -29.313 -10.961 19.744 1.00 84.12 703 LYS A CA 1
ATOM 5134 C C . LYS A 1 703 ? -27.902 -10.495 19.403 1.00 84.12 703 LYS A C 1
ATOM 5136 O O . LYS A 1 703 ? -27.546 -9.362 19.724 1.00 84.12 703 LYS A O 1
ATOM 5141 N N . ALA A 1 704 ? -27.119 -11.322 18.712 1.00 86.19 704 ALA A N 1
ATOM 5142 C CA . ALA A 1 704 ? -25.790 -10.938 18.229 1.00 86.19 704 ALA A CA 1
ATOM 5143 C C . ALA A 1 704 ? -25.850 -9.653 17.380 1.00 86.19 704 ALA A C 1
ATOM 5145 O O . ALA A 1 704 ? -26.849 -9.385 16.705 1.00 86.19 704 ALA A O 1
ATOM 5146 N N . ARG A 1 705 ? -24.800 -8.823 17.416 1.00 86.88 705 ARG A N 1
ATOM 5147 C CA . ARG A 1 705 ? -24.730 -7.644 16.539 1.00 86.88 705 ARG A CA 1
ATOM 5148 C C . ARG A 1 705 ? -24.408 -8.080 15.109 1.00 86.88 705 ARG A C 1
ATOM 5150 O O . ARG A 1 705 ? -23.519 -8.901 14.908 1.00 86.88 705 ARG A O 1
ATOM 5157 N N . ARG A 1 706 ? -25.079 -7.476 14.120 1.00 88.06 706 ARG A N 1
ATOM 5158 C CA . ARG A 1 706 ? -24.745 -7.651 12.697 1.00 88.06 706 ARG A CA 1
ATOM 5159 C C . ARG A 1 706 ? -23.263 -7.353 12.437 1.00 88.06 706 ARG A C 1
ATOM 5161 O O . ARG A 1 706 ? -22.738 -6.330 12.892 1.00 88.06 706 ARG A O 1
ATOM 5168 N N . GLU A 1 707 ? -22.606 -8.223 11.684 1.00 87.81 707 GLU A N 1
ATOM 5169 C CA . GLU A 1 707 ? -21.293 -7.938 11.117 1.00 87.81 707 GLU A CA 1
ATOM 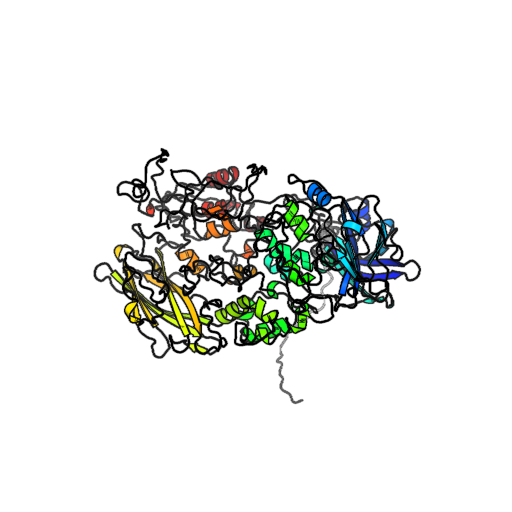5170 C C . GLU A 1 707 ? -21.475 -7.118 9.834 1.00 87.81 707 GLU A C 1
ATOM 5172 O O . GLU A 1 707 ? -22.365 -7.391 9.033 1.00 87.81 707 GLU A O 1
ATOM 5177 N N . VAL A 1 708 ? -20.681 -6.056 9.691 1.00 90.81 708 VAL A N 1
ATOM 5178 C CA . VAL A 1 708 ? -20.711 -5.155 8.521 1.00 90.81 708 VAL A CA 1
ATOM 5179 C C . VAL A 1 708 ? -19.327 -5.102 7.893 1.00 90.81 708 VAL A C 1
ATOM 5181 O O . VAL A 1 708 ? -19.191 -5.225 6.687 1.00 90.81 708 VAL A O 1
ATOM 5184 N N . VAL A 1 709 ? -18.293 -4.984 8.724 1.00 90.00 709 VAL A N 1
ATOM 5185 C CA . VAL A 1 709 ? -16.886 -5.072 8.327 1.00 90.00 709 VAL A CA 1
ATOM 5186 C C . VAL A 1 709 ? -16.168 -6.014 9.289 1.00 90.00 709 VAL A C 1
ATOM 5188 O O . VAL A 1 709 ? -16.515 -6.051 10.476 1.00 90.00 709 VAL A O 1
ATOM 5191 N N . SER A 1 710 ? -15.160 -6.733 8.799 1.00 84.19 710 SER A N 1
ATOM 5192 C CA . SER A 1 710 ? -14.301 -7.595 9.616 1.00 84.19 710 SER A CA 1
ATOM 5193 C C . SER A 1 710 ? -12.945 -6.929 9.868 1.00 84.19 710 SER A C 1
ATOM 5195 O O . SER A 1 710 ? -12.493 -6.091 9.088 1.00 84.19 710 SER A O 1
ATOM 5197 N N . SER A 1 711 ? -12.249 -7.315 10.943 1.00 80.50 711 SER A N 1
ATOM 5198 C CA . SER A 1 711 ? -10.866 -6.862 11.177 1.00 80.50 711 SER A CA 1
ATOM 5199 C C . SER A 1 711 ? -9.916 -7.262 10.045 1.00 80.50 711 SER A C 1
ATOM 5201 O O . SER A 1 711 ? -8.921 -6.577 9.820 1.00 80.50 711 SER A O 1
ATOM 5203 N N . ASP A 1 712 ? -10.208 -8.369 9.360 1.00 79.00 712 ASP A N 1
ATOM 5204 C CA . ASP A 1 712 ? -9.339 -8.947 8.338 1.00 79.00 712 ASP A CA 1
ATOM 5205 C C . ASP A 1 712 ? -9.467 -8.201 7.000 1.00 79.00 712 ASP A C 1
ATOM 5207 O O . ASP A 1 712 ? -8.450 -7.961 6.353 1.00 79.00 712 ASP A O 1
ATOM 5211 N N . ALA A 1 713 ? -10.663 -7.708 6.646 1.00 81.56 713 ALA A N 1
ATOM 5212 C CA . ALA A 1 713 ? -10.841 -6.794 5.512 1.00 81.56 713 ALA A CA 1
ATOM 5213 C C . ALA A 1 713 ? -10.009 -5.514 5.707 1.00 81.56 713 ALA A C 1
ATOM 5215 O O . ALA A 1 713 ? -9.214 -5.126 4.854 1.00 81.56 713 ALA A O 1
ATOM 5216 N N . CYS A 1 714 ? -10.074 -4.919 6.902 1.00 82.56 714 CYS A N 1
ATOM 5217 C CA . CYS A 1 714 ? -9.276 -3.738 7.217 1.00 82.56 714 CYS A CA 1
ATOM 5218 C C . CYS A 1 714 ? -7.752 -4.031 7.230 1.00 82.56 714 CYS A C 1
ATOM 5220 O O . CYS A 1 714 ? -6.948 -3.122 7.001 1.00 82.56 714 CYS A O 1
ATOM 5222 N N . ARG A 1 715 ? -7.335 -5.288 7.464 1.00 81.06 715 ARG A N 1
ATOM 5223 C CA . ARG A 1 715 ? -5.921 -5.714 7.429 1.00 81.06 715 ARG A CA 1
ATOM 5224 C C . ARG A 1 715 ? -5.316 -5.794 6.031 1.00 81.06 715 ARG A C 1
ATOM 5226 O O . ARG A 1 715 ? -4.090 -5.779 5.939 1.00 81.06 715 ARG A O 1
ATOM 5233 N N . ALA A 1 716 ? -6.122 -5.790 4.965 1.00 79.81 716 ALA A N 1
ATOM 5234 C CA . ALA A 1 716 ? -5.621 -5.671 3.593 1.00 79.81 716 ALA A CA 1
ATOM 5235 C C . ALA A 1 716 ? -4.700 -4.442 3.446 1.00 79.81 716 ALA A C 1
ATOM 5237 O O . ALA A 1 716 ? -3.550 -4.575 3.024 1.00 79.81 716 ALA A O 1
ATOM 5238 N N . CYS A 1 717 ? -5.149 -3.277 3.927 1.00 80.44 717 CYS A N 1
ATOM 5239 C CA . CYS A 1 717 ? -4.382 -2.025 3.892 1.00 80.44 717 CYS A CA 1
ATOM 5240 C C . CYS A 1 717 ? -3.633 -1.710 5.198 1.00 80.44 717 CYS A C 1
ATOM 5242 O O . CYS A 1 717 ? -2.581 -1.067 5.160 1.00 80.44 717 CYS A O 1
ATOM 5244 N N . HIS A 1 718 ? -4.133 -2.150 6.357 1.00 81.44 718 HIS A N 1
ATOM 5245 C CA . HIS A 1 718 ? -3.589 -1.774 7.665 1.00 81.44 718 HIS A CA 1
ATOM 5246 C C . HIS A 1 718 ? -3.161 -3.006 8.471 1.00 81.44 718 HIS A C 1
ATOM 5248 O O . HIS A 1 718 ? -3.980 -3.604 9.168 1.00 81.44 718 HIS A O 1
ATOM 5254 N N . LEU A 1 719 ? -1.864 -3.338 8.459 1.00 76.69 719 LEU A N 1
ATOM 5255 C CA . LEU A 1 719 ? -1.292 -4.437 9.253 1.00 76.69 719 LEU A CA 1
ATOM 5256 C C . LEU A 1 719 ? -1.802 -4.449 10.702 1.00 76.69 719 LEU A C 1
ATOM 5258 O O . LEU A 1 719 ? -2.037 -5.516 11.272 1.00 76.69 719 LEU A O 1
ATOM 5262 N N . ARG A 1 720 ? -2.010 -3.259 11.290 1.00 71.62 720 ARG A N 1
ATOM 5263 C CA . ARG A 1 720 ? -2.734 -3.130 12.552 1.00 71.62 720 ARG A CA 1
ATOM 5264 C C . ARG A 1 720 ? -3.469 -1.800 12.745 1.00 71.62 720 ARG A C 1
ATOM 5266 O O . ARG A 1 720 ? -2.886 -0.721 12.633 1.00 71.62 720 ARG A O 1
ATOM 5273 N N . PHE A 1 721 ? -4.712 -1.893 13.220 1.00 65.69 721 PHE A N 1
ATOM 5274 C CA . PHE A 1 721 ? -5.426 -0.783 13.857 1.00 65.69 721 PHE A CA 1
ATOM 5275 C C . PHE A 1 721 ? -5.096 -0.684 15.353 1.00 65.69 721 PHE A C 1
ATOM 5277 O O . PHE A 1 721 ? -5.185 -1.668 16.094 1.00 65.69 721 PHE A O 1
ATOM 5284 N N . GLY A 1 722 ? -4.727 0.517 15.805 1.00 58.38 722 GLY A N 1
ATOM 5285 C CA . GLY A 1 722 ? -4.450 0.814 17.208 1.00 58.38 722 GLY A CA 1
ATOM 5286 C C . GLY A 1 722 ? -4.701 2.282 17.534 1.00 58.38 722 GLY A C 1
ATOM 5287 O O . GLY A 1 722 ? -3.762 3.062 17.687 1.00 58.38 722 GLY A O 1
ATOM 5288 N N . LYS A 1 723 ? -5.980 2.662 17.637 1.00 54.78 723 LYS A N 1
ATOM 5289 C CA . LYS A 1 723 ? -6.398 4.033 17.969 1.00 54.78 723 LYS A CA 1
ATOM 5290 C C . LYS A 1 723 ? -6.823 4.145 19.445 1.00 54.78 723 LYS A C 1
ATOM 5292 O O . LYS A 1 723 ? -7.248 3.158 20.048 1.00 54.78 723 LYS A O 1
ATOM 5297 N N . HIS A 1 724 ? -6.741 5.357 20.003 1.00 52.38 724 HIS A N 1
ATOM 5298 C CA . HIS A 1 724 ? -7.048 5.710 21.400 1.00 52.38 724 HIS A CA 1
ATOM 5299 C C . HIS A 1 724 ? -6.052 5.272 22.497 1.00 52.38 724 HIS A C 1
ATOM 5301 O O . HIS A 1 724 ? -6.399 5.343 23.678 1.00 52.38 724 HIS A O 1
ATOM 5307 N N . ALA A 1 725 ? -4.800 4.930 22.167 1.00 49.41 725 ALA A N 1
ATOM 5308 C CA . ALA A 1 725 ? -3.723 4.935 23.163 1.00 49.41 725 ALA A CA 1
ATOM 5309 C C . ALA A 1 725 ? -3.459 6.361 23.679 1.00 49.41 725 ALA A C 1
ATOM 5311 O O . ALA A 1 725 ? -2.833 7.178 23.004 1.00 49.41 725 ALA A O 1
ATOM 5312 N N . GLN A 1 726 ? -3.895 6.654 24.906 1.00 41.31 726 GLN A N 1
ATOM 5313 C CA . GLN A 1 726 ? -3.487 7.882 25.588 1.00 41.31 726 GLN A CA 1
ATOM 5314 C C . GLN A 1 726 ? -2.008 7.803 25.974 1.00 41.31 726 GLN A C 1
ATOM 5316 O O . GLN A 1 726 ? -1.611 6.977 26.799 1.00 41.31 726 GLN A O 1
ATOM 5321 N N . THR A 1 727 ? -1.204 8.710 25.428 1.00 36.78 727 THR A N 1
ATOM 5322 C CA . THR A 1 727 ? 0.148 8.973 25.917 1.00 36.78 727 THR A CA 1
ATOM 5323 C C . THR A 1 727 ? 0.087 9.884 27.136 1.00 36.78 727 THR A C 1
ATOM 5325 O O . THR A 1 727 ? -0.244 11.064 27.007 1.00 36.78 727 THR A O 1
ATOM 5328 N N . GLY A 1 728 ? 0.475 9.375 28.304 1.00 33.62 728 GLY A N 1
ATOM 5329 C CA . GLY A 1 728 ? 0.983 10.255 29.352 1.00 33.62 728 GLY A CA 1
ATOM 5330 C C . GLY A 1 728 ? 2.246 10.957 28.843 1.00 33.62 728 GLY A C 1
ATOM 5331 O O . GLY A 1 728 ? 3.091 10.330 28.197 1.00 33.62 728 GLY A O 1
ATOM 5332 N N . THR A 1 729 ? 2.386 12.254 29.106 1.00 28.78 729 THR A N 1
ATOM 5333 C CA . THR A 1 729 ? 3.596 13.024 28.786 1.00 28.78 729 THR A CA 1
ATOM 5334 C C . THR A 1 729 ? 4.753 12.569 29.680 1.00 28.78 729 THR A C 1
ATOM 5336 O O . THR A 1 729 ? 4.994 13.163 30.727 1.00 28.78 729 THR A O 1
ATOM 5339 N N . GLY A 1 730 ? 5.438 11.485 29.301 1.00 31.98 730 GLY A N 1
ATOM 5340 C CA . GLY A 1 730 ? 6.518 10.919 30.121 1.00 31.98 730 GLY A CA 1
ATOM 5341 C C . GLY A 1 730 ? 7.123 9.576 29.693 1.00 31.98 730 GLY A C 1
ATOM 5342 O O . GLY A 1 730 ? 8.006 9.097 30.390 1.00 31.98 730 GLY A O 1
ATOM 5343 N N . GLY A 1 731 ? 6.695 8.948 28.590 1.00 33.75 731 GLY A N 1
ATOM 5344 C CA . GLY A 1 731 ? 7.338 7.723 28.072 1.00 33.75 731 GLY A CA 1
ATOM 5345 C C . GLY A 1 731 ? 6.900 6.394 28.710 1.00 33.75 731 GLY A C 1
ATOM 5346 O O . GLY A 1 731 ? 7.268 5.335 28.209 1.00 33.75 731 GLY A O 1
ATOM 5347 N N . ASN A 1 732 ? 6.074 6.425 29.759 1.00 35.44 732 ASN A N 1
ATOM 5348 C CA . ASN A 1 732 ? 5.518 5.225 30.393 1.00 35.44 732 ASN A CA 1
ATOM 5349 C C . ASN A 1 732 ? 4.197 4.822 29.707 1.00 35.44 732 ASN A C 1
ATOM 5351 O O . ASN A 1 732 ? 3.127 5.337 30.037 1.00 35.44 732 ASN A O 1
ATOM 5355 N N . TYR A 1 733 ? 4.283 3.927 28.718 1.00 44.09 733 TYR A N 1
ATOM 5356 C CA . TYR A 1 733 ? 3.177 3.551 27.826 1.00 44.09 733 TYR A CA 1
ATOM 5357 C C . TYR A 1 733 ? 2.457 2.267 28.259 1.00 44.09 733 TYR A C 1
ATOM 5359 O O . TYR A 1 733 ? 3.014 1.180 28.137 1.00 44.09 733 TYR A O 1
ATOM 5367 N N . TRP A 1 734 ? 1.195 2.387 28.698 1.00 48.91 734 TRP A N 1
ATOM 5368 C CA . TRP A 1 734 ? 0.429 1.256 29.256 1.00 48.91 734 TRP A CA 1
ATOM 5369 C C . TRP A 1 734 ? -1.057 1.176 28.845 1.00 48.91 734 TRP A C 1
ATOM 5371 O O . TRP A 1 734 ? -1.775 0.321 29.353 1.00 48.91 734 TRP A O 1
ATOM 5381 N N . ASN A 1 735 ? -1.559 2.034 27.946 1.00 47.62 735 ASN A N 1
ATOM 5382 C CA . ASN A 1 735 ? -2.980 2.001 27.557 1.00 47.62 735 ASN A CA 1
ATOM 5383 C C . ASN A 1 735 ? -3.241 0.992 26.411 1.00 47.62 735 ASN A C 1
ATOM 5385 O O . ASN A 1 735 ? -2.628 1.142 25.348 1.00 47.62 735 ASN A O 1
ATOM 5389 N N . PRO A 1 736 ? -4.141 -0.000 26.570 1.00 54.84 736 PRO A N 1
ATOM 5390 C CA . PRO A 1 736 ? -4.544 -0.897 25.488 1.00 54.84 736 PRO A CA 1
ATOM 5391 C C . PRO A 1 736 ? -5.149 -0.166 24.277 1.00 54.84 736 PRO A C 1
ATOM 5393 O O . PRO A 1 736 ? -6.129 0.575 24.360 1.00 54.84 736 PRO A O 1
ATOM 5396 N N . ASN A 1 737 ? -4.577 -0.429 23.104 1.00 61.75 737 ASN A N 1
ATOM 5397 C CA . ASN A 1 737 ? -5.021 0.138 21.831 1.00 61.75 737 ASN A CA 1
ATOM 5398 C C . ASN A 1 737 ? -6.290 -0.560 21.314 1.00 61.75 737 ASN A C 1
ATOM 5400 O O . ASN A 1 737 ? -6.362 -1.784 21.317 1.00 61.75 737 ASN A O 1
ATOM 5404 N N . ARG A 1 738 ? -7.268 0.175 20.772 1.00 71.56 738 ARG A N 1
ATOM 5405 C CA . ARG A 1 738 ? -8.488 -0.445 20.216 1.00 71.56 738 ARG A CA 1
ATOM 5406 C C . ARG A 1 738 ? -8.223 -0.999 18.812 1.00 71.56 738 ARG A C 1
ATOM 5408 O O . ARG A 1 738 ? -7.850 -0.234 17.924 1.00 71.56 738 ARG A O 1
ATOM 5415 N N . ASN A 1 739 ? -8.413 -2.312 18.639 1.00 71.19 739 ASN A N 1
ATOM 5416 C CA . ASN A 1 739 ? -8.039 -3.084 17.441 1.00 71.19 739 ASN A CA 1
ATOM 5417 C C . ASN A 1 739 ? -9.188 -3.897 16.798 1.00 71.19 739 ASN A C 1
ATOM 5419 O O . ASN A 1 739 ? -8.942 -4.616 15.834 1.00 71.19 739 ASN A O 1
ATOM 5423 N N . ASN A 1 740 ? -10.413 -3.820 17.332 1.00 79.56 740 ASN A N 1
ATOM 5424 C CA . ASN A 1 740 ? -11.574 -4.593 16.878 1.00 79.56 740 ASN A CA 1
ATOM 5425 C C . ASN A 1 740 ? -12.726 -3.630 16.506 1.00 79.56 740 ASN A C 1
ATOM 5427 O O . ASN A 1 740 ? -13.144 -2.845 17.370 1.00 79.56 740 ASN A O 1
ATOM 5431 N N . PRO A 1 741 ? -13.270 -3.669 15.268 1.00 84.38 741 PRO A N 1
ATOM 5432 C CA . PRO A 1 741 ? -14.337 -2.767 14.835 1.00 84.38 741 PRO A CA 1
ATOM 5433 C C . PRO A 1 741 ? -15.616 -2.909 15.674 1.00 84.38 741 PRO A C 1
ATOM 5435 O O . PRO A 1 741 ? -16.311 -1.913 15.876 1.00 84.38 741 PRO A O 1
ATOM 5438 N N . GLN A 1 742 ? -15.887 -4.086 16.256 1.00 83.44 742 GLN A N 1
ATOM 5439 C CA . GLN A 1 742 ? -17.039 -4.305 17.141 1.00 83.44 742 GLN A CA 1
ATOM 5440 C C . GLN A 1 742 ? -16.953 -3.503 18.455 1.00 83.44 742 GLN A C 1
ATOM 5442 O O . GLN A 1 742 ? -17.984 -3.216 19.056 1.00 83.44 742 GLN A O 1
ATOM 5447 N N . ILE A 1 743 ? -15.754 -3.070 18.872 1.00 79.94 743 ILE A N 1
ATOM 5448 C CA . ILE A 1 743 ? -15.560 -2.136 20.001 1.00 79.94 743 ILE A CA 1
ATOM 5449 C C . ILE A 1 743 ? -15.605 -0.686 19.533 1.00 79.94 743 ILE A C 1
ATOM 5451 O O . ILE A 1 743 ? -16.088 0.184 20.261 1.00 79.94 743 ILE A O 1
ATOM 5455 N N . CYS A 1 744 ? -15.131 -0.401 18.316 1.00 80.75 744 CYS A N 1
ATOM 5456 C CA . CYS A 1 744 ? -15.237 0.933 17.732 1.00 80.75 744 CYS A CA 1
ATOM 5457 C C . CYS A 1 744 ? -16.700 1.391 17.722 1.00 80.75 744 CYS A C 1
ATOM 5459 O O . CYS A 1 744 ? -16.993 2.440 18.294 1.00 80.75 744 CYS A O 1
ATOM 5461 N N . VAL A 1 745 ? -17.620 0.566 17.207 1.00 85.19 745 VAL A N 1
ATOM 5462 C CA . VAL A 1 745 ? -19.066 0.863 17.138 1.00 85.19 745 VAL A CA 1
ATOM 5463 C C . VAL A 1 745 ? -19.770 1.012 18.495 1.00 85.19 745 VAL A C 1
ATOM 5465 O O . VAL A 1 745 ? -20.890 1.504 18.527 1.00 85.19 745 VAL A O 1
ATOM 5468 N N . MET A 1 746 ? -19.155 0.639 19.627 1.00 79.31 746 MET A N 1
ATOM 5469 C CA . MET A 1 746 ? -19.726 0.898 20.964 1.00 79.31 746 MET A CA 1
ATOM 5470 C C . MET A 1 746 ? -19.578 2.367 21.396 1.00 79.31 746 MET A C 1
ATOM 5472 O O . MET A 1 746 ? -20.272 2.820 22.303 1.00 79.31 746 MET A O 1
ATOM 5476 N N . CYS A 1 747 ? -18.642 3.100 20.782 1.00 75.31 747 CYS A N 1
ATOM 5477 C CA . CYS A 1 747 ? -18.380 4.523 21.031 1.00 75.31 747 CYS A CA 1
ATOM 5478 C C . CYS A 1 747 ? -18.627 5.394 19.792 1.00 75.31 747 CYS A C 1
ATOM 5480 O O . CYS A 1 747 ? -19.080 6.523 19.920 1.00 75.31 747 CYS A O 1
ATOM 5482 N N . HIS A 1 748 ? -18.291 4.877 18.613 1.00 82.62 748 HIS A N 1
ATOM 5483 C CA . HIS A 1 748 ? -18.573 5.448 17.300 1.00 82.62 748 HIS A CA 1
ATOM 5484 C C . HIS A 1 748 ? -19.925 4.912 16.833 1.00 82.62 748 HIS A C 1
ATOM 5486 O O . HIS A 1 748 ? -20.007 4.118 15.901 1.00 82.62 748 HIS A O 1
ATOM 5492 N N . ASN A 1 749 ? -20.973 5.262 17.571 1.00 82.50 749 ASN A N 1
ATOM 5493 C CA . ASN A 1 749 ? -22.336 4.820 17.309 1.00 82.50 749 ASN A CA 1
ATOM 5494 C C . ASN A 1 749 ? -23.167 5.973 16.711 1.00 82.50 749 ASN A C 1
ATOM 5496 O O . ASN A 1 749 ? -22.706 7.120 16.718 1.00 82.50 749 ASN A O 1
ATOM 5500 N N . PRO A 1 750 ? -24.404 5.717 16.251 1.00 83.19 750 PRO A N 1
ATOM 5501 C CA . PRO A 1 750 ? -25.261 6.742 15.650 1.00 83.19 750 PRO A CA 1
ATOM 5502 C C . PRO A 1 750 ? -25.621 7.918 16.564 1.00 83.19 750 PRO A C 1
ATOM 5504 O O . PRO A 1 750 ? -26.233 8.875 16.100 1.00 83.19 750 PRO A O 1
ATOM 5507 N N . ASN A 1 751 ? -25.259 7.870 17.848 1.00 76.31 751 ASN A N 1
ATOM 5508 C CA . ASN A 1 751 ? -25.516 8.913 18.833 1.00 76.31 751 ASN A CA 1
ATOM 5509 C C . ASN A 1 751 ? -24.334 9.867 19.052 1.00 76.31 751 ASN A C 1
ATOM 5511 O O . ASN A 1 751 ? -24.536 10.907 19.675 1.00 76.31 751 ASN A O 1
ATOM 5515 N N . ALA A 1 752 ? -23.144 9.544 18.540 1.00 75.56 752 ALA A N 1
ATOM 5516 C CA . ALA A 1 752 ? -21.904 10.252 18.841 1.00 75.56 752 ALA A CA 1
ATOM 5517 C C . ALA A 1 752 ? -21.470 11.246 17.749 1.00 75.56 752 ALA A C 1
ATOM 5519 O O . ALA A 1 752 ? -21.461 10.935 16.555 1.00 75.56 752 ALA A O 1
ATOM 5520 N N . THR A 1 753 ? -20.995 12.410 18.186 1.00 74.56 753 THR A N 1
ATOM 5521 C CA . THR A 1 753 ? -20.392 13.458 17.350 1.00 74.56 753 THR A CA 1
ATOM 5522 C C . THR A 1 753 ? -19.009 13.849 17.871 1.00 74.56 753 THR A C 1
ATOM 5524 O O . THR A 1 753 ? -18.537 13.364 18.907 1.00 74.56 753 THR A O 1
ATOM 5527 N N . ASP A 1 754 ? -18.307 14.703 17.133 1.00 67.00 754 ASP A N 1
ATOM 5528 C CA . ASP A 1 754 ? -16.987 15.180 17.526 1.00 67.00 754 ASP A CA 1
ATOM 5529 C C . ASP A 1 754 ? -17.026 16.164 18.716 1.00 67.00 754 ASP A C 1
ATOM 5531 O O . ASP A 1 754 ? -16.072 16.195 19.509 1.00 67.00 754 ASP A O 1
ATOM 5535 N N . ILE A 1 755 ? -18.140 16.884 18.894 1.00 60.31 755 ILE A N 1
ATOM 5536 C CA . ILE A 1 755 ? -18.412 17.780 20.031 1.00 60.31 755 ILE A CA 1
ATOM 5537 C C . ILE A 1 755 ? -18.956 17.035 21.260 1.00 60.31 755 ILE A C 1
ATOM 5539 O O . ILE A 1 755 ? -18.524 17.357 22.369 1.00 60.31 755 ILE A O 1
ATOM 5543 N N . SER A 1 756 ? -19.775 15.981 21.102 1.00 49.53 756 SER A N 1
ATOM 5544 C CA . SER A 1 756 ? -20.334 15.165 22.207 1.00 49.53 756 SER A CA 1
ATOM 5545 C C . SER A 1 756 ? -19.287 14.265 22.907 1.00 49.53 756 SER A C 1
ATOM 5547 O O . SER A 1 756 ? -19.484 13.067 23.144 1.00 49.53 756 SER A O 1
ATOM 5549 N N . ARG A 1 757 ? -18.069 14.775 23.109 1.00 43.28 757 ARG A N 1
ATOM 5550 C CA . ARG A 1 757 ? -16.932 14.032 23.667 1.00 43.28 757 ARG A CA 1
ATOM 5551 C C . ARG A 1 757 ? -15.807 14.934 24.187 1.00 43.28 757 ARG A C 1
ATOM 5553 O O . ARG A 1 757 ? -14.660 14.480 24.259 1.00 43.28 757 ARG A O 1
ATOM 5560 N N . SER A 1 758 ? -16.058 16.218 24.458 1.00 40.44 758 SER A N 1
ATOM 5561 C CA . SER A 1 758 ? -15.048 17.151 24.987 1.00 40.44 758 SER A CA 1
ATOM 5562 C C . SER A 1 758 ? -15.410 17.676 26.374 1.00 40.44 758 SER A C 1
ATOM 5564 O O . SER A 1 758 ? -16.331 18.466 26.536 1.00 40.44 758 SER A O 1
ATOM 5566 N N . THR A 1 759 ? -14.606 17.306 27.370 1.00 35.44 759 THR A N 1
ATOM 5567 C CA . THR A 1 759 ? -14.628 17.889 28.721 1.00 35.44 759 THR A CA 1
ATOM 5568 C C . THR A 1 759 ? -13.633 19.044 28.899 1.00 35.44 759 THR A C 1
ATOM 5570 O O . THR A 1 759 ? -13.486 19.540 30.010 1.00 35.44 759 THR A O 1
ATOM 5573 N N . ALA A 1 760 ? -12.934 19.469 27.838 1.00 34.41 760 ALA A N 1
ATOM 5574 C CA . ALA A 1 760 ? -11.850 20.451 27.897 1.00 34.41 760 ALA A CA 1
ATOM 5575 C C . ALA A 1 760 ? -11.983 21.536 26.814 1.00 34.41 760 ALA A C 1
ATOM 5577 O O . ALA A 1 760 ? -12.280 21.235 25.658 1.00 34.41 760 ALA A O 1
ATOM 5578 N N . ALA A 1 761 ? -11.683 22.785 27.180 1.00 33.19 761 ALA A N 1
ATOM 5579 C CA . ALA A 1 761 ? -11.859 23.998 26.370 1.00 33.19 761 ALA A CA 1
ATOM 5580 C C . ALA A 1 761 ? -10.829 24.196 25.224 1.00 33.19 761 ALA A C 1
ATOM 5582 O O . ALA A 1 761 ? -10.494 25.332 24.876 1.00 33.19 761 ALA A O 1
ATOM 5583 N N . SER A 1 762 ? -10.286 23.112 24.655 1.00 34.19 762 SER A N 1
ATOM 5584 C CA . SER A 1 762 ? -9.054 23.112 23.843 1.00 34.19 762 SER A CA 1
ATOM 5585 C C . SER A 1 762 ? -9.232 22.997 22.318 1.00 34.19 762 SER A C 1
ATOM 5587 O O . SER A 1 762 ? -8.281 22.658 21.614 1.00 34.19 762 SER A O 1
ATOM 5589 N N . THR A 1 763 ? -10.397 23.346 21.767 1.00 38.28 763 THR A N 1
ATOM 5590 C CA . THR A 1 763 ? -10.584 23.537 20.315 1.00 38.28 763 THR A CA 1
ATOM 5591 C C . THR A 1 763 ? -10.798 25.016 19.985 1.00 38.28 763 THR A C 1
ATOM 5593 O O . THR A 1 763 ? -11.811 25.616 20.334 1.00 38.28 763 THR A O 1
ATOM 5596 N N . ARG A 1 764 ? -9.815 25.630 19.304 1.00 38.78 764 ARG A N 1
ATOM 5597 C CA . ARG A 1 764 ? -9.896 27.025 18.817 1.00 38.78 764 ARG A CA 1
ATOM 5598 C C . ARG A 1 764 ? -10.659 27.184 17.495 1.00 38.78 764 ARG A C 1
ATOM 5600 O O . ARG A 1 764 ? -10.966 28.307 17.118 1.00 38.78 764 ARG A O 1
ATOM 5607 N N . LEU A 1 765 ? -11.002 26.081 16.835 1.00 37.44 765 LEU A N 1
ATOM 5608 C CA . LEU A 1 765 ? -11.950 26.038 15.720 1.00 37.44 765 LEU A CA 1
ATOM 5609 C C . LEU A 1 765 ? -13.314 25.621 16.289 1.00 37.44 765 LEU A C 1
ATOM 5611 O O . LEU A 1 765 ? -13.372 24.667 17.064 1.00 37.44 765 LEU A O 1
ATOM 5615 N N . GLY A 1 766 ? -14.366 26.385 15.976 1.00 36.91 766 GLY A N 1
ATOM 5616 C CA . GLY A 1 766 ? -15.701 26.255 16.584 1.00 36.91 766 GLY A CA 1
ATOM 5617 C C . GLY A 1 766 ? -16.012 27.232 17.735 1.00 36.91 766 GLY A C 1
ATOM 5618 O O . GLY A 1 766 ? -17.125 27.218 18.259 1.00 36.91 766 GLY A O 1
ATOM 5619 N N . ARG A 1 767 ? -15.094 28.135 18.132 1.00 36.81 767 ARG A N 1
ATOM 5620 C CA . ARG A 1 767 ? -15.456 29.216 19.077 1.00 36.81 767 ARG A CA 1
ATOM 5621 C C . ARG A 1 767 ? -16.450 30.191 18.421 1.00 36.81 767 ARG A C 1
ATOM 5623 O O . ARG A 1 767 ? -16.227 30.673 17.312 1.00 36.81 767 ARG A O 1
ATOM 5630 N N . GLY A 1 768 ? -17.538 30.486 19.136 1.00 40.38 768 GLY A N 1
ATOM 5631 C CA . GLY A 1 768 ? -18.497 31.546 18.799 1.00 40.38 768 GLY A CA 1
ATOM 5632 C C . GLY A 1 768 ? -19.700 31.159 17.931 1.00 40.38 768 GLY A C 1
ATOM 5633 O O . GLY A 1 768 ? -20.390 32.054 17.463 1.00 40.38 768 GLY A O 1
ATOM 5634 N N . GLY A 1 769 ? -19.968 29.869 17.696 1.00 43.41 769 GLY A N 1
ATOM 5635 C CA . GLY A 1 769 ? -21.016 29.439 16.749 1.00 43.41 769 GLY A CA 1
ATOM 5636 C C . GLY A 1 769 ? -20.572 29.488 15.279 1.00 43.41 769 GLY A C 1
ATOM 5637 O O . GLY A 1 769 ? -21.391 29.396 14.368 1.00 43.41 769 GLY A O 1
ATOM 5638 N N . SER A 1 770 ? -19.264 29.630 15.049 1.00 42.00 770 SER A N 1
ATOM 5639 C CA . SER A 1 770 ? -18.648 29.603 13.724 1.00 42.00 770 SER A CA 1
ATOM 5640 C C . SER A 1 770 ? -18.633 28.182 13.160 1.00 42.00 770 SER A C 1
ATOM 5642 O O . SER A 1 770 ? -18.205 27.249 13.839 1.00 42.00 770 SER A O 1
ATOM 5644 N N . LYS A 1 771 ? -19.043 28.040 11.897 1.00 54.62 771 LYS A N 1
ATOM 5645 C CA . LYS A 1 771 ? -18.925 26.801 11.118 1.00 54.62 771 LYS A CA 1
ATOM 5646 C C . LYS A 1 771 ? -17.465 26.335 11.001 1.00 54.62 771 LYS A C 1
ATOM 5648 O O . LYS A 1 771 ? -16.546 27.157 10.980 1.00 54.62 771 LYS A O 1
ATOM 5653 N N . GLY A 1 772 ? -17.268 25.027 10.861 1.00 54.88 772 GLY A N 1
ATOM 5654 C CA . GLY A 1 772 ? -16.023 24.397 10.443 1.00 54.88 772 GLY A CA 1
ATOM 5655 C C . GLY A 1 772 ? -15.545 25.000 9.127 1.00 54.88 772 GLY A C 1
ATOM 5656 O O . GLY A 1 772 ? -16.341 25.303 8.237 1.00 54.88 772 GLY A O 1
ATOM 5657 N N . HIS A 1 773 ? -14.239 25.244 9.034 1.00 53.50 773 HIS A N 1
ATOM 5658 C CA . HIS A 1 773 ? -13.654 26.012 7.938 1.00 53.50 773 HIS A CA 1
ATOM 5659 C C . HIS A 1 773 ? -13.719 25.264 6.602 1.00 53.50 773 HIS A C 1
ATOM 5661 O O . HIS A 1 773 ? -13.789 25.904 5.558 1.00 53.50 773 HIS A O 1
ATOM 5667 N N . PHE A 1 774 ? -13.706 23.929 6.644 1.00 57.53 774 PHE A N 1
ATOM 5668 C CA . PHE A 1 774 ? -13.627 23.090 5.449 1.00 57.53 774 PHE A CA 1
ATOM 5669 C C . PHE A 1 774 ? -14.930 22.351 5.118 1.00 57.53 774 PHE A C 1
ATOM 5671 O O . PHE A 1 774 ? -15.198 22.106 3.948 1.00 57.53 774 PHE A O 1
ATOM 5678 N N . ASP A 1 775 ? -15.742 22.001 6.118 1.00 59.22 775 ASP A N 1
ATOM 5679 C CA . ASP A 1 775 ? -16.998 21.261 5.925 1.00 59.22 775 ASP A CA 1
ATOM 5680 C C . ASP A 1 775 ? -18.262 22.117 6.109 1.00 59.22 775 ASP A C 1
ATOM 5682 O O . ASP A 1 775 ? -19.369 21.666 5.816 1.00 59.22 775 ASP A O 1
ATOM 5686 N N . GLY A 1 776 ? -18.121 23.351 6.605 1.00 64.75 776 GLY A N 1
ATOM 5687 C CA . GLY A 1 776 ? -19.238 24.250 6.869 1.00 64.75 776 GLY A CA 1
ATOM 5688 C C . GLY A 1 776 ? -20.151 23.822 8.028 1.00 64.75 776 GLY A C 1
ATOM 5689 O O . GLY A 1 776 ? -21.240 24.393 8.161 1.00 64.75 776 GLY A O 1
ATOM 5690 N N . LYS A 1 777 ? -19.749 22.855 8.866 1.00 66.88 777 LYS A N 1
ATOM 5691 C CA . LYS A 1 777 ? -20.585 22.282 9.938 1.00 66.88 777 LYS A CA 1
ATOM 5692 C C . LYS A 1 777 ? -20.188 22.791 11.314 1.00 66.88 777 LYS A C 1
ATOM 5694 O O . LYS A 1 777 ? -19.034 23.100 11.565 1.00 66.88 777 LYS A O 1
ATOM 5699 N N . ILE A 1 778 ? -21.149 22.889 12.227 1.00 63.66 778 ILE A N 1
ATOM 5700 C CA . ILE A 1 778 ? -20.846 23.208 13.634 1.00 63.66 778 ILE A CA 1
ATOM 5701 C C . ILE A 1 778 ? -20.378 21.945 14.375 1.00 63.66 778 ILE A C 1
ATOM 5703 O O . ILE A 1 778 ? -19.560 22.043 15.280 1.00 63.66 778 ILE A O 1
ATOM 5707 N N . GLU A 1 779 ? -20.872 20.776 13.966 1.00 72.25 779 GLU A N 1
ATOM 5708 C CA . GLU A 1 779 ? -20.704 19.468 14.600 1.00 72.25 779 GLU A CA 1
ATOM 5709 C C . GLU A 1 779 ? -20.706 18.398 13.487 1.00 72.25 779 GLU A C 1
ATOM 5711 O O . GLU A 1 779 ? -21.478 18.518 12.532 1.00 72.25 779 GLU A O 1
ATOM 5716 N N . GLU A 1 780 ? -19.851 17.372 13.569 1.00 78.31 780 GLU A N 1
ATOM 5717 C CA . GLU A 1 780 ? -19.806 16.264 12.592 1.00 78.31 780 GLU A CA 1
ATOM 5718 C C . GLU A 1 780 ? -19.990 14.909 13.291 1.00 78.31 780 GLU A C 1
ATOM 5720 O O . GLU A 1 780 ? -19.479 14.661 14.391 1.00 78.31 780 GLU A O 1
ATOM 5725 N N . ALA A 1 781 ? -20.733 14.001 12.649 1.00 82.69 781 ALA A N 1
ATOM 5726 C CA . ALA A 1 781 ? -21.039 12.703 13.240 1.00 82.69 781 ALA A CA 1
ATOM 5727 C C . ALA A 1 781 ? -19.809 11.787 13.210 1.00 82.69 781 ALA A C 1
ATOM 5729 O O . ALA A 1 781 ? -19.257 11.499 12.147 1.00 82.69 781 ALA A O 1
ATOM 5730 N N . ILE A 1 782 ? -19.434 11.245 14.373 1.00 79.94 782 ILE A N 1
ATOM 5731 C CA . ILE A 1 782 ? -18.352 10.253 14.494 1.00 79.94 782 ILE A CA 1
ATOM 5732 C C . ILE A 1 782 ? -18.884 8.818 14.572 1.00 79.94 782 ILE A C 1
ATOM 5734 O O . ILE A 1 782 ? -18.135 7.908 14.931 1.00 79.94 782 ILE A O 1
ATOM 5738 N N . ASP A 1 783 ? -20.160 8.617 14.237 1.00 86.69 783 ASP A N 1
ATOM 5739 C CA . ASP A 1 783 ? -20.769 7.316 13.953 1.00 86.69 783 ASP A CA 1
ATOM 5740 C C . ASP A 1 783 ? -19.911 6.535 12.948 1.00 86.69 783 ASP A C 1
ATOM 5742 O O . ASP A 1 783 ? -19.525 7.070 11.909 1.00 86.69 783 ASP A O 1
ATOM 5746 N N . PHE A 1 784 ? -19.597 5.273 13.247 1.00 88.06 784 PHE A N 1
ATOM 5747 C CA . PHE A 1 784 ? -18.585 4.500 12.527 1.00 88.06 784 PHE A CA 1
ATOM 5748 C C . PHE A 1 784 ? -18.871 4.407 11.023 1.00 88.06 784 PHE A C 1
ATOM 5750 O O . PHE A 1 784 ? -17.943 4.534 10.227 1.00 88.06 784 PHE A O 1
ATOM 5757 N N . LYS A 1 785 ? -20.150 4.274 10.633 1.00 88.19 785 LYS A N 1
ATOM 5758 C CA . LYS A 1 785 ? -20.565 4.212 9.220 1.00 88.19 785 LYS A CA 1
ATOM 5759 C C . LYS A 1 785 ? -20.291 5.517 8.462 1.00 88.19 785 LYS A C 1
ATOM 5761 O O . LYS A 1 785 ? -19.886 5.473 7.309 1.00 88.19 785 LYS A O 1
ATOM 5766 N N . ARG A 1 786 ? -20.443 6.676 9.115 1.00 87.44 786 ARG A N 1
ATOM 5767 C CA . ARG A 1 786 ? -20.141 7.983 8.512 1.00 87.44 786 ARG A CA 1
ATOM 5768 C C . ARG A 1 786 ? -18.644 8.278 8.556 1.00 87.44 786 ARG A C 1
ATOM 5770 O O . ARG A 1 786 ? -18.066 8.683 7.553 1.00 87.44 786 ARG A O 1
ATOM 5777 N N . PHE A 1 787 ? -18.021 8.037 9.709 1.00 84.38 787 PHE A N 1
ATOM 5778 C CA . PHE A 1 787 ? -16.609 8.299 9.968 1.00 84.38 787 PHE A CA 1
ATOM 5779 C C . PHE A 1 787 ? -15.686 7.518 9.026 1.00 84.38 787 PHE A C 1
ATOM 5781 O O . PHE A 1 787 ? -14.821 8.120 8.398 1.00 84.38 787 PHE A O 1
ATOM 5788 N N . VAL A 1 788 ? -15.868 6.197 8.900 1.00 86.81 788 VAL A N 1
ATOM 5789 C CA . VAL A 1 788 ? -14.985 5.353 8.075 1.00 86.81 788 VAL A CA 1
ATOM 5790 C C . VAL A 1 788 ? -15.081 5.724 6.598 1.00 86.81 788 VAL A C 1
ATOM 5792 O O . VAL A 1 788 ? -14.050 5.807 5.941 1.00 86.81 788 VAL A O 1
ATOM 5795 N N . HIS A 1 789 ? -16.276 6.005 6.081 1.00 86.88 789 HIS A N 1
ATOM 5796 C CA . HIS A 1 789 ? -16.427 6.487 4.710 1.00 86.88 789 HIS A CA 1
ATOM 5797 C C . HIS A 1 789 ? -15.802 7.876 4.526 1.00 86.88 789 HIS A C 1
ATOM 5799 O O . HIS A 1 789 ? -14.972 8.059 3.644 1.00 86.88 789 HIS A O 1
ATOM 5805 N N . GLY A 1 790 ? -16.115 8.841 5.397 1.00 79.19 790 GLY A N 1
ATOM 5806 C CA . GLY A 1 790 ? -15.646 10.222 5.254 1.00 79.19 790 GLY A CA 1
ATOM 5807 C C . GLY A 1 790 ? -14.125 10.395 5.335 1.00 79.19 790 GLY A C 1
ATOM 5808 O O . GLY A 1 790 ? -13.580 11.244 4.635 1.00 79.19 790 GLY A O 1
ATOM 5809 N N . VAL A 1 791 ? -13.410 9.578 6.124 1.00 76.94 791 VAL A N 1
ATOM 5810 C CA . VAL A 1 791 ? -11.931 9.627 6.157 1.00 76.94 791 VAL A CA 1
ATOM 5811 C C . VAL A 1 791 ? -11.255 8.945 4.966 1.00 76.94 791 VAL A C 1
ATOM 5813 O O . VAL A 1 791 ? -10.077 9.210 4.723 1.00 76.94 791 VAL A O 1
ATOM 5816 N N . HIS A 1 792 ? -11.980 8.095 4.234 1.00 80.56 792 HIS A N 1
ATOM 5817 C CA . HIS A 1 792 ? -11.501 7.422 3.025 1.00 80.56 792 HIS A CA 1
ATOM 5818 C C . HIS A 1 792 ? -12.103 7.992 1.731 1.00 80.56 792 HIS A C 1
ATOM 5820 O O . HIS A 1 792 ? -11.659 7.591 0.666 1.00 80.56 792 HIS A O 1
ATOM 5826 N N . GLY A 1 793 ? -13.050 8.938 1.795 1.00 72.50 793 GLY A N 1
ATOM 5827 C CA . GLY A 1 793 ? -13.899 9.410 0.683 1.00 72.50 793 GLY A CA 1
ATOM 5828 C C . GLY A 1 793 ? -13.206 10.089 -0.509 1.00 72.50 793 GLY A C 1
ATOM 5829 O O . GLY A 1 793 ? -13.881 10.620 -1.388 1.00 72.50 793 GLY A O 1
ATOM 5830 N N . LYS A 1 794 ? -11.874 10.049 -0.559 1.00 69.19 794 LYS A N 1
ATOM 5831 C CA . LYS A 1 794 ? -11.032 10.557 -1.638 1.00 69.19 794 LYS A CA 1
ATOM 5832 C C . LYS A 1 794 ? -10.007 9.501 -2.044 1.00 69.19 794 LYS A C 1
ATOM 5834 O O . LYS A 1 794 ? -9.122 9.166 -1.257 1.00 69.19 794 LYS A O 1
ATOM 5839 N N . SER A 1 795 ? -10.094 9.028 -3.282 1.00 61.38 795 SER A N 1
ATOM 5840 C CA . SER A 1 795 ? -9.173 8.066 -3.909 1.00 61.38 795 SER A CA 1
ATOM 5841 C C . SER A 1 795 ? -8.139 8.742 -4.814 1.00 61.38 795 SER A C 1
ATOM 5843 O O . SER A 1 795 ? -8.403 9.807 -5.372 1.00 61.38 795 SER A O 1
ATOM 5845 N N . TYR A 1 796 ? -6.970 8.116 -5.009 1.00 54.19 796 TYR A N 1
ATOM 5846 C CA . TYR A 1 796 ? -5.967 8.592 -5.975 1.00 54.19 796 TYR A CA 1
ATOM 5847 C C . TYR A 1 796 ? -6.261 8.016 -7.364 1.00 54.19 796 TYR A C 1
ATOM 5849 O O . TYR A 1 796 ? -5.605 7.086 -7.828 1.00 54.19 796 TYR A O 1
ATOM 5857 N N . LEU A 1 797 ? -7.270 8.575 -8.028 1.00 47.59 797 LEU A N 1
ATOM 5858 C CA . LEU A 1 797 ? -7.522 8.339 -9.447 1.00 47.59 797 LEU A CA 1
ATOM 5859 C C . LEU A 1 797 ? -7.042 9.571 -10.239 1.00 47.59 797 LEU A C 1
ATOM 5861 O O . LEU A 1 797 ? -7.176 10.693 -9.761 1.00 47.59 797 LEU A O 1
ATOM 5865 N N . TRP A 1 798 ? -6.481 9.323 -11.429 1.00 48.09 798 TRP A N 1
ATOM 5866 C CA . TRP A 1 798 ? -6.034 10.282 -12.461 1.00 48.09 798 TRP A CA 1
ATOM 5867 C C . TRP A 1 798 ? -4.743 11.118 -12.254 1.00 48.09 798 TRP A C 1
ATOM 5869 O O . TRP A 1 798 ? -4.522 11.761 -11.231 1.00 48.09 798 TRP A O 1
ATOM 5879 N N . GLU A 1 799 ? -3.930 11.219 -13.325 1.00 37.56 799 GLU A N 1
ATOM 5880 C CA . GLU A 1 799 ? -2.911 12.278 -13.518 1.00 37.56 799 GLU A CA 1
ATOM 5881 C C . GLU A 1 799 ? -3.604 13.618 -13.894 1.00 37.56 799 GLU A C 1
ATOM 5883 O O . GLU A 1 799 ? -3.352 14.171 -14.968 1.00 37.56 799 GLU A O 1
ATOM 5888 N N . GLY A 1 800 ? -4.497 14.157 -13.053 1.00 38.09 800 GLY A N 1
ATOM 5889 C CA . GLY A 1 800 ? -5.107 15.468 -13.340 1.00 38.09 800 GLY A CA 1
ATOM 5890 C C . GLY A 1 800 ? -6.419 15.836 -12.651 1.00 38.09 800 GLY A C 1
ATOM 5891 O O . GLY A 1 800 ? -6.732 17.017 -12.593 1.00 38.09 800 GLY A O 1
ATOM 5892 N N . GLU A 1 801 ? -7.172 14.858 -12.154 1.00 38.03 801 GLU A N 1
ATOM 5893 C CA . GLU A 1 801 ? -8.560 15.018 -11.710 1.00 38.03 801 GLU A CA 1
ATOM 5894 C C . GLU A 1 801 ? -8.728 14.170 -10.459 1.00 38.03 801 GLU A C 1
ATOM 5896 O O . GLU A 1 801 ? -8.943 12.961 -10.517 1.00 38.03 801 GLU A O 1
ATOM 5901 N N . HIS A 1 802 ? -8.569 14.801 -9.301 1.00 46.09 802 HIS A N 1
ATOM 5902 C CA . HIS A 1 802 ? -8.896 14.145 -8.050 1.00 46.09 802 HIS A CA 1
ATOM 5903 C C . HIS A 1 802 ? -10.410 13.924 -8.022 1.00 46.09 802 HIS A C 1
ATOM 5905 O O . HIS A 1 802 ? -11.161 14.864 -7.783 1.00 46.09 802 HIS A O 1
ATOM 5911 N N . HIS A 1 803 ? -10.858 12.689 -8.260 1.00 47.25 803 HIS A N 1
ATOM 5912 C CA . HIS A 1 803 ? -12.260 12.314 -8.078 1.00 47.25 803 HIS A CA 1
ATOM 5913 C C . HIS A 1 803 ? -12.599 12.327 -6.579 1.00 47.25 803 HIS A C 1
ATOM 5915 O O . HIS A 1 803 ? -12.573 11.304 -5.889 1.00 47.25 803 HIS A O 1
ATOM 5921 N N . GLU A 1 804 ? -12.875 13.521 -6.063 1.00 53.22 804 GLU A N 1
ATOM 5922 C CA . GLU A 1 804 ? -13.469 13.734 -4.752 1.00 53.22 804 GLU A CA 1
ATOM 5923 C C . GLU A 1 804 ? -14.931 13.281 -4.834 1.00 53.22 804 GLU A C 1
ATOM 5925 O O . GLU A 1 804 ? -15.788 13.983 -5.360 1.00 53.22 804 GLU A O 1
ATOM 5930 N N . VAL A 1 805 ? -15.225 12.069 -4.344 1.00 63.97 805 VAL A N 1
ATOM 5931 C CA . VAL A 1 805 ? -16.615 11.576 -4.266 1.00 63.97 805 VAL A CA 1
ATOM 5932 C C . VAL A 1 805 ? -17.436 12.456 -3.319 1.00 63.97 805 VAL A C 1
ATOM 5934 O O . VAL A 1 805 ? -18.641 12.617 -3.508 1.00 63.97 805 VAL A O 1
ATOM 5937 N N . ARG A 1 806 ? -16.757 13.033 -2.320 1.00 68.81 806 ARG A N 1
ATOM 5938 C CA . ARG A 1 806 ? -17.298 13.969 -1.343 1.00 68.81 806 ARG A CA 1
ATOM 5939 C C . ARG A 1 806 ? -16.837 15.393 -1.663 1.00 68.81 806 ARG A C 1
ATOM 5941 O O . ARG A 1 806 ? -15.639 15.649 -1.636 1.00 68.81 806 ARG A O 1
ATOM 5948 N N . GLU A 1 807 ? -17.773 16.310 -1.918 1.00 67.38 807 GLU A N 1
ATOM 5949 C CA . GLU A 1 807 ? -17.472 17.710 -2.281 1.00 67.38 807 GLU A CA 1
ATOM 5950 C C . GLU A 1 807 ? -16.877 18.495 -1.106 1.00 67.38 807 GLU A C 1
ATOM 5952 O O . GLU A 1 807 ? -16.086 19.416 -1.296 1.00 67.38 807 GLU A O 1
ATOM 5957 N N . HIS A 1 808 ? -17.258 18.132 0.121 1.00 67.50 808 HIS A N 1
ATOM 5958 C CA . HIS A 1 808 ? -16.765 18.772 1.335 1.00 67.50 808 HIS A CA 1
ATOM 5959 C C . HIS A 1 808 ? -15.915 17.764 2.116 1.00 67.50 808 HIS A C 1
ATOM 5961 O O . HIS A 1 808 ? -16.408 16.688 2.452 1.00 67.50 808 HIS A O 1
ATOM 5967 N N . PRO A 1 809 ? -14.660 18.055 2.483 1.00 65.31 809 PRO A N 1
ATOM 5968 C CA . PRO A 1 809 ? -13.860 17.124 3.277 1.00 65.31 809 PRO A CA 1
ATOM 5969 C C . PRO A 1 809 ? -14.426 16.917 4.689 1.00 65.31 809 PRO A C 1
ATOM 5971 O O . PRO A 1 809 ? -15.295 17.649 5.162 1.00 65.31 809 PRO A O 1
ATOM 5974 N N . MET A 1 810 ? -13.983 15.871 5.390 1.00 72.50 810 MET A N 1
ATOM 5975 C CA . MET A 1 810 ? -14.451 15.590 6.753 1.00 72.50 810 MET A CA 1
ATOM 5976 C C . MET A 1 810 ? -13.604 16.354 7.763 1.00 72.50 810 MET A C 1
ATOM 5978 O O . MET A 1 810 ? -12.422 16.052 7.940 1.00 72.50 810 MET A O 1
ATOM 5982 N N . GLN A 1 811 ? -14.207 17.324 8.450 1.00 67.12 811 GLN A N 1
ATOM 5983 C CA . GLN A 1 811 ? -13.575 17.996 9.575 1.00 67.12 811 GLN A CA 1
ATOM 5984 C C . GLN A 1 811 ? -14.055 17.353 10.882 1.00 67.12 811 GLN A C 1
ATOM 5986 O O . GLN A 1 811 ? -15.243 17.191 11.122 1.00 67.12 811 GLN A O 1
ATOM 5991 N N . ILE A 1 812 ? -13.110 16.960 11.735 1.00 65.69 812 ILE A N 1
ATOM 5992 C CA . ILE A 1 812 ? -13.380 16.466 13.089 1.00 65.69 812 ILE A CA 1
ATOM 5993 C C . ILE A 1 812 ? -12.546 17.333 14.022 1.00 65.69 812 ILE A C 1
ATOM 5995 O O . ILE A 1 812 ? -11.316 17.215 14.080 1.00 65.69 812 ILE A O 1
ATOM 5999 N N . ARG A 1 813 ? -13.207 18.236 14.747 1.00 59.62 813 ARG A N 1
ATOM 6000 C CA . ARG A 1 813 ? -12.583 19.285 15.559 1.00 59.62 813 ARG A CA 1
ATOM 6001 C C . ARG A 1 813 ? -11.612 20.135 14.728 1.00 59.62 813 ARG A C 1
ATOM 6003 O O . ARG A 1 813 ? -12.019 20.878 13.841 1.00 59.62 813 ARG A O 1
ATOM 6010 N N . ALA A 1 814 ? -10.316 20.033 15.021 1.00 46.00 814 ALA A N 1
ATOM 6011 C CA . ALA A 1 814 ? -9.238 20.743 14.336 1.00 46.00 814 ALA A CA 1
ATOM 6012 C C . ALA A 1 814 ? -8.433 19.845 13.375 1.00 46.00 814 ALA A C 1
ATOM 6014 O O . ALA A 1 814 ? -7.327 20.211 12.981 1.00 46.00 814 ALA A O 1
ATOM 6015 N N . VAL A 1 815 ? -8.948 18.658 13.034 1.00 47.22 815 VAL A N 1
ATOM 6016 C CA . VAL A 1 815 ? -8.295 17.703 12.130 1.00 47.22 815 VAL A CA 1
ATOM 6017 C C . VAL A 1 815 ? -9.143 17.531 10.874 1.00 47.22 815 VAL A C 1
ATOM 6019 O O . VAL A 1 815 ? -10.336 17.247 10.956 1.00 47.22 815 VAL A O 1
ATOM 6022 N N . LEU A 1 816 ? -8.505 17.706 9.720 1.00 46.31 816 LEU A N 1
ATOM 6023 C CA . LEU A 1 816 ? -9.095 17.510 8.400 1.00 46.31 816 LEU A CA 1
ATOM 6024 C C . LEU A 1 816 ? -8.819 16.085 7.901 1.00 46.31 816 LEU A C 1
ATOM 6026 O O . LEU A 1 816 ? -7.728 15.557 8.121 1.00 46.31 816 LEU A O 1
ATOM 6030 N N . PHE A 1 817 ? -9.772 15.487 7.193 1.00 52.09 817 PHE A N 1
ATOM 6031 C CA . PHE A 1 817 ? -9.622 14.203 6.516 1.00 52.09 817 PHE A CA 1
ATOM 6032 C C . PHE A 1 817 ? -10.233 14.263 5.106 1.00 52.09 817 PHE A C 1
ATOM 6034 O O . PHE A 1 817 ? -11.302 14.840 4.914 1.00 52.09 817 PHE A O 1
ATOM 6041 N N . GLY A 1 818 ? -9.566 13.636 4.133 1.00 43.78 818 GLY A N 1
ATOM 6042 C CA . GLY A 1 818 ? -10.164 13.287 2.838 1.00 43.78 818 GLY A CA 1
ATOM 6043 C C . GLY A 1 818 ? -10.395 14.413 1.818 1.00 43.78 818 GLY A C 1
ATOM 6044 O O . GLY A 1 818 ? -11.208 14.205 0.935 1.00 43.78 818 GLY A O 1
ATOM 6045 N N . GLY A 1 819 ? -9.719 15.570 1.898 1.00 35.06 819 GLY A N 1
ATOM 6046 C CA . GLY A 1 819 ? -9.930 16.694 0.955 1.00 35.06 819 GLY A CA 1
ATOM 6047 C C . GLY A 1 819 ? -8.761 17.044 0.033 1.00 35.06 819 GLY A C 1
ATOM 6048 O O . GLY A 1 819 ? -7.597 16.749 0.339 1.00 35.06 819 GLY A O 1
ATOM 6049 N N . VAL A 1 820 ? -9.031 17.720 -1.089 1.00 34.12 820 VAL A N 1
ATOM 6050 C CA . VAL A 1 820 ? -8.167 18.802 -1.603 1.00 34.12 820 VAL A CA 1
ATOM 6051 C C . VAL A 1 820 ? -8.668 20.143 -1.034 1.00 34.12 820 VAL A C 1
ATOM 6053 O O . VAL A 1 820 ? -9.830 20.294 -0.678 1.00 34.12 820 VAL A O 1
ATOM 6056 N N . THR A 1 821 ? -7.790 21.141 -0.934 1.00 35.28 821 THR A N 1
ATOM 6057 C CA . THR A 1 821 ? -8.207 22.550 -0.914 1.00 35.28 821 THR A CA 1
ATOM 6058 C C . THR A 1 821 ? -8.012 23.112 -2.316 1.00 35.28 821 THR A C 1
ATOM 6060 O O . THR A 1 821 ? -6.904 23.540 -2.651 1.00 35.28 821 THR A O 1
ATOM 6063 N N . GLU A 1 822 ? -9.052 23.104 -3.141 1.00 28.36 822 GLU A N 1
ATOM 6064 C CA . GLU A 1 822 ? -9.058 23.930 -4.348 1.00 28.36 822 GLU A CA 1
ATOM 6065 C C . GLU A 1 822 ? -9.388 25.393 -3.989 1.00 28.36 822 GLU A C 1
ATOM 6067 O O . GLU A 1 822 ? -10.118 25.682 -3.042 1.00 28.36 822 GLU A O 1
ATOM 6072 N N . GLY A 1 823 ? -8.824 26.345 -4.733 1.00 30.94 823 GLY A N 1
ATOM 6073 C CA . GLY A 1 823 ? -9.327 27.725 -4.795 1.00 30.94 823 GLY A CA 1
ATOM 6074 C C . GLY A 1 823 ? -8.972 28.713 -3.669 1.00 30.94 823 GLY A C 1
ATOM 6075 O O . GLY A 1 823 ? -8.949 29.912 -3.945 1.00 30.94 823 GLY A O 1
ATOM 6076 N N . VAL A 1 824 ? -8.638 28.298 -2.439 1.00 27.09 824 VAL A N 1
ATOM 6077 C CA . VAL A 1 824 ? -8.158 29.255 -1.410 1.00 27.09 824 VAL A CA 1
ATOM 6078 C C . VAL A 1 824 ? -6.680 29.594 -1.609 1.00 27.09 824 VAL A C 1
ATOM 6080 O O . VAL A 1 824 ? -5.780 28.876 -1.177 1.00 27.09 824 VAL A O 1
ATOM 6083 N N . GLY A 1 825 ? -6.435 30.721 -2.280 1.00 26.58 825 GLY A N 1
ATOM 6084 C CA . GLY A 1 825 ? -5.101 31.220 -2.605 1.00 26.58 825 GLY A CA 1
ATOM 6085 C C . GLY A 1 825 ? -4.244 31.552 -1.381 1.00 26.58 825 GLY A C 1
ATOM 6086 O O . GLY A 1 825 ? -4.190 32.700 -0.946 1.00 26.58 825 GLY A O 1
ATOM 6087 N N . LEU A 1 826 ? -3.477 30.574 -0.898 1.00 30.62 826 LEU A N 1
ATOM 6088 C CA . LEU A 1 826 ? -2.255 30.810 -0.126 1.00 30.62 826 LEU A CA 1
ATOM 6089 C C . LEU A 1 826 ? -1.088 31.053 -1.091 1.00 30.62 826 LEU A C 1
ATOM 6091 O O . LEU A 1 826 ? -0.143 30.269 -1.183 1.00 30.62 826 LEU A O 1
ATOM 6095 N N . THR A 1 827 ? -1.178 32.149 -1.844 1.00 25.47 827 THR A N 1
ATOM 6096 C CA . THR A 1 827 ? -0.116 32.592 -2.749 1.00 25.47 827 THR A CA 1
ATOM 6097 C C . THR A 1 827 ? 1.150 32.867 -1.941 1.00 25.47 827 THR A C 1
ATOM 6099 O O . THR A 1 827 ? 1.132 33.648 -0.987 1.00 25.47 827 THR A O 1
ATOM 6102 N N . ALA A 1 828 ? 2.262 32.232 -2.312 1.00 28.81 828 ALA A N 1
ATOM 6103 C CA . ALA A 1 828 ? 3.533 32.402 -1.621 1.00 28.81 828 ALA A CA 1
ATOM 6104 C C . ALA A 1 828 ? 3.988 33.875 -1.650 1.00 28.81 828 ALA A C 1
ATOM 6106 O O . ALA A 1 828 ? 4.218 34.447 -2.714 1.00 28.81 828 ALA A O 1
ATOM 6107 N N . GLY A 1 829 ? 4.145 34.480 -0.468 1.00 25.42 829 GLY A N 1
ATOM 6108 C CA . GLY A 1 829 ? 4.402 35.915 -0.322 1.00 25.42 829 GLY A CA 1
ATOM 6109 C C . GLY A 1 829 ? 5.221 36.256 0.920 1.00 25.42 829 GLY A C 1
ATOM 6110 O O . GLY A 1 829 ? 4.734 36.956 1.795 1.00 25.42 829 GLY A O 1
ATOM 6111 N N . LYS A 1 830 ? 6.456 35.737 0.995 1.00 28.28 830 LYS A N 1
ATOM 6112 C CA . LYS A 1 830 ? 7.508 36.083 1.981 1.00 28.28 830 LYS A CA 1
ATOM 6113 C C . LYS A 1 830 ? 7.019 36.364 3.413 1.00 28.28 830 LYS A C 1
ATOM 6115 O O . LYS A 1 830 ? 7.055 37.492 3.892 1.00 28.28 830 LYS A O 1
ATOM 6120 N N . GLY A 1 831 ? 6.706 35.290 4.128 1.00 24.34 831 GLY A N 1
ATOM 6121 C CA . GLY A 1 831 ? 6.493 35.328 5.569 1.00 24.34 831 GLY A CA 1
ATOM 6122 C C . GLY A 1 831 ? 6.629 33.943 6.183 1.00 24.34 831 GLY A C 1
ATOM 6123 O O . GLY A 1 831 ? 5.653 33.207 6.274 1.00 24.34 831 GLY A O 1
ATOM 6124 N N . TYR A 1 832 ? 7.825 33.607 6.678 1.00 31.06 832 TYR A N 1
ATOM 6125 C CA . TYR A 1 832 ? 7.871 32.817 7.911 1.00 31.06 832 TYR A CA 1
ATOM 6126 C C . TYR A 1 832 ? 7.008 33.579 8.926 1.00 31.06 832 TYR A C 1
ATOM 6128 O O . TYR A 1 832 ? 7.229 34.779 9.094 1.00 31.06 832 TYR A O 1
ATOM 6136 N N . PHE A 1 833 ? 6.048 32.925 9.587 1.00 26.17 833 PHE A N 1
ATOM 6137 C CA . PHE A 1 833 ? 5.233 33.555 10.634 1.00 26.17 833 PHE A CA 1
ATOM 6138 C C . PHE A 1 833 ? 6.072 33.812 11.902 1.00 26.17 833 PHE A C 1
ATOM 6140 O O . PHE A 1 833 ? 5.907 33.169 12.938 1.00 26.17 833 PHE A O 1
ATOM 6147 N N . GLY A 1 834 ? 7.001 34.763 11.807 1.00 23.59 834 GLY A N 1
ATOM 6148 C CA . GLY A 1 834 ? 7.548 35.469 12.954 1.00 23.59 834 GLY A CA 1
ATOM 6149 C C . GLY A 1 834 ? 6.470 36.377 13.545 1.00 23.59 834 GLY A C 1
ATOM 6150 O O . GLY A 1 834 ? 5.713 36.994 12.800 1.00 23.59 834 GLY A O 1
ATOM 6151 N N . SER A 1 835 ? 6.409 36.436 14.880 1.00 24.52 835 SER A N 1
ATOM 6152 C CA . SER A 1 835 ? 5.448 37.217 15.683 1.00 24.52 835 SER A CA 1
ATOM 6153 C C . SER A 1 835 ? 3.965 37.017 15.310 1.00 24.52 835 SER A C 1
ATOM 6155 O O . SER A 1 835 ? 3.431 37.733 14.472 1.00 24.52 835 SER A O 1
ATOM 6157 N N . GLY A 1 836 ? 3.271 36.084 15.978 1.00 22.75 836 GLY A N 1
ATOM 6158 C CA . GLY A 1 836 ? 1.835 35.861 15.716 1.00 22.75 836 GLY A CA 1
ATOM 6159 C C . GLY A 1 836 ? 1.040 35.017 16.721 1.00 22.75 836 GLY A C 1
ATOM 6160 O O . GLY A 1 836 ? -0.165 35.213 16.822 1.00 22.75 836 GLY A O 1
ATOM 6161 N N . LEU A 1 837 ? 1.705 34.175 17.528 1.00 25.95 837 LEU A N 1
ATOM 6162 C CA . LEU A 1 837 ? 1.096 33.356 18.596 1.00 25.95 837 LEU A CA 1
ATOM 6163 C C . LEU A 1 837 ? 0.168 32.229 18.055 1.00 25.95 837 LEU A C 1
ATOM 6165 O O . LEU A 1 837 ? -0.142 32.169 16.873 1.00 25.95 837 LEU A O 1
ATOM 6169 N N . ASP A 1 838 ? -0.269 31.232 18.825 1.00 37.03 838 ASP A N 1
ATOM 6170 C CA . ASP A 1 838 ? -0.201 31.045 20.281 1.00 37.03 838 ASP A CA 1
ATOM 6171 C C . ASP A 1 838 ? 1.243 31.008 20.832 1.00 37.03 838 ASP A C 1
ATOM 6173 O O . ASP A 1 838 ? 2.106 30.413 20.180 1.00 37.03 838 ASP A O 1
ATOM 6177 N N . PRO A 1 839 ? 1.551 31.585 22.014 1.00 28.39 839 PRO A N 1
ATOM 6178 C CA . PRO A 1 839 ? 2.937 31.843 22.439 1.00 28.39 839 PRO A CA 1
ATOM 6179 C C . PRO A 1 839 ? 3.819 30.608 22.708 1.00 28.39 839 PRO A C 1
ATOM 6181 O O . PRO A 1 839 ? 4.961 30.774 23.125 1.00 28.39 839 PRO A O 1
ATOM 6184 N N . VAL A 1 840 ? 3.293 29.382 22.572 1.00 32.12 840 VAL A N 1
ATOM 6185 C CA . VAL A 1 840 ? 3.785 28.227 23.348 1.00 32.12 840 VAL A CA 1
ATOM 6186 C C . VAL A 1 840 ? 4.078 26.952 22.533 1.00 32.12 840 VAL A C 1
ATOM 6188 O O . VAL A 1 840 ? 4.670 26.035 23.092 1.00 32.12 840 VAL A O 1
ATOM 6191 N N . SER A 1 841 ? 3.716 26.818 21.241 1.00 28.84 841 SER A N 1
ATOM 6192 C CA . SER A 1 841 ? 3.937 25.509 20.561 1.00 28.84 841 SER A CA 1
ATOM 6193 C C . SER A 1 841 ? 4.327 25.440 19.077 1.00 28.84 841 SER A C 1
ATOM 6195 O O . SER A 1 841 ? 4.808 24.382 18.679 1.00 28.84 841 SER A O 1
ATOM 6197 N N . GLY A 1 842 ? 4.198 26.497 18.265 1.00 26.69 842 GLY A N 1
ATOM 6198 C CA . GLY A 1 842 ? 4.887 26.597 16.960 1.00 26.69 842 GLY A CA 1
ATOM 6199 C C . GLY A 1 842 ? 4.711 25.435 15.961 1.00 26.69 842 GLY A C 1
ATOM 6200 O O . GLY A 1 842 ? 5.628 25.166 15.186 1.00 26.69 842 GLY A O 1
ATOM 6201 N N . LYS A 1 843 ? 3.575 24.722 15.972 1.00 26.52 843 LYS A N 1
ATOM 6202 C CA . LYS A 1 843 ? 3.284 23.624 15.031 1.00 26.52 843 LYS A CA 1
ATOM 6203 C C . LYS A 1 843 ? 2.259 24.052 13.988 1.00 26.52 843 LYS A C 1
ATOM 6205 O O . LYS A 1 843 ? 1.178 24.521 14.334 1.00 26.52 843 LYS A O 1
ATOM 6210 N N . THR A 1 844 ? 2.587 23.836 12.719 1.00 28.38 844 THR A N 1
ATOM 6211 C CA . THR A 1 844 ? 1.647 23.944 11.603 1.00 28.38 844 THR A CA 1
ATOM 6212 C C . THR A 1 844 ? 0.576 22.857 11.696 1.00 28.38 844 THR A C 1
ATOM 6214 O O . THR A 1 844 ? 0.865 21.711 12.053 1.00 28.38 844 THR A O 1
ATOM 6217 N N . PHE A 1 845 ? -0.664 23.190 11.330 1.00 33.62 845 PHE A N 1
ATOM 6218 C CA . PHE A 1 845 ? -1.634 22.163 10.956 1.00 33.62 845 PHE A CA 1
ATOM 6219 C C . PHE A 1 845 ? -1.131 21.520 9.663 1.00 33.62 845 PHE A C 1
ATOM 6221 O O . PHE A 1 845 ? -0.969 22.199 8.651 1.00 33.62 845 PHE A O 1
ATOM 6228 N N . GLY A 1 846 ? -0.817 20.226 9.704 1.00 34.28 846 GLY A N 1
ATOM 6229 C CA . GLY A 1 846 ? -0.430 19.506 8.498 1.00 34.28 846 GLY A CA 1
ATOM 6230 C C . GLY A 1 846 ? -1.622 19.413 7.549 1.00 34.28 846 GLY A C 1
ATOM 6231 O O . GLY A 1 846 ? -2.716 19.057 7.981 1.00 34.28 846 GLY A O 1
ATOM 6232 N N . ASN A 1 847 ? -1.414 19.671 6.258 1.00 36.62 847 ASN A N 1
ATOM 6233 C CA . ASN A 1 847 ? -2.422 19.392 5.236 1.00 36.62 847 ASN A CA 1
ATOM 6234 C C . ASN A 1 847 ? -2.645 17.873 5.159 1.00 36.62 847 ASN A C 1
ATOM 6236 O O . ASN A 1 847 ? -1.929 17.152 4.463 1.00 36.62 847 ASN A O 1
ATOM 6240 N N . HIS A 1 848 ? -3.627 17.374 5.910 1.00 41.94 848 HIS A N 1
ATOM 6241 C CA . HIS A 1 848 ? -4.007 15.965 5.975 1.00 41.94 848 HIS A CA 1
ATOM 6242 C C . HIS A 1 848 ? -4.814 15.556 4.731 1.00 41.94 848 HIS A C 1
ATOM 6244 O O . HIS A 1 848 ? -5.979 15.168 4.816 1.00 41.94 848 HIS A O 1
ATOM 6250 N N . ARG A 1 849 ? -4.169 15.602 3.557 1.00 50.78 849 ARG A N 1
ATOM 6251 C CA . ARG A 1 849 ? -4.679 14.978 2.327 1.00 50.78 849 ARG A CA 1
ATOM 6252 C C . ARG A 1 849 ? -4.490 13.459 2.434 1.00 50.78 849 ARG A C 1
ATOM 6254 O O . ARG A 1 849 ? -3.644 12.886 1.759 1.00 50.78 849 ARG A O 1
ATOM 6261 N N . SER A 1 850 ? -5.231 12.817 3.339 1.00 55.22 850 SER A N 1
ATOM 6262 C CA . SER A 1 850 ? -5.373 11.358 3.336 1.00 55.22 850 SER A CA 1
ATOM 6263 C C . SER A 1 850 ? -6.023 10.960 2.018 1.00 55.22 850 SER A C 1
ATOM 6265 O O . SER A 1 850 ? -7.101 11.463 1.704 1.00 55.22 850 SER A O 1
ATOM 6267 N N . VAL A 1 851 ? -5.363 10.093 1.256 1.00 63.97 851 VAL A N 1
ATOM 6268 C CA . VAL A 1 851 ? -5.894 9.569 -0.002 1.00 63.97 851 VAL A CA 1
ATOM 6269 C C . VAL A 1 851 ? -5.965 8.054 0.101 1.00 63.97 851 VAL A C 1
ATOM 6271 O O . VAL A 1 851 ? -4.997 7.410 0.505 1.00 63.97 851 VAL A O 1
ATOM 6274 N N . PHE A 1 852 ? -7.122 7.497 -0.234 1.00 76.12 852 PHE A N 1
ATOM 6275 C CA . PHE A 1 852 ? -7.339 6.065 -0.311 1.00 76.12 852 PHE A CA 1
ATOM 6276 C C . PHE A 1 852 ? -6.563 5.505 -1.522 1.00 76.12 852 PHE A C 1
ATOM 6278 O O . PHE A 1 852 ? -6.653 6.077 -2.613 1.00 76.12 852 PHE A O 1
ATOM 6285 N N . PRO A 1 853 ? -5.760 4.434 -1.353 1.00 75.94 853 PRO A N 1
ATOM 6286 C CA . PRO A 1 853 ? -4.904 3.899 -2.421 1.00 75.94 853 PRO A CA 1
ATOM 6287 C C . PRO A 1 853 ? -5.689 3.196 -3.540 1.00 75.94 853 PRO A C 1
ATOM 6289 O O . PRO A 1 853 ? -5.138 2.957 -4.612 1.00 75.94 853 PRO A O 1
ATOM 6292 N N . SER A 1 854 ? -6.950 2.872 -3.269 1.00 75.62 854 SER A N 1
ATOM 6293 C CA . SER A 1 854 ? -7.869 2.105 -4.107 1.00 75.62 854 SER A CA 1
ATOM 6294 C C . SER A 1 854 ? -9.089 2.934 -4.504 1.00 75.62 854 SER A C 1
ATOM 6296 O O . SER A 1 854 ? -9.145 4.137 -4.227 1.00 75.62 854 SER A O 1
ATOM 6298 N N . ARG A 1 855 ? -10.084 2.310 -5.137 1.00 74.75 855 ARG A N 1
ATOM 6299 C CA . ARG A 1 855 ? -11.358 2.961 -5.449 1.00 74.75 855 ARG A CA 1
ATOM 6300 C C . ARG A 1 855 ? -12.232 3.010 -4.203 1.00 74.75 855 ARG A C 1
ATOM 6302 O O . ARG A 1 855 ? -12.409 2.020 -3.500 1.00 74.75 855 ARG A O 1
ATOM 6309 N N . THR A 1 856 ? -12.823 4.168 -3.934 1.00 76.00 856 THR A N 1
ATOM 6310 C CA . THR A 1 856 ? -13.803 4.328 -2.847 1.00 76.00 856 THR A CA 1
ATOM 6311 C C . THR A 1 856 ? -15.150 3.678 -3.156 1.00 76.00 856 THR A C 1
ATOM 6313 O O . THR A 1 856 ? -15.924 3.438 -2.233 1.00 76.00 856 THR A O 1
ATOM 6316 N N . SER A 1 857 ? -15.426 3.372 -4.428 1.00 77.19 857 SER A N 1
ATOM 6317 C CA . SER A 1 857 ? -16.616 2.638 -4.861 1.00 77.19 857 SER A CA 1
ATOM 6318 C C . SER A 1 857 ? -16.553 1.145 -4.517 1.00 77.19 857 SER A C 1
ATOM 6320 O O . SER A 1 857 ? -17.584 0.560 -4.207 1.00 77.19 857 SER A O 1
ATOM 6322 N N . THR A 1 858 ? -15.374 0.518 -4.492 1.00 79.44 858 THR A N 1
ATOM 6323 C CA . THR A 1 858 ? -15.226 -0.933 -4.282 1.00 79.44 858 THR A CA 1
ATOM 6324 C C . THR A 1 858 ? -15.555 -1.341 -2.837 1.00 79.44 858 THR A C 1
ATOM 6326 O O . THR A 1 858 ? -14.690 -1.507 -1.976 1.00 79.44 858 THR A O 1
ATOM 6329 N N . CYS A 1 859 ? -16.850 -1.507 -2.552 1.00 84.88 859 CYS A N 1
ATOM 6330 C CA . CYS A 1 859 ? -17.397 -1.733 -1.211 1.00 84.88 859 CYS A CA 1
ATOM 6331 C C . CYS A 1 859 ? -16.838 -3.001 -0.542 1.00 84.88 859 CYS A C 1
ATOM 6333 O O . CYS A 1 859 ? -16.618 -3.026 0.672 1.00 84.88 859 CYS A O 1
ATOM 6335 N N . SER A 1 860 ? -16.551 -4.032 -1.340 1.00 83.81 860 SER A N 1
ATOM 6336 C CA . SER A 1 860 ? -15.960 -5.308 -0.917 1.00 83.81 860 SER A CA 1
ATOM 6337 C C . SER A 1 860 ? -14.563 -5.182 -0.294 1.00 83.81 860 SER A C 1
ATOM 6339 O O . SER A 1 860 ? -14.141 -6.098 0.407 1.00 83.81 860 SER A O 1
ATOM 6341 N N . ASN A 1 861 ? -13.876 -4.041 -0.447 1.00 82.06 861 ASN A N 1
ATOM 6342 C CA . ASN A 1 861 ? -12.628 -3.740 0.268 1.00 82.06 861 ASN A CA 1
ATOM 6343 C C . ASN A 1 861 ? -12.798 -3.715 1.799 1.00 82.06 861 ASN A C 1
ATOM 6345 O O . ASN A 1 861 ? -11.823 -3.840 2.538 1.00 82.06 861 ASN A O 1
ATOM 6349 N N . CYS A 1 862 ? -14.017 -3.478 2.292 1.00 86.75 862 CYS A N 1
ATOM 6350 C CA . CYS A 1 862 ? -14.313 -3.360 3.722 1.00 86.75 862 CYS A CA 1
ATOM 6351 C C . CYS A 1 862 ? -15.538 -4.176 4.145 1.00 86.75 862 CYS A C 1
ATOM 6353 O O . CYS A 1 862 ? -15.558 -4.710 5.257 1.00 86.75 862 CYS A O 1
ATOM 6355 N N . HIS A 1 863 ? -16.561 -4.261 3.292 1.00 90.81 863 HIS A N 1
ATOM 6356 C CA . HIS A 1 863 ? -17.829 -4.891 3.633 1.00 90.81 863 HIS A CA 1
ATOM 6357 C C . HIS A 1 863 ? -17.759 -6.420 3.624 1.00 90.81 863 HIS A C 1
ATOM 6359 O O . HIS A 1 863 ? -17.297 -7.049 2.675 1.00 90.81 863 HIS A O 1
ATOM 6365 N N . ALA A 1 864 ? -18.284 -7.026 4.687 1.00 87.75 864 ALA A N 1
ATOM 6366 C CA . ALA A 1 864 ? -18.483 -8.463 4.777 1.00 87.75 864 ALA A CA 1
ATOM 6367 C C . ALA A 1 864 ? -19.723 -8.868 3.961 1.00 87.75 864 ALA A C 1
ATOM 6369 O O . ALA A 1 864 ? -20.834 -8.396 4.231 1.00 87.75 864 ALA A O 1
ATOM 6370 N N . GLY A 1 865 ? -19.531 -9.750 2.976 1.00 85.75 865 GLY A N 1
ATOM 6371 C CA . GLY A 1 865 ? -20.598 -10.265 2.115 1.00 85.75 865 GLY A CA 1
ATOM 6372 C C . GLY A 1 865 ? -21.364 -9.149 1.399 1.00 85.75 865 GLY A C 1
ATOM 6373 O O . GLY A 1 865 ? -20.780 -8.351 0.680 1.00 85.75 865 GLY A O 1
ATOM 6374 N N . ASN A 1 866 ? -22.677 -9.099 1.628 1.00 86.81 866 ASN A N 1
ATOM 6375 C CA . ASN A 1 866 ? -23.598 -8.139 1.009 1.00 86.81 866 ASN A CA 1
ATOM 6376 C C . ASN A 1 866 ? -24.055 -7.032 1.985 1.00 86.81 866 ASN A C 1
ATOM 6378 O O . ASN A 1 866 ? -25.138 -6.471 1.825 1.00 86.81 866 ASN A O 1
ATOM 6382 N N . SER A 1 867 ? -23.289 -6.750 3.045 1.00 87.81 867 SER A N 1
ATOM 6383 C CA . SER A 1 867 ? -23.716 -5.854 4.139 1.00 87.81 867 SER A CA 1
ATOM 6384 C C . SER A 1 867 ? -23.877 -4.372 3.756 1.00 87.81 867 SER A C 1
ATOM 6386 O O . SER A 1 867 ? -24.420 -3.602 4.549 1.00 87.81 867 SER A O 1
ATOM 6388 N N . GLN A 1 868 ? -23.417 -3.975 2.568 1.00 88.12 868 GLN A N 1
ATOM 6389 C CA . GLN A 1 868 ? -23.626 -2.660 1.955 1.00 88.12 868 GLN A CA 1
ATOM 6390 C C . GLN A 1 868 ? -24.985 -2.509 1.245 1.00 88.12 868 GLN A C 1
ATOM 6392 O O . GLN A 1 868 ? -25.405 -1.382 0.982 1.00 88.12 868 GLN A O 1
ATOM 6397 N N . ARG A 1 869 ? -25.667 -3.617 0.911 1.00 87.62 869 ARG A N 1
ATOM 6398 C CA . ARG A 1 869 ? -26.883 -3.595 0.080 1.00 87.62 869 ARG A CA 1
ATOM 6399 C C . ARG A 1 869 ? -28.072 -2.956 0.795 1.00 87.62 869 ARG A C 1
ATOM 6401 O O . ARG A 1 869 ? -28.189 -2.998 2.019 1.00 87.62 869 ARG A O 1
ATOM 6408 N N . LEU A 1 870 ? -28.997 -2.419 -0.000 1.00 87.19 870 LEU A N 1
ATOM 6409 C CA . LEU A 1 870 ? -30.297 -1.936 0.469 1.00 87.19 870 LEU A CA 1
ATOM 6410 C C . LEU A 1 870 ? -31.387 -3.024 0.354 1.00 87.19 870 LEU A C 1
ATOM 6412 O O . LEU A 1 870 ? -31.298 -3.878 -0.524 1.00 87.19 870 LEU A O 1
ATOM 6416 N N . PRO A 1 871 ? -32.451 -2.987 1.178 1.00 87.25 871 PRO A N 1
ATOM 6417 C CA . PRO A 1 871 ? -32.652 -2.084 2.311 1.00 87.25 871 PRO A CA 1
ATOM 6418 C C . PRO A 1 871 ? -31.677 -2.372 3.461 1.00 87.25 871 PRO A C 1
ATOM 6420 O O . PRO A 1 871 ? -31.226 -3.501 3.644 1.00 87.25 871 PRO A O 1
ATOM 6423 N N . LEU A 1 872 ? -31.377 -1.344 4.260 1.00 84.69 872 LEU A N 1
ATOM 6424 C CA . LEU A 1 872 ? -30.625 -1.533 5.500 1.00 84.69 872 LEU A CA 1
ATOM 6425 C C . LEU A 1 872 ? -31.399 -2.445 6.465 1.00 84.69 872 LEU A C 1
ATOM 6427 O O . LEU A 1 872 ? -32.629 -2.490 6.448 1.00 84.69 872 LEU A O 1
ATOM 6431 N N . ALA A 1 873 ? -30.670 -3.142 7.340 1.00 82.50 873 ALA A N 1
ATOM 6432 C CA . ALA A 1 873 ? -31.271 -3.990 8.366 1.00 82.50 873 ALA A CA 1
ATOM 6433 C C . ALA A 1 873 ? -32.263 -3.212 9.258 1.00 82.50 873 ALA A C 1
ATOM 6435 O O . ALA A 1 873 ? -32.044 -2.044 9.588 1.00 82.50 873 ALA A O 1
ATOM 6436 N N . GLU A 1 874 ? -33.331 -3.883 9.692 1.00 81.75 874 GLU A N 1
ATOM 6437 C CA . GLU A 1 874 ? -34.315 -3.301 10.607 1.00 81.75 874 GLU A CA 1
ATOM 6438 C C . GLU A 1 874 ? -33.655 -2.831 11.918 1.00 81.75 874 GLU A C 1
ATOM 6440 O O . GLU A 1 874 ? -32.739 -3.470 12.439 1.00 81.75 874 GLU A O 1
ATOM 6445 N N . GLY A 1 875 ? -34.101 -1.686 12.444 1.00 79.38 875 GLY A N 1
ATOM 6446 C CA . GLY A 1 875 ? -33.582 -1.113 13.689 1.00 79.38 875 GLY A CA 1
ATOM 6447 C C . GLY A 1 875 ? -32.217 -0.415 13.573 1.00 79.38 875 GLY A C 1
ATOM 6448 O O . GLY A 1 875 ? -31.619 -0.086 14.601 1.00 79.38 875 GLY A O 1
ATOM 6449 N N . VAL A 1 876 ? -31.690 -0.192 12.362 1.00 85.75 876 VAL A N 1
ATOM 6450 C CA . VAL A 1 876 ? -30.514 0.674 12.139 1.00 85.75 876 VAL A CA 1
ATOM 6451 C C . VAL A 1 876 ? -30.873 2.132 12.430 1.00 85.75 876 VAL A C 1
ATOM 6453 O O . VAL A 1 876 ? -31.893 2.637 11.968 1.00 85.75 876 VAL A O 1
ATOM 6456 N N . ILE A 1 877 ? -30.017 2.825 13.186 1.00 83.25 877 ILE A N 1
ATOM 6457 C CA . ILE A 1 877 ? -30.298 4.187 13.668 1.00 83.25 877 ILE A CA 1
ATOM 6458 C C . ILE A 1 877 ? -29.672 5.237 12.733 1.00 83.25 877 ILE A C 1
ATOM 6460 O O . ILE A 1 877 ? -28.603 5.044 12.143 1.00 83.25 877 ILE A O 1
ATOM 6464 N N . GLY A 1 878 ? -30.348 6.378 12.616 1.00 82.19 878 GLY A N 1
ATOM 6465 C CA . GLY A 1 878 ? -29.843 7.595 11.988 1.00 82.19 878 GLY A CA 1
ATOM 6466 C C . GLY A 1 878 ? -28.672 8.244 12.736 1.00 82.19 878 GLY A C 1
ATOM 6467 O O . GLY A 1 878 ? -28.698 8.371 13.965 1.00 82.19 878 GLY A O 1
ATOM 6468 N N . SER A 1 879 ? -27.644 8.678 12.004 1.00 85.81 879 SER A N 1
ATOM 6469 C CA . SER A 1 879 ? -26.472 9.351 12.581 1.00 85.81 879 SER A CA 1
ATOM 6470 C C . SER A 1 879 ? -26.837 10.760 13.068 1.00 85.81 879 SER A C 1
ATOM 6472 O O . SER A 1 879 ? -27.471 11.516 12.330 1.00 85.81 879 SER A O 1
ATOM 6474 N N . THR A 1 880 ? -26.437 11.120 14.293 1.00 80.75 880 THR A N 1
ATOM 6475 C CA . THR A 1 880 ? -26.622 12.469 14.862 1.00 80.75 880 THR A CA 1
ATOM 6476 C C . THR A 1 880 ? -25.927 13.533 14.013 1.00 80.75 880 THR A C 1
ATOM 6478 O O . THR A 1 880 ? -24.744 13.412 13.718 1.00 80.75 880 THR A O 1
ATOM 6481 N N . ILE A 1 881 ? -26.663 14.588 13.673 1.00 77.19 881 ILE A N 1
ATOM 6482 C CA . ILE A 1 881 ? -26.180 15.811 13.017 1.00 77.19 881 ILE A CA 1
ATOM 6483 C C . ILE A 1 881 ? -25.892 16.893 14.059 1.00 77.19 881 ILE A C 1
ATOM 6485 O O . ILE A 1 881 ? -24.917 17.624 13.936 1.00 77.19 881 ILE A O 1
ATOM 6489 N N . LYS A 1 882 ? -26.768 17.010 15.065 1.00 74.25 882 LYS A N 1
ATOM 6490 C CA . LYS A 1 882 ? -26.742 18.081 16.063 1.00 74.25 882 LYS A CA 1
ATOM 6491 C C . LYS A 1 882 ? -27.204 17.550 17.421 1.00 74.25 882 LYS A C 1
ATOM 6493 O O . LYS A 1 882 ? -28.308 17.006 17.517 1.00 74.25 882 LYS A O 1
ATOM 6498 N N . SER A 1 883 ? -26.372 17.694 18.452 1.00 68.88 883 SER A N 1
ATOM 6499 C CA . SER A 1 883 ? -26.678 17.240 19.822 1.00 68.88 883 SER A CA 1
ATOM 6500 C C . SER A 1 883 ? -27.280 18.336 20.715 1.00 68.88 883 SER A C 1
ATOM 6502 O O . SER A 1 883 ? -28.152 18.050 21.531 1.00 68.88 883 SER A O 1
ATOM 6504 N N . HIS A 1 884 ? -26.890 19.602 20.534 1.00 60.81 884 HIS A N 1
ATOM 6505 C CA . HIS A 1 884 ? -27.342 20.741 21.353 1.00 60.81 884 HIS A CA 1
ATOM 6506 C C . HIS A 1 884 ? -28.201 21.727 20.559 1.00 60.81 884 HIS A C 1
ATOM 6508 O O . HIS A 1 884 ? -27.887 21.996 19.409 1.00 60.81 884 HIS A O 1
ATOM 6514 N N . ALA A 1 885 ? -29.232 22.336 21.151 1.00 50.09 885 ALA A N 1
ATOM 6515 C CA . ALA A 1 885 ? -30.066 23.339 20.483 1.00 50.09 885 ALA A CA 1
ATOM 6516 C C . ALA A 1 885 ? -29.365 24.703 20.349 1.00 50.09 885 ALA A C 1
ATOM 6518 O O . ALA A 1 885 ? -29.466 25.337 19.288 1.00 50.09 885 ALA A O 1
ATOM 6519 N N . ASP A 1 886 ? -28.654 25.130 21.398 1.00 49.53 886 ASP A N 1
ATOM 6520 C CA . ASP A 1 886 ? -28.194 26.509 21.585 1.00 49.53 886 ASP A CA 1
ATOM 6521 C C . ASP A 1 886 ? -26.893 26.801 20.817 1.00 49.53 886 ASP A C 1
ATOM 6523 O O . ASP A 1 886 ? -25.775 26.701 21.319 1.00 49.53 886 ASP A O 1
ATOM 6527 N N . HIS A 1 887 ? -27.039 27.231 19.566 1.00 49.03 887 HIS A N 1
ATOM 6528 C CA . HIS A 1 887 ? -25.973 27.912 18.828 1.00 49.03 887 HIS A CA 1
ATOM 6529 C C . HIS A 1 887 ? -26.276 29.409 18.766 1.00 49.03 887 HIS A C 1
ATOM 6531 O O . HIS A 1 887 ? -26.502 29.960 17.691 1.00 49.03 887 HIS A O 1
ATOM 6537 N N . ASN A 1 888 ? -26.316 30.071 19.925 1.00 36.34 888 ASN A N 1
ATOM 6538 C CA . ASN A 1 888 ? -26.343 31.530 19.940 1.00 36.34 888 ASN A CA 1
ATOM 6539 C C . ASN A 1 888 ? -24.946 32.024 19.510 1.00 36.34 888 ASN A C 1
ATOM 6541 O O . ASN A 1 888 ? -23.972 31.679 20.189 1.00 36.34 888 ASN A O 1
ATOM 6545 N N . PRO A 1 889 ? -24.794 32.756 18.389 1.00 36.31 889 PRO A N 1
ATOM 6546 C CA . PRO A 1 889 ? -23.484 33.203 17.937 1.00 36.31 889 PRO A CA 1
ATOM 6547 C C . PRO A 1 889 ? -22.898 34.184 18.955 1.00 36.31 889 PRO A C 1
ATOM 6549 O O . PRO A 1 889 ? -23.356 35.320 19.088 1.00 36.31 889 PRO A O 1
ATOM 6552 N N . VAL A 1 890 ? -21.879 33.743 19.697 1.00 37.09 890 VAL A N 1
ATOM 6553 C CA . VAL A 1 890 ? -21.197 34.596 20.674 1.00 37.09 890 VAL A CA 1
ATOM 6554 C C . VAL A 1 890 ? -20.361 35.605 19.899 1.00 37.09 890 VAL A C 1
ATOM 6556 O O . VAL A 1 890 ? -19.275 35.287 19.411 1.00 37.09 890 VAL A O 1
ATOM 6559 N N . VAL A 1 891 ? -20.886 36.826 19.788 1.00 32.75 891 VAL A N 1
ATOM 6560 C CA . VAL A 1 891 ? -20.182 37.975 19.214 1.00 32.75 891 VAL A CA 1
ATOM 6561 C C . VAL A 1 891 ? -18.868 38.166 19.967 1.00 32.75 891 VAL A C 1
ATOM 6563 O O . VAL A 1 891 ? -18.857 38.409 21.173 1.00 32.75 891 VAL A O 1
ATOM 6566 N N . TRP A 1 892 ? -17.749 38.045 19.256 1.00 31.00 892 TRP A N 1
ATOM 6567 C CA . TRP A 1 892 ? -16.428 38.230 19.842 1.00 31.00 892 TRP A CA 1
ATOM 6568 C C . TRP A 1 892 ? -16.154 39.719 20.075 1.00 31.00 892 TRP A C 1
ATOM 6570 O O . TRP A 1 892 ? -15.921 40.472 19.129 1.00 31.00 892 TRP A O 1
ATOM 6580 N N . THR A 1 893 ? -16.154 40.141 21.338 1.00 30.67 893 THR A N 1
ATOM 6581 C CA . THR A 1 893 ? -15.612 41.435 21.763 1.00 30.67 893 THR A CA 1
ATOM 6582 C C . THR A 1 893 ? -14.152 41.273 22.211 1.00 30.67 893 THR A C 1
ATOM 6584 O O . THR A 1 893 ? -13.883 40.543 23.171 1.00 30.67 893 THR A O 1
ATOM 6587 N N . PRO A 1 894 ? -13.179 41.938 21.558 1.00 29.58 894 PRO A N 1
ATOM 6588 C CA . PRO A 1 894 ? -11.795 41.920 22.021 1.00 29.58 894 PRO A CA 1
ATOM 6589 C C . PRO A 1 894 ? -11.661 42.551 23.414 1.00 29.58 894 PRO A C 1
ATOM 6591 O O . PRO A 1 894 ? -12.161 43.648 23.652 1.00 29.58 894 PRO A O 1
ATOM 6594 N N . GLY A 1 895 ? -10.932 41.882 24.315 1.00 34.62 895 GLY A N 1
ATOM 6595 C CA . GLY A 1 895 ? -10.497 42.441 25.605 1.00 34.62 895 GLY A CA 1
ATOM 6596 C C . GLY A 1 895 ? -11.121 41.837 26.870 1.00 34.62 895 GLY A C 1
ATOM 6597 O O . GLY A 1 895 ? -10.645 42.135 27.961 1.00 34.62 895 GLY A O 1
ATOM 6598 N N . ALA A 1 896 ? -12.133 40.968 26.768 1.00 36.53 896 ALA A N 1
ATOM 6599 C CA . ALA A 1 896 ? -12.694 40.283 27.936 1.00 36.53 896 ALA A CA 1
ATOM 6600 C C . ALA A 1 896 ? -11.813 39.092 28.372 1.00 36.53 896 ALA A C 1
ATOM 6602 O O . ALA A 1 896 ? -11.749 38.073 27.682 1.00 36.53 896 ALA A O 1
ATOM 6603 N N . ALA A 1 897 ? -11.141 39.215 29.520 1.00 31.62 897 ALA A N 1
ATOM 6604 C CA . ALA A 1 897 ? -10.310 38.156 30.091 1.00 31.62 897 ALA A CA 1
ATOM 6605 C C . ALA A 1 897 ? -11.161 37.037 30.725 1.00 31.62 897 ALA A C 1
ATOM 6607 O O . ALA A 1 897 ? -11.938 37.308 31.636 1.00 31.62 897 ALA A O 1
ATOM 6608 N N . ASP A 1 898 ? -10.975 35.805 30.235 1.00 33.06 898 ASP A N 1
ATOM 6609 C CA . ASP A 1 898 ? -11.211 34.459 30.806 1.00 33.06 898 ASP A CA 1
ATOM 6610 C C . ASP A 1 898 ? -12.513 34.091 31.564 1.00 33.06 898 ASP A C 1
ATOM 6612 O O . ASP A 1 898 ? -12.807 32.904 31.700 1.00 33.06 898 ASP A O 1
ATOM 6616 N N . ALA A 1 899 ? -13.359 35.030 31.986 1.00 28.42 899 ALA A N 1
ATOM 6617 C CA . ALA A 1 899 ? -14.456 34.788 32.932 1.00 28.42 899 ALA A CA 1
ATOM 6618 C C . ALA A 1 899 ? -15.776 34.252 32.329 1.00 28.42 899 ALA A C 1
ATOM 6620 O O . ALA A 1 899 ? -16.715 33.983 33.073 1.00 28.42 899 ALA A O 1
ATOM 6621 N N . VAL A 1 900 ? -15.884 34.105 31.001 1.00 32.09 900 VAL A N 1
ATOM 6622 C CA . VAL A 1 900 ? -17.151 33.743 30.314 1.00 32.09 900 VAL A CA 1
ATOM 6623 C C . VAL A 1 900 ? -17.137 32.312 29.738 1.00 32.09 900 VAL A C 1
ATOM 6625 O O . VAL A 1 900 ? -18.163 31.805 29.291 1.00 32.09 900 VAL A O 1
ATOM 6628 N N . TYR A 1 901 ? -16.000 31.608 29.766 1.00 35.44 901 TYR A N 1
ATOM 6629 C CA . TYR A 1 901 ? -15.844 30.333 29.044 1.00 35.44 901 TYR A CA 1
ATOM 6630 C C . TYR A 1 901 ? -16.536 29.113 29.667 1.00 35.44 901 TYR A C 1
ATOM 6632 O O . TYR A 1 901 ? -16.822 28.163 28.941 1.00 35.44 901 TYR A O 1
ATOM 6640 N N . GLU A 1 902 ? -16.882 29.154 30.954 1.00 30.55 902 GLU A N 1
ATOM 6641 C CA . GLU A 1 902 ? -17.707 28.118 31.601 1.00 30.55 902 GLU A CA 1
ATOM 6642 C C . GLU A 1 902 ? -19.180 28.166 31.144 1.00 30.55 902 GLU A C 1
ATOM 6644 O O . GLU A 1 902 ? -19.924 27.205 31.325 1.00 30.55 902 GLU A O 1
ATOM 6649 N N . ALA A 1 903 ? -19.632 29.274 30.541 1.00 31.47 903 ALA A N 1
ATOM 6650 C CA . ALA A 1 903 ? -21.059 29.562 30.418 1.00 31.47 903 ALA A CA 1
ATOM 6651 C C . ALA A 1 903 ? -21.787 28.902 29.224 1.00 31.47 903 ALA A C 1
ATOM 6653 O O . ALA A 1 903 ? -23.014 28.961 29.176 1.00 31.47 903 ALA A O 1
ATOM 6654 N N . GLY A 1 904 ? -21.071 28.311 28.256 1.00 37.28 904 GLY A N 1
ATOM 6655 C CA . GLY A 1 904 ? -21.602 28.083 26.896 1.00 37.28 904 GLY A CA 1
ATOM 6656 C C . GLY A 1 904 ? -21.826 26.640 26.419 1.00 37.28 904 GLY A C 1
ATOM 6657 O O . GLY A 1 904 ? -22.441 26.463 25.376 1.00 37.28 904 GLY A O 1
ATOM 6658 N N . PHE A 1 905 ? -21.352 25.615 27.135 1.00 42.16 905 PHE A N 1
ATOM 6659 C CA . PHE A 1 905 ? -21.580 24.204 26.776 1.00 42.16 905 PHE A CA 1
ATOM 6660 C C . PHE A 1 905 ? -21.949 23.396 28.028 1.00 42.16 905 PHE A C 1
ATOM 6662 O O . PHE A 1 905 ? -21.105 22.752 28.656 1.00 42.16 905 PHE A O 1
ATOM 6669 N N . GLY A 1 906 ? -23.233 23.465 28.397 1.00 38.97 906 GLY A N 1
ATOM 6670 C CA . GLY A 1 906 ? -23.796 22.756 29.551 1.00 38.97 906 GLY A CA 1
ATOM 6671 C C . GLY A 1 906 ? -24.075 23.608 30.794 1.00 38.97 906 GLY A C 1
ATOM 6672 O O . GLY A 1 906 ? -24.067 23.059 31.895 1.00 38.97 906 GLY A O 1
ATOM 6673 N N . THR A 1 907 ? -24.340 24.914 30.662 1.00 32.78 907 THR A N 1
ATOM 6674 C CA . THR A 1 907 ? -25.007 25.660 31.746 1.00 32.78 907 THR A CA 1
ATOM 6675 C C . THR A 1 907 ? -26.516 25.427 31.748 1.00 32.78 907 THR A C 1
ATOM 6677 O O . THR A 1 907 ? -27.120 25.032 30.752 1.00 32.78 907 THR A O 1
ATOM 6680 N N . ALA A 1 908 ? -27.127 25.649 32.912 1.00 35.38 908 ALA A N 1
ATOM 6681 C CA . ALA A 1 908 ? -28.385 25.037 33.339 1.00 35.38 908 ALA A CA 1
ATOM 6682 C C . ALA A 1 908 ? -29.682 25.465 32.611 1.00 35.38 908 ALA A C 1
ATOM 6684 O O . ALA A 1 908 ? -30.756 25.142 33.103 1.00 35.38 908 ALA A O 1
ATOM 6685 N N . ASN A 1 909 ? -29.618 26.179 31.481 1.00 38.00 909 ASN A N 1
ATOM 6686 C CA . ASN A 1 909 ? -30.798 26.664 30.741 1.00 38.00 909 ASN A CA 1
ATOM 6687 C C . ASN A 1 909 ? -30.703 26.486 29.208 1.00 38.00 909 ASN A C 1
ATOM 6689 O O . ASN A 1 909 ? -31.442 27.137 28.473 1.00 38.00 909 ASN A O 1
ATOM 6693 N N . GLY A 1 910 ? -29.802 25.623 28.725 1.00 40.22 910 GLY A N 1
ATOM 6694 C CA . GLY A 1 910 ? -29.646 25.297 27.303 1.00 40.22 910 GLY A CA 1
ATOM 6695 C C . GLY A 1 910 ? -30.217 23.924 26.932 1.00 40.22 910 GLY A C 1
ATOM 6696 O O . GLY A 1 910 ? -29.901 22.921 27.578 1.00 40.22 910 GLY A O 1
ATOM 6697 N N . GLY A 1 911 ? -31.075 23.856 25.911 1.00 43.31 911 GLY A N 1
ATOM 6698 C CA . GLY A 1 911 ? -31.625 22.586 25.423 1.00 43.31 911 GLY A CA 1
ATOM 6699 C C . GLY A 1 911 ? -30.591 21.828 24.573 1.00 43.31 911 GLY A C 1
ATOM 6700 O O . GLY A 1 911 ? -29.798 22.426 23.867 1.00 43.31 911 GLY A O 1
ATOM 6701 N N . MET A 1 912 ? -30.544 20.499 24.511 1.00 51.00 912 MET A N 1
ATOM 6702 C CA . MET A 1 912 ? -31.492 19.499 24.986 1.00 51.00 912 MET A CA 1
ATOM 6703 C C . MET A 1 912 ? -30.675 18.291 25.477 1.00 51.00 912 MET A C 1
ATOM 6705 O O . MET A 1 912 ? -30.218 17.521 24.644 1.00 51.00 912 MET A O 1
ATOM 6709 N N . PRO A 1 913 ? -30.475 18.080 26.791 1.00 51.44 913 PRO A N 1
ATOM 6710 C CA . PRO A 1 913 ? -29.593 17.017 27.291 1.00 51.44 913 PRO A CA 1
ATOM 6711 C C . PRO A 1 913 ? -30.156 15.594 27.116 1.00 51.44 913 PRO A C 1
ATOM 6713 O O . PRO A 1 913 ? -29.493 14.628 27.474 1.00 51.44 913 PRO A O 1
ATOM 6716 N N . ASN A 1 914 ? -31.374 15.432 26.590 1.00 60.66 914 ASN A N 1
ATOM 6717 C CA . ASN A 1 914 ? -31.929 14.120 26.274 1.00 60.66 914 ASN A CA 1
ATOM 6718 C C . ASN A 1 914 ? -31.498 13.694 24.862 1.00 60.66 914 ASN A C 1
ATOM 6720 O O . ASN A 1 914 ? -31.815 14.378 23.886 1.00 60.66 914 ASN A O 1
ATOM 6724 N N . LEU A 1 915 ? -30.862 12.523 24.765 1.00 61.78 915 LEU A N 1
ATOM 6725 C CA . LEU A 1 915 ? -30.519 11.856 23.509 1.00 61.78 915 LEU A CA 1
ATOM 6726 C C . LEU A 1 915 ? -31.716 11.760 22.546 1.00 61.78 915 LEU A C 1
ATOM 6728 O O . LEU A 1 915 ? -31.544 11.845 21.329 1.00 61.78 915 LEU A O 1
ATOM 6732 N N . GLU A 1 916 ? -32.932 11.620 23.081 1.00 63.62 916 GLU A N 1
ATOM 6733 C CA . GLU A 1 916 ? -34.151 11.520 22.281 1.00 63.62 916 GLU A CA 1
ATOM 6734 C C . GLU A 1 916 ? -34.411 12.754 21.409 1.00 63.62 916 GLU A C 1
ATOM 6736 O O . GLU A 1 916 ? -35.046 12.653 20.362 1.00 63.62 916 GLU A O 1
ATOM 6741 N N . ASN A 1 917 ? -33.863 13.904 21.800 1.00 65.56 917 ASN A N 1
ATOM 6742 C CA . ASN A 1 917 ? -34.038 15.176 21.114 1.00 65.56 917 ASN A CA 1
ATOM 6743 C C . ASN A 1 917 ? -32.897 15.502 20.132 1.00 65.56 917 ASN A C 1
ATOM 6745 O O . ASN A 1 917 ? -32.938 16.545 19.481 1.00 65.56 917 ASN A O 1
ATOM 6749 N N . HIS A 1 918 ? -31.885 14.634 20.003 1.00 72.69 918 HIS A N 1
ATOM 6750 C CA . HIS A 1 918 ? -30.811 14.815 19.025 1.00 72.69 918 HIS A CA 1
ATOM 6751 C C . HIS A 1 918 ? -31.366 14.801 17.603 1.00 72.69 918 HIS A C 1
ATOM 6753 O O . HIS A 1 918 ? -32.093 13.884 17.223 1.00 72.69 918 HIS A O 1
ATOM 6759 N N . THR A 1 919 ? -30.952 15.772 16.795 1.00 77.69 919 THR A N 1
ATOM 6760 C CA . THR A 1 919 ? -31.293 15.830 15.374 1.00 77.69 919 THR A CA 1
ATOM 6761 C C . THR A 1 919 ? -30.427 14.848 14.587 1.00 77.69 919 THR A C 1
ATOM 6763 O O . THR A 1 919 ? -29.206 14.822 14.760 1.00 77.69 919 THR A O 1
ATOM 6766 N N . LYS A 1 920 ? -31.042 14.042 13.719 1.00 79.69 920 LYS A N 1
ATOM 6767 C CA . LYS A 1 920 ? -30.418 12.928 12.994 1.00 79.69 920 LYS A CA 1
ATOM 6768 C C . LYS A 1 920 ? -30.775 12.920 11.509 1.00 79.69 920 LYS A C 1
ATOM 6770 O O . LYS A 1 920 ? -31.876 13.315 11.119 1.00 79.69 920 LYS A O 1
ATOM 6775 N N . TYR A 1 921 ? -29.862 12.369 10.706 1.00 84.56 921 TYR A N 1
ATOM 6776 C CA . TYR A 1 921 ? -30.195 11.857 9.376 1.00 84.56 921 TYR A CA 1
ATOM 6777 C C . TYR A 1 921 ? -31.151 10.662 9.494 1.00 84.56 921 TYR A C 1
ATOM 6779 O O . TYR A 1 921 ? -31.094 9.926 10.478 1.00 84.56 921 TYR A O 1
ATOM 6787 N N . SER A 1 922 ? -31.960 10.387 8.474 1.00 85.62 922 SER A N 1
ATOM 6788 C CA . SER A 1 922 ? -32.612 9.081 8.318 1.00 85.62 922 SER A CA 1
ATOM 6789 C C . SER A 1 922 ? -31.576 7.960 8.075 1.00 85.62 922 SER A C 1
ATOM 6791 O O . SER A 1 922 ? -30.434 8.249 7.691 1.00 85.62 922 SER A O 1
ATOM 6793 N N . PRO A 1 923 ? -31.901 6.680 8.357 1.00 85.06 923 PRO A N 1
ATOM 6794 C CA . PRO A 1 923 ? -30.910 5.602 8.409 1.00 85.06 923 PRO A CA 1
ATOM 6795 C C . PRO A 1 923 ? -30.070 5.423 7.139 1.00 85.06 923 PRO A C 1
ATOM 6797 O O . PRO A 1 923 ? -28.851 5.252 7.266 1.00 85.06 923 PRO A O 1
ATOM 6800 N N . THR A 1 924 ? -30.697 5.491 5.958 1.00 87.50 924 THR A N 1
ATOM 6801 C CA . THR A 1 924 ? -30.056 5.331 4.642 1.00 87.50 924 THR A CA 1
ATOM 6802 C C . THR A 1 924 ? -29.380 6.620 4.196 1.00 87.50 924 THR A C 1
ATOM 6804 O O . THR A 1 924 ? -28.201 6.594 3.844 1.00 87.50 924 THR A O 1
ATOM 6807 N N . MET A 1 925 ? -30.060 7.767 4.302 1.00 86.81 925 MET A N 1
ATOM 6808 C CA . MET A 1 925 ? -29.479 9.080 3.990 1.00 86.81 925 MET A CA 1
ATOM 6809 C C . MET A 1 925 ? -28.200 9.349 4.795 1.00 86.81 925 MET A C 1
ATOM 6811 O O . MET A 1 925 ? -27.231 9.881 4.254 1.00 86.81 925 MET A O 1
ATOM 6815 N N . GLY A 1 926 ? -28.147 8.935 6.065 1.00 85.06 926 GLY A N 1
ATOM 6816 C CA . GLY A 1 926 ? -26.958 9.065 6.913 1.00 85.06 926 GLY A CA 1
ATOM 6817 C C . GLY A 1 926 ? -25.751 8.238 6.447 1.00 85.06 926 GLY A C 1
ATOM 6818 O O . GLY A 1 926 ? -24.622 8.590 6.787 1.00 85.06 926 GLY A O 1
ATOM 6819 N N . VAL A 1 927 ? -25.978 7.176 5.660 1.00 87.81 927 VAL A N 1
ATOM 6820 C CA . VAL A 1 927 ? -24.926 6.399 4.983 1.00 87.81 927 VAL A CA 1
ATOM 6821 C C . VAL A 1 927 ? -24.575 7.040 3.645 1.00 87.81 927 VAL A C 1
ATOM 6823 O O . VAL A 1 927 ? -23.423 7.386 3.435 1.00 87.81 927 VAL A O 1
ATOM 6826 N N . CYS A 1 928 ? -25.540 7.265 2.753 1.00 88.25 928 CYS A N 1
ATOM 6827 C CA . CYS A 1 928 ? -25.252 7.788 1.412 1.00 88.25 928 CYS A CA 1
ATOM 6828 C C . CYS A 1 928 ? -24.565 9.169 1.458 1.00 88.25 928 CYS A C 1
ATOM 6830 O O . CYS A 1 928 ? -23.588 9.397 0.746 1.00 88.25 928 CYS A O 1
ATOM 6832 N N . SER A 1 929 ? -24.988 10.051 2.374 1.00 85.75 929 SER A N 1
ATOM 6833 C CA . SER A 1 929 ? -24.391 11.382 2.597 1.00 85.75 929 SER A CA 1
ATOM 6834 C C . SER A 1 929 ? -23.027 11.382 3.307 1.00 85.75 929 SER A C 1
ATOM 6836 O O . SER A 1 929 ? -22.514 12.455 3.639 1.00 85.75 929 SER A O 1
ATOM 6838 N N . SER A 1 930 ? -22.433 10.218 3.605 1.00 85.12 930 SER A N 1
ATOM 6839 C CA . SER A 1 930 ? -21.027 10.153 4.033 1.00 85.12 930 SER A CA 1
ATOM 6840 C C . SER A 1 930 ? -20.056 10.289 2.860 1.00 85.12 930 SER A C 1
ATOM 6842 O O . SER A 1 930 ? -18.912 10.673 3.080 1.00 85.12 930 SER A O 1
ATOM 6844 N N . CYS A 1 931 ? -20.517 9.963 1.648 1.00 81.50 931 CYS A N 1
ATOM 6845 C CA . CYS A 1 931 ? -19.779 10.121 0.397 1.00 81.50 931 CYS A CA 1
ATOM 6846 C C . CYS A 1 931 ? -20.481 11.140 -0.509 1.00 81.50 931 CYS A C 1
ATOM 6848 O O . CYS A 1 931 ? -19.873 12.131 -0.875 1.00 81.50 931 CYS A O 1
ATOM 6850 N N . HIS A 1 932 ? -21.774 10.967 -0.796 1.00 87.06 932 HIS A N 1
ATOM 6851 C CA . HIS A 1 932 ? -22.536 11.855 -1.680 1.00 87.06 932 HIS A CA 1
ATOM 6852 C C . HIS A 1 932 ? -23.143 13.032 -0.906 1.00 87.06 932 HIS A C 1
ATOM 6854 O O . HIS A 1 932 ? -24.322 13.011 -0.545 1.00 87.06 932 HIS A O 1
ATOM 6860 N N . ASP A 1 933 ? -22.342 14.057 -0.623 1.00 79.50 933 ASP A N 1
ATOM 6861 C CA . ASP A 1 933 ? -22.782 15.248 0.116 1.00 79.50 933 ASP A CA 1
ATOM 6862 C C . ASP A 1 933 ? -22.990 16.503 -0.744 1.00 79.50 933 ASP A C 1
ATOM 6864 O O . ASP A 1 933 ? -23.165 17.599 -0.209 1.00 79.50 933 ASP A O 1
ATOM 6868 N N . SER A 1 934 ? -23.049 16.329 -2.067 1.00 80.81 934 SER A N 1
ATOM 6869 C CA . SER A 1 934 ? -23.370 17.408 -2.994 1.00 80.81 934 SER A CA 1
ATOM 6870 C C . SER A 1 934 ? -24.792 17.934 -2.823 1.00 80.81 934 SER A C 1
ATOM 6872 O O . SER A 1 934 ? -25.721 17.211 -2.442 1.00 80.81 934 SER A O 1
ATOM 6874 N N . THR A 1 935 ? -24.996 19.209 -3.164 1.00 83.56 935 THR A N 1
ATOM 6875 C CA . THR A 1 935 ? -26.328 19.837 -3.086 1.00 83.56 935 THR A CA 1
ATOM 6876 C C . THR A 1 935 ? -27.390 19.079 -3.913 1.00 83.56 935 THR A C 1
ATOM 6878 O O . THR A 1 935 ? -28.475 18.830 -3.374 1.00 83.56 935 THR A O 1
ATOM 6881 N N . PRO A 1 936 ? -27.116 18.630 -5.161 1.00 85.94 936 PRO A N 1
ATOM 6882 C CA . PRO A 1 936 ? -28.051 17.800 -5.924 1.00 85.94 936 PRO A CA 1
ATOM 6883 C C . PRO A 1 936 ? -28.319 16.428 -5.288 1.00 85.94 936 PRO A C 1
ATOM 6885 O O . PRO A 1 936 ? -29.476 16.007 -5.235 1.00 85.94 936 PRO A O 1
ATOM 6888 N N . ALA A 1 937 ? -27.296 15.744 -4.756 1.00 85.94 937 ALA A N 1
ATOM 6889 C CA . ALA A 1 937 ? -27.475 14.444 -4.105 1.00 85.94 937 ALA A CA 1
ATOM 6890 C C . ALA A 1 937 ? -28.336 14.560 -2.838 1.00 85.94 937 ALA A C 1
ATOM 6892 O O . ALA A 1 937 ? -29.265 13.776 -2.636 1.00 85.94 937 ALA A O 1
ATOM 6893 N N . ALA A 1 938 ? -28.096 15.586 -2.017 1.00 84.50 938 ALA A N 1
ATOM 6894 C CA . ALA A 1 938 ? -28.913 15.873 -0.845 1.00 84.50 938 ALA A CA 1
ATOM 6895 C C . ALA A 1 938 ? -30.367 16.214 -1.219 1.00 84.50 938 ALA A C 1
ATOM 6897 O O . ALA A 1 938 ? -31.296 15.793 -0.530 1.00 84.50 938 ALA A O 1
ATOM 6898 N N . ALA A 1 939 ? -30.600 16.951 -2.311 1.00 87.25 939 ALA A N 1
ATOM 6899 C CA . ALA A 1 939 ? -31.951 17.207 -2.814 1.00 87.25 939 ALA A CA 1
ATOM 6900 C C . ALA A 1 939 ? -32.650 15.906 -3.251 1.00 87.25 939 ALA A C 1
ATOM 6902 O O . ALA A 1 939 ? -33.768 15.640 -2.807 1.00 87.25 939 ALA A O 1
ATOM 6903 N N . HIS A 1 940 ? -31.971 15.061 -4.033 1.00 92.44 940 HIS A N 1
ATOM 6904 C CA . HIS A 1 940 ? -32.485 13.757 -4.454 1.00 92.44 940 HIS A CA 1
ATOM 6905 C C . HIS A 1 940 ? -32.851 12.862 -3.256 1.00 92.44 940 HIS A C 1
ATOM 6907 O O . HIS A 1 940 ? -33.982 12.379 -3.177 1.00 92.44 940 HIS A O 1
ATOM 6913 N N . MET A 1 941 ? -31.952 12.708 -2.276 1.00 89.38 941 MET A N 1
ATOM 6914 C CA . MET A 1 941 ? -32.216 11.895 -1.081 1.00 89.38 941 MET A CA 1
ATOM 6915 C C . MET A 1 941 ? -33.469 12.363 -0.325 1.00 89.38 941 MET A C 1
ATOM 6917 O O . MET A 1 941 ? -34.283 11.527 0.068 1.00 89.38 941 MET A O 1
ATOM 6921 N N . ARG A 1 942 ? -33.692 13.681 -0.199 1.00 87.44 942 ARG A N 1
ATOM 6922 C CA . ARG A 1 942 ? -34.918 14.231 0.410 1.00 87.44 942 ARG A CA 1
ATOM 6923 C C . ARG A 1 942 ? -36.179 13.916 -0.405 1.00 87.44 942 ARG A C 1
ATOM 6925 O O . ARG A 1 942 ? -37.201 13.571 0.181 1.00 87.44 942 ARG A O 1
ATOM 6932 N N . THR A 1 943 ? -36.122 13.960 -1.742 1.00 88.81 943 THR A N 1
ATOM 6933 C CA . THR A 1 943 ? -37.275 13.569 -2.588 1.00 88.81 943 THR A CA 1
ATOM 6934 C C . THR A 1 943 ? -37.649 12.089 -2.466 1.00 88.81 943 THR A C 1
ATOM 6936 O O . THR A 1 943 ? -38.814 11.746 -2.637 1.00 88.81 943 THR A O 1
ATOM 6939 N N . MET A 1 944 ? -36.695 11.227 -2.096 1.00 89.19 944 MET A N 1
ATOM 6940 C CA . MET A 1 944 ? -36.912 9.792 -1.863 1.00 89.19 944 MET A CA 1
ATOM 6941 C C . MET A 1 944 ? -37.279 9.455 -0.404 1.00 89.19 944 MET A C 1
ATOM 6943 O O . MET A 1 944 ? -37.192 8.296 0.001 1.00 89.19 944 MET A O 1
ATOM 6947 N N . GLY A 1 945 ? -37.685 10.451 0.392 1.00 83.00 945 GLY A N 1
ATOM 6948 C CA . GLY A 1 945 ? -38.111 10.276 1.785 1.00 83.00 945 GLY A CA 1
ATOM 6949 C C . GLY A 1 945 ? -36.986 10.343 2.822 1.00 83.00 945 GLY A C 1
ATOM 6950 O O . GLY A 1 945 ? -37.250 10.128 4.003 1.00 83.00 945 GLY A O 1
ATOM 6951 N N . GLY A 1 946 ? -35.751 10.657 2.416 1.00 84.31 946 GLY A N 1
ATOM 6952 C CA . GLY A 1 946 ? -34.645 10.926 3.334 1.00 84.31 946 GLY A CA 1
ATOM 6953 C C . GLY A 1 946 ? -34.859 12.211 4.142 1.00 84.31 946 GLY A C 1
ATOM 6954 O O . GLY A 1 946 ? -35.431 13.186 3.653 1.00 84.31 946 GLY A O 1
ATOM 6955 N N . ALA A 1 947 ? -34.393 12.228 5.389 1.00 79.62 947 ALA A N 1
ATOM 6956 C CA . ALA A 1 947 ? -34.602 13.340 6.314 1.00 79.62 947 ALA A CA 1
ATOM 6957 C C . ALA A 1 947 ? -33.321 13.724 7.065 1.00 79.62 947 ALA A C 1
ATOM 6959 O O . ALA A 1 947 ? -32.451 12.894 7.303 1.00 79.62 947 ALA A O 1
ATOM 6960 N N . GLU A 1 948 ? -33.237 14.990 7.478 1.00 72.75 948 GLU A N 1
ATOM 6961 C CA . GLU A 1 948 ? -32.087 15.572 8.200 1.00 72.75 948 GLU A CA 1
ATOM 6962 C C . GLU A 1 948 ? -32.491 16.214 9.536 1.00 72.75 948 GLU A C 1
ATOM 6964 O O . GLU A 1 948 ? -31.662 16.804 10.216 1.00 72.75 948 GLU A O 1
ATOM 6969 N N . ASN A 1 949 ? -33.776 16.138 9.896 1.00 69.88 949 ASN A N 1
ATOM 6970 C CA . ASN A 1 949 ? -34.346 16.789 11.077 1.00 69.88 949 ASN A CA 1
ATOM 6971 C C . ASN A 1 949 ? -35.109 15.812 11.991 1.00 69.88 949 ASN A C 1
ATOM 6973 O O . ASN A 1 949 ? -36.026 16.213 12.705 1.00 69.88 949 ASN A O 1
ATOM 6977 N N . LEU A 1 950 ? -34.763 14.520 11.962 1.00 65.50 950 LEU A N 1
ATOM 6978 C CA . LEU A 1 950 ? -35.415 13.524 12.815 1.00 65.50 950 LEU A CA 1
ATOM 6979 C C . LEU A 1 950 ? -34.904 13.634 14.252 1.00 65.50 950 LEU A C 1
ATOM 6981 O O . LEU A 1 950 ? -33.695 13.612 14.471 1.00 65.50 950 LEU A O 1
ATOM 6985 N N . THR A 1 951 ? -35.808 13.683 15.225 1.00 62.56 951 THR A N 1
ATOM 6986 C CA . THR A 1 951 ? -35.501 13.334 16.619 1.00 62.56 951 THR A CA 1
ATOM 6987 C C . THR A 1 951 ? -35.630 11.815 16.808 1.00 62.56 951 THR A C 1
ATOM 6989 O O . THR A 1 951 ? -36.160 11.112 15.946 1.00 62.56 951 THR A O 1
ATOM 6992 N N . LEU A 1 952 ? -35.113 11.260 17.908 1.00 55.03 952 LEU A N 1
ATOM 6993 C CA . LEU A 1 952 ? -34.944 9.807 18.105 1.00 55.03 952 LEU A CA 1
ATOM 6994 C C . LEU A 1 952 ? -36.265 9.020 18.203 1.00 55.03 952 LEU A C 1
ATOM 6996 O O . LEU A 1 952 ? -36.249 7.792 18.193 1.00 55.03 952 LEU A O 1
ATOM 7000 N N . ASN A 1 953 ? -37.406 9.705 18.273 1.00 45.12 953 ASN A N 1
ATOM 7001 C CA . ASN A 1 953 ? -38.727 9.133 18.546 1.00 45.12 953 ASN A CA 1
ATOM 7002 C C . ASN A 1 953 ? -39.356 8.374 17.348 1.00 45.12 953 ASN A C 1
ATOM 7004 O O . ASN A 1 953 ? -40.574 8.271 17.246 1.00 45.12 953 ASN A O 1
ATOM 7008 N N . LEU A 1 954 ? -38.529 7.896 16.407 1.00 42.31 954 LEU A N 1
ATOM 7009 C CA . LEU A 1 954 ? -38.920 7.345 15.099 1.00 42.31 954 LEU A CA 1
ATOM 7010 C C . LEU A 1 954 ? -38.023 6.173 14.653 1.00 42.31 954 LEU A C 1
ATOM 7012 O O . LEU A 1 954 ? -37.653 6.048 13.486 1.00 42.31 954 LEU A O 1
ATOM 7016 N N . ALA A 1 955 ? -37.641 5.307 15.593 1.00 36.16 955 ALA A N 1
ATOM 7017 C CA . ALA A 1 955 ? -36.762 4.163 15.346 1.00 36.16 955 ALA A CA 1
ATOM 7018 C C . ALA A 1 955 ? -37.504 2.811 15.347 1.00 36.16 955 ALA A C 1
ATOM 7020 O O . ALA A 1 955 ? -37.098 1.848 15.992 1.00 36.16 955 ALA A O 1
ATOM 7021 N N . SER A 1 956 ? -38.596 2.736 14.586 1.00 38.62 956 SER A N 1
ATOM 7022 C CA . SER A 1 956 ? -39.193 1.480 14.118 1.00 38.62 956 SER A CA 1
ATOM 7023 C C . SER A 1 956 ? -39.928 1.742 12.798 1.00 38.62 956 SER A C 1
ATOM 7025 O O . SER A 1 956 ? -40.654 2.741 12.729 1.00 38.62 956 SER A O 1
ATOM 7027 N N . PRO A 1 957 ? -39.829 0.854 11.784 1.00 35.97 957 PRO A N 1
ATOM 7028 C CA . PRO A 1 957 ? -40.622 0.957 10.553 1.00 35.97 957 PRO A CA 1
ATOM 7029 C C . PRO A 1 957 ? -42.144 0.960 10.785 1.00 35.97 957 PRO A C 1
ATOM 7031 O O . PRO A 1 957 ? -42.896 1.348 9.899 1.00 35.97 957 PRO A O 1
ATOM 7034 N N . ALA A 1 958 ? -42.604 0.543 11.971 1.00 35.38 958 ALA A N 1
ATOM 7035 C CA . ALA A 1 958 ? -44.014 0.529 12.357 1.00 35.38 958 ALA A CA 1
ATOM 7036 C C . ALA A 1 958 ? -44.505 1.833 13.028 1.00 35.38 958 ALA A C 1
ATOM 7038 O O . ALA A 1 958 ? -45.681 1.930 13.376 1.00 35.38 958 ALA A O 1
ATOM 7039 N N . SER A 1 959 ? -43.638 2.833 13.237 1.00 37.12 959 SER A N 1
ATOM 7040 C CA . SER A 1 959 ? -44.030 4.116 13.844 1.00 37.12 959 SER A CA 1
ATOM 7041 C C . SER A 1 959 ? -44.533 5.114 12.790 1.00 37.12 959 SER A C 1
ATOM 7043 O O . SER A 1 959 ? -43.830 5.452 11.837 1.00 37.12 959 SER A O 1
ATOM 7045 N N . THR A 1 960 ? -45.767 5.603 12.960 1.00 33.25 960 THR A N 1
ATOM 7046 C CA . THR A 1 960 ? -46.520 6.428 11.989 1.00 33.25 960 THR A CA 1
ATOM 7047 C C . THR A 1 960 ? -46.052 7.890 11.914 1.00 33.25 960 THR A C 1
ATOM 7049 O O . THR A 1 960 ? -46.843 8.821 12.046 1.00 33.25 960 THR A O 1
ATOM 7052 N N . GLY A 1 961 ? -44.752 8.090 11.711 1.00 39.16 961 GLY A N 1
ATOM 7053 C CA . GLY A 1 961 ? -44.119 9.395 11.498 1.00 39.16 961 GLY A CA 1
ATOM 7054 C C . GLY A 1 961 ? -42.671 9.327 10.997 1.00 39.16 961 GLY A C 1
ATOM 7055 O O . GLY A 1 961 ? -42.030 10.368 10.889 1.00 39.16 961 GLY A O 1
ATOM 7056 N N . GLY A 1 962 ? -42.141 8.127 10.725 1.00 47.69 962 GLY A N 1
ATOM 7057 C CA . GLY A 1 962 ? -40.757 7.926 10.299 1.00 47.69 962 GLY A CA 1
ATOM 7058 C C . GLY A 1 962 ? -40.457 8.469 8.900 1.00 47.69 962 GLY A C 1
ATOM 7059 O O . GLY A 1 962 ? -41.350 8.661 8.074 1.00 47.69 962 GLY A O 1
ATOM 7060 N N . ALA A 1 963 ? -39.170 8.671 8.616 1.00 54.19 963 ALA A N 1
ATOM 7061 C CA . ALA A 1 963 ? -38.695 8.887 7.254 1.00 54.19 963 ALA A CA 1
ATOM 7062 C C . ALA A 1 963 ? -38.922 7.614 6.420 1.00 54.19 963 ALA A C 1
ATOM 7064 O O . ALA A 1 963 ? -38.202 6.627 6.571 1.00 54.19 963 ALA A O 1
ATOM 7065 N N . ASN A 1 964 ? -39.934 7.638 5.551 1.00 68.94 964 ASN A N 1
ATOM 7066 C CA . ASN A 1 964 ? -40.256 6.541 4.639 1.00 68.94 964 ASN A CA 1
ATOM 7067 C C . ASN A 1 964 ? -39.286 6.544 3.446 1.00 68.94 964 ASN A C 1
ATOM 7069 O O . ASN A 1 964 ? -39.635 6.968 2.346 1.00 68.94 964 ASN A O 1
ATOM 7073 N N . GLU A 1 965 ? -38.051 6.098 3.682 1.00 84.75 965 GLU A N 1
ATOM 7074 C CA . GLU A 1 965 ? -36.995 6.027 2.668 1.00 84.75 965 GLU A CA 1
ATOM 7075 C C . GLU A 1 965 ? -37.335 5.000 1.570 1.00 84.75 965 GLU A C 1
ATOM 7077 O O . GLU A 1 965 ? -37.229 3.789 1.764 1.00 84.75 965 GLU A O 1
ATOM 7082 N N . ALA A 1 966 ? -37.685 5.481 0.376 1.00 88.06 966 ALA A N 1
ATOM 7083 C CA . ALA A 1 966 ? -37.998 4.656 -0.796 1.00 88.06 966 ALA A CA 1
ATOM 7084 C C . ALA A 1 966 ? -36.746 4.248 -1.612 1.00 88.06 966 ALA A C 1
ATOM 7086 O O . ALA A 1 966 ? -36.848 3.767 -2.740 1.00 88.06 966 ALA A O 1
ATOM 7087 N N . CYS A 1 967 ? -35.543 4.429 -1.055 1.00 89.38 967 CYS A N 1
ATOM 7088 C CA . CYS A 1 967 ? -34.261 4.242 -1.745 1.00 89.38 967 CYS A CA 1
ATOM 7089 C C . CYS A 1 967 ? -34.109 2.842 -2.372 1.00 89.38 967 CYS A C 1
ATOM 7091 O O . CYS A 1 967 ? -33.675 2.711 -3.517 1.00 89.38 967 CYS A O 1
ATOM 7093 N N . ALA A 1 968 ? -34.513 1.792 -1.646 1.00 89.12 968 ALA A N 1
ATOM 7094 C CA . ALA A 1 968 ? -34.382 0.398 -2.080 1.00 89.12 968 ALA A CA 1
ATOM 7095 C C . ALA A 1 968 ? -35.256 0.034 -3.301 1.00 89.12 968 ALA A C 1
ATOM 7097 O O . ALA A 1 968 ? -35.011 -0.988 -3.941 1.00 89.12 968 ALA A O 1
ATOM 7098 N N . THR A 1 969 ? -36.244 0.861 -3.665 1.00 89.69 969 THR A N 1
ATOM 7099 C CA . THR A 1 969 ? -37.060 0.668 -4.876 1.00 89.69 969 THR A CA 1
ATOM 7100 C C . THR A 1 969 ? -36.223 0.801 -6.151 1.00 89.69 969 THR A C 1
ATOM 7102 O O . THR A 1 969 ? -36.450 0.063 -7.109 1.00 89.69 969 THR A O 1
ATOM 7105 N N . CYS A 1 970 ? -35.233 1.701 -6.147 1.00 90.69 970 CYS A N 1
ATOM 7106 C CA . CYS A 1 970 ? -34.360 1.975 -7.293 1.00 90.69 970 CYS A CA 1
ATOM 7107 C C . CYS A 1 970 ? -32.927 1.465 -7.091 1.00 90.69 970 CYS A C 1
ATOM 7109 O O . CYS A 1 970 ? -32.316 1.032 -8.062 1.00 90.69 970 CYS A O 1
ATOM 7111 N N . HIS A 1 971 ? -32.420 1.502 -5.853 1.00 91.50 971 HIS A N 1
ATOM 7112 C CA . HIS A 1 971 ? -31.038 1.162 -5.484 1.00 91.50 971 HIS A CA 1
ATOM 7113 C C . HIS A 1 971 ? -30.893 -0.171 -4.732 1.00 91.50 971 HIS A C 1
ATOM 7115 O O . HIS A 1 971 ? -29.826 -0.468 -4.199 1.00 91.50 971 HIS A O 1
ATOM 7121 N N . GLY A 1 972 ? -31.968 -0.958 -4.636 1.00 89.06 972 GLY A N 1
ATOM 7122 C CA . GLY A 1 972 ? -31.900 -2.325 -4.121 1.00 89.06 972 GLY A CA 1
ATOM 7123 C C . GLY A 1 972 ? -31.303 -3.317 -5.135 1.00 89.06 972 GLY A C 1
ATOM 7124 O O . GLY A 1 972 ? -31.124 -2.957 -6.300 1.00 89.06 972 GLY A O 1
ATOM 7125 N N . PRO A 1 973 ? -31.064 -4.571 -4.709 1.00 88.81 973 PRO A N 1
ATOM 7126 C CA . PRO A 1 973 ? -30.606 -5.658 -5.566 1.00 88.81 973 PRO A CA 1
ATOM 7127 C C . PRO A 1 973 ? -31.481 -5.825 -6.807 1.00 88.81 973 PRO A C 1
ATOM 7129 O O . PRO A 1 973 ? -32.713 -5.789 -6.703 1.00 88.81 973 PRO A O 1
ATOM 7132 N N . ASP A 1 974 ? -30.842 -6.023 -7.959 1.00 86.38 974 ASP A N 1
ATOM 7133 C CA . ASP A 1 974 ? -31.493 -6.307 -9.245 1.00 86.38 974 ASP A CA 1
ATOM 7134 C C . ASP A 1 974 ? -32.482 -5.202 -9.692 1.00 86.38 974 ASP A C 1
ATOM 7136 O O . ASP A 1 974 ? -33.427 -5.437 -10.454 1.00 86.38 974 ASP A O 1
ATOM 7140 N N . ARG A 1 975 ? -32.292 -3.968 -9.200 1.00 88.06 975 ARG A N 1
ATOM 7141 C CA . ARG A 1 975 ? -33.054 -2.776 -9.603 1.00 88.06 975 ARG A CA 1
ATOM 7142 C C . ARG A 1 975 ? -32.304 -1.958 -10.649 1.00 88.06 975 ARG A C 1
ATOM 7144 O O . ARG A 1 975 ? -31.101 -2.094 -10.837 1.00 88.06 975 ARG A O 1
ATOM 7151 N N . ILE A 1 976 ? -33.039 -1.062 -11.310 1.00 83.25 976 ILE A N 1
ATOM 7152 C CA . ILE A 1 976 ? -32.536 -0.241 -12.423 1.00 83.25 976 ILE A CA 1
ATOM 7153 C C . ILE A 1 976 ? -31.273 0.567 -12.075 1.00 83.25 976 ILE A C 1
ATOM 7155 O O . ILE A 1 976 ? -30.428 0.753 -12.943 1.00 83.25 976 ILE A O 1
ATOM 7159 N N . ASN A 1 977 ? -31.120 0.979 -10.810 1.00 84.44 977 ASN A N 1
ATOM 7160 C CA . ASN A 1 977 ? -29.957 1.703 -10.297 1.00 84.44 977 ASN A CA 1
ATOM 7161 C C . ASN A 1 977 ? -29.302 0.961 -9.110 1.00 84.44 977 ASN A C 1
ATOM 7163 O O . ASN A 1 977 ? -28.890 1.614 -8.149 1.00 84.44 977 ASN A O 1
ATOM 7167 N N . ASP A 1 978 ? -29.259 -0.381 -9.131 1.00 85.62 978 ASP A N 1
ATOM 7168 C CA . ASP A 1 978 ? -28.671 -1.213 -8.063 1.00 85.62 978 ASP A CA 1
ATOM 7169 C C . ASP A 1 978 ? -27.303 -0.669 -7.615 1.00 85.62 978 ASP A C 1
ATOM 7171 O O . ASP A 1 978 ? -26.361 -0.559 -8.407 1.00 85.62 978 ASP A O 1
ATOM 7175 N N . ALA A 1 979 ? -27.207 -0.307 -6.332 1.00 82.81 979 ALA A N 1
ATOM 7176 C CA . ALA A 1 979 ? -26.019 0.321 -5.775 1.00 82.81 979 ALA A CA 1
ATOM 7177 C C . ALA A 1 979 ? -24.776 -0.579 -5.873 1.00 82.81 979 ALA A C 1
ATOM 7179 O O . ALA A 1 979 ? -23.684 -0.052 -6.072 1.00 82.81 979 ALA A O 1
ATOM 7180 N N . ASP A 1 980 ? -24.915 -1.906 -5.791 1.00 78.06 980 ASP A N 1
ATOM 7181 C CA . ASP A 1 980 ? -23.781 -2.820 -5.967 1.00 78.06 980 ASP A CA 1
ATOM 7182 C C . ASP A 1 980 ? -23.301 -2.806 -7.426 1.00 78.06 980 ASP A C 1
ATOM 7184 O O . ASP A 1 980 ? -22.106 -2.676 -7.685 1.00 78.06 980 ASP A O 1
ATOM 7188 N N . ALA A 1 981 ? -24.223 -2.871 -8.392 1.00 75.06 981 ALA A N 1
ATOM 7189 C CA . ALA A 1 981 ? -23.902 -2.908 -9.823 1.00 75.06 981 ALA A CA 1
ATOM 7190 C C . ALA A 1 981 ? -23.362 -1.575 -10.378 1.00 75.06 981 ALA A C 1
ATOM 7192 O O . ALA A 1 981 ? -22.763 -1.550 -11.457 1.00 75.06 981 ALA A O 1
ATOM 7193 N N . TYR A 1 982 ? -23.583 -0.462 -9.674 1.00 75.00 982 TYR A N 1
ATOM 7194 C CA . TYR A 1 982 ? -22.980 0.839 -9.979 1.00 75.00 982 TYR A CA 1
ATOM 7195 C C . TYR A 1 982 ? -21.619 1.039 -9.302 1.00 75.00 982 TYR A C 1
ATOM 7197 O O . TYR A 1 982 ? -20.738 1.654 -9.895 1.00 75.00 982 TYR A O 1
ATOM 7205 N N . HIS A 1 983 ? -21.426 0.509 -8.092 1.00 77.06 983 HIS A N 1
ATOM 7206 C CA . HIS A 1 983 ? -20.185 0.679 -7.334 1.00 77.06 983 HIS A CA 1
ATOM 7207 C C . HIS A 1 983 ? -19.112 -0.387 -7.618 1.00 77.06 983 HIS A C 1
ATOM 7209 O O . HIS A 1 983 ? -17.932 -0.133 -7.383 1.00 77.06 983 HIS A O 1
ATOM 7215 N N . ALA A 1 984 ? -19.487 -1.546 -8.165 1.00 60.69 984 ALA A N 1
ATOM 7216 C CA . ALA A 1 984 ? -18.570 -2.616 -8.573 1.00 60.69 984 ALA A CA 1
ATOM 7217 C C . ALA A 1 984 ? -17.919 -2.413 -9.963 1.00 60.69 984 ALA A C 1
ATOM 7219 O O . ALA A 1 984 ? -17.441 -3.387 -10.545 1.00 60.69 984 ALA A O 1
ATOM 7220 N N . ARG A 1 985 ? -17.939 -1.187 -10.510 1.00 51.44 985 ARG A N 1
ATOM 7221 C CA . ARG A 1 985 ? -17.391 -0.845 -11.837 1.00 51.44 985 ARG A CA 1
ATOM 7222 C C . ARG A 1 985 ? -15.948 -0.337 -11.762 1.00 51.44 985 ARG A C 1
ATOM 7224 O O . ARG A 1 985 ? -15.668 0.617 -10.993 1.00 51.44 985 ARG A O 1
#

Foldseek 3Di:
DDDDDDDDDDDDDDDDDDDDDDDDDDDDPDDPPPPPPDDPQDQLVQDKAKAWPAKAADPPQRWIKTKIFMAGPRPRFGNQCVLVCVVVCLQPLQKWKWKWFWFAAAQPAPGTWIDTLAKDWDFADQDPVGLCVLLVLLPFGTWMFGDTPSHQDSVQWDGPDRRMIMGIDPPDHQQPSKDADPRGCNVSQKDWDDDDSNIWMAGLQLQTDGPQWDDDGRMIGGHDDQATKMKMKMWGFSVSDPDPADDPRDIRIDMWIARHVVSDTDDLPPWAFFLVLVCLQAVFDWPPVVSSTIDRGVSNVSNGLISRGAATRLSGRSNPLLVVLLLQLALVAPCLVLQQWDAGSYCVQGTSNQHYAFAADEPDPPLAPPQAPSSQSLVLQSTADAPLLLVLLCVLLLVPVVLSLLQLGGDHIHNSLCLQVDACSNCCSRPVQEQEPSPVPDPSNPQLSSCCVRVGPNSGRNHDYDPDHSSDYPRCCVQAPRDSVLSNDLALDDAPPRSHDHSNSSSCSVVSLLSQQQQKAKDWPDWDWADDDPQWIKIKTKIFIARNSVRATAADPPFKPKWKFKWKFWAAPQALATPAALFDPFQLHWPTRPPRLPDDDDPPDDDDDDPDDPDDDDPVVSADDRPWGWDWDDDDPRRIIMIMTIIRNSNQDLWTWMKMKMFMWIDTPPRCNHDDPCPANDRGTRIHDIDMDIDTHNPYDHDDRDDWFFLSLVSSRYSFQFYDQDDDPPRPGHGGGDTGVVSVSRHLDLLDKLVSYDPDPPFPALPQLAAGPFQRASIGRSNVLLVVLLQAQWASDDSPDGPRLAPTHDDRRPATGADDDPDPDPDDDDDPPDDDDPPPDPDDRDPNNHHRSYDSLQSSSTTDDCCVFPDHDANQDFHFRFDWDDSPRHPDDPDDPDPCSVPGPDDDPTDDSHSQQGFGKARVCNNVCSRNVDPVVVVVQVVQQIDGGDGNPARGPPDPPHRPRNPCQACHPPHVNPSNVSSVD

Secondary structure (DSSP, 8-state):
------------------PPPPPPPPPPPPP----PPPP-TT-STT-EEEEEEEEEE-TTT--EEEEEEEEETTT--B---HHHHHHTTTTTT-EEEEEEEEEEETTTEEEEEEEES-EEEEE----TT-HHHHHHHTT-SEEEEE---SS--GGGEEEEETTEEEEEPTT--GGG-EEE-TT--GGGTEEEESSGGG-EEEETTSPBPBTTEEEETTEEEE---TTS-EEEEEEE--TT---TT------EEEEEEEETTTTEEES-TT----HHHHHHHHSS--B-GGGT--B--HHHHHHHSSTT-B-TTT-SB--HHHHHHHHHHGGG-HHHHTT---EESEEEEEE-TT---TTEE-S-TTTS-TTS-STTTT-GGGT---HHHHHHHHHHTTT-HHHHHHT-PPPP-TTTTGGGS--HHHHHHH-TTEE-GGGS--TT-HHHHHHHHHTGGGG----EE-S--TTSTTHHHHHS---SHHHH-S-SSPPTT-S---HHHHHTHHHHHHHHHHTEEEEEEEEEE---BTTEEEEEEEEEEEETTTTEEPPBTTTEEEEEEEEEEEEETT-SS--S-S-TTSTT------EE--------SS-PPPTT------GGGGSSSSSS-EEEE---TTSPEEEEEEEEGGGS-SSEEEEEEEEEEEEESS----S---TT--PPPB-PPPPEEEEEETTPPP-PPPP-B-HHHHHTT-SEE-B-----TTS---PPPB--HHHHTTTSSTT-BSSTT--SS--SSSTTSPPPTTT--SS-B--HHHHHHHHH-BB---SS---BSSSS-EEETTEEES----S------S----S-S-TTT--PPP-----BSS-SS-GGGTB-TTTTPSSPPTTPPPPEEES-S--------TT--STTGGGSSS-TT-S--SGGG-EE--TTHHHHTTT--SHHHHHHHHHTT--S-B-SS--STTSTTS----THHHHSTTSTT-HHHHHT-